Protein AF-A0A928X7J6-F1 (afdb_monomer_lite)

Radius of gyration: 44.31 Å; chains: 1; bounding box: 92×82×138 Å

pLDDT: mean 77.72, std 19.96, range [21.95, 98.69]

Sequence (814 aa):
MRKAMLFIALAMLWMVNPDISYSDTVHDSKTSNIETGQDAYASQQVEIERLRLNSKAPIDIILTGTGAVRYADFRVQSPAEIGDDNLARARWFLNEYRKLLRIENPKDELRFFRRSPDGFNSFFLQFHDDIPVFPSELGVHTDSKYITGLGGNYVPQIKTSSKPAITPQQAAEKALIAGGKGAVQKGEPELWYINRGILGLEDDATYLAWRIEISAPKGSKALYIDAHNGTTVYTENLSPKAFDLMLSNANTTGPCDADSSYWLNENRDILVADENGPNGSSNDEGRRAFHNIQRVYNYWNQELGRDSFDACGRNIEMYINAGNSSLPWFDIPWLNFPWFNAQFNPGCGEIFEFGSGMALLDIIGHEFTHGVINNARENDRGQYKRVLHYELESGALNESYADIFAYFVDNDDWWIGDEYTFTGIGRRSLSDPRLGMQPDHMGNFWRLPVGELPGDDNDHGYVHINSGIHNKAAYLIINGGTHNGLNIIGIGQSKAQRLFYQVLVRGLTLNSQFLDAKLETIRQASILISSPEPMPLSYKCGDTVRTSTIPATDRFTLSDVCNIHKAFASVGIGSEVACVDNDKDGHLDDFDNCPEIPNSDQTDSDNDGFGNACDRCPYIPGNPPEDTDKDGRADSCDNCVDKANPSQEDTDGDRRGNACDNCPTVYNWYNGKGQDDADGDGIGDYCDNCKSVANPDQMDMPDRDGLGNACDTDWDNDGKKNDEDNCPLVANPAQEDTDGDEIGNACDNCPLVPNNDQKDLDCNGIGDACDSFPNPFASCTGRELPAAIDKRPEFLQKIEWPKWIIRLWEKVWR

Structure (mmCIF, N/CA/C/O backbone):
data_AF-A0A928X7J6-F1
#
_entry.id   AF-A0A928X7J6-F1
#
loop_
_atom_site.group_PDB
_atom_site.id
_atom_site.type_symbol
_atom_site.label_atom_id
_atom_site.label_alt_id
_atom_site.label_comp_id
_atom_site.label_asym_id
_atom_site.label_entity_id
_atom_site.label_seq_id
_atom_site.pdbx_PDB_ins_code
_atom_site.Cartn_x
_atom_site.Cartn_y
_atom_site.Cartn_z
_atom_site.occupancy
_atom_site.B_iso_or_equiv
_atom_site.auth_seq_id
_atom_site.auth_comp_id
_atom_site.auth_asym_id
_atom_site.auth_atom_id
_atom_site.pdbx_PDB_model_num
ATOM 1 N N . MET A 1 1 ? 12.899 -41.108 34.817 1.00 33.00 1 MET A N 1
ATOM 2 C CA . MET A 1 1 ? 14.364 -40.990 34.632 1.00 33.00 1 MET A CA 1
ATOM 3 C C . MET A 1 1 ? 14.687 -39.504 34.439 1.00 33.00 1 MET A C 1
ATOM 5 O O . MET A 1 1 ? 14.479 -38.990 33.356 1.00 33.00 1 MET A O 1
ATOM 9 N N . ARG A 1 2 ? 14.845 -38.718 35.519 1.00 29.36 2 ARG A N 1
ATOM 10 C CA . ARG A 1 2 ? 16.164 -38.215 35.990 1.00 29.36 2 ARG A CA 1
ATOM 11 C C . ARG A 1 2 ? 17.008 -37.697 34.808 1.00 29.36 2 ARG A C 1
ATOM 13 O O . ARG A 1 2 ? 17.730 -38.495 34.232 1.00 29.36 2 ARG A O 1
ATOM 20 N N . LYS A 1 3 ? 16.739 -36.511 34.239 1.00 25.86 3 LYS A N 1
ATOM 21 C CA . LYS A 1 3 ? 16.871 -35.114 34.749 1.00 25.86 3 LYS A CA 1
ATOM 22 C C . LYS A 1 3 ? 18.303 -34.695 35.147 1.00 25.86 3 LYS A C 1
ATOM 24 O O . LYS A 1 3 ? 18.769 -35.122 36.195 1.00 25.86 3 LYS A O 1
ATOM 29 N N . ALA A 1 4 ? 18.803 -33.707 34.390 1.00 23.78 4 ALA A N 1
ATOM 30 C CA . ALA A 1 4 ? 19.525 -32.492 34.814 1.00 23.78 4 ALA A CA 1
ATOM 31 C C . ALA A 1 4 ? 21.006 -32.547 35.268 1.00 23.78 4 ALA A C 1
ATOM 33 O O . ALA A 1 4 ? 21.502 -33.575 35.707 1.00 23.78 4 ALA A O 1
ATOM 34 N N . MET A 1 5 ? 21.623 -31.348 35.200 1.00 29.08 5 MET A N 1
ATOM 35 C CA . MET A 1 5 ? 23.028 -30.942 35.439 1.00 29.08 5 MET A CA 1
ATOM 36 C C . MET A 1 5 ? 23.976 -31.225 34.258 1.00 29.08 5 MET A C 1
ATOM 38 O O . MET A 1 5 ? 24.257 -32.378 33.959 1.00 29.08 5 MET A O 1
ATOM 42 N N . LEU A 1 6 ? 24.498 -30.257 33.489 1.00 27.41 6 LEU A N 1
ATOM 43 C CA . LEU A 1 6 ? 24.589 -28.786 33.599 1.00 27.41 6 LEU A CA 1
ATOM 44 C C . LEU A 1 6 ? 25.331 -28.250 34.847 1.00 27.41 6 LEU A C 1
ATOM 46 O O . LEU A 1 6 ? 24.827 -28.363 35.955 1.00 27.41 6 LEU A O 1
ATOM 50 N N . PHE A 1 7 ? 26.487 -27.615 34.605 1.00 25.08 7 PHE A N 1
ATOM 51 C CA . PHE A 1 7 ? 27.346 -26.844 35.526 1.00 25.08 7 PHE A CA 1
ATOM 52 C C . PHE A 1 7 ? 27.764 -27.473 36.870 1.00 25.08 7 PHE A C 1
ATOM 54 O O . PHE A 1 7 ? 26.982 -27.552 37.808 1.00 25.08 7 PHE A O 1
ATOM 61 N N . ILE A 1 8 ? 29.076 -27.697 37.016 1.00 28.73 8 ILE A N 1
ATOM 62 C CA . ILE A 1 8 ? 29.904 -27.077 38.071 1.00 28.73 8 ILE A CA 1
ATOM 63 C C . ILE A 1 8 ? 31.371 -27.035 37.594 1.00 28.73 8 ILE A C 1
ATOM 65 O O . ILE A 1 8 ? 31.838 -27.984 36.975 1.00 28.73 8 ILE A O 1
ATOM 69 N N . ALA A 1 9 ? 32.028 -25.897 37.860 1.00 24.45 9 ALA A N 1
ATOM 70 C CA . ALA A 1 9 ? 33.469 -25.574 37.858 1.00 24.45 9 ALA A CA 1
ATOM 71 C C . ALA A 1 9 ? 34.462 -26.564 37.187 1.00 24.45 9 ALA A C 1
ATOM 73 O O . ALA A 1 9 ? 34.573 -27.715 37.585 1.00 24.45 9 ALA A O 1
ATOM 74 N N . LEU A 1 10 ? 35.320 -26.172 36.236 1.00 27.41 10 LEU A N 1
ATOM 75 C CA . LEU A 1 10 ? 35.992 -24.872 36.052 1.00 27.41 10 LEU A CA 1
ATOM 76 C C . LEU A 1 10 ? 36.786 -24.421 37.296 1.00 27.41 10 LEU A C 1
ATOM 78 O O . LEU A 1 10 ? 36.537 -23.353 37.848 1.00 27.41 10 LEU A O 1
ATOM 82 N N . ALA A 1 11 ? 37.759 -25.232 37.725 1.00 23.00 11 ALA A N 1
ATOM 83 C CA . ALA A 1 11 ? 38.886 -24.770 38.538 1.00 23.00 11 ALA A CA 1
ATOM 84 C C . ALA A 1 11 ? 40.095 -25.724 38.437 1.00 23.00 11 ALA A C 1
ATOM 86 O O . ALA A 1 11 ? 39.941 -26.922 38.640 1.00 23.00 11 ALA A O 1
ATOM 87 N N . MET A 1 12 ? 41.292 -25.143 38.258 1.00 25.38 12 MET A N 1
ATOM 88 C CA . MET A 1 12 ? 42.623 -25.742 38.498 1.00 25.38 12 MET A CA 1
ATOM 89 C C . MET A 1 12 ? 43.106 -26.854 37.534 1.00 25.38 12 MET A C 1
ATOM 91 O O . MET A 1 12 ? 42.375 -27.773 37.203 1.00 25.38 12 MET A O 1
ATOM 95 N N . LEU A 1 13 ? 44.374 -26.889 37.110 1.00 25.16 13 LEU A N 1
ATOM 96 C CA . LEU A 1 13 ? 45.366 -25.817 36.942 1.00 25.16 13 LEU A CA 1
ATOM 97 C C . LEU A 1 13 ? 46.464 -26.325 35.989 1.00 25.16 13 LEU A C 1
ATOM 99 O O . LEU A 1 13 ? 46.809 -27.502 35.977 1.00 25.16 13 LEU A O 1
ATOM 103 N N . TRP A 1 14 ? 47.015 -25.398 35.216 1.00 21.95 14 TRP A N 1
ATOM 104 C CA . TRP A 1 14 ? 48.312 -25.465 34.538 1.00 21.95 14 TRP A CA 1
ATOM 105 C C . TRP A 1 14 ? 49.401 -26.247 35.317 1.00 21.95 14 TRP A C 1
ATOM 107 O O . TRP A 1 14 ? 49.617 -25.947 36.490 1.00 21.95 14 TRP A O 1
ATOM 117 N N . MET A 1 15 ? 50.153 -27.143 34.654 1.00 24.61 15 MET A N 1
ATOM 118 C CA . MET A 1 15 ? 51.614 -27.029 34.402 1.00 24.61 15 MET A CA 1
ATOM 119 C C . MET A 1 15 ? 52.275 -28.356 33.939 1.00 24.61 15 MET A C 1
ATOM 121 O O . MET A 1 15 ? 51.839 -29.445 34.289 1.00 24.61 15 MET A O 1
ATOM 125 N N . VAL A 1 16 ? 53.412 -28.201 33.241 1.00 28.20 16 VAL A N 1
ATOM 126 C CA . VAL A 1 16 ? 54.445 -29.200 32.865 1.00 28.20 16 VAL A CA 1
ATOM 127 C C . VAL A 1 16 ? 54.150 -30.133 31.675 1.00 28.20 16 VAL A C 1
ATOM 129 O O . VAL A 1 16 ? 53.631 -31.234 31.812 1.00 28.20 16 VAL A O 1
ATOM 132 N N . ASN A 1 17 ? 54.646 -29.708 30.509 1.00 26.70 17 ASN A N 1
ATOM 133 C CA . ASN A 1 17 ? 55.122 -30.581 29.425 1.00 26.70 17 ASN A CA 1
ATOM 134 C C . ASN A 1 17 ? 56.598 -30.960 29.722 1.00 26.70 17 ASN A C 1
ATOM 136 O O . ASN A 1 17 ? 57.269 -30.172 30.402 1.00 26.70 17 ASN A O 1
ATOM 140 N N . PRO A 1 18 ? 57.131 -32.104 29.245 1.00 31.38 18 PRO A N 1
ATOM 141 C CA . PRO A 1 18 ? 58.046 -31.981 28.099 1.00 31.38 18 PRO A CA 1
ATOM 142 C C . PRO A 1 18 ? 58.076 -33.158 27.090 1.00 31.38 18 PRO A C 1
ATOM 144 O O . PRO A 1 18 ? 58.185 -34.326 27.448 1.00 31.38 18 PRO A O 1
ATOM 147 N N . ASP A 1 19 ? 58.117 -32.759 25.818 1.00 28.16 19 ASP A N 1
ATOM 148 C CA . ASP A 1 19 ? 58.973 -33.228 24.715 1.00 28.16 19 ASP A CA 1
ATOM 149 C C . ASP A 1 19 ? 58.954 -34.660 24.111 1.00 28.16 19 ASP A C 1
ATOM 151 O O . ASP A 1 19 ? 59.569 -35.605 24.595 1.00 28.16 19 ASP A O 1
ATOM 155 N N . ILE A 1 20 ? 58.450 -34.672 22.860 1.00 27.06 20 ILE A N 1
ATOM 156 C CA . ILE A 1 20 ? 59.088 -35.181 21.618 1.00 27.06 20 ILE A CA 1
ATOM 157 C C . ILE A 1 20 ? 59.185 -36.711 21.398 1.00 27.06 20 ILE A C 1
ATOM 159 O O . ILE A 1 20 ? 60.095 -37.385 21.873 1.00 27.06 20 ILE A O 1
ATOM 163 N N . SER A 1 21 ? 58.401 -37.227 20.435 1.00 24.53 21 SER A N 1
ATOM 164 C CA . SER A 1 21 ? 58.954 -37.586 19.102 1.00 24.53 21 SER A CA 1
ATOM 165 C C . SER A 1 21 ? 57.908 -37.987 18.038 1.00 24.53 21 SER A C 1
ATOM 167 O O . SER A 1 21 ? 57.076 -38.855 18.256 1.00 24.53 21 SER A O 1
ATOM 169 N N . TYR A 1 22 ? 58.038 -37.340 16.871 1.00 24.28 22 TYR A N 1
ATOM 170 C CA . TYR A 1 22 ? 57.749 -37.779 15.491 1.00 24.28 22 TYR A CA 1
ATOM 171 C C . TYR A 1 22 ? 56.452 -38.548 15.129 1.00 24.28 22 TYR A C 1
ATOM 173 O O . TYR A 1 22 ? 56.294 -39.739 15.394 1.00 24.28 22 TYR A O 1
ATOM 181 N N . SER A 1 23 ? 55.606 -37.865 14.350 1.00 27.28 23 SER A N 1
ATOM 182 C CA . SER A 1 23 ? 54.669 -38.417 13.358 1.00 27.28 23 SER A CA 1
ATOM 183 C C . SER A 1 23 ? 55.438 -38.759 12.044 1.00 27.28 23 SER A C 1
ATOM 185 O O . SER A 1 23 ? 56.658 -38.636 12.017 1.00 27.28 23 SER A O 1
ATOM 187 N N . ASP A 1 24 ? 54.900 -39.286 10.936 1.00 28.88 24 ASP A N 1
ATOM 188 C CA . ASP A 1 24 ? 53.542 -39.273 10.379 1.00 28.88 24 ASP A CA 1
ATOM 189 C C . ASP A 1 24 ? 53.088 -40.641 9.843 1.00 28.88 24 ASP A C 1
ATOM 191 O O . ASP A 1 24 ? 53.887 -41.508 9.485 1.00 28.88 24 ASP A O 1
ATOM 195 N N . THR A 1 25 ? 51.767 -40.797 9.723 1.00 29.19 25 THR A N 1
ATOM 196 C CA . THR A 1 25 ? 51.124 -41.854 8.926 1.00 29.19 25 THR A CA 1
ATOM 197 C C . THR A 1 25 ? 50.339 -41.243 7.771 1.00 29.19 25 THR A C 1
ATOM 199 O O . THR A 1 25 ? 49.821 -40.133 7.862 1.00 29.19 25 THR A O 1
ATOM 202 N N . VAL A 1 26 ? 50.273 -41.983 6.665 1.00 32.22 26 VAL A N 1
ATOM 203 C CA . VAL A 1 26 ? 49.612 -41.568 5.425 1.00 32.22 26 VAL A CA 1
ATOM 204 C C . VAL A 1 26 ? 48.097 -41.500 5.612 1.00 32.22 26 VAL A C 1
ATOM 206 O O . VAL A 1 26 ? 47.478 -42.499 5.974 1.00 32.22 26 VAL A O 1
ATOM 209 N N . HIS A 1 27 ? 47.495 -40.374 5.229 1.00 29.86 27 HIS A N 1
ATOM 210 C CA . HIS A 1 27 ? 46.125 -40.358 4.727 1.00 29.86 27 HIS A CA 1
ATOM 211 C C . HIS A 1 27 ? 46.052 -39.584 3.411 1.00 29.86 27 HIS A C 1
ATOM 213 O O . HIS A 1 27 ? 46.675 -38.536 3.248 1.00 29.86 27 HIS A O 1
ATOM 219 N N . ASP A 1 28 ? 45.318 -40.164 2.465 1.00 30.08 28 ASP A N 1
ATOM 220 C CA . ASP A 1 28 ? 45.185 -39.683 1.095 1.00 30.08 28 ASP A CA 1
ATOM 221 C C . ASP A 1 28 ? 44.535 -38.292 1.056 1.00 30.08 28 ASP A C 1
ATOM 223 O O . ASP A 1 28 ? 43.510 -38.047 1.699 1.00 30.08 28 ASP A O 1
ATOM 227 N N . SER A 1 29 ? 45.159 -37.367 0.332 1.00 28.03 29 SER A N 1
ATOM 228 C CA . SER A 1 29 ? 44.812 -35.948 0.368 1.00 28.03 29 SER A CA 1
ATOM 229 C C . SER A 1 29 ? 44.141 -35.526 -0.932 1.00 28.03 29 SER A C 1
ATOM 231 O O . SER A 1 29 ? 44.707 -35.659 -2.018 1.00 28.03 29 SER A O 1
ATOM 233 N N . LYS A 1 30 ? 42.961 -34.901 -0.821 1.00 33.88 30 LYS A N 1
ATOM 234 C CA . LYS A 1 30 ? 42.505 -33.959 -1.851 1.00 33.88 30 LYS A CA 1
ATOM 235 C C . LYS A 1 30 ? 43.467 -32.776 -1.836 1.00 33.88 30 LYS A C 1
ATOM 237 O O . LYS A 1 30 ? 43.270 -31.810 -1.104 1.00 33.88 30 LYS A O 1
ATOM 242 N N . THR A 1 31 ? 44.532 -32.890 -2.615 1.00 30.09 31 THR A N 1
ATOM 243 C CA . THR A 1 31 ? 45.529 -31.844 -2.806 1.00 30.09 31 THR A CA 1
ATOM 244 C C . THR A 1 31 ? 44.910 -30.712 -3.615 1.00 30.09 31 THR A C 1
ATOM 246 O O . THR A 1 31 ? 44.978 -30.673 -4.842 1.00 30.09 31 THR A O 1
ATOM 249 N N . SER A 1 32 ? 44.355 -29.729 -2.905 1.00 37.25 32 SER A N 1
ATOM 250 C CA . SER A 1 32 ? 44.547 -28.344 -3.317 1.00 37.25 32 SER A CA 1
ATOM 251 C C . SER A 1 32 ? 46.056 -28.093 -3.300 1.00 37.25 32 SER A C 1
ATOM 253 O O . SER A 1 32 ? 46.631 -27.761 -2.260 1.00 37.25 32 SER A O 1
ATOM 255 N N . ASN A 1 33 ? 46.717 -28.317 -4.436 1.00 33.00 33 ASN A N 1
ATOM 256 C CA . ASN A 1 33 ? 48.062 -27.804 -4.636 1.00 33.00 33 ASN A CA 1
ATOM 257 C C . ASN A 1 33 ? 47.937 -26.284 -4.694 1.00 33.00 33 ASN A C 1
ATOM 259 O O . ASN A 1 33 ? 47.718 -25.719 -5.763 1.00 33.00 33 ASN A O 1
ATOM 263 N N . ILE A 1 34 ? 48.054 -25.646 -3.528 1.00 46.81 34 ILE A N 1
ATOM 264 C CA . ILE A 1 34 ? 48.349 -24.223 -3.425 1.00 46.81 34 ILE A CA 1
ATOM 265 C C . ILE A 1 34 ? 49.719 -24.069 -4.084 1.00 46.81 34 ILE A C 1
ATOM 267 O O . ILE A 1 34 ? 50.748 -24.331 -3.458 1.00 46.81 34 ILE A O 1
ATOM 271 N N . GLU A 1 35 ? 49.717 -23.734 -5.376 1.00 47.16 35 GLU A N 1
ATOM 272 C CA . GLU A 1 35 ? 50.925 -23.385 -6.116 1.00 47.16 35 GLU A CA 1
ATOM 273 C C . GLU A 1 35 ? 51.647 -22.309 -5.297 1.00 47.16 35 GLU A C 1
ATOM 275 O O . GLU A 1 35 ? 51.062 -21.273 -4.955 1.00 47.16 35 GLU A O 1
ATOM 280 N N . THR A 1 36 ? 52.910 -22.549 -4.928 1.00 55.09 36 THR A N 1
ATOM 281 C CA . THR A 1 36 ? 53.675 -21.522 -4.216 1.00 55.09 36 THR A CA 1
ATOM 282 C C . THR A 1 36 ? 53.779 -20.277 -5.100 1.00 55.09 36 THR A C 1
ATOM 284 O O . THR A 1 36 ? 53.590 -20.345 -6.315 1.00 55.09 36 THR A O 1
ATOM 287 N N . GLY A 1 37 ? 54.144 -19.119 -4.540 1.00 56.50 37 GLY A N 1
ATOM 288 C CA . GLY A 1 37 ? 54.339 -17.909 -5.358 1.00 56.50 37 GLY A CA 1
ATOM 289 C C . GLY A 1 37 ? 55.340 -18.099 -6.514 1.00 56.50 37 GLY A C 1
ATOM 290 O O . GLY A 1 37 ? 55.293 -17.363 -7.495 1.00 56.50 37 GLY A O 1
ATOM 291 N N . GLN A 1 38 ? 56.208 -19.110 -6.413 1.00 58.88 38 GLN A N 1
ATOM 292 C CA . GLN A 1 38 ? 57.177 -19.499 -7.429 1.00 58.88 38 GLN A CA 1
ATOM 293 C C . GLN A 1 38 ? 56.583 -20.472 -8.469 1.00 58.88 38 GLN A C 1
ATOM 295 O O . GLN A 1 38 ? 56.860 -20.320 -9.659 1.00 58.88 38 GLN A O 1
ATOM 300 N N . ASP A 1 39 ? 55.707 -21.395 -8.056 1.00 67.19 39 ASP A N 1
ATOM 301 C CA . ASP A 1 39 ? 54.982 -22.300 -8.963 1.00 67.19 39 ASP A CA 1
ATOM 302 C C . ASP A 1 39 ? 53.904 -21.558 -9.764 1.00 67.19 39 ASP A C 1
ATOM 304 O O . ASP A 1 39 ? 53.796 -21.759 -10.969 1.00 67.19 39 ASP A O 1
ATOM 308 N N . ALA A 1 40 ? 53.167 -20.637 -9.135 1.00 67.38 40 ALA A N 1
ATOM 309 C CA . ALA A 1 40 ? 52.150 -19.819 -9.799 1.00 67.38 40 ALA A CA 1
ATOM 310 C C . ALA A 1 40 ? 52.768 -18.881 -10.847 1.00 67.38 40 ALA A C 1
ATOM 312 O O . ALA A 1 40 ? 52.205 -18.679 -11.924 1.00 67.38 40 ALA A O 1
ATOM 313 N N . TYR A 1 41 ? 53.964 -18.349 -10.569 1.00 76.38 41 TYR A N 1
ATOM 314 C CA . TYR A 1 41 ? 54.751 -17.613 -11.556 1.00 76.38 41 TYR A CA 1
ATOM 315 C C . TYR A 1 41 ? 55.202 -18.524 -12.708 1.00 76.38 41 TYR A C 1
ATOM 317 O O . TYR A 1 41 ? 55.053 -18.149 -13.869 1.00 76.38 41 TYR A O 1
ATOM 325 N N . ALA A 1 42 ? 55.698 -19.733 -12.421 1.00 80.38 42 ALA A N 1
ATOM 326 C CA . ALA A 1 42 ? 56.095 -20.689 -13.457 1.00 80.38 42 ALA A CA 1
ATOM 327 C C . ALA A 1 42 ? 54.906 -21.117 -14.343 1.00 80.38 42 ALA A C 1
ATOM 329 O O . ALA A 1 42 ? 55.014 -21.071 -15.569 1.00 80.38 42 ALA A O 1
ATOM 330 N N . SER A 1 43 ? 53.757 -21.442 -13.742 1.00 84.44 43 SER A N 1
ATOM 331 C CA . SER A 1 43 ? 52.485 -21.716 -14.427 1.00 84.44 43 SER A CA 1
ATOM 332 C C . SER A 1 43 ? 52.044 -20.540 -15.306 1.00 84.44 43 SER A C 1
ATOM 334 O O . SER A 1 43 ? 51.679 -20.746 -16.464 1.00 84.44 43 SER A O 1
ATOM 336 N N . GLN A 1 44 ? 52.144 -19.301 -14.813 1.00 91.62 44 GLN A N 1
ATOM 337 C CA . GLN A 1 44 ? 51.839 -18.108 -15.606 1.00 91.62 44 GLN A CA 1
ATOM 338 C C . GLN A 1 44 ? 52.802 -17.932 -16.792 1.00 91.62 44 GLN A C 1
ATOM 340 O O . GLN A 1 44 ? 52.349 -17.631 -17.894 1.00 91.62 44 GLN A O 1
ATOM 345 N N . GLN A 1 45 ? 54.112 -18.152 -16.617 1.00 90.12 45 GLN A N 1
ATOM 346 C CA . GLN A 1 45 ? 55.075 -18.081 -17.728 1.00 90.12 45 GLN A CA 1
ATOM 347 C C . GLN A 1 45 ? 54.816 -19.159 -18.795 1.00 90.12 45 GLN A C 1
ATOM 349 O O . GLN A 1 45 ? 54.964 -18.883 -19.987 1.00 90.12 45 GLN A O 1
ATOM 354 N N . VAL A 1 46 ? 54.378 -20.359 -18.395 1.00 91.56 46 VAL A N 1
ATOM 355 C CA . VAL A 1 46 ? 53.959 -21.416 -19.331 1.00 91.56 46 VAL A CA 1
ATOM 356 C C . VAL A 1 46 ? 52.722 -20.992 -20.129 1.00 91.56 46 VAL A C 1
ATOM 358 O O . VAL A 1 46 ? 52.721 -21.152 -21.349 1.00 91.56 46 VAL A O 1
ATOM 361 N N . GLU A 1 47 ? 51.706 -20.391 -19.500 1.00 92.94 47 GLU A N 1
ATOM 362 C CA . GLU A 1 47 ? 50.546 -19.868 -20.241 1.00 92.94 47 GLU A CA 1
ATOM 363 C C . GLU A 1 47 ? 50.888 -18.662 -21.126 1.00 92.94 47 GLU A C 1
ATOM 365 O O . GLU A 1 47 ? 50.323 -18.538 -22.210 1.00 92.94 47 GLU A O 1
ATOM 370 N N . ILE A 1 48 ? 51.831 -17.798 -20.731 1.00 92.75 48 ILE A N 1
ATOM 371 C CA . ILE A 1 48 ? 52.335 -16.714 -21.593 1.00 92.75 48 ILE A CA 1
ATOM 372 C C . ILE A 1 48 ? 52.971 -17.299 -22.861 1.00 92.75 48 ILE A C 1
ATOM 374 O O . ILE A 1 48 ? 52.693 -16.828 -23.963 1.00 92.75 48 ILE A O 1
ATOM 378 N N . GLU A 1 49 ? 53.791 -18.346 -22.743 1.00 92.62 49 GLU A N 1
ATOM 379 C CA . GLU A 1 49 ? 54.395 -18.996 -23.912 1.00 92.62 49 GLU A CA 1
ATOM 380 C C . GLU A 1 49 ? 53.353 -19.751 -24.753 1.00 92.62 49 GLU A C 1
ATOM 382 O O . GLU A 1 49 ? 53.359 -19.679 -25.981 1.00 92.62 49 GLU A O 1
ATOM 387 N N . ARG A 1 50 ? 52.375 -20.397 -24.112 1.00 93.56 50 ARG A N 1
ATOM 388 C CA . ARG A 1 50 ? 51.219 -20.994 -24.794 1.00 93.56 50 ARG A CA 1
ATOM 389 C C . ARG A 1 50 ? 50.396 -19.943 -25.551 1.00 93.56 50 ARG A C 1
ATOM 391 O O . ARG A 1 50 ? 49.933 -20.212 -26.660 1.00 93.56 50 ARG A O 1
ATOM 398 N N . LEU A 1 51 ? 50.238 -18.741 -24.994 1.00 93.62 51 LEU A N 1
ATOM 399 C CA . LEU A 1 51 ? 49.603 -17.605 -25.661 1.00 93.62 51 LEU A CA 1
ATOM 400 C C . LEU A 1 51 ? 50.433 -17.144 -26.868 1.00 93.62 51 LEU A C 1
ATOM 402 O O . LEU A 1 51 ? 49.857 -16.955 -27.938 1.00 93.62 51 LEU A O 1
ATOM 406 N N . ARG A 1 52 ? 51.771 -17.054 -26.752 1.00 91.81 52 ARG A N 1
ATOM 407 C CA . ARG A 1 52 ? 52.669 -16.767 -27.895 1.00 91.81 52 ARG A CA 1
ATOM 408 C C . ARG A 1 52 ? 52.478 -17.759 -29.036 1.00 91.81 52 ARG A C 1
ATOM 410 O O . ARG A 1 52 ? 52.336 -17.341 -30.179 1.00 91.81 52 ARG A O 1
ATOM 417 N N . LEU A 1 53 ? 52.459 -19.054 -28.725 1.00 92.81 53 LEU A N 1
ATOM 418 C CA . LEU A 1 53 ? 52.341 -20.127 -29.717 1.00 92.81 53 LEU A CA 1
ATOM 419 C C . LEU A 1 53 ? 50.961 -20.167 -30.397 1.00 92.81 53 LEU A C 1
ATOM 421 O O . LEU A 1 53 ? 50.870 -20.489 -31.583 1.00 92.81 53 LEU A O 1
ATOM 425 N N . ASN A 1 54 ? 49.896 -19.826 -29.666 1.00 92.56 54 ASN A N 1
ATOM 426 C CA . ASN A 1 54 ? 48.524 -19.834 -30.184 1.00 92.56 54 ASN A CA 1
ATOM 427 C C . ASN A 1 54 ? 48.118 -18.516 -30.871 1.00 92.56 54 ASN A C 1
ATOM 429 O O . ASN A 1 54 ? 47.177 -18.508 -31.672 1.00 92.56 54 ASN A O 1
ATOM 433 N N . SER A 1 55 ? 48.809 -17.410 -30.586 1.00 93.31 55 SER A N 1
ATOM 434 C CA . SER A 1 55 ? 48.540 -16.102 -31.184 1.00 93.31 55 SER A CA 1
ATOM 435 C C . SER A 1 55 ? 48.946 -16.041 -32.663 1.00 93.31 55 SER A C 1
ATOM 437 O O . SER A 1 55 ? 49.994 -16.533 -33.079 1.00 93.31 55 SER A O 1
ATOM 439 N N . LYS A 1 56 ? 48.111 -15.394 -33.482 1.00 91.88 56 LYS A N 1
ATOM 440 C CA . LYS A 1 56 ? 48.389 -15.066 -34.892 1.00 91.88 56 LYS A CA 1
ATOM 441 C C . LYS A 1 56 ? 49.048 -13.698 -35.083 1.00 91.88 56 LYS A C 1
ATOM 443 O O . LYS A 1 56 ? 49.496 -13.405 -36.188 1.00 91.88 56 LYS A O 1
ATOM 448 N N . ALA A 1 57 ? 49.109 -12.887 -34.031 1.00 85.75 57 ALA A N 1
ATOM 449 C CA . ALA A 1 57 ? 49.820 -11.614 -33.983 1.00 85.75 57 ALA A CA 1
ATOM 450 C C . ALA A 1 57 ? 51.010 -11.708 -33.005 1.00 85.75 57 ALA A C 1
ATOM 452 O O . ALA A 1 57 ? 50.973 -12.547 -32.096 1.00 85.75 57 ALA A O 1
ATOM 453 N N . PRO A 1 58 ? 52.054 -10.869 -33.149 1.00 86.00 58 PRO A N 1
ATOM 454 C CA . PRO A 1 58 ? 53.022 -10.657 -32.075 1.00 86.00 58 PRO A CA 1
ATOM 455 C C . PRO A 1 58 ? 52.275 -10.298 -30.790 1.00 86.00 58 PRO A C 1
ATOM 457 O O . PRO A 1 58 ? 51.314 -9.537 -30.860 1.00 86.00 58 PRO A O 1
ATOM 460 N N . ILE A 1 59 ? 52.693 -10.848 -29.650 1.00 88.44 59 ILE A N 1
ATOM 461 C CA . ILE A 1 59 ? 52.080 -10.480 -28.373 1.00 88.44 59 ILE A CA 1
ATOM 462 C C . ILE A 1 59 ? 52.859 -9.347 -27.713 1.00 88.44 59 ILE A C 1
ATOM 464 O O . ILE A 1 59 ? 54.094 -9.356 -27.736 1.00 88.44 59 ILE A O 1
ATOM 468 N N . ASP A 1 60 ? 52.139 -8.448 -27.058 1.00 86.06 60 ASP A N 1
ATOM 469 C CA . ASP A 1 60 ? 52.678 -7.556 -26.033 1.00 86.06 60 ASP A CA 1
ATOM 470 C C . ASP A 1 60 ? 51.926 -7.825 -24.725 1.00 86.06 60 ASP A C 1
ATOM 472 O O . ASP A 1 60 ? 50.718 -8.046 -24.749 1.00 86.06 60 ASP A O 1
ATOM 476 N N . ILE A 1 61 ? 52.627 -7.875 -23.591 1.00 89.94 61 ILE A N 1
ATOM 477 C CA . ILE A 1 61 ? 52.030 -8.137 -22.272 1.00 89.94 61 ILE A CA 1
ATOM 478 C C . ILE A 1 61 ? 52.692 -7.243 -21.229 1.00 89.94 61 ILE A C 1
ATOM 480 O O . ILE A 1 61 ? 53.888 -7.361 -20.954 1.00 89.94 61 ILE A O 1
ATOM 484 N N . ILE A 1 62 ? 51.872 -6.439 -20.559 1.00 85.56 62 ILE A N 1
ATOM 485 C CA . ILE A 1 62 ? 52.251 -5.629 -19.407 1.00 85.56 62 ILE A CA 1
ATOM 486 C C . ILE A 1 62 ? 51.676 -6.283 -18.149 1.00 85.56 62 ILE A C 1
ATOM 488 O O . ILE A 1 62 ? 50.466 -6.266 -17.907 1.00 85.56 62 ILE A O 1
ATOM 492 N N . LEU A 1 63 ? 52.564 -6.842 -17.328 1.00 87.19 63 LEU A N 1
ATOM 493 C CA . LEU A 1 63 ? 52.232 -7.347 -15.997 1.00 87.19 63 LEU A CA 1
ATOM 494 C C . LEU A 1 63 ? 52.420 -6.250 -14.939 1.00 87.19 63 LEU A C 1
ATOM 496 O O . LEU A 1 63 ? 53.342 -5.438 -15.027 1.00 87.19 63 LEU A O 1
ATOM 500 N N . THR A 1 64 ? 51.577 -6.247 -13.908 1.00 81.75 64 THR A N 1
ATOM 501 C CA . THR A 1 64 ? 51.816 -5.486 -12.671 1.00 81.75 64 THR A CA 1
ATOM 502 C C . THR A 1 64 ? 52.929 -6.133 -11.835 1.00 81.75 64 THR A C 1
ATOM 504 O O . THR A 1 64 ? 53.312 -7.281 -12.066 1.00 81.75 64 THR A O 1
ATOM 507 N N . GLY A 1 65 ? 53.398 -5.445 -10.785 1.00 76.88 65 GLY A N 1
ATOM 508 C CA . GLY A 1 65 ? 54.313 -6.036 -9.795 1.00 76.88 65 GLY A CA 1
ATOM 509 C C . GLY A 1 65 ? 53.738 -7.261 -9.064 1.00 76.88 65 GLY A C 1
ATOM 510 O O . GLY A 1 65 ? 54.488 -8.154 -8.680 1.00 76.88 65 GLY A O 1
ATOM 511 N N . THR A 1 66 ? 52.408 -7.358 -8.946 1.00 77.12 66 THR A N 1
ATOM 512 C CA . THR A 1 66 ? 51.705 -8.537 -8.407 1.00 77.12 66 THR A CA 1
ATOM 513 C C . THR A 1 66 ? 51.576 -9.680 -9.422 1.00 77.12 66 THR A C 1
ATOM 515 O O . THR A 1 66 ? 51.196 -10.794 -9.055 1.00 77.12 66 THR A O 1
ATOM 518 N N . GLY A 1 67 ? 51.925 -9.441 -10.691 1.00 83.06 67 GLY A N 1
ATOM 519 C CA . GLY A 1 67 ? 51.751 -10.370 -11.805 1.00 83.06 67 GLY A CA 1
ATOM 520 C C . GLY A 1 67 ? 50.316 -10.445 -12.330 1.00 83.06 67 GLY A C 1
ATOM 521 O O . GLY A 1 67 ? 49.973 -11.429 -12.974 1.00 83.06 67 GLY A O 1
ATOM 522 N N . ALA A 1 68 ? 49.476 -9.443 -12.063 1.00 87.88 68 ALA A N 1
ATOM 523 C CA . ALA A 1 68 ? 48.205 -9.273 -12.765 1.00 87.88 68 ALA A CA 1
ATOM 524 C C . ALA A 1 68 ? 48.484 -8.821 -14.203 1.00 87.88 68 ALA A C 1
ATOM 526 O O . ALA A 1 68 ? 49.399 -8.023 -14.428 1.00 87.88 68 ALA A O 1
ATOM 527 N N . VAL A 1 69 ? 47.706 -9.284 -15.178 1.00 90.69 69 VAL A N 1
ATOM 528 C CA . VAL A 1 69 ? 47.839 -8.795 -16.554 1.00 90.69 69 VAL A CA 1
ATOM 529 C C . VAL A 1 69 ? 47.081 -7.474 -16.681 1.00 90.69 69 VAL A C 1
ATOM 531 O O . VAL A 1 69 ? 45.857 -7.459 -16.741 1.00 90.69 69 VAL A O 1
ATOM 534 N N . ARG A 1 70 ? 47.810 -6.353 -16.703 1.00 79.81 70 ARG A N 1
ATOM 535 C CA . ARG A 1 70 ? 47.225 -5.004 -16.818 1.00 79.81 70 ARG A CA 1
ATOM 536 C C . ARG A 1 70 ? 46.800 -4.686 -18.251 1.00 79.81 70 ARG A C 1
ATOM 538 O O . ARG A 1 70 ? 45.829 -3.968 -18.475 1.00 79.81 70 ARG A O 1
ATOM 545 N N . TYR A 1 71 ? 47.563 -5.202 -19.206 1.00 86.94 71 TYR A N 1
ATOM 546 C CA . TYR A 1 71 ? 47.311 -5.104 -20.637 1.00 86.94 71 TYR A CA 1
ATOM 547 C C . TYR A 1 71 ? 47.963 -6.294 -21.337 1.00 86.94 71 TYR A C 1
ATOM 549 O O . TYR A 1 71 ? 49.096 -6.653 -21.007 1.00 86.94 71 TYR A O 1
ATOM 557 N N . ALA A 1 72 ? 47.282 -6.879 -22.314 1.00 87.81 72 ALA A N 1
ATOM 558 C CA . ALA A 1 72 ? 47.891 -7.759 -23.293 1.00 87.81 72 ALA A CA 1
ATOM 559 C C . ALA A 1 72 ? 47.229 -7.582 -24.663 1.00 87.81 72 ALA A C 1
ATOM 561 O O . ALA A 1 72 ? 46.004 -7.597 -24.764 1.00 87.81 72 ALA A O 1
ATOM 562 N N . ASP A 1 73 ? 48.054 -7.474 -25.699 1.00 87.62 73 ASP A N 1
ATOM 563 C CA . ASP A 1 73 ? 47.672 -7.474 -27.114 1.00 87.62 73 ASP A CA 1
ATOM 564 C C . ASP A 1 73 ? 48.134 -8.798 -27.731 1.00 87.62 73 ASP A C 1
ATOM 566 O O . ASP A 1 73 ? 49.246 -9.263 -27.456 1.00 87.62 73 ASP A O 1
ATOM 570 N N . PHE A 1 74 ? 47.263 -9.458 -28.489 1.00 93.56 74 PHE A N 1
ATOM 571 C CA . PHE A 1 74 ? 47.512 -10.755 -29.119 1.00 93.56 74 PHE A CA 1
ATOM 572 C C . PHE A 1 74 ? 46.441 -11.035 -30.183 1.00 93.56 74 PHE A C 1
ATOM 574 O O . PHE A 1 74 ? 45.599 -10.203 -30.496 1.00 93.56 74 PHE A O 1
ATOM 581 N N . ARG A 1 75 ? 46.436 -12.225 -30.794 1.00 94.25 75 ARG A N 1
ATOM 582 C CA . ARG A 1 75 ? 45.320 -12.637 -31.659 1.00 94.25 75 ARG A CA 1
ATOM 583 C C . ARG A 1 75 ? 45.081 -14.138 -31.615 1.00 94.25 75 ARG A C 1
ATOM 585 O O . ARG A 1 75 ? 45.530 -14.872 -32.497 1.00 94.25 75 ARG A O 1
ATOM 592 N N . VAL A 1 76 ? 44.382 -14.602 -30.585 1.00 94.81 76 VAL A N 1
ATOM 593 C CA . VAL A 1 76 ? 44.045 -16.021 -30.391 1.00 94.81 76 VAL A CA 1
ATOM 594 C C . VAL A 1 76 ? 42.693 -16.313 -31.028 1.00 94.81 76 VAL A C 1
ATOM 596 O O . VAL A 1 76 ? 41.736 -15.573 -30.828 1.00 94.81 76 VAL A O 1
ATOM 599 N N . GLN A 1 77 ? 42.605 -17.384 -31.816 1.00 93.12 77 GLN A N 1
ATOM 600 C CA . GLN A 1 77 ? 41.332 -17.841 -32.374 1.00 93.12 77 GLN A CA 1
ATOM 601 C C . GLN A 1 77 ? 40.625 -18.741 -31.355 1.00 93.12 77 GLN A C 1
ATOM 603 O O . GLN A 1 77 ? 41.263 -19.647 -30.816 1.00 93.12 77 GLN A O 1
ATOM 608 N N . SER A 1 78 ? 39.330 -18.533 -31.123 1.00 87.56 78 SER A N 1
ATOM 609 C CA . SER A 1 78 ? 38.535 -19.471 -30.325 1.00 87.56 78 SER A CA 1
ATOM 610 C C . SER A 1 78 ? 38.267 -20.781 -31.087 1.00 87.56 78 SER A C 1
ATOM 612 O O . SER A 1 78 ? 38.344 -20.805 -32.326 1.00 87.56 78 SER A O 1
ATOM 614 N N . PRO A 1 79 ? 37.909 -21.870 -30.381 1.00 90.06 79 PRO A N 1
ATOM 615 C CA . PRO A 1 79 ? 37.302 -23.049 -30.990 1.00 90.06 79 PRO A CA 1
ATOM 616 C C . PRO A 1 79 ? 36.030 -22.671 -31.764 1.00 90.06 79 PRO A C 1
ATOM 618 O O . PRO A 1 79 ? 35.374 -21.674 -31.447 1.00 90.06 79 PRO A O 1
ATOM 621 N N . ALA A 1 80 ? 35.689 -23.450 -32.791 1.00 83.12 80 ALA A N 1
ATOM 622 C CA . ALA A 1 80 ? 34.524 -23.177 -33.640 1.00 83.12 80 ALA A CA 1
ATOM 623 C C . ALA A 1 80 ? 33.200 -23.429 -32.896 1.00 83.12 80 ALA A C 1
ATOM 625 O O . ALA A 1 80 ? 32.182 -22.810 -33.188 1.00 83.12 80 ALA A O 1
ATOM 626 N N . GLU A 1 81 ? 33.248 -24.305 -31.898 1.00 84.94 81 GLU A N 1
ATOM 627 C CA . GLU A 1 81 ? 32.152 -24.730 -31.033 1.00 84.94 81 GLU A CA 1
ATOM 628 C C . GLU A 1 81 ? 31.685 -23.618 -30.076 1.00 84.94 81 GLU A C 1
ATOM 630 O O . GLU A 1 81 ? 30.583 -23.698 -29.545 1.00 84.94 81 GLU A O 1
ATOM 635 N N . ILE A 1 82 ? 32.501 -22.573 -29.875 1.00 77.56 82 ILE A N 1
ATOM 636 C CA . ILE A 1 82 ? 32.154 -21.375 -29.087 1.00 77.56 82 ILE A CA 1
ATOM 637 C C . ILE A 1 82 ? 31.249 -20.410 -29.881 1.00 77.56 82 ILE A C 1
ATOM 639 O O . ILE A 1 82 ? 30.638 -19.517 -29.301 1.00 77.56 82 ILE A O 1
ATOM 643 N N . GLY A 1 83 ? 31.123 -20.594 -31.200 1.00 72.19 83 GLY A N 1
ATOM 644 C CA . GLY A 1 83 ? 30.244 -19.786 -32.044 1.00 72.19 83 GLY A CA 1
ATOM 645 C C . GLY A 1 83 ? 30.724 -18.348 -32.270 1.00 72.19 83 GLY A C 1
ATOM 646 O O . GLY A 1 83 ? 31.895 -18.009 -32.064 1.00 72.19 83 GLY A O 1
ATOM 647 N N . ASP A 1 84 ? 29.798 -17.507 -32.745 1.00 70.19 84 ASP A N 1
ATOM 648 C CA . ASP A 1 84 ? 30.088 -16.158 -33.244 1.00 70.19 84 ASP A CA 1
ATOM 649 C C . ASP A 1 84 ? 29.928 -15.013 -32.222 1.00 70.19 84 ASP A C 1
ATOM 651 O O . ASP A 1 84 ? 30.088 -13.848 -32.587 1.00 70.19 84 ASP A O 1
ATOM 655 N N . ASP A 1 85 ? 29.719 -15.311 -30.937 1.00 73.81 85 ASP A N 1
ATOM 656 C CA . ASP A 1 85 ? 29.557 -14.299 -29.882 1.00 73.81 85 ASP A CA 1
ATOM 657 C C . ASP A 1 85 ? 30.874 -13.929 -29.167 1.00 73.81 85 ASP A C 1
ATOM 659 O O . ASP A 1 85 ? 31.781 -14.743 -28.977 1.00 73.81 85 ASP A O 1
ATOM 663 N N . ASN A 1 86 ? 30.998 -12.662 -28.776 1.00 74.25 86 ASN A N 1
ATOM 664 C CA . ASN A 1 86 ? 32.221 -12.071 -28.241 1.00 74.25 86 ASN A CA 1
ATOM 665 C C . ASN A 1 86 ? 32.442 -12.344 -26.741 1.00 74.25 86 ASN A C 1
ATOM 667 O O . ASN A 1 86 ? 33.596 -12.511 -26.344 1.00 74.25 86 ASN A O 1
ATOM 671 N N . LEU A 1 87 ? 31.398 -12.454 -25.903 1.00 71.56 87 LEU A N 1
ATOM 672 C CA . LEU A 1 87 ? 31.580 -12.794 -24.474 1.00 71.56 87 LEU A CA 1
ATOM 673 C C . LEU A 1 87 ? 31.676 -14.312 -24.288 1.00 71.56 87 LEU A C 1
ATOM 675 O O . LEU A 1 87 ? 32.402 -14.740 -23.401 1.00 71.56 87 LEU A O 1
ATOM 679 N N . ALA A 1 88 ? 31.144 -15.120 -25.205 1.00 74.25 88 ALA A N 1
ATOM 680 C CA . ALA A 1 88 ? 31.439 -16.541 -25.339 1.00 74.25 88 ALA A CA 1
ATOM 681 C C . ALA A 1 88 ? 32.944 -16.761 -25.473 1.00 74.25 88 ALA A C 1
ATOM 683 O O . ALA A 1 88 ? 33.566 -17.494 -24.701 1.00 74.25 88 ALA A O 1
ATOM 684 N N . ARG A 1 89 ? 33.539 -16.046 -26.435 1.00 83.94 89 ARG A N 1
ATOM 685 C CA . ARG A 1 89 ? 34.979 -16.023 -26.683 1.00 83.94 89 ARG A CA 1
ATOM 686 C C . ARG A 1 89 ? 35.750 -15.454 -25.499 1.00 83.94 89 ARG A C 1
ATOM 688 O O . ARG A 1 89 ? 36.774 -16.033 -25.143 1.00 83.94 89 ARG A O 1
ATOM 695 N N . ALA A 1 90 ? 35.257 -14.396 -24.857 1.00 83.56 90 ALA A N 1
ATOM 696 C CA . ALA A 1 90 ? 35.891 -13.841 -23.665 1.00 83.56 90 ALA A CA 1
ATOM 697 C C . ALA A 1 90 ? 35.860 -14.815 -22.475 1.00 83.56 90 ALA A C 1
ATOM 699 O O . ALA A 1 90 ? 36.912 -15.119 -21.931 1.00 83.56 90 ALA A O 1
ATOM 700 N N . ARG A 1 91 ? 34.702 -15.369 -22.099 1.00 84.00 91 ARG A N 1
ATOM 701 C CA . ARG A 1 91 ? 34.534 -16.360 -21.018 1.00 84.00 91 ARG A CA 1
ATOM 702 C C . ARG A 1 91 ? 35.339 -17.626 -21.285 1.00 84.00 91 ARG A C 1
ATOM 704 O O . ARG A 1 91 ? 36.013 -18.111 -20.378 1.00 84.00 91 ARG A O 1
ATOM 711 N N . TRP A 1 92 ? 35.310 -18.134 -22.521 1.00 91.31 92 TRP A N 1
ATOM 712 C CA . TRP A 1 92 ? 36.171 -19.241 -22.937 1.00 91.31 92 TRP A CA 1
ATOM 713 C C . TRP A 1 92 ? 37.641 -18.887 -22.708 1.00 91.31 92 TRP A C 1
ATOM 715 O O . TRP A 1 92 ? 38.342 -19.646 -22.047 1.00 91.31 92 TRP A O 1
ATOM 725 N N . PHE A 1 93 ? 38.094 -17.722 -23.176 1.00 93.69 93 PHE A N 1
ATOM 726 C CA . PHE A 1 93 ? 39.478 -17.283 -23.020 1.00 93.69 93 PHE A CA 1
ATOM 727 C C . PHE A 1 93 ? 39.876 -17.106 -21.548 1.00 93.69 93 PHE A C 1
ATOM 729 O O . PHE A 1 93 ? 40.908 -17.636 -21.142 1.00 93.69 93 PHE A O 1
ATOM 736 N N . LEU A 1 94 ? 39.053 -16.432 -20.736 1.00 93.25 94 LEU A N 1
ATOM 737 C CA . LEU A 1 94 ? 39.279 -16.252 -19.298 1.00 93.25 94 LEU A CA 1
ATOM 738 C C . LEU A 1 94 ? 39.432 -17.604 -18.588 1.00 93.25 94 LEU A C 1
ATOM 740 O O . LEU A 1 94 ? 40.333 -17.762 -17.771 1.00 93.25 94 LEU A O 1
ATOM 744 N N . ASN A 1 95 ? 38.590 -18.590 -18.916 1.00 91.31 95 ASN A N 1
ATOM 745 C CA . ASN A 1 95 ? 38.654 -19.931 -18.335 1.00 91.31 95 ASN A CA 1
ATOM 746 C C . ASN A 1 95 ? 39.844 -20.761 -18.857 1.00 91.31 95 ASN A C 1
ATOM 748 O O . ASN A 1 95 ? 40.520 -21.435 -18.076 1.00 91.31 95 ASN A O 1
ATOM 752 N N . GLU A 1 96 ? 40.115 -20.720 -20.161 1.00 92.50 96 GLU A N 1
ATOM 753 C CA . GLU A 1 96 ? 41.178 -21.484 -20.826 1.00 92.50 96 GLU A CA 1
ATOM 754 C C . GLU A 1 96 ? 42.575 -20.989 -20.428 1.00 92.50 96 GLU A C 1
ATOM 756 O O . GLU A 1 96 ? 43.475 -21.788 -20.165 1.00 92.50 96 GLU A O 1
ATOM 761 N N . TYR A 1 97 ? 42.726 -19.669 -20.318 1.00 93.25 97 TYR A N 1
ATOM 762 C CA . TYR A 1 97 ? 43.943 -18.976 -19.904 1.00 93.25 97 TYR A CA 1
ATOM 763 C C . TYR A 1 97 ? 43.865 -18.503 -18.440 1.00 93.25 97 TYR A C 1
ATOM 765 O O . TYR A 1 97 ? 44.561 -17.576 -18.041 1.00 93.25 97 TYR A O 1
ATOM 773 N N . ARG A 1 98 ? 43.074 -19.153 -17.576 1.00 92.56 98 ARG A N 1
ATOM 774 C CA . ARG A 1 98 ? 42.917 -18.735 -16.164 1.00 92.56 98 ARG A CA 1
ATOM 775 C C . ARG A 1 98 ? 44.230 -18.633 -15.379 1.00 92.56 98 ARG A C 1
ATOM 777 O O . ARG A 1 98 ? 44.419 -17.722 -14.575 1.00 92.56 98 ARG A O 1
ATOM 784 N N . LYS A 1 99 ? 45.196 -19.501 -15.700 1.00 92.81 99 LYS A N 1
ATOM 785 C CA . LYS A 1 99 ? 46.568 -19.474 -15.161 1.00 92.81 99 LYS A CA 1
ATOM 786 C C . LYS A 1 99 ? 47.416 -18.295 -15.675 1.00 92.81 99 LYS A C 1
ATOM 788 O O . LYS A 1 99 ? 48.297 -17.849 -14.947 1.00 92.81 99 LYS A O 1
ATOM 793 N N . LEU A 1 100 ? 47.131 -17.739 -16.861 1.00 93.12 100 LEU A N 1
ATOM 794 C CA . LEU A 1 100 ? 47.704 -16.460 -17.317 1.00 93.12 100 LEU A CA 1
ATOM 795 C C . LEU A 1 100 ? 47.234 -15.319 -16.410 1.00 93.12 100 LEU A C 1
ATOM 797 O O . LEU A 1 100 ? 48.026 -14.450 -16.058 1.00 93.12 100 LEU A O 1
ATOM 801 N N . LEU A 1 101 ? 45.961 -15.342 -16.013 1.00 92.12 101 LEU A N 1
ATOM 802 C CA . LEU A 1 101 ? 45.369 -14.328 -15.140 1.00 92.12 101 LEU A CA 1
ATOM 803 C C . LEU A 1 101 ? 45.710 -14.538 -13.659 1.00 92.12 101 LEU A C 1
ATOM 805 O O . LEU A 1 101 ? 45.637 -13.581 -12.893 1.00 92.12 101 LEU A O 1
ATOM 809 N N . ARG A 1 102 ? 46.106 -15.758 -13.266 1.00 91.75 102 ARG A N 1
ATOM 810 C CA . ARG A 1 102 ? 46.300 -16.197 -11.868 1.00 91.75 102 ARG A CA 1
ATOM 811 C C . ARG A 1 102 ? 45.023 -16.042 -11.028 1.00 91.75 102 ARG A C 1
ATOM 813 O O . ARG A 1 102 ? 45.057 -15.579 -9.889 1.00 91.75 102 ARG A O 1
ATOM 820 N N . ILE A 1 103 ? 43.915 -16.464 -11.633 1.00 89.81 103 ILE A N 1
ATOM 821 C CA . ILE A 1 103 ? 42.583 -16.617 -11.038 1.00 89.81 103 ILE A CA 1
ATOM 822 C C . ILE A 1 103 ? 42.261 -18.116 -11.065 1.00 89.81 103 ILE A C 1
ATOM 824 O O . ILE A 1 103 ? 42.537 -18.784 -12.068 1.00 89.81 103 ILE A O 1
ATOM 828 N N . GLU A 1 104 ? 41.744 -18.669 -9.969 1.00 86.06 104 GLU A N 1
ATOM 829 C CA . GLU A 1 104 ? 41.553 -20.120 -9.844 1.00 86.06 104 GLU A CA 1
ATOM 830 C C . GLU A 1 104 ? 40.265 -20.568 -10.535 1.00 86.06 104 GLU A C 1
ATOM 832 O O . GLU A 1 104 ? 40.265 -21.563 -11.271 1.00 86.06 104 GLU A O 1
ATOM 837 N N . ASN A 1 105 ? 39.194 -19.790 -10.369 1.00 85.38 105 ASN A N 1
ATOM 838 C CA . ASN A 1 105 ? 37.879 -20.057 -10.928 1.00 85.38 105 ASN A CA 1
ATOM 839 C C . ASN A 1 105 ? 37.250 -18.791 -11.548 1.00 85.38 105 ASN A C 1
ATOM 841 O O . ASN A 1 105 ? 36.352 -18.184 -10.963 1.00 85.38 105 ASN A O 1
ATOM 845 N N . PRO A 1 106 ? 37.651 -18.404 -12.777 1.00 88.81 106 PRO A N 1
ATOM 846 C CA . PRO A 1 106 ? 37.129 -17.208 -13.443 1.00 88.81 106 PRO A CA 1
ATOM 847 C C . PRO A 1 106 ? 35.619 -17.197 -13.679 1.00 88.81 106 PRO A C 1
ATOM 849 O O . PRO A 1 106 ? 35.074 -16.134 -13.938 1.00 88.81 106 PRO A O 1
ATOM 852 N N . LYS A 1 107 ? 34.933 -18.346 -13.627 1.00 81.00 107 LYS A N 1
ATOM 853 C CA . LYS A 1 107 ? 33.473 -18.377 -13.774 1.00 81.00 107 LYS A CA 1
ATOM 854 C C . LYS A 1 107 ? 32.786 -17.678 -12.598 1.00 81.00 107 LYS A C 1
ATOM 856 O O . LYS A 1 107 ? 31.823 -16.944 -12.806 1.00 81.00 107 LYS A O 1
ATOM 861 N N . ASP A 1 108 ? 33.306 -17.904 -11.396 1.00 75.62 108 ASP A N 1
ATOM 862 C CA . ASP A 1 108 ? 32.699 -17.437 -10.152 1.00 75.62 108 ASP A CA 1
ATOM 863 C C . ASP A 1 108 ? 33.393 -16.149 -9.658 1.00 75.62 108 ASP A C 1
ATOM 865 O O . ASP A 1 108 ? 32.729 -15.267 -9.103 1.00 75.62 108 ASP A O 1
ATOM 869 N N . GLU A 1 109 ? 34.701 -16.015 -9.942 1.00 83.88 109 GLU A N 1
ATOM 870 C CA . GLU A 1 109 ? 35.557 -14.865 -9.607 1.00 83.88 109 GLU A CA 1
ATOM 871 C C . GLU A 1 109 ? 35.536 -13.718 -10.639 1.00 83.88 109 GLU A C 1
ATOM 873 O O . GLU A 1 109 ? 35.956 -12.622 -10.287 1.00 83.88 109 GLU A O 1
ATOM 878 N N . LEU A 1 110 ? 35.087 -13.905 -11.890 1.00 82.12 110 LEU A N 1
ATOM 879 C CA . LEU A 1 110 ? 34.944 -12.821 -12.885 1.00 82.12 110 LEU A CA 1
ATOM 880 C C . LEU A 1 110 ? 33.530 -12.808 -13.476 1.00 82.12 110 LEU A C 1
ATOM 882 O O . LEU A 1 110 ? 33.206 -13.532 -14.423 1.00 82.12 110 LEU A O 1
ATOM 886 N N . ARG A 1 111 ? 32.675 -11.944 -12.928 1.00 79.00 111 ARG A N 1
ATOM 887 C CA . ARG A 1 111 ? 31.269 -11.818 -13.332 1.00 79.00 111 ARG A CA 1
ATOM 888 C C . ARG A 1 111 ? 31.151 -10.758 -14.416 1.00 79.00 111 ARG A C 1
ATOM 890 O O . ARG A 1 111 ? 31.787 -9.713 -14.339 1.00 79.00 111 ARG A O 1
ATOM 897 N N . PHE A 1 112 ? 30.376 -11.050 -15.459 1.00 63.53 112 PHE A N 1
ATOM 898 C CA . PHE A 1 112 ? 30.155 -10.092 -16.543 1.00 63.53 112 PHE A CA 1
ATOM 899 C C . PHE A 1 112 ? 29.438 -8.854 -16.008 1.00 63.53 112 PHE A C 1
ATOM 901 O O . PHE A 1 112 ? 28.574 -8.975 -15.145 1.00 63.53 112 PHE A O 1
ATOM 908 N N . PHE A 1 113 ? 29.822 -7.694 -16.529 1.00 55.16 113 PHE A N 1
ATOM 909 C CA . PHE A 1 113 ? 29.334 -6.399 -16.078 1.00 55.16 113 PHE A CA 1
ATOM 910 C C . PHE A 1 113 ? 28.724 -5.592 -17.219 1.00 55.16 113 PHE A C 1
ATOM 912 O O . PHE A 1 113 ? 27.582 -5.164 -17.127 1.00 55.16 113 PHE A O 1
ATOM 919 N N . ARG A 1 114 ? 29.475 -5.387 -18.307 1.00 52.81 114 ARG A N 1
ATOM 920 C CA . ARG A 1 114 ? 29.037 -4.552 -19.436 1.00 52.81 114 ARG A CA 1
ATOM 921 C C . ARG A 1 114 ? 29.793 -4.874 -20.719 1.00 52.81 114 ARG A C 1
ATOM 923 O O . ARG A 1 114 ? 30.842 -5.521 -20.701 1.00 52.81 114 ARG A O 1
ATOM 930 N N . ARG A 1 115 ? 29.295 -4.367 -21.844 1.00 59.91 115 ARG A N 1
ATOM 931 C CA . ARG A 1 115 ? 29.917 -4.452 -23.174 1.00 59.91 115 ARG A CA 1
ATOM 932 C C . ARG A 1 115 ? 30.239 -3.055 -23.710 1.00 59.91 115 ARG A C 1
ATOM 934 O O . ARG A 1 115 ? 29.611 -2.075 -23.318 1.00 59.91 115 ARG A O 1
ATOM 941 N N . SER A 1 116 ? 31.240 -2.939 -24.580 1.00 43.53 116 SER A N 1
ATOM 942 C CA . SER A 1 116 ? 31.461 -1.710 -25.349 1.00 43.53 116 SER A CA 1
ATOM 943 C C . SER A 1 116 ? 30.371 -1.532 -26.413 1.00 43.53 116 SER A C 1
ATOM 945 O O . SER A 1 116 ? 29.922 -2.526 -26.980 1.00 43.53 116 SER A O 1
ATOM 947 N N . PRO A 1 117 ? 29.979 -0.296 -26.766 1.00 42.69 117 PRO A N 1
ATOM 948 C CA . PRO A 1 117 ? 28.875 -0.068 -27.704 1.00 42.69 117 PRO A CA 1
ATOM 949 C C . PRO A 1 117 ? 29.030 -0.640 -29.120 1.00 42.69 117 PRO A C 1
ATOM 951 O O . PRO A 1 117 ? 28.054 -0.759 -29.848 1.00 42.69 117 PRO A O 1
ATOM 954 N N . ASP A 1 118 ? 30.252 -0.972 -29.528 1.00 50.53 118 ASP A N 1
ATOM 955 C CA . ASP A 1 118 ? 30.576 -1.616 -30.805 1.00 50.53 118 ASP A CA 1
ATOM 956 C C . ASP A 1 118 ? 30.469 -3.155 -30.760 1.00 50.53 118 ASP A C 1
ATOM 958 O O . ASP A 1 118 ? 30.722 -3.829 -31.756 1.00 50.53 118 ASP A O 1
ATOM 962 N N . GLY A 1 119 ? 30.127 -3.718 -29.602 1.00 52.19 119 GLY A N 1
ATOM 963 C CA . GLY A 1 119 ? 29.976 -5.148 -29.369 1.00 52.19 119 GLY A CA 1
ATOM 964 C C . GLY A 1 119 ? 31.284 -5.907 -29.088 1.00 52.19 119 GLY A C 1
ATOM 965 O O . GLY A 1 119 ? 31.267 -7.038 -28.594 1.00 52.19 119 GLY A O 1
ATOM 966 N N . PHE A 1 120 ? 32.439 -5.312 -29.393 1.00 63.03 120 PHE A N 1
ATOM 967 C CA . PHE A 1 120 ? 33.716 -6.028 -29.496 1.00 63.03 120 PHE A CA 1
ATOM 968 C C . PHE A 1 120 ? 34.420 -6.301 -28.165 1.00 63.03 120 PHE A C 1
ATOM 970 O O . PHE A 1 120 ? 35.279 -7.182 -28.102 1.00 63.03 120 PHE A O 1
ATOM 977 N N . ASN A 1 121 ? 34.078 -5.586 -27.095 1.00 70.25 121 ASN A N 1
ATOM 978 C CA . ASN A 1 121 ? 34.804 -5.650 -25.830 1.00 70.25 121 ASN A CA 1
ATOM 979 C C . ASN A 1 121 ? 33.845 -5.969 -24.682 1.00 70.25 121 ASN A C 1
ATOM 981 O O . ASN A 1 121 ? 32.793 -5.346 -24.555 1.00 70.25 121 ASN A O 1
ATOM 985 N N . SER A 1 122 ? 34.199 -6.942 -23.846 1.00 74.81 122 SER A N 1
ATOM 986 C CA . SER A 1 122 ? 33.382 -7.377 -22.707 1.00 74.81 122 SER A CA 1
ATOM 987 C C . SER A 1 122 ? 34.127 -7.150 -21.402 1.00 74.81 122 SER A C 1
ATOM 989 O O . SER A 1 122 ? 35.285 -7.540 -21.284 1.00 74.81 122 SER A O 1
ATOM 991 N N . PHE A 1 123 ? 33.462 -6.524 -20.437 1.00 66.62 123 PHE A N 1
ATOM 992 C CA . PHE A 1 123 ? 34.030 -6.090 -19.167 1.00 66.62 123 PHE A CA 1
ATOM 993 C C . PHE A 1 123 ? 33.434 -6.902 -18.015 1.00 66.62 123 PHE A C 1
ATOM 995 O O . PHE A 1 123 ? 32.249 -7.247 -18.032 1.00 66.62 123 PHE A O 1
ATOM 1002 N N . PHE A 1 124 ? 34.267 -7.212 -17.025 1.00 79.69 124 PHE A N 1
ATOM 1003 C CA . PHE A 1 124 ? 33.940 -8.087 -15.903 1.00 79.69 124 PHE A CA 1
ATOM 1004 C C . PHE A 1 124 ? 34.365 -7.454 -14.575 1.00 79.69 124 PHE A C 1
ATOM 1006 O O . PHE A 1 124 ? 35.483 -6.944 -14.479 1.00 79.69 124 PHE A O 1
ATOM 1013 N N . LEU A 1 125 ? 33.519 -7.555 -13.548 1.00 70.00 125 LEU A N 1
ATOM 1014 C CA . LEU A 1 12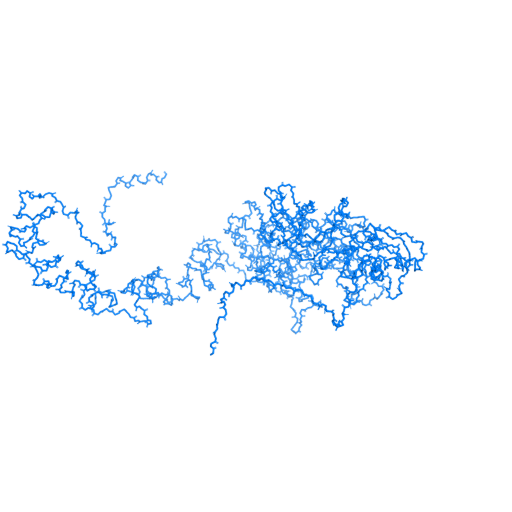5 ? 33.875 -7.255 -12.157 1.00 70.00 125 LEU A CA 1
ATOM 1015 C C . LEU A 1 125 ? 34.435 -8.515 -11.485 1.00 70.00 125 LEU A C 1
ATOM 1017 O O . LEU A 1 125 ? 33.953 -9.627 -11.732 1.00 70.00 125 LEU A O 1
ATOM 1021 N N . GLN A 1 126 ? 35.433 -8.351 -10.618 1.00 87.12 126 GLN A N 1
ATOM 1022 C CA . GLN A 1 126 ? 36.009 -9.454 -9.854 1.00 87.12 126 GLN A CA 1
ATOM 1023 C C . GLN A 1 126 ? 35.278 -9.674 -8.521 1.00 87.12 126 GLN A C 1
ATOM 1025 O O . GLN A 1 126 ? 34.907 -8.726 -7.830 1.00 87.12 126 GLN A O 1
ATOM 1030 N N . PHE A 1 127 ? 35.134 -10.943 -8.147 1.00 84.56 127 PHE A N 1
ATOM 1031 C CA . PHE A 1 127 ? 34.635 -11.426 -6.861 1.00 84.56 127 PHE A CA 1
ATOM 1032 C C . PHE A 1 127 ? 35.638 -12.417 -6.252 1.00 84.56 127 PHE A C 1
ATOM 1034 O O . PHE A 1 127 ? 36.404 -13.054 -6.974 1.00 84.56 127 PHE A O 1
ATOM 1041 N N . HIS A 1 128 ? 35.628 -12.569 -4.930 1.00 83.81 128 HIS A N 1
ATOM 1042 C CA . HIS A 1 128 ? 36.404 -13.576 -4.199 1.00 83.81 128 HIS A CA 1
ATOM 1043 C C . HIS A 1 128 ? 35.628 -13.984 -2.942 1.00 83.81 128 HIS A C 1
ATOM 1045 O O . HIS A 1 128 ? 35.164 -13.110 -2.220 1.00 83.81 128 HIS A O 1
ATOM 1051 N N . ASP A 1 129 ? 35.434 -15.285 -2.700 1.00 84.12 129 ASP A N 1
ATOM 1052 C CA . ASP A 1 129 ? 34.513 -15.802 -1.666 1.00 84.12 129 ASP A CA 1
ATOM 1053 C C . ASP A 1 129 ? 33.116 -15.128 -1.703 1.00 84.12 129 ASP A C 1
ATOM 1055 O O . ASP A 1 129 ? 32.576 -14.725 -0.676 1.00 84.12 129 ASP A O 1
ATOM 1059 N N . ASP A 1 130 ? 32.557 -14.949 -2.910 1.00 78.38 130 ASP A N 1
ATOM 1060 C CA . ASP A 1 130 ? 31.311 -14.208 -3.206 1.00 78.38 130 ASP A CA 1
ATOM 1061 C C . ASP A 1 130 ? 31.300 -12.706 -2.840 1.00 78.38 130 ASP A C 1
ATOM 1063 O O . ASP A 1 130 ? 30.311 -12.017 -3.094 1.00 78.38 130 ASP A O 1
ATOM 1067 N N . ILE A 1 131 ? 32.413 -12.159 -2.346 1.00 72.94 131 ILE A N 1
ATOM 1068 C CA . ILE A 1 131 ? 32.575 -10.747 -1.978 1.00 72.94 131 ILE A CA 1
ATOM 1069 C C . ILE A 1 131 ? 33.152 -9.957 -3.173 1.00 72.94 131 ILE A C 1
ATOM 1071 O O . ILE A 1 131 ? 34.163 -10.380 -3.747 1.00 72.94 131 ILE A O 1
ATOM 1075 N N . PRO A 1 132 ? 32.560 -8.814 -3.571 1.00 67.50 132 PRO A N 1
ATOM 1076 C CA . PRO A 1 132 ? 33.035 -8.011 -4.701 1.00 67.50 132 PRO A CA 1
ATOM 1077 C C . PRO A 1 132 ? 34.392 -7.342 -4.427 1.00 67.50 132 PRO A C 1
ATOM 1079 O O . PRO A 1 132 ? 34.700 -6.953 -3.299 1.00 67.50 132 PRO A O 1
ATOM 1082 N N . VAL A 1 133 ? 35.201 -7.168 -5.477 1.00 81.88 133 VAL A N 1
ATOM 1083 C CA . VAL A 1 133 ? 36.528 -6.533 -5.424 1.00 81.88 133 VAL A CA 1
ATOM 1084 C C . VAL A 1 133 ? 36.491 -5.159 -6.101 1.00 81.88 133 VAL A C 1
ATOM 1086 O O . VAL A 1 133 ? 36.258 -5.039 -7.302 1.00 81.88 133 VAL A O 1
ATOM 1089 N N . PHE A 1 134 ? 36.791 -4.101 -5.355 1.00 79.69 134 PHE A N 1
ATOM 1090 C CA . PHE A 1 134 ? 36.789 -2.715 -5.814 1.00 79.69 134 PHE A CA 1
ATOM 1091 C C . PHE A 1 134 ? 38.214 -2.135 -5.962 1.00 79.69 134 PHE A C 1
ATOM 1093 O O . PHE A 1 134 ? 39.087 -2.408 -5.128 1.00 79.69 134 PHE A O 1
ATOM 1100 N N . PRO A 1 135 ? 38.473 -1.283 -6.974 1.00 70.50 135 PRO A N 1
ATOM 1101 C CA . PRO A 1 135 ? 37.658 -0.999 -8.158 1.00 70.50 135 PRO A CA 1
ATOM 1102 C C . PRO A 1 135 ? 38.093 -1.923 -9.310 1.00 70.50 135 PRO A C 1
ATOM 1104 O O . PRO A 1 135 ? 38.793 -1.497 -10.231 1.00 70.50 135 PRO A O 1
ATOM 1107 N N . SER A 1 136 ? 37.779 -3.220 -9.224 1.00 80.81 136 SER A N 1
ATOM 1108 C CA . SER A 1 136 ? 38.176 -4.147 -10.286 1.00 80.81 136 SER A CA 1
ATOM 1109 C C . SER A 1 136 ? 37.290 -3.980 -11.520 1.00 80.81 136 SER A C 1
ATOM 1111 O O . SER A 1 136 ? 36.071 -3.930 -11.416 1.00 80.81 136 SER A O 1
ATOM 1113 N N . GLU A 1 137 ? 37.906 -3.923 -12.695 1.00 79.94 137 GLU A N 1
ATOM 1114 C CA . GLU A 1 137 ? 37.234 -4.121 -13.977 1.00 79.94 137 GLU A CA 1
ATOM 1115 C C . GLU A 1 137 ? 38.261 -4.721 -14.940 1.00 79.94 137 GLU A C 1
ATOM 1117 O O . GLU A 1 137 ? 39.330 -4.140 -15.157 1.00 79.94 137 GLU A O 1
ATOM 1122 N N . LEU A 1 138 ? 37.957 -5.885 -15.513 1.00 85.81 138 LEU A N 1
ATOM 1123 C CA . LEU A 1 138 ? 38.779 -6.527 -16.535 1.00 85.81 138 LEU A CA 1
ATOM 1124 C C . LEU A 1 138 ? 38.030 -6.548 -17.867 1.00 85.81 138 LEU A C 1
ATOM 1126 O O . LEU A 1 138 ? 36.998 -7.201 -17.986 1.00 85.81 138 LEU A O 1
ATOM 1130 N N . GLY A 1 139 ? 38.561 -5.857 -18.871 1.00 81.06 139 GLY A N 1
ATOM 1131 C CA . GLY A 1 139 ? 38.106 -5.920 -20.255 1.00 81.06 139 GLY A CA 1
ATOM 1132 C C . GLY A 1 139 ? 38.780 -7.050 -21.034 1.00 81.06 139 GLY A C 1
ATOM 1133 O O . GLY A 1 139 ? 39.980 -7.294 -20.893 1.00 81.06 139 GLY A O 1
ATOM 1134 N N . VAL A 1 140 ? 38.016 -7.710 -21.899 1.00 89.75 140 VAL A N 1
ATOM 1135 C CA . VAL A 1 140 ? 38.497 -8.650 -22.918 1.00 89.75 140 VAL A CA 1
ATOM 1136 C C . VAL A 1 140 ? 38.042 -8.157 -24.286 1.00 89.75 140 VAL A C 1
ATOM 1138 O O . VAL A 1 140 ? 36.854 -7.914 -24.501 1.00 89.75 140 VAL A O 1
ATOM 1141 N N . HIS A 1 141 ? 38.996 -8.009 -25.199 1.00 87.00 141 HIS A N 1
ATOM 1142 C CA . HIS A 1 141 ? 38.821 -7.427 -26.527 1.00 87.00 141 HIS A CA 1
ATOM 1143 C C . HIS A 1 141 ? 38.737 -8.534 -27.583 1.00 87.00 141 HIS A C 1
ATOM 1145 O O . HIS A 1 141 ? 39.487 -9.514 -27.529 1.00 87.00 141 HIS A O 1
ATOM 1151 N N . THR A 1 142 ? 37.829 -8.397 -28.548 1.00 83.81 142 THR A N 1
ATOM 1152 C CA . THR A 1 142 ? 37.589 -9.397 -29.599 1.00 83.81 142 THR A CA 1
ATOM 1153 C C . THR A 1 142 ? 37.389 -8.752 -30.972 1.00 83.81 142 THR A C 1
ATOM 1155 O O . THR A 1 142 ? 37.052 -7.579 -31.079 1.00 83.81 142 THR A O 1
ATOM 1158 N N . ASP A 1 143 ? 37.614 -9.516 -32.039 1.00 78.81 143 ASP A N 1
ATOM 1159 C CA . ASP A 1 143 ? 37.379 -9.115 -33.431 1.00 78.81 143 ASP A CA 1
ATOM 1160 C C . ASP A 1 143 ? 37.065 -10.364 -34.257 1.00 78.81 143 ASP A C 1
ATOM 1162 O O . ASP A 1 143 ? 37.921 -11.244 -34.433 1.00 78.81 143 ASP A O 1
ATOM 1166 N N . SER A 1 144 ? 35.834 -10.447 -34.774 1.00 77.81 144 SER A N 1
ATOM 1167 C CA . SER A 1 144 ? 35.322 -11.652 -35.430 1.00 77.81 144 SER A CA 1
ATOM 1168 C C . SER A 1 144 ? 35.600 -12.874 -34.528 1.00 77.81 144 SER A C 1
ATOM 1170 O O . SER A 1 144 ? 35.472 -12.798 -33.311 1.00 77.81 144 SER A O 1
ATOM 1172 N N . LYS A 1 145 ? 36.055 -13.994 -35.087 1.00 82.56 145 LYS A N 1
ATOM 1173 C CA . LYS A 1 145 ? 36.417 -15.232 -34.371 1.00 82.56 145 LYS A CA 1
ATOM 1174 C C . LYS A 1 145 ? 37.693 -15.172 -33.500 1.00 82.56 145 LYS A C 1
ATOM 1176 O O . LYS A 1 145 ? 38.252 -16.224 -33.174 1.00 82.56 145 LYS A O 1
ATOM 1181 N N . TYR A 1 146 ? 38.217 -13.986 -33.191 1.00 90.06 146 TYR A N 1
ATOM 1182 C CA . TYR A 1 146 ? 39.463 -13.812 -32.439 1.00 90.06 146 TYR A CA 1
ATOM 1183 C C . TYR A 1 146 ? 39.252 -13.047 -31.136 1.00 90.06 146 TYR A C 1
ATOM 1185 O O . TYR A 1 146 ? 38.493 -12.086 -31.085 1.00 90.06 146 TYR A O 1
ATOM 1193 N N . ILE A 1 147 ? 40.008 -13.432 -30.112 1.00 93.56 147 ILE A N 1
ATOM 1194 C CA . ILE A 1 147 ? 40.296 -12.599 -28.950 1.00 93.56 147 ILE A CA 1
ATOM 1195 C C . ILE A 1 147 ? 41.576 -11.831 -29.289 1.00 93.56 147 ILE A C 1
ATOM 1197 O O . ILE A 1 147 ? 42.598 -12.442 -29.623 1.00 93.56 147 ILE A O 1
ATOM 1201 N N . THR A 1 148 ? 41.485 -10.505 -29.279 1.00 91.75 148 THR A N 1
ATOM 1202 C CA . THR A 1 148 ? 42.538 -9.569 -29.702 1.00 91.75 148 THR A CA 1
ATOM 1203 C C . THR A 1 148 ? 43.293 -8.941 -28.540 1.00 91.75 148 THR A C 1
ATOM 1205 O O . THR A 1 148 ? 44.352 -8.359 -28.735 1.00 91.75 148 THR A O 1
ATOM 1208 N N . GLY A 1 149 ? 42.787 -9.063 -27.318 1.00 89.19 149 GLY A N 1
ATOM 1209 C CA . GLY A 1 149 ? 43.501 -8.551 -26.163 1.00 89.19 149 GLY A CA 1
ATOM 1210 C C . GLY A 1 149 ? 42.724 -8.677 -24.869 1.00 89.19 149 GLY A C 1
ATOM 1211 O O . GLY A 1 149 ? 41.586 -9.148 -24.836 1.00 89.19 149 GLY A O 1
ATOM 1212 N N . LEU A 1 150 ? 43.341 -8.204 -23.797 1.00 90.50 150 LEU A N 1
ATOM 1213 C CA . LEU A 1 150 ? 42.692 -7.967 -22.514 1.00 90.50 150 LEU A CA 1
ATOM 1214 C C . LEU A 1 150 ? 43.338 -6.754 -21.831 1.00 90.50 150 LEU A C 1
ATOM 1216 O O . LEU A 1 150 ? 44.520 -6.476 -22.037 1.00 90.50 150 LEU A O 1
ATOM 1220 N N . GLY A 1 151 ? 42.587 -6.032 -21.012 1.00 76.31 151 GLY A N 1
ATOM 1221 C CA . GLY A 1 151 ? 43.089 -4.839 -20.340 1.00 76.31 151 GLY A CA 1
ATOM 1222 C C . GLY A 1 151 ? 42.164 -4.379 -19.228 1.00 76.31 151 GLY A C 1
ATOM 1223 O O . GLY A 1 151 ? 40.947 -4.478 -19.344 1.00 76.31 151 GLY A O 1
ATOM 1224 N N . GLY A 1 152 ? 42.737 -3.897 -18.131 1.00 83.44 152 GLY A N 1
ATOM 1225 C CA . GLY A 1 152 ? 41.974 -3.520 -16.945 1.00 83.44 152 GLY A CA 1
ATOM 1226 C C . GLY A 1 152 ? 42.776 -3.706 -15.665 1.00 83.44 152 GLY A C 1
ATOM 1227 O O . GLY A 1 152 ? 44.005 -3.809 -15.695 1.00 83.44 152 GLY A O 1
ATOM 1228 N N . ASN A 1 153 ? 42.081 -3.746 -14.531 1.00 83.12 153 ASN A N 1
ATOM 1229 C CA . ASN A 1 153 ? 42.692 -3.952 -13.225 1.00 83.12 153 ASN A CA 1
ATOM 1230 C C . ASN A 1 153 ? 41.879 -4.954 -12.403 1.00 83.12 153 ASN A C 1
ATOM 1232 O O . ASN A 1 153 ? 40.662 -4.848 -12.296 1.00 83.12 153 ASN A O 1
ATOM 1236 N N . TYR A 1 154 ? 42.576 -5.905 -11.794 1.00 91.50 154 TYR A N 1
ATOM 1237 C CA . TYR A 1 154 ? 42.026 -6.935 -10.919 1.00 91.50 154 TYR A CA 1
ATOM 1238 C C . TYR A 1 154 ? 43.147 -7.432 -9.985 1.00 91.50 154 TYR A C 1
ATOM 1240 O O . TYR A 1 154 ? 44.323 -7.110 -10.191 1.00 91.50 154 TYR A O 1
ATOM 1248 N N . VAL A 1 155 ? 42.803 -8.209 -8.959 1.00 90.62 155 VAL A N 1
ATOM 1249 C CA . VAL A 1 155 ? 43.737 -8.700 -7.937 1.00 90.62 155 VAL A CA 1
ATOM 1250 C C . VAL A 1 155 ? 43.901 -10.224 -8.048 1.00 90.62 155 VAL A C 1
ATOM 1252 O O . VAL A 1 155 ? 43.025 -10.963 -7.602 1.00 90.62 155 VAL A O 1
ATOM 1255 N N . PRO A 1 156 ? 45.002 -10.745 -8.617 1.00 89.44 156 PRO A N 1
ATOM 1256 C CA . PRO A 1 156 ? 45.254 -12.183 -8.648 1.00 89.44 156 PRO A CA 1
ATOM 1257 C C . PRO A 1 156 ? 45.574 -12.717 -7.248 1.00 89.44 156 PRO A C 1
ATOM 1259 O O . PRO A 1 156 ? 46.325 -12.087 -6.501 1.00 89.44 156 PRO A O 1
ATOM 1262 N N . GLN A 1 157 ? 45.083 -13.920 -6.937 1.00 85.75 157 GLN A N 1
ATOM 1263 C CA . GLN A 1 157 ? 45.395 -14.661 -5.705 1.00 85.75 157 GLN A CA 1
ATOM 1264 C C . GLN A 1 157 ? 45.235 -13.817 -4.425 1.00 85.75 157 GLN A C 1
ATOM 1266 O O . GLN A 1 157 ? 46.199 -13.621 -3.676 1.00 85.75 157 GLN A O 1
ATOM 1271 N N . ILE A 1 158 ? 44.022 -13.309 -4.175 1.00 89.56 158 ILE A N 1
ATOM 1272 C CA . ILE A 1 158 ? 43.689 -12.610 -2.927 1.00 89.56 158 ILE A CA 1
ATOM 1273 C C . ILE A 1 158 ? 43.990 -13.542 -1.741 1.00 89.56 158 ILE A C 1
ATOM 1275 O O . ILE A 1 158 ? 43.519 -14.671 -1.676 1.00 89.56 158 ILE A O 1
ATOM 1279 N N . LYS A 1 159 ? 44.834 -13.072 -0.814 1.00 88.00 159 LYS A N 1
ATOM 1280 C CA . LYS A 1 159 ? 45.228 -13.806 0.410 1.00 88.00 159 LYS A CA 1
ATOM 1281 C C . LYS A 1 159 ? 44.528 -13.293 1.664 1.00 88.00 159 LYS A C 1
ATOM 1283 O O . LYS A 1 159 ? 44.713 -13.839 2.750 1.00 88.00 159 LYS A O 1
ATOM 1288 N N . THR A 1 160 ? 43.804 -12.190 1.532 1.00 91.88 160 THR A N 1
ATOM 1289 C CA . THR A 1 160 ? 43.154 -11.512 2.645 1.00 91.88 160 THR A CA 1
ATOM 1290 C C . THR A 1 160 ? 41.899 -12.284 3.014 1.00 91.88 160 THR A C 1
ATOM 1292 O O . THR A 1 160 ? 41.006 -12.433 2.188 1.00 91.88 160 THR A O 1
ATOM 1295 N N . SER A 1 161 ? 41.848 -12.774 4.255 1.00 92.25 161 SER A N 1
ATOM 1296 C CA . SER A 1 161 ? 40.709 -13.513 4.811 1.00 92.25 161 SER A CA 1
ATOM 1297 C C . SER A 1 161 ? 39.377 -12.829 4.490 1.00 92.25 161 SER A C 1
ATOM 1299 O O . SER A 1 161 ? 39.238 -11.630 4.717 1.00 92.25 161 SER A O 1
ATOM 1301 N N . SER A 1 162 ? 38.408 -13.613 4.017 1.00 90.81 162 SER A N 1
ATOM 1302 C CA . SER A 1 162 ? 37.000 -13.235 3.814 1.00 90.81 162 SER A CA 1
ATOM 1303 C C . SER A 1 162 ? 36.205 -13.152 5.119 1.00 90.81 162 SER A C 1
ATOM 1305 O O . SER A 1 162 ? 35.075 -12.669 5.143 1.00 90.81 162 SER A O 1
ATOM 1307 N N . LYS A 1 163 ? 36.792 -13.602 6.236 1.00 93.00 163 LYS A N 1
ATOM 1308 C CA . LYS A 1 163 ? 36.160 -13.592 7.558 1.00 93.00 163 LYS A CA 1
ATOM 1309 C C . LYS A 1 163 ? 36.485 -12.294 8.303 1.00 93.00 163 LYS A C 1
ATOM 1311 O O . LYS A 1 163 ? 37.639 -12.136 8.708 1.00 93.00 163 LYS A O 1
ATOM 1316 N N . PRO A 1 164 ? 35.503 -11.407 8.540 1.00 93.50 164 PRO A N 1
ATOM 1317 C CA . PRO A 1 164 ? 35.713 -10.183 9.305 1.00 93.50 164 PRO A CA 1
ATOM 1318 C C . PRO A 1 164 ? 36.024 -10.503 10.778 1.00 93.50 164 PRO A C 1
ATOM 1320 O O . PRO A 1 164 ? 35.435 -11.413 11.364 1.00 93.50 164 PRO A O 1
ATOM 1323 N N . ALA A 1 165 ? 36.933 -9.741 11.390 1.00 95.25 165 ALA A N 1
ATOM 1324 C CA . ALA A 1 165 ? 37.233 -9.810 12.826 1.00 95.25 165 ALA A CA 1
ATOM 1325 C C . ALA A 1 165 ? 36.560 -8.690 13.642 1.00 95.25 165 ALA A C 1
ATOM 1327 O O . ALA A 1 165 ? 36.469 -8.807 14.864 1.00 95.25 165 ALA A O 1
ATOM 1328 N N . ILE A 1 166 ? 36.066 -7.632 12.986 1.00 92.06 166 ILE A N 1
ATOM 1329 C CA . ILE A 1 166 ? 35.141 -6.657 13.579 1.00 92.06 166 ILE A CA 1
ATOM 1330 C C . ILE A 1 166 ? 33.744 -6.794 12.971 1.00 92.06 166 ILE A C 1
ATOM 1332 O O . ILE A 1 166 ? 33.588 -7.109 11.791 1.00 92.06 166 ILE A O 1
ATOM 1336 N N . THR A 1 167 ? 32.725 -6.549 13.786 1.00 90.38 167 THR A N 1
ATOM 1337 C CA . THR A 1 167 ? 31.315 -6.625 13.370 1.00 90.38 167 THR A CA 1
ATOM 1338 C C . THR A 1 167 ? 30.912 -5.456 12.453 1.00 90.38 167 THR A C 1
ATOM 1340 O O . THR A 1 167 ? 31.538 -4.391 12.530 1.00 90.38 167 THR A O 1
ATOM 1343 N N . PRO A 1 168 ? 29.836 -5.608 11.651 1.00 76.62 168 PRO A N 1
ATOM 1344 C CA . PRO A 1 168 ? 29.187 -4.510 10.926 1.00 76.62 168 PRO A CA 1
ATOM 1345 C C . PRO A 1 168 ? 29.005 -3.246 11.780 1.00 76.62 168 PRO A C 1
ATOM 1347 O O . PRO A 1 168 ? 29.353 -2.144 11.365 1.00 76.62 168 PRO A O 1
ATOM 1350 N N . GLN A 1 169 ? 28.532 -3.417 13.017 1.00 83.81 169 GLN A N 1
ATOM 1351 C CA . GLN A 1 169 ? 28.218 -2.331 13.947 1.00 83.81 169 GLN A CA 1
ATOM 1352 C C . GLN A 1 169 ? 29.487 -1.618 14.439 1.00 83.81 169 GLN A C 1
ATOM 1354 O O . GLN A 1 169 ? 29.547 -0.392 14.459 1.00 83.81 169 GLN A O 1
ATOM 1359 N N . GLN A 1 170 ? 30.547 -2.369 14.753 1.00 90.12 170 GLN A N 1
ATOM 1360 C CA . GLN A 1 170 ? 31.848 -1.791 15.117 1.00 90.12 170 GLN A CA 1
ATOM 1361 C C . GLN A 1 170 ? 32.505 -1.039 13.952 1.00 90.12 170 GLN A C 1
ATOM 1363 O O . GLN A 1 170 ? 33.264 -0.096 14.180 1.00 90.12 170 GLN A O 1
ATOM 1368 N N . ALA A 1 171 ? 32.252 -1.447 12.707 1.00 89.19 171 ALA A N 1
ATOM 1369 C CA . ALA A 1 171 ? 32.700 -0.704 11.536 1.00 89.19 171 ALA A CA 1
ATOM 1370 C C . ALA A 1 171 ? 31.873 0.574 11.328 1.00 89.19 171 ALA A C 1
ATOM 1372 O O . ALA A 1 171 ? 32.447 1.645 11.116 1.00 89.19 171 ALA A O 1
ATOM 1373 N N . ALA A 1 172 ? 30.551 0.480 11.478 1.00 79.19 172 ALA A N 1
ATOM 1374 C CA . ALA A 1 172 ? 29.628 1.605 11.410 1.00 79.19 172 ALA A CA 1
ATOM 1375 C C . ALA A 1 172 ? 29.961 2.712 12.420 1.00 79.19 172 ALA A C 1
ATOM 1377 O O . ALA A 1 172 ? 30.125 3.866 12.025 1.00 79.19 172 ALA A O 1
ATOM 1378 N N . GLU A 1 173 ? 30.160 2.377 13.699 1.00 89.38 173 GLU A N 1
ATOM 1379 C CA . GLU A 1 173 ? 30.578 3.335 14.736 1.00 89.38 173 GLU A CA 1
ATOM 1380 C C . GLU A 1 173 ? 31.824 4.128 14.311 1.00 89.38 173 GLU A C 1
ATOM 1382 O O . GLU A 1 173 ? 31.872 5.357 14.427 1.00 89.38 173 GLU A O 1
ATOM 1387 N N . LYS A 1 174 ? 32.827 3.439 13.753 1.00 90.31 174 LYS A N 1
ATOM 1388 C CA . LYS A 1 174 ? 34.067 4.066 13.278 1.00 90.31 174 LYS A CA 1
ATOM 1389 C C . LYS A 1 174 ? 33.846 4.940 12.042 1.00 90.31 174 LYS A C 1
ATOM 1391 O O . LYS A 1 174 ? 34.432 6.021 11.964 1.00 90.31 174 LYS A O 1
ATOM 1396 N N . ALA A 1 175 ? 32.984 4.528 11.112 1.00 85.94 175 ALA A N 1
ATOM 1397 C CA . ALA A 1 175 ? 32.617 5.337 9.952 1.00 85.94 175 ALA A CA 1
ATOM 1398 C C . ALA A 1 175 ? 31.855 6.613 10.347 1.00 85.94 175 ALA A C 1
ATOM 1400 O O . ALA A 1 175 ? 32.150 7.686 9.824 1.00 85.94 175 ALA A O 1
ATOM 1401 N N . LEU A 1 176 ? 30.938 6.534 11.315 1.00 85.62 176 LEU A N 1
ATOM 1402 C CA . LEU A 1 176 ? 30.203 7.688 11.845 1.00 85.62 176 LEU A CA 1
ATOM 1403 C C . LEU A 1 176 ? 31.140 8.691 12.530 1.00 85.62 176 LEU A C 1
ATOM 1405 O O . LEU A 1 176 ? 31.063 9.893 12.268 1.00 85.62 176 LEU A O 1
ATOM 1409 N N . ILE A 1 177 ? 32.086 8.205 13.341 1.00 86.44 177 ILE A N 1
ATOM 1410 C CA . ILE A 1 177 ? 33.129 9.042 13.956 1.00 86.44 177 ILE A CA 1
ATOM 1411 C C . ILE A 1 177 ? 33.970 9.746 12.877 1.00 86.44 177 ILE A C 1
ATOM 1413 O O . ILE A 1 177 ? 34.200 10.954 12.970 1.00 86.44 177 ILE A O 1
ATOM 1417 N N . ALA A 1 178 ? 34.388 9.025 11.832 1.00 83.50 178 ALA A N 1
ATOM 1418 C CA . ALA A 1 178 ? 35.150 9.583 10.712 1.00 83.50 178 ALA A CA 1
ATOM 1419 C C . ALA A 1 178 ? 34.323 10.534 9.815 1.00 83.50 178 ALA A C 1
ATOM 1421 O O . ALA A 1 178 ? 34.877 11.461 9.218 1.00 83.50 178 ALA A O 1
ATOM 1422 N N . GLY A 1 179 ? 33.001 10.358 9.760 1.00 74.94 179 GLY A N 1
ATOM 1423 C CA . GLY A 1 179 ? 32.048 11.272 9.125 1.00 74.94 179 GLY A CA 1
ATOM 1424 C C . GLY A 1 179 ? 31.878 12.612 9.846 1.00 74.94 179 GLY A C 1
ATOM 1425 O O . GLY A 1 179 ? 31.551 13.623 9.218 1.00 74.94 179 GLY A O 1
ATOM 1426 N N . GLY A 1 180 ? 32.154 12.638 11.150 1.00 79.75 180 GLY A N 1
ATOM 1427 C CA . GLY A 1 180 ? 32.066 13.822 11.998 1.00 79.75 180 GLY A CA 1
ATOM 1428 C C . GLY A 1 180 ? 30.657 14.102 12.533 1.00 79.75 180 GLY A C 1
ATOM 1429 O O . GLY A 1 180 ? 29.714 13.333 12.360 1.00 79.75 180 GLY A O 1
ATOM 1430 N N . LYS A 1 181 ? 30.507 15.229 13.239 1.00 79.00 181 LYS A N 1
ATOM 1431 C CA . LYS A 1 181 ? 29.259 15.571 13.940 1.00 79.00 181 LYS A CA 1
ATOM 1432 C C . LYS A 1 181 ? 28.083 15.689 12.959 1.00 79.00 181 LYS A C 1
ATOM 1434 O O . LYS A 1 181 ? 28.094 16.562 12.094 1.00 79.00 181 LYS A O 1
ATOM 1439 N N . GLY A 1 182 ? 27.058 14.861 13.161 1.00 73.00 182 GLY A N 1
ATOM 1440 C CA . GLY A 1 182 ? 25.870 14.795 12.304 1.00 73.00 182 GLY A CA 1
ATOM 1441 C C . GLY A 1 182 ? 25.956 13.768 11.170 1.00 73.00 182 GLY A C 1
ATOM 1442 O O . GLY A 1 182 ? 25.082 13.774 10.312 1.00 73.00 182 GLY A O 1
ATOM 1443 N N . ALA A 1 183 ? 26.984 12.912 11.144 1.00 73.38 183 ALA A N 1
ATOM 1444 C CA . ALA A 1 183 ? 26.982 11.719 10.306 1.00 73.38 183 ALA A CA 1
ATOM 1445 C C . ALA A 1 183 ? 25.920 10.710 10.782 1.00 73.38 183 ALA A C 1
ATOM 1447 O O . ALA A 1 183 ? 25.777 10.483 11.984 1.00 73.38 183 ALA A O 1
ATOM 1448 N N . VAL A 1 184 ? 25.204 10.102 9.836 1.00 72.38 184 VAL A N 1
ATOM 1449 C CA . VAL A 1 184 ? 24.201 9.044 10.049 1.00 72.38 184 VAL A CA 1
ATOM 1450 C C . VAL A 1 184 ? 24.418 7.963 8.994 1.00 72.38 184 VAL A C 1
ATOM 1452 O O . VAL A 1 184 ? 24.643 8.302 7.834 1.00 72.38 184 VAL A O 1
ATOM 1455 N N . GLN A 1 185 ? 24.355 6.687 9.372 1.00 71.88 185 GLN A N 1
ATOM 1456 C CA . GLN A 1 185 ? 24.564 5.568 8.451 1.00 71.88 185 GLN A CA 1
ATOM 1457 C C . GLN A 1 185 ? 23.423 5.490 7.427 1.00 71.88 185 GLN A C 1
ATOM 1459 O O . GLN A 1 185 ? 22.282 5.862 7.719 1.00 71.88 185 GLN A O 1
ATOM 1464 N N . LYS A 1 186 ? 23.744 5.021 6.223 1.00 61.22 186 LYS A N 1
ATOM 1465 C CA . LYS A 1 186 ? 22.801 4.661 5.165 1.00 61.22 186 LYS A CA 1
ATOM 1466 C C . LYS A 1 186 ? 23.100 3.234 4.702 1.00 61.22 186 LYS A C 1
ATOM 1468 O O . LYS A 1 186 ? 24.260 2.837 4.673 1.00 61.22 186 LYS A O 1
ATOM 1473 N N . GLY A 1 187 ? 22.044 2.473 4.413 1.00 52.44 187 GLY A N 1
ATOM 1474 C CA . GLY A 1 187 ? 22.139 1.044 4.112 1.00 52.44 187 GLY A CA 1
ATOM 1475 C C . GLY A 1 187 ? 22.693 0.190 5.261 1.00 52.44 187 GLY A C 1
ATOM 1476 O O . GLY A 1 187 ? 23.053 0.689 6.332 1.00 52.44 187 GLY A O 1
ATOM 1477 N N . GLU A 1 188 ? 22.764 -1.115 5.018 1.00 57.62 188 GLU A N 1
ATOM 1478 C CA . GLU A 1 188 ? 23.498 -2.050 5.872 1.00 57.62 188 GLU A CA 1
ATOM 1479 C C . GLU A 1 188 ? 24.990 -2.085 5.491 1.00 57.62 188 GLU A C 1
ATOM 1481 O O . GLU A 1 188 ? 25.334 -1.809 4.341 1.00 57.62 188 GLU A O 1
ATOM 1486 N N . PRO A 1 189 ? 25.901 -2.432 6.418 1.00 72.00 189 PRO A N 1
ATOM 1487 C CA . PRO A 1 189 ? 27.314 -2.610 6.102 1.00 72.00 189 PRO A CA 1
ATOM 1488 C C . PRO A 1 189 ? 27.542 -3.790 5.154 1.00 72.00 189 PRO A C 1
ATOM 1490 O O . PRO A 1 189 ? 27.246 -4.937 5.491 1.00 72.00 189 PRO A O 1
ATOM 1493 N N . GLU A 1 190 ? 28.159 -3.532 4.008 1.00 68.75 190 GLU A N 1
ATOM 1494 C CA . GLU A 1 190 ? 28.503 -4.569 3.030 1.00 68.75 190 GLU A CA 1
ATOM 1495 C C . GLU A 1 190 ? 29.975 -4.965 3.152 1.00 68.75 190 GLU A C 1
ATOM 1497 O O . GLU A 1 190 ? 30.831 -4.108 3.380 1.00 68.75 190 GLU A O 1
ATOM 1502 N N . LEU A 1 191 ? 30.313 -6.240 2.944 1.00 82.81 191 LEU A N 1
ATOM 1503 C CA . LEU A 1 191 ? 31.711 -6.631 2.758 1.00 82.81 191 LEU A CA 1
ATOM 1504 C C . LEU A 1 191 ? 32.151 -6.354 1.324 1.00 82.81 191 LEU A C 1
ATOM 1506 O O . LEU A 1 191 ? 31.476 -6.736 0.374 1.00 82.81 191 LEU A O 1
ATOM 1510 N N . TRP A 1 192 ? 33.323 -5.740 1.196 1.00 86.19 192 TRP A N 1
ATOM 1511 C CA . TRP A 1 192 ? 34.006 -5.473 -0.062 1.00 86.19 192 TRP A CA 1
ATOM 1512 C C . TRP A 1 192 ? 35.499 -5.763 0.096 1.00 86.19 192 TRP A C 1
ATOM 1514 O O . TRP A 1 192 ? 36.112 -5.424 1.112 1.00 86.19 192 TRP A O 1
ATOM 1524 N N . TYR A 1 193 ? 36.113 -6.347 -0.926 1.00 90.25 193 TYR A N 1
ATOM 1525 C CA . TYR A 1 193 ? 37.563 -6.336 -1.077 1.00 90.25 193 TYR A CA 1
ATOM 1526 C C . TYR A 1 193 ? 37.999 -5.043 -1.757 1.00 90.25 193 TYR A C 1
ATOM 1528 O O . TYR A 1 193 ? 37.376 -4.610 -2.717 1.00 90.25 193 TYR A O 1
ATOM 1536 N N . ILE A 1 194 ? 39.086 -4.427 -1.298 1.00 85.06 194 ILE A N 1
ATOM 1537 C CA . ILE A 1 194 ? 39.592 -3.167 -1.856 1.00 85.06 194 ILE A CA 1
ATOM 1538 C C . ILE A 1 194 ? 41.082 -3.267 -2.066 1.00 85.06 194 ILE A C 1
ATOM 1540 O O . ILE A 1 194 ? 41.818 -3.519 -1.111 1.00 85.06 194 ILE A O 1
ATOM 1544 N N . ASN A 1 195 ? 41.536 -2.985 -3.283 1.00 87.81 195 ASN A N 1
ATOM 1545 C CA . ASN A 1 195 ? 42.954 -2.798 -3.551 1.00 87.81 195 ASN A CA 1
ATOM 1546 C C . ASN A 1 195 ? 43.284 -1.313 -3.738 1.00 87.81 195 ASN A C 1
ATOM 1548 O O . ASN A 1 195 ? 42.826 -0.661 -4.679 1.00 87.81 195 ASN A O 1
ATOM 1552 N N . ARG A 1 196 ? 44.116 -0.784 -2.839 1.00 82.81 196 ARG A N 1
ATOM 1553 C CA . ARG A 1 196 ? 44.507 0.634 -2.830 1.00 82.81 196 ARG A CA 1
ATOM 1554 C C . ARG A 1 196 ? 45.472 0.984 -3.974 1.00 82.81 196 ARG A C 1
ATOM 1556 O O . ARG A 1 196 ? 45.421 2.102 -4.486 1.00 82.81 196 ARG A O 1
ATOM 1563 N N . GLY A 1 197 ? 46.253 0.020 -4.457 1.00 79.44 197 GLY A N 1
ATOM 1564 C CA . GLY A 1 197 ? 47.198 0.203 -5.561 1.00 79.44 197 GLY A CA 1
ATOM 1565 C C . GLY A 1 197 ? 46.501 0.359 -6.911 1.00 79.44 197 GLY A C 1
ATOM 1566 O O . GLY A 1 197 ? 46.942 1.145 -7.751 1.00 79.44 197 GLY A O 1
ATOM 1567 N N . ILE A 1 198 ? 45.363 -0.318 -7.109 1.00 80.44 198 ILE A N 1
ATOM 1568 C CA . ILE A 1 198 ? 44.515 -0.123 -8.297 1.00 80.44 198 ILE A CA 1
ATOM 1569 C C . ILE A 1 198 ? 43.946 1.308 -8.333 1.00 80.44 198 ILE A C 1
ATOM 1571 O O . ILE A 1 198 ? 43.917 1.923 -9.398 1.00 80.44 198 ILE A O 1
ATOM 1575 N N . LEU A 1 199 ? 43.591 1.878 -7.174 1.00 71.19 199 LEU A N 1
ATOM 1576 C CA . LEU A 1 199 ? 43.165 3.281 -7.027 1.00 71.19 199 LEU A CA 1
ATOM 1577 C C . LEU A 1 199 ? 44.298 4.306 -7.264 1.00 71.19 199 LEU A C 1
ATOM 1579 O O . LEU A 1 199 ? 44.070 5.509 -7.149 1.00 71.19 199 LEU A O 1
ATOM 1583 N N . GLY A 1 200 ? 45.517 3.858 -7.588 1.00 72.38 200 GLY A N 1
ATOM 1584 C CA . GLY A 1 200 ? 46.676 4.721 -7.825 1.00 72.38 200 GLY A CA 1
ATOM 1585 C C . GLY A 1 200 ? 47.366 5.218 -6.551 1.00 72.38 200 GLY A C 1
ATOM 1586 O O . GLY A 1 200 ? 48.137 6.175 -6.618 1.00 72.38 200 GLY A O 1
ATOM 1587 N N . LEU A 1 201 ? 47.096 4.599 -5.397 1.00 74.81 201 LEU A N 1
ATOM 1588 C CA . LEU A 1 201 ? 47.803 4.876 -4.145 1.00 74.81 201 LEU A CA 1
ATOM 1589 C C . LEU A 1 201 ? 49.127 4.088 -4.093 1.00 74.81 201 LEU A C 1
ATOM 1591 O O . LEU A 1 201 ? 49.274 3.061 -4.748 1.00 74.81 201 LEU A O 1
ATOM 1595 N N . GLU A 1 202 ? 50.094 4.557 -3.298 1.00 75.06 202 GLU A N 1
ATOM 1596 C CA . GLU A 1 202 ? 51.413 3.902 -3.148 1.00 75.06 202 GLU A CA 1
ATOM 1597 C C . GLU A 1 202 ? 51.354 2.528 -2.453 1.00 75.06 202 GLU A C 1
ATOM 1599 O O . GLU A 1 202 ? 52.306 1.756 -2.519 1.00 75.06 202 GLU A O 1
ATOM 1604 N N . ASP A 1 203 ? 50.246 2.240 -1.771 1.00 80.00 203 ASP A N 1
ATOM 1605 C CA . ASP A 1 203 ? 49.981 0.996 -1.056 1.00 80.00 203 ASP A CA 1
ATOM 1606 C C . ASP A 1 203 ? 49.183 0.035 -1.945 1.00 80.00 203 ASP A C 1
ATOM 1608 O O . ASP A 1 203 ? 48.044 0.336 -2.295 1.00 80.00 203 ASP A O 1
ATOM 1612 N N . ASP A 1 204 ? 49.762 -1.116 -2.295 1.00 78.00 204 ASP A N 1
ATOM 1613 C CA . ASP A 1 204 ? 49.151 -2.147 -3.141 1.00 78.00 204 ASP A CA 1
ATOM 1614 C C . ASP A 1 204 ? 48.420 -3.251 -2.355 1.00 78.00 204 ASP A C 1
ATOM 1616 O O . ASP A 1 204 ? 47.950 -4.232 -2.947 1.00 78.00 204 ASP A O 1
ATOM 1620 N N . ALA A 1 205 ? 48.270 -3.093 -1.035 1.00 86.31 205 ALA A N 1
ATOM 1621 C CA . ALA A 1 205 ? 47.573 -4.055 -0.197 1.00 86.31 205 ALA A CA 1
ATOM 1622 C C . ALA A 1 205 ? 46.083 -4.196 -0.559 1.00 86.31 205 ALA A C 1
ATOM 1624 O O . ALA A 1 205 ? 45.406 -3.264 -1.011 1.00 86.31 205 ALA A O 1
ATOM 1625 N N . THR A 1 206 ? 45.573 -5.411 -0.332 1.00 91.88 206 THR A N 1
ATOM 1626 C CA . THR A 1 206 ? 44.160 -5.761 -0.514 1.00 91.88 206 THR A CA 1
ATOM 1627 C C . THR A 1 206 ? 43.505 -5.947 0.842 1.00 91.88 206 THR A C 1
ATOM 1629 O O . THR A 1 206 ? 43.912 -6.811 1.620 1.00 91.88 206 THR A O 1
ATOM 1632 N N . TYR A 1 207 ? 42.479 -5.159 1.116 1.00 94.00 207 TYR A N 1
ATOM 1633 C CA . TYR A 1 207 ? 41.761 -5.137 2.381 1.00 94.00 207 TYR A CA 1
ATOM 1634 C C . TYR A 1 207 ? 40.395 -5.780 2.201 1.00 94.00 207 TYR A C 1
ATOM 1636 O O . TYR A 1 207 ? 39.686 -5.415 1.272 1.00 94.00 207 TYR A O 1
ATOM 1644 N N . LEU A 1 208 ? 40.002 -6.685 3.098 1.00 96.44 208 LEU A N 1
ATOM 1645 C CA . LEU A 1 208 ? 38.580 -6.895 3.349 1.00 96.44 208 LEU A CA 1
ATOM 1646 C C . LEU A 1 208 ? 38.116 -5.693 4.171 1.00 96.44 208 LEU A C 1
ATOM 1648 O O . LEU A 1 208 ? 38.739 -5.379 5.189 1.00 96.44 208 LEU A O 1
ATOM 1652 N N . ALA A 1 209 ? 37.059 -5.022 3.743 1.00 92.44 209 ALA A N 1
ATOM 1653 C CA . ALA A 1 209 ? 36.524 -3.844 4.399 1.00 92.44 209 ALA A CA 1
ATOM 1654 C C . ALA A 1 209 ? 34.996 -3.879 4.423 1.00 92.44 209 ALA A C 1
ATOM 1656 O O . ALA A 1 209 ? 34.353 -4.310 3.471 1.00 92.44 209 ALA A O 1
ATOM 1657 N N . TRP A 1 210 ? 34.427 -3.371 5.508 1.00 88.00 210 TRP A N 1
ATOM 1658 C CA . TRP A 1 210 ? 33.031 -2.981 5.559 1.00 88.00 210 TRP A CA 1
ATOM 1659 C C . TRP A 1 210 ? 32.866 -1.653 4.819 1.00 88.00 210 TRP A C 1
ATOM 1661 O O . TRP A 1 210 ? 33.417 -0.634 5.244 1.00 88.00 210 TRP A O 1
ATOM 1671 N N . ARG A 1 211 ? 32.120 -1.661 3.717 1.00 84.75 211 ARG A N 1
ATOM 1672 C CA . ARG A 1 211 ? 31.614 -0.462 3.052 1.00 84.75 211 ARG A CA 1
ATOM 1673 C C . ARG A 1 211 ? 30.454 0.069 3.891 1.00 84.75 211 ARG A C 1
ATOM 1675 O O . ARG A 1 211 ? 29.407 -0.563 3.974 1.00 84.75 211 ARG A O 1
ATOM 1682 N N . ILE A 1 212 ? 30.671 1.204 4.551 1.00 78.00 212 ILE A N 1
ATOM 1683 C CA . ILE A 1 212 ? 29.651 1.913 5.325 1.00 78.00 212 ILE A CA 1
ATOM 1684 C C . ILE A 1 212 ? 29.281 3.181 4.570 1.00 78.00 212 ILE A C 1
ATOM 1686 O O . ILE A 1 212 ? 30.095 4.107 4.490 1.00 78.00 212 ILE A O 1
ATOM 1690 N N . GLU A 1 213 ? 28.058 3.269 4.060 1.00 72.69 213 GLU A N 1
ATOM 1691 C CA . GLU A 1 213 ? 27.559 4.560 3.606 1.00 72.69 213 GLU A CA 1
ATOM 1692 C C . GLU A 1 213 ? 27.140 5.424 4.795 1.00 72.69 213 GLU A C 1
ATOM 1694 O O . GLU A 1 213 ? 26.543 4.962 5.769 1.00 72.69 213 GLU A O 1
ATOM 1699 N N . ILE A 1 214 ? 27.446 6.714 4.716 1.00 72.69 214 ILE A N 1
ATOM 1700 C CA . ILE A 1 214 ? 26.978 7.722 5.657 1.00 72.69 214 ILE A CA 1
ATOM 1701 C C . ILE A 1 214 ? 26.449 8.938 4.902 1.00 72.69 214 ILE A C 1
ATOM 1703 O O . ILE A 1 214 ? 27.003 9.365 3.890 1.00 72.69 214 ILE A O 1
ATOM 1707 N N . SER A 1 215 ? 25.420 9.560 5.460 1.00 65.31 215 SER A N 1
ATOM 1708 C CA . SER A 1 215 ? 25.011 10.928 5.161 1.00 65.31 215 SER A CA 1
ATOM 1709 C C . SER A 1 215 ? 25.620 11.849 6.214 1.00 65.31 215 SER A C 1
ATOM 1711 O O . SER A 1 215 ? 25.361 11.666 7.402 1.00 65.31 215 SER A O 1
ATOM 1713 N N . ALA A 1 216 ? 26.405 12.847 5.806 1.00 65.00 216 ALA A N 1
ATOM 1714 C CA . ALA A 1 216 ? 26.996 13.842 6.703 1.00 65.00 216 ALA A CA 1
ATOM 1715 C C . ALA A 1 216 ? 26.713 15.277 6.207 1.00 65.00 216 ALA A C 1
ATOM 1717 O O . ALA A 1 216 ? 26.466 15.473 5.015 1.00 65.00 216 ALA A O 1
ATOM 1718 N N . PRO A 1 217 ? 26.835 16.325 7.052 1.00 59.41 217 PRO A N 1
ATOM 1719 C CA . PRO A 1 217 ? 26.545 17.717 6.664 1.00 59.41 217 PRO A CA 1
ATOM 1720 C C . PRO A 1 217 ? 27.417 18.304 5.535 1.00 59.41 217 PRO A C 1
ATOM 1722 O O . PRO A 1 217 ? 27.246 19.463 5.166 1.00 59.41 217 PRO A O 1
ATOM 1725 N N . LYS A 1 218 ? 28.388 17.541 5.018 1.00 55.00 218 LYS A N 1
ATOM 1726 C CA . LYS A 1 218 ? 29.272 17.901 3.897 1.00 55.00 218 LYS A CA 1
ATOM 1727 C C . LYS A 1 218 ? 29.095 16.976 2.678 1.00 55.00 218 LYS A C 1
ATOM 1729 O O . LYS A 1 218 ? 30.002 16.903 1.853 1.00 55.00 218 LYS A O 1
ATOM 1734 N N . GLY A 1 219 ? 27.961 16.280 2.584 1.00 55.62 219 GLY A N 1
ATOM 1735 C CA . GLY A 1 219 ? 27.651 15.300 1.539 1.00 55.62 219 GLY A CA 1
ATOM 1736 C C . GLY A 1 219 ? 27.761 13.852 2.024 1.00 55.62 219 GLY A C 1
ATOM 1737 O O . GLY A 1 219 ? 28.372 13.576 3.062 1.00 55.62 219 GLY A O 1
ATOM 1738 N N . SER A 1 220 ? 27.151 12.941 1.264 1.00 66.19 220 SER A N 1
ATOM 1739 C CA . SER A 1 220 ? 27.194 11.500 1.519 1.00 66.19 220 SER A CA 1
ATOM 1740 C C . SER A 1 220 ? 28.548 10.894 1.143 1.00 66.19 220 SER A C 1
ATOM 1742 O O . SER A 1 220 ? 29.291 11.439 0.322 1.00 66.19 220 SER A O 1
ATOM 1744 N N . LYS A 1 221 ? 28.909 9.775 1.776 1.00 75.06 221 LYS A N 1
ATOM 1745 C CA . LYS A 1 221 ? 30.195 9.088 1.583 1.00 75.06 221 LYS A CA 1
ATOM 1746 C C . LYS A 1 221 ? 30.070 7.594 1.821 1.00 75.06 221 LYS A C 1
ATOM 1748 O O . LYS A 1 221 ? 29.391 7.213 2.765 1.00 75.06 221 LYS A O 1
ATOM 1753 N N . ALA A 1 222 ? 30.810 6.788 1.068 1.00 71.25 222 ALA A N 1
ATOM 1754 C CA . ALA A 1 222 ? 31.106 5.411 1.438 1.00 71.25 222 ALA A CA 1
ATOM 1755 C C . ALA A 1 222 ? 32.484 5.404 2.107 1.00 71.25 222 ALA A C 1
ATOM 1757 O O . ALA A 1 222 ? 33.501 5.741 1.493 1.00 71.25 222 ALA A O 1
ATOM 1758 N N . LEU A 1 223 ? 32.513 5.089 3.399 1.00 87.12 223 LEU A N 1
ATOM 1759 C CA . LEU A 1 223 ? 33.745 4.853 4.135 1.00 87.12 223 LEU A CA 1
ATOM 1760 C C . LEU A 1 223 ? 33.983 3.361 4.172 1.00 87.12 223 LEU A C 1
ATOM 1762 O O . LEU A 1 223 ? 33.161 2.598 4.671 1.00 87.12 223 LEU A O 1
ATOM 1766 N N . TYR A 1 224 ? 35.146 2.964 3.693 1.00 88.19 224 TYR A N 1
ATOM 1767 C CA . TYR A 1 224 ? 35.548 1.581 3.702 1.00 88.19 224 TYR A CA 1
ATOM 1768 C C . TYR A 1 224 ? 36.445 1.343 4.914 1.00 88.19 224 TYR A C 1
ATOM 1770 O O . TYR A 1 224 ? 37.545 1.898 5.026 1.00 88.19 224 TYR A O 1
ATOM 1778 N N . ILE A 1 225 ? 35.932 0.559 5.854 1.00 94.94 225 ILE A N 1
ATOM 1779 C CA . ILE A 1 225 ? 36.508 0.309 7.171 1.00 94.94 225 ILE A CA 1
ATOM 1780 C C . ILE A 1 225 ? 37.070 -1.112 7.192 1.00 94.94 225 ILE A C 1
ATOM 1782 O O . ILE A 1 225 ? 36.307 -2.067 7.092 1.00 94.94 225 ILE A O 1
ATOM 1786 N N . ASP A 1 226 ? 38.388 -1.263 7.331 1.00 95.81 226 ASP A N 1
ATOM 1787 C CA . ASP A 1 226 ? 39.088 -2.553 7.386 1.00 95.81 226 ASP A CA 1
ATOM 1788 C C . ASP A 1 226 ? 38.364 -3.536 8.320 1.00 95.81 226 ASP A C 1
ATOM 1790 O O . ASP A 1 226 ? 38.200 -3.289 9.515 1.00 95.81 226 ASP A O 1
ATOM 1794 N N . ALA A 1 227 ? 37.923 -4.667 7.782 1.00 95.00 227 ALA A N 1
ATOM 1795 C CA . ALA A 1 227 ? 37.067 -5.606 8.488 1.00 95.00 227 ALA A CA 1
ATOM 1796 C C . ALA A 1 227 ? 37.814 -6.443 9.545 1.00 95.00 227 ALA A C 1
ATOM 1798 O O . ALA A 1 227 ? 37.184 -7.207 10.276 1.00 95.00 227 ALA A O 1
ATOM 1799 N N . HIS A 1 228 ? 39.138 -6.296 9.667 1.00 95.94 228 HIS A N 1
ATOM 1800 C CA . HIS A 1 228 ? 39.975 -6.970 10.660 1.00 95.94 228 HIS A CA 1
ATOM 1801 C C . HIS A 1 228 ? 40.442 -6.045 11.797 1.00 95.94 228 HIS A C 1
ATOM 1803 O O . HIS A 1 228 ? 40.524 -6.486 12.941 1.00 95.94 228 HIS A O 1
ATOM 1809 N N . ASN A 1 229 ? 40.754 -4.774 11.514 1.00 93.19 229 ASN A N 1
ATOM 1810 C CA . ASN A 1 229 ? 41.258 -3.806 12.509 1.00 93.19 229 ASN A CA 1
ATOM 1811 C C . ASN A 1 229 ? 40.403 -2.524 12.641 1.00 93.19 229 ASN A C 1
ATOM 1813 O O . ASN A 1 229 ? 40.480 -1.802 13.644 1.00 93.19 229 ASN A O 1
ATOM 1817 N N . GLY A 1 230 ? 39.533 -2.252 11.675 1.00 89.75 230 GLY A N 1
ATOM 1818 C CA . GLY A 1 230 ? 38.636 -1.103 11.638 1.00 89.75 230 GLY A CA 1
ATOM 1819 C C . GLY A 1 230 ? 39.306 0.241 11.378 1.00 89.75 230 GLY A C 1
ATOM 1820 O O . GLY A 1 230 ? 38.812 1.254 11.862 1.00 89.75 230 GLY A O 1
ATOM 1821 N N . THR A 1 231 ? 40.435 0.281 10.679 1.00 92.56 231 THR A N 1
ATOM 1822 C CA . THR A 1 231 ? 40.967 1.537 10.133 1.00 92.56 231 THR A CA 1
ATOM 1823 C C . THR A 1 231 ? 40.231 1.909 8.844 1.00 92.56 231 THR A C 1
ATOM 1825 O O . THR A 1 231 ? 39.816 1.038 8.086 1.00 92.56 231 THR A O 1
ATOM 1828 N N . THR A 1 232 ? 40.031 3.202 8.575 1.00 91.38 232 THR A N 1
ATOM 1829 C CA . THR A 1 232 ? 39.470 3.644 7.288 1.00 91.38 232 THR A CA 1
ATOM 1830 C C . THR A 1 232 ? 40.535 3.504 6.202 1.00 91.38 232 THR A C 1
ATOM 1832 O O . THR A 1 232 ? 41.535 4.222 6.226 1.00 91.38 232 THR A O 1
ATOM 1835 N N . VAL A 1 233 ? 40.331 2.584 5.260 1.00 89.75 233 VAL A N 1
ATOM 1836 C CA . VAL A 1 233 ? 41.296 2.263 4.190 1.00 89.75 233 VAL A CA 1
ATOM 1837 C C . VAL A 1 233 ? 41.043 3.063 2.914 1.00 89.75 233 VAL A C 1
ATOM 1839 O O . VAL A 1 233 ? 41.983 3.409 2.193 1.00 89.75 233 VAL A O 1
ATOM 1842 N N . TYR A 1 234 ? 39.783 3.419 2.662 1.00 84.81 234 TYR A N 1
ATOM 1843 C CA . TYR A 1 234 ? 39.375 4.282 1.560 1.00 84.81 234 TYR A CA 1
ATOM 1844 C C . TYR A 1 234 ? 38.114 5.070 1.933 1.00 84.81 234 TYR A C 1
ATOM 1846 O O . TYR A 1 234 ? 37.330 4.641 2.781 1.00 84.81 234 TYR A O 1
ATOM 1854 N N . THR A 1 235 ? 37.925 6.221 1.292 1.00 82.06 235 THR A N 1
ATOM 1855 C CA . THR A 1 235 ? 36.715 7.035 1.425 1.00 82.06 235 THR A CA 1
ATOM 1856 C C . THR A 1 235 ? 36.334 7.571 0.060 1.00 82.06 235 THR A C 1
ATOM 1858 O O . THR A 1 235 ? 37.069 8.353 -0.542 1.00 82.06 235 THR A O 1
ATOM 1861 N N . GLU A 1 236 ? 35.152 7.186 -0.379 1.00 69.31 236 GLU A N 1
ATOM 1862 C CA . GLU A 1 236 ? 34.506 7.638 -1.597 1.00 69.31 236 GLU A CA 1
ATOM 1863 C C . GLU A 1 236 ? 33.481 8.717 -1.237 1.00 69.31 236 GLU A C 1
ATOM 1865 O O . GLU A 1 236 ? 32.746 8.587 -0.255 1.00 69.31 236 GLU A O 1
ATOM 1870 N N . ASN A 1 237 ? 33.442 9.815 -1.994 1.00 68.69 237 ASN A N 1
ATOM 1871 C CA . ASN A 1 237 ? 32.370 10.796 -1.837 1.00 68.69 237 ASN A CA 1
ATOM 1872 C C . ASN A 1 237 ? 31.201 10.332 -2.705 1.00 68.69 237 ASN A C 1
ATOM 1874 O O . ASN A 1 237 ? 31.298 10.392 -3.929 1.00 68.69 237 ASN A O 1
ATOM 1878 N N . LEU A 1 238 ? 30.113 9.896 -2.075 1.00 54.25 238 LEU A N 1
ATOM 1879 C CA . LEU A 1 238 ? 28.896 9.544 -2.791 1.00 54.25 238 LEU A CA 1
ATOM 1880 C C . LEU A 1 238 ? 28.223 10.849 -3.196 1.00 54.25 238 LEU A C 1
ATOM 1882 O O . LEU A 1 238 ? 27.784 11.628 -2.344 1.00 54.25 238 LEU A O 1
ATOM 1886 N N . SER A 1 239 ? 28.145 11.099 -4.499 1.00 44.16 239 SER A N 1
ATOM 1887 C CA . SER A 1 239 ? 27.192 12.083 -4.992 1.00 44.16 239 SER A CA 1
ATOM 1888 C C . SER A 1 239 ? 25.796 11.510 -4.733 1.00 44.16 239 SER A C 1
ATOM 1890 O O . SER A 1 239 ? 25.534 10.406 -5.206 1.00 44.16 239 SER A O 1
ATOM 1892 N N . PRO A 1 240 ? 24.913 12.181 -3.971 1.00 45.88 240 PRO A N 1
ATOM 1893 C CA . PRO A 1 240 ? 23.548 11.713 -3.787 1.00 45.88 240 PRO A CA 1
ATOM 1894 C C . PRO A 1 240 ? 22.786 11.925 -5.095 1.00 45.88 240 PRO A C 1
ATOM 1896 O O . PRO A 1 240 ? 22.137 12.953 -5.300 1.00 45.88 240 PRO A O 1
ATOM 1899 N N . LYS A 1 241 ? 22.897 10.957 -5.999 1.00 47.53 241 LYS A N 1
ATOM 1900 C CA . LYS A 1 241 ? 22.037 10.867 -7.164 1.00 47.53 241 LYS A CA 1
ATOM 1901 C C . LYS A 1 241 ? 20.792 10.107 -6.751 1.00 47.53 241 LYS A C 1
ATOM 1903 O O . LYS A 1 241 ? 20.815 8.903 -6.570 1.00 47.53 241 LYS A O 1
ATOM 1908 N N . ALA A 1 242 ? 19.724 10.868 -6.555 1.00 55.28 242 ALA A N 1
ATOM 1909 C CA . ALA A 1 242 ? 18.385 10.339 -6.338 1.00 55.28 242 ALA A CA 1
ATOM 1910 C C . ALA A 1 242 ? 17.918 9.492 -7.548 1.00 55.28 242 ALA A C 1
ATOM 1912 O O . ALA A 1 242 ? 17.201 8.517 -7.402 1.00 55.28 242 ALA A O 1
ATOM 1913 N N . PHE A 1 243 ? 18.391 9.840 -8.746 1.00 69.31 243 PHE A N 1
ATOM 1914 C CA . PHE A 1 243 ? 18.160 9.107 -9.984 1.00 69.31 243 PHE A CA 1
ATOM 1915 C C . PHE A 1 243 ? 19.352 8.187 -10.277 1.00 69.31 243 PHE A C 1
ATOM 1917 O O . PHE A 1 243 ? 20.453 8.696 -10.493 1.00 69.31 243 PHE A O 1
ATOM 1924 N N . ASP A 1 244 ? 19.116 6.876 -10.299 1.00 75.69 244 ASP A N 1
ATOM 1925 C CA . ASP A 1 244 ? 20.051 5.840 -10.754 1.00 75.69 244 ASP A CA 1
ATOM 1926 C C . ASP A 1 244 ? 19.413 5.090 -11.936 1.00 75.69 244 ASP A C 1
ATOM 1928 O O . ASP A 1 244 ? 18.225 4.751 -11.890 1.00 75.69 244 ASP A O 1
ATOM 1932 N N . LEU A 1 245 ? 20.158 4.932 -13.031 1.00 81.31 245 LEU A N 1
ATOM 1933 C CA . LEU A 1 245 ? 19.629 4.528 -14.336 1.00 81.31 245 LEU A CA 1
ATOM 1934 C C . LEU A 1 245 ? 20.659 3.717 -15.122 1.00 81.31 245 LEU A C 1
ATOM 1936 O O . LEU A 1 245 ? 21.737 4.217 -15.445 1.00 81.31 245 LEU A O 1
ATOM 1940 N N . MET A 1 246 ? 20.234 2.554 -15.608 1.00 81.38 246 MET A N 1
ATOM 1941 C CA . MET A 1 246 ? 20.875 1.846 -16.709 1.00 81.38 246 MET A CA 1
ATOM 1942 C C . MET A 1 246 ? 19.921 1.785 -17.906 1.00 81.38 246 MET A C 1
ATOM 1944 O O . MET A 1 246 ? 18.977 1.000 -17.909 1.00 81.38 246 MET A O 1
ATOM 1948 N N . LEU A 1 247 ? 20.170 2.599 -18.940 1.00 79.75 247 LEU A N 1
ATOM 1949 C CA . LEU A 1 247 ? 19.382 2.594 -20.176 1.00 79.75 247 LEU A CA 1
ATOM 1950 C C . LEU A 1 247 ? 20.170 1.950 -21.320 1.00 79.75 247 LEU A C 1
ATOM 1952 O O . LEU A 1 247 ? 21.118 2.536 -21.853 1.00 79.75 247 LEU A O 1
ATOM 1956 N N . SER A 1 248 ? 19.718 0.779 -21.750 1.00 82.25 248 SER A N 1
ATOM 1957 C CA . SER A 1 248 ? 20.304 -0.020 -22.825 1.00 82.25 248 SER A CA 1
ATOM 1958 C C . SER A 1 248 ? 19.410 -0.065 -24.067 1.00 82.25 248 SER A C 1
ATOM 1960 O O . SER A 1 248 ? 18.197 0.099 -24.006 1.00 82.25 248 SER A O 1
ATOM 1962 N N . ASN A 1 249 ? 20.012 -0.294 -25.230 1.00 76.12 249 ASN A N 1
ATOM 1963 C CA . ASN A 1 249 ? 19.332 -0.644 -26.470 1.00 76.12 249 ASN A CA 1
ATOM 1964 C C . ASN A 1 249 ? 19.527 -2.142 -26.715 1.00 76.12 249 ASN A C 1
ATOM 1966 O O . ASN A 1 249 ? 20.666 -2.565 -26.905 1.00 76.12 249 ASN A O 1
ATOM 1970 N N . ALA A 1 250 ? 18.429 -2.899 -26.723 1.00 71.62 250 ALA A N 1
ATOM 1971 C CA . ALA A 1 250 ? 18.391 -4.358 -26.835 1.00 71.62 250 ALA A CA 1
ATOM 1972 C C . ALA A 1 250 ? 18.531 -4.891 -28.276 1.00 71.62 250 ALA A C 1
ATOM 1974 O O . ALA A 1 250 ? 18.467 -6.101 -28.498 1.00 71.62 250 ALA A O 1
ATOM 1975 N N . ASN A 1 251 ? 18.661 -4.005 -29.274 1.00 70.50 251 ASN A N 1
ATOM 1976 C CA . ASN A 1 251 ? 18.839 -4.314 -30.699 1.00 70.50 251 ASN A CA 1
ATOM 1977 C C . ASN A 1 251 ? 17.892 -5.407 -31.247 1.00 70.50 251 ASN A C 1
ATOM 1979 O O . ASN A 1 251 ? 18.322 -6.333 -31.940 1.00 70.50 251 ASN A O 1
ATOM 1983 N N . THR A 1 252 ? 16.587 -5.271 -30.991 1.00 66.88 252 THR A N 1
ATOM 1984 C CA . THR A 1 252 ? 15.495 -6.183 -31.399 1.00 66.88 252 THR A CA 1
ATOM 1985 C C . THR A 1 252 ? 15.558 -7.564 -30.749 1.00 66.88 252 THR A C 1
ATOM 1987 O O . THR A 1 252 ? 15.457 -8.601 -31.406 1.00 66.88 252 THR A O 1
ATOM 1990 N N . THR A 1 253 ? 15.774 -7.596 -29.435 1.00 62.81 253 THR A N 1
ATOM 1991 C CA . THR A 1 253 ? 15.894 -8.841 -28.667 1.00 62.81 253 THR A CA 1
ATOM 1992 C C . THR A 1 253 ? 15.149 -8.726 -27.349 1.00 62.81 253 THR A C 1
ATOM 1994 O O . THR A 1 253 ? 15.033 -7.629 -26.812 1.00 62.81 253 THR A O 1
ATOM 1997 N N . GLY A 1 254 ? 14.580 -9.828 -26.862 1.00 58.03 254 GLY A N 1
ATOM 1998 C CA . GLY A 1 254 ? 14.038 -9.875 -25.508 1.00 58.03 254 GLY A CA 1
ATOM 1999 C C . GLY A 1 254 ? 15.188 -10.132 -24.533 1.00 58.03 254 GLY A C 1
ATOM 2000 O O . GLY A 1 254 ? 15.696 -11.258 -24.554 1.00 58.03 254 GLY A O 1
ATOM 2001 N N . PRO A 1 255 ? 15.617 -9.163 -23.699 1.00 55.16 255 PRO A N 1
ATOM 2002 C CA . PRO A 1 255 ? 16.546 -9.434 -22.599 1.00 55.16 255 PRO A CA 1
ATOM 2003 C C . PRO A 1 255 ? 16.018 -10.531 -21.654 1.00 55.16 255 PRO A C 1
ATOM 2005 O O . PRO A 1 255 ? 16.815 -11.255 -21.060 1.00 55.16 255 PRO A O 1
ATOM 2008 N N . CYS A 1 256 ? 14.696 -10.733 -21.600 1.00 55.41 256 CYS A N 1
ATOM 2009 C CA . CYS A 1 256 ? 14.044 -11.781 -20.806 1.00 55.41 256 CYS A CA 1
ATOM 2010 C C . CYS A 1 256 ? 13.758 -13.102 -21.541 1.00 55.41 256 CYS A C 1
ATOM 2012 O O . CYS A 1 256 ? 13.583 -14.127 -20.887 1.00 55.41 256 CYS A O 1
ATOM 2014 N N . ASP A 1 257 ? 13.774 -13.114 -22.879 1.00 49.22 257 ASP A N 1
ATOM 2015 C CA . ASP A 1 257 ? 13.554 -14.320 -23.705 1.00 49.22 257 ASP A CA 1
ATOM 2016 C C . ASP A 1 257 ? 14.848 -15.111 -23.975 1.00 49.22 257 ASP A C 1
ATOM 2018 O O . ASP A 1 257 ? 14.892 -16.029 -24.804 1.00 49.22 257 ASP A O 1
ATOM 2022 N N . ALA A 1 258 ? 15.936 -14.777 -23.277 1.00 44.56 258 ALA A N 1
ATOM 2023 C CA . ALA A 1 258 ? 17.135 -15.598 -23.233 1.00 44.56 258 ALA A CA 1
ATOM 2024 C C . ALA A 1 258 ? 16.865 -16.867 -22.404 1.00 44.56 258 ALA A C 1
ATOM 2026 O O . ALA A 1 258 ? 17.226 -16.956 -21.230 1.00 44.56 258 ALA A O 1
ATOM 2027 N N . ASP A 1 259 ? 16.223 -17.852 -23.044 1.00 40.38 259 ASP A N 1
ATOM 2028 C CA . ASP A 1 259 ? 16.044 -19.219 -22.545 1.00 40.38 259 ASP A CA 1
ATOM 2029 C C . ASP A 1 259 ? 17.310 -19.693 -21.814 1.00 40.38 259 ASP A C 1
ATOM 2031 O O . ASP A 1 259 ? 18.431 -19.471 -22.276 1.00 40.38 259 ASP A O 1
ATOM 2035 N N . SER A 1 260 ? 17.151 -20.424 -20.714 1.00 38.88 260 SER A N 1
ATOM 2036 C CA . SER A 1 260 ? 18.276 -20.902 -19.890 1.00 38.88 260 SER A CA 1
ATOM 2037 C C . SER A 1 260 ? 19.247 -21.861 -20.621 1.00 38.88 260 SER A C 1
ATOM 2039 O O . SER A 1 260 ? 20.299 -22.226 -20.081 1.00 38.88 260 SER A O 1
ATOM 2041 N N . SER A 1 261 ? 18.920 -22.231 -21.868 1.00 34.00 261 SER A N 1
ATOM 2042 C CA . SER A 1 261 ? 19.764 -22.931 -22.847 1.00 34.00 261 SER A CA 1
ATOM 2043 C C . SER A 1 261 ? 20.529 -22.022 -23.830 1.00 34.00 261 SER A C 1
ATOM 2045 O O . SER A 1 261 ? 21.539 -22.471 -24.376 1.00 34.00 261 SER A O 1
ATOM 2047 N N . TYR A 1 262 ? 20.112 -20.769 -24.048 1.00 32.16 262 TYR A N 1
ATOM 2048 C CA . TYR A 1 262 ? 20.809 -19.763 -24.865 1.00 32.16 262 TYR A CA 1
ATOM 2049 C C . TYR A 1 262 ? 21.725 -18.886 -24.005 1.00 32.16 262 TYR A C 1
ATOM 2051 O O . TYR A 1 262 ? 21.642 -17.658 -23.982 1.00 32.16 262 TYR A O 1
ATOM 2059 N N . TRP A 1 263 ? 22.719 -19.530 -23.391 1.00 34.50 263 TRP A N 1
ATOM 2060 C CA . TRP A 1 263 ? 24.001 -18.846 -23.247 1.00 34.50 263 TRP A CA 1
ATOM 2061 C C . TRP A 1 263 ? 24.426 -18.366 -24.645 1.00 34.50 263 TRP A C 1
ATOM 2063 O O . TRP A 1 263 ? 24.264 -19.108 -25.616 1.00 34.50 263 TRP A O 1
ATOM 2073 N N . LEU A 1 264 ? 25.027 -17.175 -24.722 1.00 34.34 264 LEU A N 1
ATOM 2074 C CA . LEU A 1 264 ? 25.578 -16.557 -25.938 1.00 34.34 264 LEU A CA 1
ATOM 2075 C C . LEU A 1 264 ? 24.562 -15.850 -26.864 1.00 34.34 264 LEU A C 1
ATOM 2077 O O . LEU A 1 264 ? 24.244 -16.330 -27.955 1.00 34.34 264 LEU A O 1
ATOM 2081 N N . ASN A 1 265 ? 24.134 -14.640 -26.491 1.00 37.66 265 ASN A N 1
ATOM 2082 C CA . ASN A 1 265 ? 23.952 -13.593 -27.506 1.00 37.66 265 ASN A CA 1
ATOM 2083 C C . ASN A 1 265 ? 24.202 -12.189 -26.944 1.00 37.66 265 ASN A C 1
ATOM 2085 O O . ASN A 1 265 ? 23.391 -11.267 -27.003 1.00 37.66 265 ASN A O 1
ATOM 2089 N N . GLU A 1 266 ? 25.380 -12.069 -26.366 1.00 39.97 266 GLU A N 1
ATOM 2090 C CA . GLU A 1 266 ? 25.857 -11.025 -25.481 1.00 39.97 266 GLU A CA 1
ATOM 2091 C C . GLU A 1 266 ? 26.210 -9.744 -26.273 1.00 39.97 266 GLU A C 1
ATOM 2093 O O . GLU A 1 266 ? 26.613 -8.743 -25.695 1.00 39.97 266 GLU A O 1
ATOM 2098 N N . ASN A 1 267 ? 26.071 -9.776 -27.608 1.00 44.06 267 ASN A N 1
ATOM 2099 C CA . ASN A 1 267 ? 26.424 -8.741 -28.595 1.00 44.06 267 ASN A CA 1
ATOM 2100 C C . ASN A 1 267 ? 25.319 -7.720 -28.884 1.00 44.06 267 ASN A C 1
ATOM 2102 O O . ASN A 1 267 ? 25.421 -6.981 -29.863 1.00 44.06 267 ASN A O 1
ATOM 2106 N N . ARG A 1 268 ? 24.243 -7.736 -28.095 1.00 50.53 268 ARG A N 1
ATOM 2107 C CA . ARG A 1 268 ? 22.968 -7.127 -28.488 1.00 50.53 268 ARG A CA 1
ATOM 2108 C C . ARG A 1 268 ? 22.495 -6.008 -27.569 1.00 50.53 268 ARG A C 1
ATOM 2110 O O . ARG A 1 268 ? 21.726 -5.181 -28.037 1.00 50.53 268 ARG A O 1
ATOM 2117 N N . ASP A 1 269 ? 23.066 -5.874 -26.374 1.00 54.66 269 ASP A N 1
ATOM 2118 C CA . ASP A 1 269 ? 22.705 -4.798 -25.450 1.00 54.66 269 ASP A CA 1
ATOM 2119 C C . ASP A 1 269 ? 23.786 -3.714 -25.431 1.00 54.66 269 ASP A C 1
ATOM 2121 O O . ASP A 1 269 ? 24.929 -3.935 -25.022 1.00 54.66 269 ASP A O 1
ATOM 2125 N N . ILE A 1 270 ? 23.425 -2.526 -25.915 1.00 60.78 270 ILE A N 1
ATOM 2126 C CA . ILE A 1 270 ? 24.297 -1.350 -25.957 1.00 60.78 270 ILE A CA 1
ATOM 2127 C C . ILE A 1 270 ? 23.800 -0.356 -24.915 1.00 60.78 270 ILE A C 1
ATOM 2129 O O . ILE A 1 270 ? 22.719 0.196 -25.089 1.00 60.78 270 ILE A O 1
ATOM 2133 N N . LEU A 1 271 ? 24.594 -0.051 -23.886 1.00 66.69 271 LEU A N 1
ATOM 2134 C CA . LEU A 1 271 ? 24.302 1.082 -23.003 1.00 66.69 271 LEU A CA 1
ATOM 2135 C C . LEU A 1 271 ? 24.196 2.361 -23.855 1.00 66.69 271 LEU A C 1
ATOM 2137 O O . LEU A 1 271 ? 25.143 2.707 -24.572 1.00 66.69 271 LEU A O 1
ATOM 2141 N N . VAL A 1 272 ? 23.070 3.070 -23.786 1.00 68.94 272 VAL A N 1
ATOM 2142 C CA . VAL A 1 272 ? 22.804 4.319 -24.530 1.00 68.94 272 VAL A CA 1
ATOM 2143 C C . VAL A 1 272 ? 22.585 5.533 -23.625 1.00 68.94 272 VAL A C 1
ATOM 2145 O O . VAL A 1 272 ? 22.745 6.664 -24.092 1.00 68.94 272 VAL A O 1
ATOM 2148 N N . ALA A 1 273 ? 22.271 5.336 -22.346 1.00 66.62 273 ALA A N 1
ATOM 2149 C CA . ALA A 1 273 ? 22.390 6.364 -21.316 1.00 66.62 273 ALA A CA 1
ATOM 2150 C C . ALA A 1 273 ? 22.636 5.733 -19.943 1.00 66.62 273 ALA A C 1
ATOM 2152 O O . ALA A 1 273 ? 22.277 4.582 -19.702 1.00 66.62 273 ALA A O 1
ATOM 2153 N N . ASP A 1 274 ? 23.212 6.525 -19.054 1.00 71.56 274 ASP A N 1
ATOM 2154 C CA . ASP A 1 274 ? 23.261 6.257 -17.622 1.00 71.56 274 ASP A CA 1
ATOM 2155 C C . ASP A 1 274 ? 22.761 7.500 -16.867 1.00 71.56 274 ASP A C 1
ATOM 2157 O O . ASP A 1 274 ? 22.276 8.467 -17.467 1.00 71.56 274 ASP A O 1
ATOM 2161 N N . GLU A 1 275 ? 22.870 7.508 -15.548 1.00 70.69 275 GLU A N 1
ATOM 2162 C CA . GLU A 1 275 ? 22.398 8.578 -14.676 1.00 70.69 275 GLU A CA 1
ATOM 2163 C C . GLU A 1 275 ? 23.236 9.881 -14.758 1.00 70.69 275 GLU A C 1
ATOM 2165 O O . GLU A 1 275 ? 22.954 10.875 -14.080 1.00 70.69 275 GLU A O 1
ATOM 2170 N N . ASN A 1 276 ? 24.279 9.914 -15.597 1.00 62.19 276 ASN A N 1
ATOM 2171 C CA . ASN A 1 276 ? 25.014 11.116 -16.019 1.00 62.19 276 ASN A CA 1
ATOM 2172 C C . ASN A 1 276 ? 24.474 11.706 -17.332 1.00 62.19 276 ASN A C 1
ATOM 2174 O O . ASN A 1 276 ? 24.752 12.873 -17.627 1.00 62.19 276 ASN A O 1
ATOM 2178 N N . GLY A 1 277 ? 23.719 10.932 -18.115 1.00 52.16 277 GLY A N 1
ATOM 2179 C CA . GLY A 1 277 ? 23.121 11.361 -19.375 1.00 52.16 277 GLY A CA 1
ATOM 2180 C C . GLY A 1 277 ? 23.252 10.356 -20.524 1.00 52.16 277 GLY A C 1
ATOM 2181 O O . GLY A 1 277 ? 23.841 9.283 -20.382 1.00 52.16 277 GLY A O 1
ATOM 2182 N N . PRO A 1 278 ? 22.736 10.717 -21.713 1.00 62.38 278 PRO A N 1
ATOM 2183 C CA . PRO A 1 278 ? 22.930 9.943 -22.931 1.00 62.38 278 PRO A CA 1
ATOM 2184 C C . PRO A 1 278 ? 24.406 9.878 -23.320 1.00 62.38 278 PRO A C 1
ATOM 2186 O O . PRO A 1 278 ? 25.092 10.902 -23.380 1.00 62.38 278 PRO A O 1
ATOM 2189 N N . ASN A 1 279 ? 24.889 8.680 -23.635 1.00 59.88 279 ASN A N 1
ATOM 2190 C CA . ASN A 1 279 ? 26.286 8.460 -23.993 1.00 59.88 279 ASN A CA 1
ATOM 2191 C C . ASN A 1 279 ? 26.518 8.532 -25.520 1.00 59.88 279 ASN A C 1
ATOM 2193 O O . ASN A 1 279 ? 25.613 8.823 -26.307 1.00 59.88 279 ASN A O 1
ATOM 2197 N N . GLY A 1 280 ? 27.754 8.270 -25.960 1.00 50.41 280 GLY A N 1
ATOM 2198 C CA . GLY A 1 280 ? 28.151 8.376 -27.372 1.00 50.41 280 GLY A CA 1
ATOM 2199 C C . GLY A 1 280 ? 27.431 7.426 -28.343 1.00 50.41 280 GLY A C 1
ATOM 2200 O O . GLY A 1 280 ? 27.437 7.692 -29.543 1.00 50.41 280 GLY A O 1
ATOM 2201 N N . SER A 1 281 ? 26.804 6.355 -27.849 1.00 57.78 281 SER A N 1
ATOM 2202 C CA . SER A 1 281 ? 26.008 5.402 -28.639 1.00 57.78 281 SER A CA 1
ATOM 2203 C C . SER A 1 281 ? 24.514 5.724 -28.680 1.00 57.78 281 SER A C 1
ATOM 2205 O O . SER A 1 281 ? 23.764 5.048 -29.382 1.00 57.78 281 SER A O 1
ATOM 2207 N N . SER A 1 282 ? 24.066 6.757 -27.965 1.00 63.56 282 SER A N 1
ATOM 2208 C CA . SER A 1 282 ? 22.655 7.131 -27.920 1.00 63.56 282 SER A CA 1
ATOM 2209 C C . SER A 1 282 ? 22.152 7.644 -29.270 1.00 63.56 282 SER A C 1
ATOM 2211 O O . SER A 1 282 ? 22.633 8.664 -29.778 1.00 63.56 282 SER A O 1
ATOM 2213 N N . ASN A 1 283 ? 21.160 6.957 -29.841 1.00 71.62 283 ASN A N 1
ATOM 2214 C CA . ASN A 1 283 ? 20.354 7.442 -30.963 1.00 71.62 283 ASN A CA 1
ATOM 2215 C C . ASN A 1 283 ? 19.259 8.411 -30.458 1.00 71.62 283 ASN A C 1
ATOM 2217 O O . ASN A 1 283 ? 19.162 8.697 -29.265 1.00 71.62 283 ASN A O 1
ATOM 2221 N N . ASP A 1 284 ? 18.434 8.952 -31.357 1.00 76.88 284 ASP A N 1
ATOM 2222 C CA . ASP A 1 284 ? 17.407 9.938 -30.976 1.00 76.88 284 ASP A CA 1
ATOM 2223 C C . ASP A 1 284 ? 16.348 9.353 -30.020 1.00 76.88 284 ASP A C 1
ATOM 2225 O O . ASP A 1 284 ? 15.816 10.062 -29.167 1.00 76.88 284 ASP A O 1
ATOM 2229 N N . GLU A 1 285 ? 16.093 8.047 -30.115 1.00 81.06 285 GLU A N 1
ATOM 2230 C CA . GLU A 1 285 ? 15.236 7.310 -29.190 1.00 81.06 285 GLU A CA 1
ATOM 2231 C C . GLU A 1 285 ? 15.873 7.152 -27.806 1.00 81.06 285 GLU A C 1
ATOM 2233 O O . GLU A 1 285 ? 15.214 7.462 -26.826 1.00 81.06 285 GLU A O 1
ATOM 2238 N N . GLY A 1 286 ? 17.151 6.771 -27.706 1.00 79.25 286 GLY A N 1
ATOM 2239 C CA . GLY A 1 286 ? 17.877 6.682 -26.433 1.00 79.25 286 GLY A CA 1
ATOM 2240 C C . GLY A 1 286 ? 17.939 8.018 -25.691 1.00 79.25 286 GLY A C 1
ATOM 2241 O O . GLY A 1 286 ? 17.775 8.060 -24.473 1.00 79.25 286 GLY A O 1
ATOM 2242 N N . ARG A 1 287 ? 18.079 9.134 -26.419 1.00 76.56 287 ARG A N 1
ATOM 2243 C CA . ARG A 1 287 ? 18.012 10.483 -25.828 1.00 76.56 287 ARG A CA 1
ATOM 2244 C C . ARG A 1 287 ? 16.602 10.839 -25.358 1.00 76.56 287 ARG A C 1
ATOM 2246 O O . ARG A 1 287 ? 16.458 11.387 -24.269 1.00 76.56 287 ARG A O 1
ATOM 2253 N N . ARG A 1 288 ? 15.565 10.524 -26.147 1.00 82.94 288 ARG A N 1
ATOM 2254 C CA . ARG A 1 288 ? 14.160 10.731 -25.751 1.00 82.94 288 ARG A CA 1
ATOM 2255 C C . ARG A 1 288 ? 13.806 9.894 -24.521 1.00 82.94 288 ARG A C 1
ATOM 2257 O O . ARG A 1 288 ? 13.310 10.445 -23.547 1.00 82.94 288 ARG A O 1
ATOM 2264 N N . ALA A 1 289 ? 14.127 8.605 -24.552 1.00 86.69 289 ALA A N 1
ATOM 2265 C CA . ALA A 1 289 ? 13.934 7.656 -23.466 1.00 86.69 289 ALA A CA 1
ATOM 2266 C C . ALA A 1 289 ? 14.581 8.154 -22.169 1.00 86.69 289 ALA A C 1
ATOM 2268 O O . ALA A 1 289 ? 13.881 8.268 -21.169 1.00 86.69 289 ALA A O 1
ATOM 2269 N N . PHE A 1 290 ? 15.858 8.563 -22.209 1.00 81.31 290 PHE A N 1
ATOM 2270 C CA . PHE A 1 290 ? 16.558 9.163 -21.066 1.00 81.31 290 PHE A CA 1
ATOM 2271 C C . PHE A 1 290 ? 15.812 10.374 -20.475 1.00 81.31 290 PHE A C 1
ATOM 2273 O O . PHE A 1 290 ? 15.603 10.448 -19.265 1.00 81.31 290 PHE A O 1
ATOM 2280 N N . HIS A 1 291 ? 15.386 11.326 -21.310 1.00 77.38 291 HIS A N 1
ATOM 2281 C CA . HIS A 1 291 ? 14.673 12.510 -20.822 1.00 77.38 291 HIS A CA 1
ATOM 2282 C C . HIS A 1 291 ? 13.274 12.180 -20.281 1.00 77.38 291 HIS A C 1
ATOM 2284 O O . HIS A 1 291 ? 12.836 12.796 -19.308 1.00 77.38 291 HIS A O 1
ATOM 2290 N N . ASN A 1 292 ? 12.594 11.194 -20.867 1.00 89.56 292 ASN A N 1
ATOM 2291 C CA . ASN A 1 292 ? 11.277 10.759 -20.423 1.00 89.56 292 ASN A CA 1
ATOM 2292 C C . ASN A 1 292 ? 11.345 10.014 -19.081 1.00 89.56 292 ASN A C 1
ATOM 2294 O O . ASN A 1 292 ? 10.638 10.396 -18.151 1.00 89.56 292 ASN A O 1
ATOM 2298 N N . ILE A 1 293 ? 12.250 9.041 -18.915 1.00 93.75 293 ILE A N 1
ATOM 2299 C CA . ILE A 1 293 ? 12.419 8.352 -17.625 1.00 93.75 293 ILE A CA 1
ATOM 2300 C C . ILE A 1 293 ? 12.908 9.309 -16.525 1.00 93.75 293 ILE A C 1
ATOM 2302 O O . ILE A 1 293 ? 12.496 9.190 -15.373 1.00 93.75 293 ILE A O 1
ATOM 2306 N N . GLN A 1 294 ? 13.683 10.344 -16.876 1.00 78.88 294 GLN A N 1
ATOM 2307 C CA . GLN A 1 294 ? 14.024 11.422 -15.944 1.00 78.88 294 GLN A CA 1
ATOM 2308 C C . GLN A 1 294 ? 12.793 12.260 -15.528 1.00 78.88 294 GLN A C 1
ATOM 2310 O O . GLN A 1 294 ? 12.699 12.652 -14.363 1.00 78.88 294 GLN A O 1
ATOM 2315 N N . ARG A 1 295 ? 11.834 12.539 -16.432 1.00 83.06 295 ARG A N 1
ATOM 2316 C CA . ARG A 1 295 ? 10.545 13.185 -16.082 1.00 83.06 295 ARG A CA 1
ATOM 2317 C C . ARG A 1 295 ? 9.719 12.293 -15.149 1.00 83.06 295 ARG A C 1
ATOM 2319 O O . ARG A 1 295 ? 9.277 12.780 -14.112 1.00 83.06 295 ARG A O 1
ATOM 2326 N N . VAL A 1 296 ? 9.586 11.004 -15.472 1.00 94.81 296 VAL A N 1
ATOM 2327 C CA . VAL A 1 296 ? 8.870 9.999 -14.661 1.00 94.81 296 VAL A CA 1
ATOM 2328 C C . VAL A 1 296 ? 9.456 9.918 -13.253 1.00 94.81 296 VAL A C 1
ATOM 2330 O O . VAL A 1 296 ? 8.739 10.138 -12.280 1.00 94.81 296 VAL A O 1
ATOM 2333 N N . TYR A 1 297 ? 10.768 9.697 -13.125 1.00 87.50 297 TYR A N 1
ATOM 2334 C CA . TYR A 1 297 ? 11.437 9.658 -11.823 1.00 87.50 297 TYR A CA 1
ATOM 2335 C C . TYR A 1 297 ? 11.203 10.948 -11.018 1.00 87.50 297 TYR A C 1
ATOM 2337 O O . TYR A 1 297 ? 10.894 10.899 -9.826 1.00 87.50 297 TYR A O 1
ATOM 2345 N N . ASN A 1 298 ? 11.321 12.115 -11.664 1.00 76.75 298 ASN A N 1
ATOM 2346 C CA . ASN A 1 298 ? 11.106 13.395 -10.995 1.00 76.75 298 ASN A CA 1
ATOM 2347 C C . ASN A 1 298 ? 9.667 13.565 -10.499 1.00 76.75 298 ASN A C 1
ATOM 2349 O O . ASN A 1 298 ? 9.500 14.063 -9.392 1.00 76.75 298 ASN A O 1
ATOM 2353 N N . TYR A 1 299 ? 8.654 13.126 -11.250 1.00 83.62 299 TYR A N 1
ATOM 2354 C CA . TYR A 1 299 ? 7.268 13.110 -10.774 1.00 83.62 299 TYR A CA 1
ATOM 2355 C C . TYR A 1 299 ? 7.140 12.274 -9.489 1.00 83.62 299 TYR A C 1
ATOM 2357 O O . TYR A 1 299 ? 6.744 12.796 -8.445 1.00 83.62 299 TYR A O 1
ATOM 2365 N N . TRP A 1 300 ? 7.568 11.008 -9.517 1.00 85.81 300 TRP A N 1
ATOM 2366 C CA . TRP A 1 300 ? 7.453 10.112 -8.361 1.00 85.81 300 TRP A CA 1
ATOM 2367 C C . TRP A 1 300 ? 8.205 10.634 -7.127 1.00 85.81 300 TRP A C 1
ATOM 2369 O O . TRP A 1 300 ? 7.650 10.639 -6.026 1.00 85.81 300 TRP A O 1
ATOM 2379 N N . ASN A 1 301 ? 9.424 11.151 -7.295 1.00 77.56 301 ASN A N 1
ATOM 2380 C CA . ASN A 1 301 ? 10.240 11.636 -6.181 1.00 77.56 301 ASN A CA 1
ATOM 2381 C C . ASN A 1 301 ? 9.833 13.033 -5.673 1.00 77.56 301 ASN A C 1
ATOM 2383 O O . ASN A 1 301 ? 9.865 13.266 -4.465 1.00 77.56 301 ASN A O 1
ATOM 2387 N N . GLN A 1 302 ? 9.450 13.966 -6.550 1.00 70.81 302 GLN A N 1
ATOM 2388 C CA . GLN A 1 302 ? 9.172 15.359 -6.164 1.00 70.81 302 GLN A CA 1
ATOM 2389 C C . GLN A 1 302 ? 7.696 15.587 -5.799 1.00 70.81 302 GLN A C 1
ATOM 2391 O O . GLN A 1 302 ? 7.425 16.242 -4.793 1.00 70.81 302 GLN A O 1
ATOM 2396 N N . GLU A 1 303 ? 6.750 15.005 -6.543 1.00 74.56 303 GLU A N 1
ATOM 2397 C CA . GLU A 1 303 ? 5.306 15.164 -6.291 1.00 74.56 303 GLU A CA 1
ATOM 2398 C C . GLU A 1 303 ? 4.785 14.161 -5.248 1.00 74.56 303 GLU A C 1
ATOM 2400 O O . GLU A 1 303 ? 3.969 14.512 -4.391 1.00 74.56 303 GLU A O 1
ATOM 2405 N N . LEU A 1 304 ? 5.275 12.914 -5.292 1.00 76.19 304 LEU A N 1
ATOM 2406 C CA . LEU A 1 304 ? 4.814 11.810 -4.433 1.00 76.19 304 LEU A CA 1
ATOM 2407 C C . LEU A 1 304 ? 5.843 11.364 -3.375 1.00 76.19 304 LEU A C 1
ATOM 2409 O O . LEU A 1 304 ? 5.568 10.450 -2.596 1.00 76.19 304 LEU A O 1
ATOM 2413 N N . GLY A 1 305 ? 7.016 12.004 -3.301 1.00 70.25 305 GLY A N 1
ATOM 2414 C CA . GLY A 1 305 ? 8.047 11.705 -2.295 1.00 70.25 305 GLY A CA 1
ATOM 2415 C C . GLY A 1 305 ? 8.674 10.304 -2.395 1.00 70.25 305 GLY A C 1
ATOM 2416 O O . GLY A 1 305 ? 9.349 9.880 -1.452 1.00 70.25 305 GLY A O 1
ATOM 2417 N N . ARG A 1 306 ? 8.430 9.578 -3.495 1.00 78.44 306 ARG A N 1
ATOM 2418 C CA . ARG A 1 306 ? 8.794 8.172 -3.714 1.00 78.44 306 ARG A CA 1
ATOM 2419 C C . ARG A 1 306 ? 10.133 8.065 -4.450 1.00 78.44 306 ARG A C 1
ATOM 2421 O O . ARG A 1 306 ? 10.250 8.511 -5.586 1.00 78.44 306 ARG A O 1
ATOM 2428 N N . ASP A 1 307 ? 11.140 7.468 -3.814 1.00 76.50 307 ASP A N 1
ATOM 2429 C CA . ASP A 1 307 ? 12.476 7.349 -4.410 1.00 76.50 307 ASP A CA 1
ATOM 2430 C C . ASP A 1 307 ? 12.588 6.120 -5.327 1.00 76.50 307 ASP A C 1
ATOM 2432 O O . ASP A 1 307 ? 12.806 5.007 -4.859 1.00 76.50 307 ASP A O 1
ATOM 2436 N N . SER A 1 308 ? 12.423 6.305 -6.636 1.00 85.38 308 SER A N 1
ATOM 2437 C CA . SER A 1 308 ? 12.329 5.213 -7.621 1.00 85.38 308 SER A CA 1
ATOM 2438 C C . SER A 1 308 ? 11.083 4.320 -7.441 1.00 85.38 308 SER A C 1
ATOM 2440 O O . SER A 1 308 ? 10.218 4.565 -6.592 1.00 85.38 308 SER A O 1
ATOM 2442 N N . PHE A 1 309 ? 10.941 3.296 -8.286 1.00 86.94 309 PHE A N 1
ATOM 2443 C CA . PHE A 1 309 ? 9.744 2.452 -8.342 1.00 86.94 309 PHE A CA 1
ATOM 2444 C C . PHE A 1 309 ? 9.567 1.606 -7.078 1.00 86.94 309 PHE A C 1
ATOM 2446 O O . PHE A 1 309 ? 8.437 1.411 -6.632 1.00 86.94 309 PHE A O 1
ATOM 2453 N N . ASP A 1 310 ? 10.656 1.188 -6.429 1.00 77.50 310 ASP A N 1
ATOM 2454 C CA . ASP A 1 310 ? 10.613 0.493 -5.140 1.00 77.50 310 ASP A CA 1
ATOM 2455 C C . ASP A 1 310 ? 10.529 1.434 -3.926 1.00 77.50 310 ASP A C 1
ATOM 2457 O O . ASP A 1 310 ? 10.301 0.956 -2.825 1.00 77.50 310 ASP A O 1
ATOM 2461 N N . ALA A 1 311 ? 10.657 2.752 -4.128 1.00 74.75 311 ALA A N 1
ATOM 2462 C CA . ALA A 1 311 ? 10.770 3.806 -3.110 1.00 74.75 311 ALA A CA 1
ATOM 2463 C C . ALA A 1 311 ? 12.061 3.812 -2.256 1.00 74.75 311 ALA A C 1
ATOM 2465 O O . ALA A 1 311 ? 12.229 4.700 -1.411 1.00 74.75 311 ALA A O 1
ATOM 2466 N N . CYS A 1 312 ? 12.985 2.875 -2.486 1.00 72.75 312 CYS A N 1
ATOM 2467 C CA . CYS A 1 312 ? 14.288 2.759 -1.823 1.00 72.75 312 CYS A CA 1
ATOM 2468 C C . CYS A 1 312 ? 15.457 3.289 -2.681 1.00 72.75 312 CYS A C 1
ATOM 2470 O O . CYS A 1 312 ? 16.608 3.178 -2.261 1.00 72.75 312 CYS A O 1
ATOM 2472 N N . GLY A 1 313 ? 15.186 3.879 -3.849 1.00 72.75 313 GLY A N 1
ATOM 2473 C CA . GLY A 1 313 ? 16.203 4.372 -4.781 1.00 72.75 313 GLY A CA 1
ATOM 2474 C C . GLY A 1 313 ? 16.807 3.279 -5.668 1.00 72.75 313 GLY A C 1
ATOM 2475 O O . GLY A 1 313 ? 17.947 3.421 -6.099 1.00 72.75 313 GLY A O 1
ATOM 2476 N N . ARG A 1 314 ? 16.085 2.176 -5.925 1.00 75.06 314 ARG A N 1
ATOM 2477 C CA . ARG A 1 314 ? 16.558 1.095 -6.811 1.00 75.06 314 ARG A CA 1
ATOM 2478 C C . ARG A 1 314 ? 16.862 1.612 -8.216 1.00 75.06 314 ARG A C 1
ATOM 2480 O O . ARG A 1 314 ? 16.065 2.366 -8.782 1.00 75.06 314 ARG A O 1
ATOM 2487 N N . ASN A 1 315 ? 17.990 1.152 -8.763 1.00 76.81 315 ASN A N 1
ATOM 2488 C CA . ASN A 1 315 ? 18.408 1.391 -10.141 1.00 76.81 315 ASN A CA 1
ATOM 2489 C C . ASN A 1 315 ? 17.268 1.097 -11.122 1.00 76.81 315 ASN A C 1
ATOM 2491 O O . ASN A 1 315 ? 16.629 0.045 -11.050 1.00 76.81 315 ASN A O 1
ATOM 2495 N N . ILE A 1 316 ? 17.039 2.019 -12.050 1.00 86.44 316 ILE A N 1
ATOM 2496 C CA . ILE A 1 316 ? 16.061 1.861 -13.119 1.00 86.44 316 ILE A CA 1
ATOM 2497 C C . ILE A 1 316 ? 16.758 1.176 -14.295 1.00 86.44 316 ILE A C 1
ATOM 2499 O O . ILE A 1 316 ? 17.505 1.806 -15.043 1.00 86.44 316 ILE A O 1
ATOM 2503 N N . GLU A 1 317 ? 16.511 -0.119 -14.467 1.00 85.19 317 GLU A N 1
ATOM 2504 C CA . GLU A 1 317 ? 17.066 -0.905 -15.567 1.00 85.19 317 GLU A CA 1
ATOM 2505 C C . GLU A 1 317 ? 16.079 -0.964 -16.740 1.00 85.19 317 GLU A C 1
ATOM 2507 O O . GLU A 1 317 ? 14.997 -1.542 -16.642 1.00 85.19 317 GLU A O 1
ATOM 2512 N N . MET A 1 318 ? 16.432 -0.309 -17.848 1.00 88.06 318 MET A N 1
ATOM 2513 C CA . MET A 1 318 ? 15.528 -0.021 -18.960 1.00 88.06 318 MET A CA 1
ATOM 2514 C C . MET A 1 318 ? 16.146 -0.401 -20.310 1.00 88.06 318 MET A C 1
ATOM 2516 O O . MET A 1 318 ? 17.285 -0.048 -20.614 1.00 88.06 318 MET A O 1
ATOM 2520 N N . TYR A 1 319 ? 15.357 -1.049 -21.163 1.00 85.44 319 TYR A N 1
ATOM 2521 C CA . TYR A 1 319 ? 15.755 -1.548 -22.475 1.00 85.44 319 TYR A CA 1
ATOM 2522 C C . TYR A 1 319 ? 14.853 -0.991 -23.581 1.00 85.44 319 TYR A C 1
ATOM 2524 O O . TYR A 1 319 ? 13.652 -1.233 -23.585 1.00 85.44 319 TYR A O 1
ATOM 2532 N N . ILE A 1 320 ? 15.425 -0.275 -24.552 1.00 84.75 320 ILE A N 1
ATOM 2533 C CA . ILE A 1 320 ? 14.722 0.198 -25.760 1.00 84.75 320 ILE A CA 1
ATOM 2534 C C . ILE A 1 320 ? 15.032 -0.674 -26.977 1.00 84.75 320 ILE A C 1
ATOM 2536 O O . ILE A 1 320 ? 16.088 -1.301 -27.044 1.00 84.75 320 ILE A O 1
ATOM 2540 N N . ASN A 1 321 ? 14.146 -0.670 -27.977 1.00 79.12 321 ASN A N 1
ATOM 2541 C CA . ASN A 1 321 ? 14.180 -1.612 -29.105 1.00 79.12 321 ASN A CA 1
ATOM 2542 C C . ASN A 1 321 ? 14.230 -3.079 -28.640 1.00 79.12 321 ASN A C 1
ATOM 2544 O O . ASN A 1 321 ? 14.948 -3.892 -29.225 1.00 79.12 321 ASN A O 1
ATOM 2548 N N . ALA A 1 322 ? 13.491 -3.412 -27.583 1.00 77.00 322 ALA A N 1
ATOM 2549 C CA . ALA A 1 322 ? 13.303 -4.785 -27.136 1.00 77.00 322 ALA A CA 1
ATOM 2550 C C . ALA A 1 322 ? 12.462 -5.600 -28.138 1.00 77.00 322 ALA A C 1
ATOM 2552 O O . ALA A 1 322 ? 11.727 -5.044 -28.959 1.00 77.00 322 ALA A O 1
ATOM 2553 N N . GLY A 1 323 ? 12.596 -6.924 -28.057 1.00 66.12 323 GLY A N 1
ATOM 2554 C CA . GLY A 1 323 ? 11.815 -7.929 -28.779 1.00 66.12 323 GLY A CA 1
ATOM 2555 C C . GLY A 1 323 ? 12.120 -8.097 -30.278 1.00 66.12 323 GLY A C 1
ATOM 2556 O O . GLY A 1 323 ? 12.452 -7.158 -31.002 1.00 66.12 323 GLY A O 1
ATOM 2557 N N . ASN A 1 324 ? 11.933 -9.325 -30.769 1.00 56.56 324 ASN A N 1
ATOM 2558 C CA . ASN A 1 324 ? 11.753 -9.629 -32.192 1.00 56.56 324 ASN A CA 1
ATOM 2559 C C . ASN A 1 324 ? 10.373 -10.272 -32.350 1.00 56.56 324 ASN A C 1
ATOM 2561 O O . ASN A 1 324 ? 10.110 -11.294 -31.714 1.00 56.56 324 ASN A O 1
ATOM 2565 N N . SER A 1 325 ? 9.481 -9.698 -33.162 1.00 47.47 325 SER A N 1
ATOM 2566 C CA . SER A 1 325 ? 8.107 -10.200 -33.216 1.00 47.47 325 SER A CA 1
ATOM 2567 C C . SER A 1 325 ? 8.019 -11.528 -33.979 1.00 47.47 325 SER A C 1
ATOM 2569 O O . SER A 1 325 ? 8.016 -11.589 -35.207 1.00 47.47 325 SER A O 1
ATOM 2571 N N . SER A 1 326 ? 7.888 -12.623 -33.233 1.00 41.62 326 SER A N 1
ATOM 2572 C CA . SER A 1 326 ? 7.276 -13.851 -33.743 1.00 41.62 326 SER A CA 1
ATOM 2573 C C . SER A 1 326 ? 5.788 -13.805 -33.404 1.00 41.62 326 SER A C 1
ATOM 2575 O O . SER A 1 326 ? 5.334 -14.408 -32.441 1.00 41.62 326 SER A O 1
ATOM 2577 N N . LEU A 1 327 ? 5.028 -13.018 -34.177 1.00 40.47 327 LEU A N 1
ATOM 2578 C CA . LEU A 1 327 ? 3.569 -12.932 -34.051 1.00 40.47 327 LEU A CA 1
ATOM 2579 C C . LEU A 1 327 ? 2.951 -14.325 -34.295 1.00 40.47 327 LEU A C 1
ATOM 2581 O O . LEU A 1 327 ? 2.962 -14.768 -35.448 1.00 40.47 327 LEU A O 1
ATOM 2585 N N . PRO A 1 328 ? 2.343 -14.997 -33.293 1.00 39.41 328 PRO A N 1
ATOM 2586 C CA . PRO A 1 328 ? 1.851 -16.375 -33.459 1.00 39.41 328 PRO A CA 1
ATOM 2587 C C . PRO A 1 328 ? 0.730 -16.510 -34.502 1.00 39.41 328 PRO A C 1
ATOM 2589 O O . PRO A 1 328 ? 0.451 -17.593 -35.007 1.00 39.41 328 PRO A O 1
ATOM 2592 N N . TRP A 1 329 ? 0.087 -15.388 -34.836 1.00 39.84 329 TRP A N 1
ATOM 2593 C CA . TRP A 1 329 ? -1.066 -15.302 -35.730 1.00 39.84 329 TRP A CA 1
ATOM 2594 C C . TRP A 1 329 ? -0.713 -14.953 -37.185 1.00 39.84 329 TRP A C 1
ATOM 2596 O O . TRP A 1 329 ? -1.595 -14.963 -38.045 1.00 39.84 329 TRP A O 1
ATOM 2606 N N . PHE A 1 330 ? 0.558 -14.659 -37.484 1.00 36.81 330 PHE A N 1
ATOM 2607 C CA . PHE A 1 330 ? 1.035 -14.388 -38.843 1.00 36.81 330 PHE A CA 1
ATOM 2608 C C . PHE A 1 330 ? 2.411 -15.031 -39.079 1.00 36.81 330 PHE A C 1
ATOM 2610 O O . PHE A 1 330 ? 3.443 -14.363 -39.094 1.00 36.81 330 PHE A O 1
ATOM 2617 N N . ASP A 1 331 ? 2.400 -16.338 -39.353 1.00 34.06 331 ASP A N 1
ATOM 2618 C CA . ASP A 1 331 ? 3.549 -17.099 -39.864 1.00 34.06 331 ASP A CA 1
ATOM 2619 C C . ASP A 1 331 ? 3.968 -16.595 -41.267 1.00 34.06 331 ASP A C 1
ATOM 2621 O O . ASP A 1 331 ? 3.654 -17.181 -42.308 1.00 34.06 331 ASP A O 1
ATOM 2625 N N . ILE A 1 332 ? 4.689 -15.469 -41.319 1.00 42.00 332 ILE A N 1
ATOM 2626 C CA . ILE A 1 332 ? 5.359 -14.957 -42.524 1.00 42.00 332 ILE A CA 1
ATOM 2627 C C . ILE A 1 332 ? 6.857 -14.788 -42.221 1.00 42.00 332 ILE A C 1
ATOM 2629 O O . ILE A 1 332 ? 7.290 -13.684 -41.886 1.00 42.00 332 ILE A O 1
ATOM 2633 N N . PRO A 1 333 ? 7.689 -15.834 -42.420 1.00 38.19 333 PRO A N 1
ATOM 2634 C CA . PRO A 1 333 ? 9.116 -15.847 -42.048 1.00 38.19 333 PRO A CA 1
ATOM 2635 C C . PRO A 1 333 ? 10.042 -14.853 -42.782 1.00 38.19 333 PRO A C 1
ATOM 2637 O O . PRO A 1 333 ? 11.261 -14.987 -42.716 1.00 38.19 333 PRO A O 1
ATOM 2640 N N . TRP A 1 334 ? 9.488 -13.895 -43.530 1.00 44.91 334 TRP A N 1
ATOM 2641 C CA . TRP A 1 334 ? 10.219 -12.935 -44.363 1.00 44.91 334 TRP A CA 1
ATOM 2642 C C . TRP A 1 334 ? 9.893 -11.464 -44.057 1.00 44.91 334 TRP A C 1
ATOM 2644 O O . TRP A 1 334 ? 10.498 -10.587 -44.674 1.00 44.91 334 TRP A O 1
ATOM 2654 N N . LEU A 1 335 ? 8.971 -11.167 -43.128 1.00 43.25 335 LEU A N 1
ATOM 2655 C CA . LEU A 1 335 ? 8.799 -9.812 -42.594 1.00 43.25 335 LEU A CA 1
ATOM 2656 C C . LEU A 1 335 ? 9.335 -9.739 -41.165 1.00 43.25 335 LEU A C 1
ATOM 2658 O O . LEU A 1 335 ? 8.718 -10.225 -40.226 1.00 43.25 335 LEU A O 1
ATOM 2662 N N . ASN A 1 336 ? 10.482 -9.079 -41.026 1.00 48.44 336 ASN A N 1
ATOM 2663 C CA . ASN A 1 336 ? 11.105 -8.758 -39.748 1.00 48.44 336 ASN A CA 1
ATOM 2664 C C . ASN A 1 336 ? 10.351 -7.573 -39.110 1.00 48.44 336 ASN A C 1
ATOM 2666 O O . ASN A 1 336 ? 10.783 -6.424 -39.226 1.00 48.44 336 ASN A O 1
ATOM 2670 N N . PHE A 1 337 ? 9.170 -7.833 -38.542 1.00 51.47 337 PHE A N 1
ATOM 2671 C CA . PHE A 1 337 ? 8.360 -6.806 -37.886 1.00 51.47 337 PHE A CA 1
ATOM 2672 C C . PHE A 1 337 ? 8.944 -6.444 -36.506 1.00 51.47 337 PHE A C 1
ATOM 2674 O O . PHE A 1 337 ? 9.334 -7.347 -35.757 1.00 51.47 337 PHE A O 1
ATOM 2681 N N . PRO A 1 338 ? 8.981 -5.150 -36.132 1.00 61.09 338 PRO A N 1
ATOM 2682 C CA . PRO A 1 338 ? 9.309 -4.739 -34.770 1.00 61.09 338 PRO A CA 1
ATOM 2683 C C . PRO A 1 338 ? 8.346 -5.353 -33.749 1.00 61.09 338 PRO A C 1
ATOM 2685 O O . PRO A 1 338 ? 7.167 -5.555 -34.040 1.00 61.09 338 PRO A O 1
ATOM 2688 N N . TRP A 1 339 ? 8.832 -5.605 -32.536 1.00 68.81 339 TRP A N 1
ATOM 2689 C CA . TRP A 1 339 ? 7.952 -5.808 -31.389 1.00 68.81 339 TRP A CA 1
ATOM 2690 C C . TRP A 1 339 ? 7.333 -4.453 -31.014 1.00 68.81 339 TRP A C 1
ATOM 2692 O O . TRP A 1 339 ? 8.049 -3.473 -30.806 1.00 68.81 339 TRP A O 1
ATOM 2702 N N . PHE A 1 340 ? 6.001 -4.391 -31.012 1.00 74.81 340 PHE A N 1
ATOM 2703 C CA . PHE A 1 340 ? 5.206 -3.179 -30.777 1.00 74.81 340 PHE A CA 1
ATOM 2704 C C . PHE A 1 340 ? 4.515 -3.252 -29.413 1.00 74.81 340 PHE A C 1
ATOM 2706 O O . PHE A 1 340 ? 3.291 -3.191 -29.332 1.00 74.81 340 PHE A O 1
ATOM 2713 N N . ASN A 1 341 ? 5.298 -3.452 -28.356 1.00 78.38 341 ASN A N 1
ATOM 2714 C CA . ASN A 1 341 ? 4.792 -3.491 -26.990 1.00 78.38 341 ASN A CA 1
ATOM 2715 C C . ASN A 1 341 ? 5.755 -2.777 -26.034 1.00 78.38 341 ASN A C 1
ATOM 2717 O O . ASN A 1 341 ? 6.880 -2.437 -26.418 1.00 78.38 341 ASN A O 1
ATOM 2721 N N . ALA A 1 342 ? 5.314 -2.566 -24.804 1.00 87.81 342 ALA A N 1
ATOM 2722 C CA . ALA A 1 342 ? 6.168 -2.285 -23.660 1.00 87.81 342 ALA A CA 1
ATOM 2723 C C . ALA A 1 342 ? 5.752 -3.218 -22.506 1.00 87.81 342 ALA A C 1
ATOM 2725 O O . ALA A 1 342 ? 4.669 -3.801 -22.565 1.00 87.81 342 ALA A O 1
ATOM 2726 N N . GLN A 1 343 ? 6.647 -3.462 -21.547 1.00 87.38 343 GLN A N 1
ATOM 2727 C CA . GLN A 1 343 ? 6.325 -4.201 -20.320 1.00 87.38 343 GLN A CA 1
ATOM 2728 C C . GLN A 1 343 ? 7.331 -3.922 -19.194 1.00 87.38 343 GLN A C 1
ATOM 2730 O O . GLN A 1 343 ? 8.540 -3.827 -19.421 1.00 87.38 343 GLN A O 1
ATOM 2735 N N . PHE A 1 344 ? 6.853 -3.912 -17.955 1.00 89.56 344 PHE A N 1
ATOM 2736 C CA . PHE A 1 344 ? 7.655 -4.168 -16.760 1.00 89.56 344 PHE A CA 1
ATOM 2737 C C . PHE A 1 344 ? 7.717 -5.674 -16.466 1.00 89.56 344 PHE A C 1
ATOM 2739 O O . PHE A 1 344 ? 6.681 -6.326 -16.312 1.00 89.56 344 PHE A O 1
ATOM 2746 N N . ASN A 1 345 ? 8.922 -6.234 -16.326 1.00 79.12 345 ASN A N 1
ATOM 2747 C CA . ASN A 1 345 ? 9.123 -7.677 -16.199 1.00 79.12 345 ASN A CA 1
ATOM 2748 C C . ASN A 1 345 ? 9.668 -8.107 -14.817 1.00 79.12 345 ASN A C 1
ATOM 2750 O O . ASN A 1 345 ? 10.881 -8.256 -14.624 1.00 79.12 345 ASN A O 1
ATOM 2754 N N . PRO A 1 346 ? 8.793 -8.396 -13.831 1.00 69.44 346 PRO A N 1
ATOM 2755 C CA . PRO A 1 346 ? 9.219 -8.823 -12.499 1.00 69.44 346 PRO A CA 1
ATOM 2756 C C . PRO A 1 346 ? 9.778 -10.252 -12.452 1.00 69.44 346 PRO A C 1
ATOM 2758 O O . PRO A 1 346 ? 10.422 -10.619 -11.472 1.00 69.44 346 PRO A O 1
ATOM 2761 N N . GLY A 1 347 ? 9.552 -11.072 -13.486 1.00 62.56 347 GLY A N 1
ATOM 2762 C CA . GLY A 1 347 ? 10.155 -12.407 -13.598 1.00 62.56 347 GLY A CA 1
ATOM 2763 C C . GLY A 1 347 ? 11.635 -12.376 -13.998 1.00 62.56 347 GLY A C 1
ATOM 2764 O O . GLY A 1 347 ? 12.313 -13.398 -13.926 1.00 62.56 347 GLY A O 1
ATOM 2765 N N . CYS A 1 348 ? 12.125 -11.203 -14.396 1.00 62.81 348 CYS A N 1
ATOM 2766 C CA . CYS A 1 348 ? 13.377 -10.993 -15.109 1.00 62.81 348 CYS A CA 1
ATOM 2767 C C . CYS A 1 348 ? 14.221 -9.885 -14.450 1.00 62.81 348 CYS A C 1
ATOM 2769 O O . CYS A 1 348 ? 14.785 -9.027 -15.113 1.00 62.81 348 CYS A O 1
ATOM 2771 N N . GLY A 1 349 ? 14.269 -9.858 -13.115 1.00 61.78 349 GLY A N 1
ATOM 2772 C CA . GLY A 1 349 ? 15.044 -8.848 -12.383 1.00 61.78 349 GLY A CA 1
ATOM 2773 C C . GLY A 1 349 ? 14.390 -7.465 -12.290 1.00 61.78 349 GLY A C 1
ATOM 2774 O O . GLY A 1 349 ? 15.069 -6.528 -11.893 1.00 61.78 349 GLY A O 1
ATOM 2775 N N . GLU A 1 350 ? 13.089 -7.347 -12.591 1.00 77.12 350 GLU A N 1
ATOM 2776 C CA . GLU A 1 350 ? 12.320 -6.091 -12.506 1.00 77.12 350 GLU A CA 1
ATOM 2777 C C . GLU A 1 350 ? 12.788 -5.002 -13.483 1.00 77.12 350 GLU A C 1
ATOM 2779 O O . GLU A 1 350 ? 12.844 -3.819 -13.148 1.00 77.12 350 GLU A O 1
ATOM 2784 N N . ILE A 1 351 ? 13.096 -5.414 -14.713 1.00 82.12 351 ILE A N 1
ATOM 2785 C CA . ILE A 1 351 ? 13.495 -4.512 -15.796 1.00 82.12 351 ILE A CA 1
ATOM 2786 C C . ILE A 1 351 ? 12.287 -3.947 -16.559 1.00 82.12 351 ILE A C 1
ATOM 2788 O O . ILE A 1 351 ? 11.201 -4.533 -16.558 1.00 82.12 351 ILE A O 1
ATOM 2792 N N . PHE A 1 352 ? 12.494 -2.830 -17.256 1.00 89.94 352 PHE A N 1
ATOM 2793 C CA . PHE A 1 352 ? 11.507 -2.201 -18.138 1.00 89.94 352 PHE A CA 1
ATOM 2794 C C . PHE A 1 352 ? 11.908 -2.389 -19.609 1.00 89.94 352 PHE A C 1
ATOM 2796 O O . PHE A 1 352 ? 12.987 -1.960 -20.018 1.00 89.94 352 PHE A O 1
ATOM 2803 N N . GLU A 1 353 ? 11.053 -3.000 -20.424 1.00 86.69 353 GLU A N 1
ATOM 2804 C CA . GLU A 1 353 ? 11.315 -3.321 -21.832 1.00 86.69 353 GLU A CA 1
ATOM 2805 C C . GLU A 1 353 ? 10.389 -2.513 -22.753 1.00 86.69 353 GLU A C 1
ATOM 2807 O O . GLU A 1 353 ? 9.175 -2.514 -22.582 1.00 86.69 353 GLU A O 1
ATOM 2812 N N . PHE A 1 354 ? 10.946 -1.851 -23.770 1.00 87.56 354 PHE A N 1
ATOM 2813 C CA . PHE A 1 354 ? 10.210 -1.020 -24.726 1.00 87.56 354 PHE A CA 1
ATOM 2814 C C . PHE A 1 354 ? 10.561 -1.405 -26.163 1.00 87.56 354 PHE A C 1
ATOM 2816 O O . PHE A 1 354 ? 11.723 -1.350 -26.580 1.00 87.56 354 PHE A O 1
ATOM 2823 N N . GLY A 1 355 ? 9.545 -1.746 -26.952 1.00 82.69 355 GLY A N 1
ATOM 2824 C CA . GLY A 1 355 ? 9.646 -1.941 -28.394 1.00 82.69 355 GLY A CA 1
ATOM 2825 C C . GLY A 1 355 ? 10.061 -0.676 -29.148 1.00 82.69 355 GLY A C 1
ATOM 2826 O O . GLY A 1 355 ? 10.119 0.424 -28.595 1.00 82.69 355 GLY A O 1
ATOM 2827 N N . SER A 1 356 ? 10.366 -0.818 -30.439 1.00 82.31 356 SER A N 1
ATOM 2828 C CA . SER A 1 356 ? 10.937 0.284 -31.228 1.00 82.31 356 SER A CA 1
ATOM 2829 C C . SER A 1 356 ? 9.974 1.474 -31.347 1.00 82.31 356 SER A C 1
ATOM 2831 O O . SER A 1 356 ? 8.885 1.385 -31.925 1.00 82.31 356 SER A O 1
ATOM 2833 N N . GLY A 1 357 ? 10.392 2.607 -30.787 1.00 81.44 357 GLY A N 1
ATOM 2834 C CA . GLY A 1 357 ? 9.625 3.842 -30.690 1.00 81.44 357 GLY A CA 1
ATOM 2835 C C . GLY A 1 357 ? 8.641 3.912 -29.517 1.00 81.44 357 GLY A C 1
ATOM 2836 O O . GLY A 1 357 ? 8.091 4.990 -29.311 1.00 81.44 357 GLY A O 1
ATOM 2837 N N . MET A 1 358 ? 8.455 2.836 -28.740 1.00 85.19 358 MET A N 1
ATOM 2838 C CA . MET A 1 358 ? 7.482 2.751 -27.632 1.00 85.19 358 MET A CA 1
ATOM 2839 C C . MET A 1 358 ? 7.942 3.474 -26.356 1.00 85.19 358 MET A C 1
ATOM 2841 O O . MET A 1 358 ? 7.161 3.648 -25.431 1.00 85.19 358 MET A O 1
ATOM 2845 N N . ALA A 1 359 ? 9.195 3.937 -26.301 1.00 89.00 359 ALA A N 1
ATOM 2846 C CA . ALA A 1 359 ? 9.732 4.770 -25.222 1.00 89.00 359 ALA A CA 1
ATOM 2847 C C . ALA A 1 359 ? 9.189 6.223 -25.282 1.00 89.00 359 ALA A C 1
ATOM 2849 O O . ALA A 1 359 ? 9.938 7.190 -25.488 1.00 89.00 359 ALA A O 1
ATOM 2850 N N . LEU A 1 360 ? 7.864 6.356 -25.182 1.00 89.50 360 LEU A N 1
ATOM 2851 C CA . LEU A 1 360 ? 7.098 7.598 -25.028 1.00 89.50 360 LEU A CA 1
ATOM 2852 C C . LEU A 1 360 ? 6.889 7.896 -23.539 1.00 89.50 360 LEU A C 1
ATOM 2854 O O . LEU A 1 360 ? 7.252 7.079 -22.696 1.00 89.50 360 LEU A O 1
ATOM 2858 N N . LEU A 1 361 ? 6.459 9.105 -23.184 1.00 91.06 361 LEU A N 1
ATOM 2859 C CA . LEU A 1 361 ? 6.535 9.530 -21.785 1.00 91.06 361 LEU A CA 1
ATOM 2860 C C . LEU A 1 361 ? 5.462 8.870 -20.920 1.00 91.06 361 LEU A C 1
ATOM 2862 O O . LEU A 1 361 ? 5.778 8.312 -19.871 1.00 91.06 361 LEU A O 1
ATOM 2866 N N . ASP A 1 362 ? 4.229 8.939 -21.384 1.00 90.75 362 ASP A N 1
ATOM 2867 C CA . ASP A 1 362 ? 3.064 8.252 -20.857 1.00 90.75 362 ASP A CA 1
ATOM 2868 C C . ASP A 1 362 ? 3.286 6.728 -20.777 1.00 90.75 362 ASP A C 1
ATOM 2870 O O . ASP A 1 362 ? 3.082 6.148 -19.714 1.00 90.75 362 ASP A O 1
ATOM 2874 N N . ILE A 1 363 ? 3.823 6.089 -21.826 1.00 93.38 363 ILE A N 1
ATOM 2875 C CA . ILE A 1 363 ? 4.128 4.648 -21.843 1.00 93.38 363 ILE A CA 1
ATOM 2876 C C . ILE A 1 363 ? 5.226 4.322 -20.819 1.00 93.38 363 ILE A C 1
ATOM 2878 O O . ILE A 1 363 ? 5.082 3.377 -20.049 1.00 93.38 363 ILE A O 1
ATOM 2882 N N . ILE A 1 364 ? 6.300 5.117 -20.718 1.00 95.81 364 ILE A N 1
ATOM 2883 C CA . ILE A 1 364 ? 7.309 4.912 -19.659 1.00 95.81 364 ILE A CA 1
ATOM 2884 C C . ILE A 1 364 ? 6.691 5.144 -18.268 1.00 95.81 364 ILE A C 1
ATOM 2886 O O . ILE A 1 364 ? 7.022 4.419 -17.332 1.00 95.81 364 ILE A O 1
ATOM 2890 N N . GLY A 1 365 ? 5.780 6.109 -18.114 1.00 96.31 365 GLY A N 1
ATOM 2891 C CA . GLY A 1 365 ? 5.033 6.339 -16.875 1.00 96.31 365 GLY A CA 1
ATOM 2892 C C . GLY A 1 365 ? 4.138 5.158 -16.488 1.00 96.31 365 GLY A C 1
ATOM 2893 O O . GLY A 1 365 ? 4.112 4.774 -15.317 1.00 96.31 365 GLY A O 1
ATOM 2894 N N . HIS A 1 366 ? 3.471 4.549 -17.468 1.00 96.38 366 HIS A N 1
ATOM 2895 C CA . HIS A 1 366 ? 2.646 3.351 -17.331 1.00 96.38 366 HIS A CA 1
ATOM 2896 C C . HIS A 1 366 ? 3.499 2.164 -16.853 1.00 96.38 366 HIS A C 1
ATOM 2898 O O . HIS A 1 366 ? 3.284 1.665 -15.746 1.00 96.38 366 HIS A O 1
ATOM 2904 N N . GLU A 1 367 ? 4.566 1.810 -17.582 1.00 96.06 367 GLU A N 1
ATOM 2905 C CA . GLU A 1 367 ? 5.449 0.696 -17.198 1.00 96.06 367 GLU A CA 1
ATOM 2906 C C . GLU A 1 367 ? 6.111 0.901 -15.831 1.00 96.06 367 GLU A C 1
ATOM 2908 O O . GLU A 1 367 ? 6.144 -0.005 -14.993 1.00 96.06 367 GLU A O 1
ATOM 2913 N N . PHE A 1 368 ? 6.593 2.115 -15.551 1.00 97.06 368 PHE A N 1
ATOM 2914 C CA . PHE A 1 368 ? 7.170 2.448 -14.249 1.00 97.06 368 PHE A CA 1
ATOM 2915 C C . PHE A 1 368 ? 6.166 2.244 -13.107 1.00 97.06 368 PHE A C 1
ATOM 2917 O O . PHE A 1 368 ? 6.535 1.818 -12.007 1.00 97.06 368 PHE A O 1
ATOM 2924 N N . THR A 1 369 ? 4.882 2.491 -13.369 1.00 97.00 369 THR A N 1
ATOM 2925 C CA . THR A 1 369 ? 3.814 2.278 -12.392 1.00 97.00 369 THR A CA 1
ATOM 2926 C C . THR A 1 369 ? 3.568 0.795 -12.120 1.00 97.00 369 THR A C 1
ATOM 2928 O O . THR A 1 369 ? 3.340 0.447 -10.963 1.00 97.00 369 THR A O 1
ATOM 2931 N N . HIS A 1 370 ? 3.708 -0.111 -13.093 1.00 95.75 370 HIS A N 1
ATOM 2932 C CA . HIS A 1 370 ? 3.705 -1.553 -12.798 1.00 95.75 370 HIS A CA 1
ATOM 2933 C C . HIS A 1 370 ? 4.852 -1.946 -11.850 1.00 95.75 370 HIS A C 1
ATOM 2935 O O . HIS A 1 370 ? 4.639 -2.732 -10.920 1.00 95.75 370 HIS A O 1
ATOM 2941 N N . GLY A 1 371 ? 6.029 -1.326 -11.997 1.00 91.75 371 GLY A N 1
ATOM 2942 C CA . GLY A 1 371 ? 7.137 -1.448 -11.042 1.00 91.75 371 GLY A CA 1
ATOM 2943 C C . GLY A 1 371 ? 6.761 -1.000 -9.624 1.00 91.75 371 GLY A C 1
ATOM 2944 O O . GLY A 1 371 ? 7.064 -1.696 -8.646 1.00 91.75 371 GLY A O 1
ATOM 2945 N N . VAL A 1 372 ? 6.024 0.112 -9.506 1.00 91.31 372 VAL A N 1
ATOM 2946 C CA . VAL A 1 372 ? 5.447 0.593 -8.236 1.00 91.31 372 VAL A CA 1
ATOM 2947 C C . VAL A 1 372 ? 4.420 -0.397 -7.682 1.00 91.31 372 VAL A C 1
ATOM 2949 O O . VAL A 1 372 ? 4.511 -0.757 -6.511 1.00 91.31 372 VAL A O 1
ATOM 2952 N N . ILE A 1 373 ? 3.487 -0.895 -8.497 1.00 91.38 373 ILE A N 1
ATOM 2953 C CA . ILE A 1 373 ? 2.454 -1.866 -8.093 1.00 91.38 373 ILE A CA 1
ATOM 2954 C C . ILE A 1 373 ? 3.089 -3.184 -7.609 1.00 91.38 373 ILE A C 1
ATOM 2956 O O . ILE A 1 373 ? 2.575 -3.815 -6.679 1.00 91.38 373 ILE A O 1
ATOM 2960 N N . ASN A 1 374 ? 4.231 -3.589 -8.177 1.00 86.69 374 ASN A N 1
ATOM 2961 C CA . ASN A 1 374 ? 4.989 -4.760 -7.727 1.00 86.69 374 ASN A CA 1
ATOM 2962 C C . ASN A 1 374 ? 5.700 -4.540 -6.372 1.00 86.69 374 ASN A C 1
ATOM 2964 O O . ASN A 1 374 ? 5.852 -5.494 -5.609 1.00 86.69 374 ASN A O 1
ATOM 2968 N N . ASN A 1 375 ? 6.059 -3.293 -6.037 1.00 79.50 375 ASN A N 1
ATOM 2969 C CA . ASN A 1 375 ? 6.847 -2.910 -4.853 1.00 79.50 375 ASN A CA 1
ATOM 2970 C C . ASN A 1 375 ? 6.106 -1.938 -3.897 1.00 79.50 375 ASN A C 1
ATOM 2972 O O . ASN A 1 375 ? 6.725 -1.125 -3.207 1.00 79.50 375 ASN A O 1
ATOM 2976 N N . ALA A 1 376 ? 4.769 -1.968 -3.854 1.00 68.94 376 ALA A N 1
ATOM 2977 C CA . ALA A 1 376 ? 3.983 -0.958 -3.131 1.00 68.94 376 ALA A CA 1
ATOM 2978 C C . ALA A 1 376 ? 3.745 -1.248 -1.631 1.00 68.94 376 ALA A C 1
ATOM 2980 O O . ALA A 1 376 ? 3.484 -0.301 -0.891 1.00 68.94 376 ALA A O 1
ATOM 2981 N N . ARG A 1 377 ? 3.866 -2.500 -1.156 1.00 61.72 377 ARG A N 1
ATOM 2982 C CA . ARG A 1 377 ? 3.690 -2.868 0.268 1.00 61.72 377 ARG A CA 1
ATOM 2983 C C . ARG A 1 377 ? 4.915 -3.579 0.853 1.00 61.72 377 ARG A C 1
ATOM 2985 O O . ARG A 1 377 ? 5.337 -4.607 0.327 1.00 61.72 377 ARG A O 1
ATOM 2992 N N . GLU A 1 378 ? 5.414 -3.061 1.975 1.00 52.19 378 GLU A N 1
ATOM 2993 C CA . GLU A 1 378 ? 6.345 -3.726 2.904 1.00 52.19 378 GLU A CA 1
ATOM 2994 C C . GLU A 1 378 ? 5.566 -4.701 3.817 1.00 52.19 378 GLU A C 1
ATOM 2996 O O . GLU A 1 378 ? 4.378 -4.500 4.077 1.00 52.19 378 GLU A O 1
ATOM 3001 N N . ASN A 1 379 ? 6.219 -5.752 4.322 1.00 44.56 379 ASN A N 1
ATOM 3002 C CA . ASN A 1 379 ? 5.698 -6.590 5.409 1.00 44.56 379 ASN A CA 1
ATOM 3003 C C . ASN A 1 379 ? 6.639 -6.556 6.626 1.00 44.56 379 ASN A C 1
ATOM 3005 O O . ASN A 1 379 ? 7.777 -6.110 6.507 1.00 44.56 379 ASN A O 1
ATOM 3009 N N . ASP A 1 380 ? 6.219 -7.111 7.768 1.00 38.75 380 ASP A N 1
ATOM 3010 C CA . ASP A 1 380 ? 6.982 -7.120 9.038 1.00 38.75 380 ASP A CA 1
ATOM 3011 C C . ASP A 1 380 ? 8.362 -7.823 8.982 1.00 38.75 380 ASP A C 1
ATOM 3013 O O . ASP A 1 380 ? 9.037 -7.985 10.001 1.00 38.75 380 ASP A O 1
ATOM 3017 N N . ARG A 1 381 ? 8.776 -8.307 7.805 1.00 37.16 381 ARG A N 1
ATOM 3018 C CA . ARG A 1 381 ? 10.060 -8.963 7.524 1.00 37.16 381 ARG A CA 1
ATOM 3019 C C . ARG A 1 381 ? 10.858 -8.266 6.412 1.00 37.16 381 ARG A C 1
ATOM 3021 O O . ARG A 1 381 ? 11.835 -8.843 5.941 1.00 37.16 381 ARG A O 1
ATOM 3028 N N . GLY A 1 382 ? 10.444 -7.075 5.971 1.00 42.12 382 GLY A N 1
ATOM 3029 C CA . GLY A 1 382 ? 11.117 -6.302 4.921 1.00 42.12 382 GLY A CA 1
ATOM 3030 C C . GLY A 1 382 ? 11.027 -6.919 3.519 1.00 42.12 382 GLY A C 1
ATOM 3031 O O . GLY A 1 382 ? 11.878 -6.646 2.677 1.00 42.12 382 GLY A O 1
ATOM 3032 N N . GLN A 1 383 ? 10.039 -7.785 3.258 1.00 40.88 383 GLN A N 1
ATOM 3033 C CA . GLN A 1 383 ? 9.827 -8.383 1.935 1.00 40.88 383 GLN A CA 1
ATOM 3034 C C . GLN A 1 383 ? 8.677 -7.674 1.216 1.00 40.88 383 GLN A C 1
ATOM 3036 O O . GLN A 1 383 ? 7.522 -7.771 1.638 1.00 40.88 383 GLN A O 1
ATOM 3041 N N . TYR A 1 384 ? 8.993 -6.987 0.119 1.00 55.88 384 TYR A N 1
ATOM 3042 C CA . TYR A 1 384 ? 8.006 -6.279 -0.694 1.00 55.88 384 TYR A CA 1
ATOM 3043 C C . TYR A 1 384 ? 7.157 -7.251 -1.517 1.00 55.88 384 TYR A C 1
ATOM 3045 O O . TYR A 1 384 ? 7.654 -8.274 -1.997 1.00 55.88 384 TYR A O 1
ATOM 3053 N N . LYS A 1 385 ? 5.862 -6.953 -1.666 1.00 62.41 385 LYS A N 1
ATOM 3054 C CA . LYS A 1 385 ? 4.935 -7.802 -2.425 1.00 62.41 385 LYS A CA 1
ATOM 3055 C C . LYS A 1 385 ? 4.022 -6.987 -3.338 1.00 62.41 385 LYS A C 1
ATOM 3057 O O . LYS A 1 385 ? 3.459 -5.974 -2.924 1.00 62.41 385 LYS A O 1
ATOM 3062 N N . ARG A 1 386 ? 3.810 -7.534 -4.540 1.00 73.12 386 ARG A N 1
ATOM 3063 C CA . ARG A 1 386 ? 2.817 -7.107 -5.531 1.00 73.12 386 ARG A CA 1
ATOM 3064 C C . ARG A 1 386 ? 1.460 -6.820 -4.889 1.00 73.12 386 ARG A C 1
ATOM 3066 O O . ARG A 1 386 ? 0.919 -7.668 -4.176 1.00 73.12 386 ARG A O 1
ATOM 3073 N N . VAL A 1 387 ? 0.911 -5.647 -5.194 1.00 77.81 387 VAL A N 1
ATOM 3074 C CA . VAL A 1 387 ? -0.359 -5.168 -4.637 1.00 77.81 387 VAL A CA 1
ATOM 3075 C C . VAL A 1 387 ? -1.568 -5.519 -5.500 1.00 77.81 387 VAL A C 1
ATOM 3077 O O . VAL A 1 387 ? -2.641 -5.687 -4.942 1.00 77.81 387 VAL A O 1
ATOM 3080 N N . LEU A 1 388 ? -1.415 -5.710 -6.812 1.00 84.12 388 LEU A N 1
ATOM 3081 C CA . LEU A 1 388 ? -2.497 -6.152 -7.702 1.00 84.12 388 LEU A CA 1
ATOM 3082 C C . LEU A 1 388 ? -2.017 -7.297 -8.598 1.00 84.12 388 LEU A C 1
ATOM 3084 O O . LEU A 1 388 ? -1.013 -7.168 -9.299 1.00 84.12 388 LEU A O 1
ATOM 3088 N N . HIS A 1 389 ? -2.710 -8.432 -8.567 1.00 85.75 389 HIS A N 1
ATOM 3089 C CA . HIS A 1 389 ? -2.442 -9.584 -9.426 1.00 85.75 389 HIS A CA 1
ATOM 3090 C C . HIS A 1 389 ? -2.910 -9.313 -10.854 1.00 85.75 389 HIS A C 1
ATOM 3092 O O . HIS A 1 389 ? -3.965 -8.719 -11.052 1.00 85.75 389 HIS A O 1
ATOM 3098 N N . TYR A 1 390 ? -2.129 -9.746 -11.842 1.00 90.69 390 TYR A N 1
ATOM 3099 C CA . TYR A 1 390 ? -2.251 -9.317 -13.239 1.00 90.69 390 TYR A CA 1
ATOM 3100 C C . TYR A 1 390 ? -3.231 -10.192 -14.043 1.00 90.69 390 TYR A C 1
ATOM 3102 O O . TYR A 1 390 ? -2.920 -10.667 -15.125 1.00 90.69 390 TYR A O 1
ATOM 3110 N N . GLU A 1 391 ? -4.407 -10.462 -13.475 1.00 90.44 391 GLU A N 1
ATOM 3111 C CA . GLU A 1 391 ? -5.468 -11.259 -14.101 1.00 90.44 391 GLU A CA 1
ATOM 3112 C C . GLU A 1 391 ? -6.848 -10.692 -13.726 1.00 90.44 391 GLU A C 1
ATOM 3114 O O . GLU A 1 391 ? -7.034 -10.187 -12.615 1.00 90.44 391 GLU A O 1
ATOM 3119 N N . LEU A 1 392 ? -7.838 -10.824 -14.615 1.00 92.75 392 LEU A N 1
ATOM 3120 C CA . LEU A 1 392 ? -9.250 -10.481 -14.363 1.00 92.75 392 LEU A CA 1
ATOM 3121 C C . LEU A 1 392 ? -9.436 -9.031 -13.846 1.00 92.75 392 LEU A C 1
ATOM 3123 O O . LEU A 1 392 ? -8.772 -8.111 -14.318 1.00 92.75 392 LEU A O 1
ATOM 3127 N N . GLU A 1 393 ? -10.352 -8.792 -12.895 1.00 93.00 393 GLU A N 1
ATOM 3128 C CA . GLU A 1 393 ? -10.604 -7.447 -12.342 1.00 93.00 393 GLU A CA 1
ATOM 3129 C C . GLU A 1 393 ? -9.388 -6.852 -11.613 1.00 93.00 393 GLU A C 1
ATOM 3131 O O . GLU A 1 393 ? -9.162 -5.649 -11.730 1.00 93.00 393 GLU A O 1
ATOM 3136 N N . SER A 1 394 ? -8.567 -7.654 -10.921 1.00 92.38 394 SER A N 1
ATOM 3137 C CA . SER A 1 394 ? -7.363 -7.120 -10.265 1.00 92.38 394 SER A CA 1
ATOM 3138 C C . SER A 1 394 ? -6.291 -6.721 -11.281 1.00 92.38 394 SER A C 1
ATOM 3140 O O . SER A 1 394 ? -5.587 -5.735 -11.067 1.00 92.38 394 SER A O 1
ATOM 3142 N N . GLY A 1 395 ? -6.206 -7.425 -12.414 1.00 93.38 395 GLY A N 1
ATOM 3143 C CA . GLY A 1 395 ? -5.341 -7.048 -13.530 1.00 93.38 395 GLY A CA 1
ATOM 3144 C C . GLY A 1 395 ? -5.854 -5.802 -14.242 1.00 93.38 395 GLY A C 1
ATOM 3145 O O . GLY A 1 395 ? -5.081 -4.891 -14.508 1.00 93.38 395 GLY A O 1
ATOM 3146 N N . ALA A 1 396 ? -7.168 -5.691 -14.445 1.00 97.50 396 ALA A N 1
ATOM 3147 C CA . ALA A 1 396 ? -7.786 -4.486 -14.993 1.00 97.50 396 ALA A CA 1
ATOM 3148 C C . ALA A 1 396 ? -7.605 -3.250 -14.087 1.00 97.50 396 ALA A C 1
ATOM 3150 O O . ALA A 1 396 ? -7.497 -2.130 -14.588 1.00 97.50 396 ALA A O 1
ATOM 3151 N N . LEU A 1 397 ? -7.524 -3.429 -12.761 1.00 97.50 397 LEU A N 1
ATOM 3152 C CA . LEU A 1 397 ? -7.060 -2.373 -11.855 1.00 97.50 397 LEU A CA 1
ATOM 3153 C C . LEU A 1 397 ? -5.565 -2.094 -12.014 1.00 97.50 397 LEU A C 1
ATOM 3155 O O . LEU A 1 397 ? -5.188 -0.930 -11.991 1.00 97.50 397 LEU A O 1
ATOM 3159 N N . ASN A 1 398 ? -4.720 -3.116 -12.164 1.00 96.50 398 ASN A N 1
ATOM 3160 C CA . ASN A 1 398 ? -3.273 -2.944 -12.336 1.00 96.50 398 ASN A CA 1
ATOM 3161 C C . ASN A 1 398 ? -2.982 -2.048 -13.557 1.00 96.50 398 ASN A C 1
ATOM 3163 O O . ASN A 1 398 ? -2.355 -0.998 -13.417 1.00 96.50 398 ASN A O 1
ATOM 3167 N N . GLU A 1 399 ? -3.595 -2.386 -14.693 1.00 97.38 399 GLU A N 1
ATOM 3168 C CA . GLU A 1 399 ? -3.649 -1.575 -15.914 1.00 97.38 399 GLU A CA 1
ATOM 3169 C C . GLU A 1 399 ? -4.181 -0.160 -15.682 1.00 97.38 399 GLU A C 1
ATOM 3171 O O . GLU A 1 399 ? -3.561 0.828 -16.075 1.00 97.38 399 GLU A O 1
ATOM 3176 N N . SER A 1 400 ? -5.331 -0.037 -15.014 1.00 98.19 400 SER A N 1
ATOM 3177 C CA . SER A 1 400 ? -5.951 1.271 -14.810 1.00 98.19 400 SER A CA 1
ATOM 3178 C C . SER A 1 400 ? -5.116 2.185 -13.910 1.00 98.19 400 SER A C 1
ATOM 3180 O O . SER A 1 400 ? -5.021 3.379 -14.175 1.00 98.19 400 SER A O 1
ATOM 3182 N N . TYR A 1 401 ? -4.470 1.660 -12.867 1.00 98.12 401 TYR A N 1
ATOM 3183 C CA . TYR A 1 401 ? -3.568 2.460 -12.038 1.00 98.12 401 TYR A CA 1
ATOM 3184 C C . TYR A 1 401 ? -2.318 2.890 -12.809 1.00 98.12 401 TYR A C 1
ATOM 3186 O O . TYR A 1 401 ? -1.878 4.026 -12.631 1.00 98.12 401 TYR A O 1
ATOM 3194 N N . ALA A 1 402 ? -1.794 2.041 -13.695 1.00 97.69 402 ALA A N 1
ATOM 3195 C CA . ALA A 1 402 ? -0.702 2.410 -14.585 1.00 97.69 402 ALA A CA 1
ATOM 3196 C C . ALA A 1 402 ? -1.102 3.531 -15.566 1.00 97.69 402 ALA A C 1
ATOM 3198 O O . ALA A 1 402 ? -0.386 4.526 -15.670 1.00 97.69 402 ALA A O 1
ATOM 3199 N N . ASP A 1 403 ? -2.288 3.457 -16.178 1.00 98.00 403 ASP A N 1
ATOM 3200 C CA . ASP A 1 403 ? -2.865 4.538 -16.999 1.00 98.00 403 ASP A CA 1
ATOM 3201 C C . ASP A 1 403 ? -3.098 5.846 -16.210 1.00 98.00 403 ASP A C 1
ATOM 3203 O O . ASP A 1 403 ? -2.814 6.940 -16.699 1.00 98.00 403 ASP A O 1
ATOM 3207 N N . ILE A 1 404 ? -3.597 5.760 -14.971 1.00 98.19 404 ILE A N 1
ATOM 3208 C CA . ILE A 1 404 ? -3.865 6.927 -14.111 1.00 98.19 404 ILE A CA 1
ATOM 3209 C C . ILE A 1 404 ? -2.572 7.674 -13.759 1.00 98.19 404 ILE A C 1
ATOM 3211 O O . ILE A 1 404 ? -2.550 8.906 -13.780 1.00 98.19 404 ILE A O 1
ATOM 3215 N N . PHE A 1 405 ? -1.493 6.957 -13.436 1.00 97.44 405 PHE A N 1
ATOM 3216 C CA . PHE A 1 405 ? -0.209 7.589 -13.121 1.00 97.44 405 PHE A CA 1
ATOM 3217 C C . PHE A 1 405 ? 0.568 8.028 -14.361 1.00 97.44 405 PHE A C 1
ATOM 3219 O O . PHE A 1 405 ? 1.224 9.067 -14.298 1.00 97.44 405 PHE A O 1
ATOM 3226 N N . ALA A 1 406 ? 0.430 7.334 -15.494 1.00 96.38 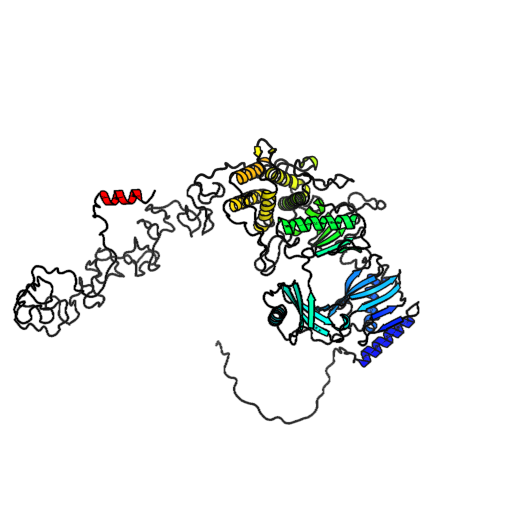406 ALA A N 1
ATOM 3227 C CA . ALA A 1 406 ? 0.896 7.825 -16.788 1.00 96.38 406 ALA A CA 1
ATOM 3228 C C . ALA A 1 406 ? 0.293 9.203 -17.113 1.00 96.38 406 ALA A C 1
ATOM 3230 O O . ALA A 1 406 ? 1.044 10.143 -17.362 1.00 96.38 406 ALA A O 1
ATOM 3231 N N . TYR A 1 407 ? -1.028 9.369 -16.962 1.00 96.00 407 TYR A N 1
ATOM 3232 C CA . TYR A 1 407 ? -1.700 10.669 -17.099 1.00 96.00 407 TYR A CA 1
ATOM 3233 C C . TYR A 1 407 ? -1.172 11.743 -16.126 1.00 96.00 407 TYR A C 1
ATOM 3235 O O . TYR A 1 407 ? -1.104 12.921 -16.467 1.00 96.00 407 TYR A O 1
ATOM 3243 N N . PHE A 1 408 ? -0.791 11.391 -14.894 1.00 94.38 408 PHE A N 1
ATOM 3244 C CA . PHE A 1 408 ? -0.220 12.388 -13.979 1.00 94.38 408 PHE A CA 1
ATOM 3245 C C . PHE A 1 408 ? 1.226 12.784 -14.325 1.00 94.38 408 PHE A C 1
ATOM 3247 O O . PHE A 1 408 ? 1.639 13.889 -13.966 1.00 94.38 408 PHE A O 1
ATOM 3254 N N . VAL A 1 409 ? 1.976 11.921 -15.019 1.00 92.31 409 VAL A N 1
ATOM 3255 C CA . VAL A 1 409 ? 3.307 12.225 -15.574 1.00 92.31 409 VAL A CA 1
ATOM 3256 C C . VAL A 1 409 ? 3.199 13.059 -16.858 1.00 92.31 409 VAL A C 1
ATOM 3258 O O . VAL A 1 409 ? 4.000 13.984 -17.051 1.00 92.31 409 VAL A O 1
ATOM 3261 N N . ASP A 1 410 ? 2.234 12.732 -17.720 1.00 91.31 410 ASP A N 1
ATOM 3262 C CA . ASP A 1 410 ? 1.944 13.443 -18.964 1.00 91.31 410 ASP A CA 1
ATOM 3263 C C . ASP A 1 410 ? 0.464 13.838 -19.031 1.00 91.31 410 ASP A C 1
ATOM 3265 O O . ASP A 1 410 ? -0.404 13.081 -19.459 1.00 91.31 410 ASP A O 1
ATOM 3269 N N . ASN A 1 411 ? 0.172 15.044 -18.541 1.00 87.69 411 ASN A N 1
ATOM 3270 C CA . ASN A 1 411 ? -1.188 15.559 -18.383 1.00 87.69 411 ASN A CA 1
ATOM 3271 C C . ASN A 1 411 ? -1.625 16.485 -19.532 1.00 87.69 411 ASN A C 1
ATOM 3273 O O . ASN A 1 411 ? -2.566 17.268 -19.356 1.00 87.69 411 ASN A O 1
ATOM 3277 N N . ASP A 1 412 ? -0.937 16.419 -20.678 1.00 86.31 412 ASP A N 1
ATOM 3278 C CA . ASP A 1 412 ? -1.233 17.231 -21.863 1.00 86.31 412 ASP A CA 1
ATOM 3279 C C . ASP A 1 412 ? -2.607 16.865 -22.470 1.00 86.31 412 ASP A C 1
ATOM 3281 O O . ASP A 1 412 ? -3.341 17.767 -22.893 1.00 86.31 412 ASP A O 1
ATOM 3285 N N . ASP A 1 413 ? -3.020 15.587 -22.424 1.00 88.88 413 ASP A N 1
ATOM 3286 C CA . ASP A 1 413 ? -4.419 15.185 -22.636 1.00 88.88 413 ASP A CA 1
ATOM 3287 C C . ASP A 1 413 ? -4.886 13.964 -21.794 1.00 88.88 413 ASP A C 1
ATOM 3289 O O . ASP A 1 413 ? -4.570 13.879 -20.614 1.00 88.88 413 ASP A O 1
ATOM 3293 N N . TRP A 1 414 ? -5.761 13.103 -22.326 1.00 93.69 414 TRP A N 1
ATOM 3294 C CA . TRP A 1 414 ? -6.390 11.959 -21.643 1.00 93.69 414 TRP A CA 1
ATOM 3295 C C . TRP A 1 414 ? -6.207 10.636 -22.398 1.00 93.69 414 TRP A C 1
ATOM 3297 O O . TRP A 1 414 ? -7.002 9.703 -22.205 1.00 93.69 414 TRP A O 1
ATOM 3307 N N . TRP A 1 415 ? -5.245 10.576 -23.310 1.00 91.31 415 TRP A N 1
ATOM 3308 C CA . TRP A 1 415 ? -4.849 9.381 -24.034 1.00 91.31 415 TRP A CA 1
ATOM 3309 C C . TRP A 1 415 ? -3.627 8.719 -23.406 1.00 91.31 415 TRP A C 1
ATOM 3311 O O . TRP A 1 415 ? -2.874 9.333 -22.662 1.00 91.31 415 TRP A O 1
ATOM 3321 N N . ILE A 1 416 ? -3.483 7.433 -23.713 1.00 89.62 416 ILE A N 1
ATOM 3322 C CA . ILE A 1 416 ? -2.284 6.636 -23.483 1.00 89.62 416 ILE A CA 1
ATOM 3323 C C . ILE A 1 416 ? -1.903 6.027 -24.840 1.00 89.62 416 ILE A C 1
ATOM 3325 O O . ILE A 1 416 ? -2.726 5.361 -25.484 1.00 89.62 416 ILE A O 1
ATOM 3329 N N . GLY A 1 417 ? -0.676 6.282 -25.280 1.00 82.12 417 GLY A N 1
ATOM 3330 C CA . GLY A 1 417 ? -0.015 5.793 -26.484 1.00 82.12 417 GLY A CA 1
ATOM 3331 C C . GLY A 1 417 ? -0.343 6.551 -27.773 1.00 82.12 417 GLY A C 1
ATOM 3332 O O . GLY A 1 417 ? -0.195 5.973 -28.857 1.00 82.12 417 GLY A O 1
ATOM 3333 N N . ASP A 1 418 ? -0.852 7.786 -27.728 1.00 72.75 418 ASP A N 1
ATOM 3334 C CA . ASP A 1 418 ? -1.337 8.472 -28.933 1.00 72.75 418 ASP A CA 1
ATOM 3335 C C . ASP A 1 418 ? -0.261 9.163 -29.775 1.00 72.75 418 ASP A C 1
ATOM 3337 O O . ASP A 1 418 ? -0.428 9.210 -31.003 1.00 72.75 418 ASP A O 1
ATOM 3341 N N . GLU A 1 419 ? 0.886 9.546 -29.206 1.00 69.31 419 GLU A N 1
ATOM 3342 C CA . GLU A 1 419 ? 2.034 10.011 -29.996 1.00 69.31 419 GLU A CA 1
ATOM 3343 C C . GLU A 1 419 ? 2.716 8.865 -30.760 1.00 69.31 419 GLU A C 1
ATOM 3345 O O . GLU A 1 419 ? 3.566 9.106 -31.630 1.00 69.31 419 GLU A O 1
ATOM 3350 N N . TYR A 1 420 ? 2.313 7.606 -30.526 1.00 64.12 420 TYR A N 1
ATOM 3351 C CA . TYR A 1 420 ? 2.750 6.473 -31.335 1.00 64.12 420 TYR A CA 1
ATOM 3352 C C . TYR A 1 420 ? 2.057 6.448 -32.707 1.00 64.12 420 TYR A C 1
ATOM 3354 O O . TYR A 1 420 ? 1.055 5.774 -32.959 1.00 64.12 420 TYR A O 1
ATOM 3362 N N . THR A 1 421 ? 2.651 7.187 -33.642 1.00 52.69 421 THR A N 1
ATOM 3363 C CA . THR A 1 421 ? 2.089 7.496 -34.971 1.00 52.69 421 THR A CA 1
ATOM 3364 C C . THR A 1 421 ? 1.756 6.314 -35.904 1.00 52.69 421 THR A C 1
ATOM 3366 O O . THR A 1 421 ? 1.164 6.555 -36.958 1.00 52.69 421 THR A O 1
ATOM 3369 N N . PHE A 1 422 ? 2.136 5.063 -35.601 1.00 51.12 422 PHE A N 1
ATOM 3370 C CA . PHE A 1 422 ? 2.192 4.002 -36.624 1.00 51.12 422 PHE A CA 1
ATOM 3371 C C . PHE A 1 422 ? 0.965 3.076 -36.735 1.00 51.12 422 PHE A C 1
ATOM 3373 O O . PHE A 1 422 ? 0.659 2.632 -37.841 1.00 51.12 422 PHE A O 1
ATOM 3380 N N . THR A 1 423 ? 0.260 2.762 -35.642 1.00 52.25 423 THR A N 1
ATOM 3381 C CA . THR A 1 423 ? -0.793 1.713 -35.657 1.00 52.25 423 THR A CA 1
ATOM 3382 C C . THR A 1 423 ? -2.120 2.140 -35.039 1.00 52.25 423 THR A C 1
ATOM 3384 O O . THR A 1 423 ? -3.175 1.730 -35.519 1.00 52.25 423 THR A O 1
ATOM 3387 N N . GLY A 1 424 ? -2.086 2.941 -33.973 1.00 54.22 424 GLY A N 1
ATOM 3388 C CA . GLY A 1 424 ? -3.266 3.302 -33.189 1.00 54.22 424 GLY A CA 1
ATOM 3389 C C . GLY A 1 424 ? -3.950 2.140 -32.454 1.00 54.22 424 GLY A C 1
ATOM 3390 O O . GLY A 1 424 ? -5.043 2.338 -31.925 1.00 54.22 424 GLY A O 1
ATOM 3391 N N . ILE A 1 425 ? -3.315 0.964 -32.434 1.00 55.94 425 ILE A N 1
ATOM 3392 C CA . ILE A 1 425 ? -3.696 -0.236 -31.678 1.00 55.94 425 ILE A CA 1
ATOM 3393 C C . ILE A 1 425 ? -3.151 -0.084 -30.251 1.00 55.94 425 ILE A C 1
ATOM 3395 O O . ILE A 1 425 ? -2.077 0.479 -30.078 1.00 55.94 425 ILE A O 1
ATOM 3399 N N . GLY A 1 426 ? -3.884 -0.560 -29.241 1.00 63.59 426 GLY A N 1
ATOM 3400 C CA . GLY A 1 426 ? -3.465 -0.496 -27.833 1.00 63.59 426 GLY A CA 1
ATOM 3401 C C . GLY A 1 426 ? -3.688 0.857 -27.146 1.00 63.59 426 GLY A C 1
ATOM 3402 O O . GLY A 1 426 ? -3.568 0.933 -25.928 1.00 63.59 426 GLY A O 1
ATOM 3403 N N . ARG A 1 427 ? -4.071 1.903 -27.893 1.00 81.75 427 ARG A N 1
ATOM 3404 C CA . ARG A 1 427 ? -4.365 3.227 -27.330 1.00 81.75 427 ARG A CA 1
ATOM 3405 C C . ARG A 1 427 ? -5.622 3.222 -26.474 1.00 81.75 427 ARG A C 1
ATOM 3407 O O . ARG A 1 427 ? -6.672 2.754 -26.918 1.00 81.75 427 ARG A O 1
ATOM 3414 N N . ARG A 1 428 ? -5.530 3.833 -25.298 1.00 89.94 428 ARG A N 1
ATOM 3415 C CA . ARG A 1 428 ? -6.615 3.935 -24.312 1.00 89.94 428 ARG A CA 1
ATOM 3416 C C . ARG A 1 428 ? -6.947 5.402 -24.073 1.00 89.94 428 ARG A C 1
ATOM 3418 O O . ARG A 1 428 ? -6.071 6.250 -24.193 1.00 89.94 428 ARG A O 1
ATOM 3425 N N . SER A 1 429 ? -8.200 5.714 -23.744 1.00 94.25 429 SER A N 1
ATOM 3426 C CA . SER A 1 429 ? -8.561 7.058 -23.276 1.00 94.25 429 SER A CA 1
ATOM 3427 C C . SER A 1 429 ? -9.310 6.982 -21.961 1.00 94.25 429 SER A C 1
ATOM 3429 O O . SER A 1 429 ? -10.359 6.349 -21.873 1.00 94.25 429 SER A O 1
ATOM 3431 N N . LEU A 1 430 ? -8.816 7.690 -20.949 1.00 97.00 430 LEU A N 1
ATOM 3432 C CA . LEU A 1 430 ? -9.491 7.786 -19.656 1.00 97.00 430 LEU A CA 1
ATOM 3433 C C . LEU A 1 430 ? -10.793 8.599 -19.783 1.00 97.00 430 LEU A C 1
ATOM 3435 O O . LEU A 1 430 ? -11.786 8.330 -19.105 1.00 97.00 430 LEU A O 1
ATOM 3439 N N . SER A 1 431 ? -10.816 9.577 -20.696 1.00 96.81 431 SER A N 1
ATOM 3440 C CA . SER A 1 431 ? -11.969 10.462 -20.898 1.00 96.81 431 SER A CA 1
ATOM 3441 C C . SER A 1 431 ? -13.134 9.801 -21.644 1.00 96.81 431 SER A C 1
ATOM 3443 O O . SER A 1 431 ? -14.293 10.026 -21.280 1.00 96.81 431 SER A O 1
ATOM 3445 N N . ASP A 1 432 ? -12.862 8.955 -22.640 1.00 96.00 432 ASP A N 1
ATOM 3446 C CA . ASP A 1 432 ? -13.863 8.140 -23.338 1.00 96.00 432 ASP A CA 1
ATOM 3447 C C . ASP A 1 432 ? -13.242 6.799 -23.789 1.00 96.00 432 ASP A C 1
ATOM 3449 O O . ASP A 1 432 ? -12.788 6.678 -24.933 1.00 96.00 432 ASP A O 1
ATOM 3453 N N . PRO A 1 433 ? -13.233 5.775 -22.911 1.00 96.62 433 PRO A N 1
ATOM 3454 C CA . PRO A 1 433 ? -12.582 4.485 -23.174 1.00 96.62 433 PRO A CA 1
ATOM 3455 C C . PRO A 1 433 ? -13.075 3.780 -24.441 1.00 96.62 433 PRO A C 1
ATOM 3457 O O . PRO A 1 433 ? -12.340 3.021 -25.073 1.00 96.62 433 PRO A O 1
ATOM 3460 N N . ARG A 1 434 ? -14.299 4.085 -24.885 1.00 93.69 434 ARG A N 1
ATOM 3461 C CA . ARG A 1 434 ? -14.902 3.502 -26.091 1.00 93.69 434 ARG A CA 1
ATOM 3462 C C . ARG A 1 434 ? -14.154 3.904 -27.361 1.00 93.69 434 ARG A C 1
ATOM 3464 O O . ARG A 1 434 ? -14.207 3.169 -28.346 1.00 93.69 434 ARG A O 1
ATOM 3471 N N . LEU A 1 435 ? -13.437 5.032 -27.346 1.00 90.06 435 LEU A N 1
ATOM 3472 C CA . LEU A 1 435 ? -12.554 5.440 -28.444 1.00 90.06 435 LEU A CA 1
ATOM 3473 C C . LEU A 1 435 ? -11.310 4.535 -28.553 1.00 90.06 435 LEU A C 1
ATOM 3475 O O . LEU A 1 435 ? -10.798 4.353 -29.655 1.00 90.06 435 LEU A O 1
ATOM 3479 N N . GLY A 1 436 ? -10.882 3.928 -27.439 1.00 85.19 436 GLY A N 1
ATOM 3480 C CA . GLY A 1 436 ? -9.886 2.849 -27.366 1.00 85.19 436 GLY A CA 1
ATOM 3481 C C . GLY A 1 436 ? -10.490 1.438 -27.429 1.00 85.19 436 GLY A C 1
ATOM 3482 O O . GLY A 1 436 ? -9.817 0.467 -27.106 1.00 85.19 436 GLY A O 1
ATOM 3483 N N . MET A 1 437 ? -11.765 1.305 -27.822 1.00 89.88 437 MET A N 1
ATOM 3484 C CA . MET A 1 437 ? -12.535 0.047 -27.845 1.00 89.88 437 MET A CA 1
ATOM 3485 C C . MET A 1 437 ? -12.765 -0.624 -26.473 1.00 89.88 437 MET A C 1
ATOM 3487 O O . MET A 1 437 ? -13.174 -1.784 -26.417 1.00 89.88 437 MET A O 1
ATOM 3491 N N . GLN A 1 438 ? -12.586 0.107 -25.372 1.00 94.88 438 GLN A N 1
ATOM 3492 C CA . GLN A 1 438 ? -12.816 -0.379 -24.010 1.00 94.88 438 GLN A CA 1
ATOM 3493 C C . GLN A 1 438 ? -14.244 -0.049 -23.513 1.00 94.88 438 GLN A C 1
ATOM 3495 O O . GLN A 1 438 ? -14.818 0.973 -23.909 1.00 94.88 438 GLN A O 1
ATOM 3500 N N . PRO A 1 439 ? -14.843 -0.861 -22.621 1.00 97.38 439 PRO A N 1
ATOM 3501 C CA . PRO A 1 439 ? -16.045 -0.479 -21.882 1.00 97.38 439 PRO A CA 1
ATOM 3502 C C . PRO A 1 439 ? -15.804 0.727 -20.957 1.00 97.38 439 PRO A C 1
ATOM 3504 O O . PRO A 1 439 ? -14.786 0.817 -20.280 1.00 97.38 439 PRO A O 1
ATOM 3507 N N . ASP A 1 440 ? -16.791 1.624 -20.876 1.00 97.69 440 ASP A N 1
ATOM 3508 C CA . ASP A 1 440 ? -16.854 2.757 -19.939 1.00 97.69 440 ASP A CA 1
ATOM 3509 C C . ASP A 1 440 ? -17.798 2.499 -18.744 1.00 97.69 440 ASP A C 1
ATOM 3511 O O . ASP A 1 440 ? -17.972 3.363 -17.890 1.00 97.69 440 ASP A O 1
ATOM 3515 N N . HIS A 1 441 ? -18.428 1.317 -18.679 1.00 97.69 441 HIS A N 1
ATOM 3516 C CA . HIS A 1 441 ? -19.439 0.962 -17.680 1.00 97.69 441 HIS A CA 1
ATOM 3517 C C . HIS A 1 441 ? -19.507 -0.560 -17.430 1.00 97.69 441 HIS A C 1
ATOM 3519 O O . HIS A 1 441 ? -19.472 -1.346 -18.379 1.00 97.69 441 HIS A O 1
ATOM 3525 N N . MET A 1 442 ? -19.719 -0.986 -16.176 1.00 96.69 442 MET A N 1
ATOM 3526 C CA . MET A 1 442 ? -19.793 -2.399 -15.743 1.00 96.69 442 MET A CA 1
ATOM 3527 C C . MET A 1 442 ? -20.842 -3.251 -16.464 1.00 96.69 442 MET A C 1
ATOM 3529 O O . MET A 1 442 ? -20.680 -4.462 -16.602 1.00 96.69 442 MET A O 1
ATOM 3533 N N . GLY A 1 443 ? -21.906 -2.631 -16.977 1.00 94.56 443 GLY A N 1
ATOM 3534 C CA . GLY A 1 443 ? -22.896 -3.307 -17.828 1.00 94.56 443 GLY A CA 1
ATOM 3535 C C . GLY A 1 443 ? -22.323 -3.871 -19.138 1.00 94.56 443 GLY A C 1
ATOM 3536 O O . GLY A 1 443 ? -22.954 -4.734 -19.740 1.00 94.56 443 GLY A O 1
ATOM 3537 N N . ASN A 1 444 ? -21.134 -3.416 -19.548 1.00 95.75 444 ASN A N 1
ATOM 3538 C CA . ASN A 1 444 ? -20.394 -3.874 -20.726 1.00 95.75 444 ASN A CA 1
ATOM 3539 C C . ASN A 1 444 ? -19.090 -4.615 -20.354 1.00 95.75 444 ASN A C 1
ATOM 3541 O O . ASN A 1 444 ? -18.221 -4.768 -21.208 1.00 95.75 444 ASN A O 1
ATOM 3545 N N . PHE A 1 445 ? -18.925 -5.042 -19.095 1.00 95.19 445 PHE A N 1
ATOM 3546 C CA . PHE A 1 445 ? -17.729 -5.746 -18.616 1.00 95.19 445 PHE A CA 1
ATOM 3547 C C . PHE A 1 445 ? -17.503 -7.069 -19.371 1.00 95.19 445 PHE A C 1
ATOM 3549 O O . PHE A 1 445 ? -18.409 -7.905 -19.467 1.00 95.19 445 PHE A O 1
ATOM 3556 N N . TRP A 1 446 ? -16.285 -7.283 -19.872 1.00 93.75 446 TRP A N 1
ATOM 3557 C CA . TRP A 1 446 ? -15.906 -8.480 -20.624 1.00 93.75 446 TRP A CA 1
ATOM 3558 C C . TRP A 1 446 ? -15.588 -9.628 -19.665 1.00 93.75 446 TRP A C 1
ATOM 3560 O O . TRP A 1 446 ? -14.677 -9.532 -18.847 1.00 93.75 446 TRP A O 1
ATOM 3570 N N . ARG A 1 447 ? -16.340 -10.729 -19.764 1.00 92.12 447 ARG A N 1
ATOM 3571 C CA . ARG A 1 447 ? -16.171 -11.929 -18.926 1.00 92.12 447 ARG A CA 1
ATOM 3572 C C . ARG A 1 447 ? -15.646 -13.085 -19.763 1.00 92.12 447 ARG A C 1
ATOM 3574 O O . ARG A 1 447 ? -16.153 -13.311 -20.860 1.00 92.12 447 ARG A O 1
ATOM 3581 N N . LEU A 1 448 ? -14.698 -13.844 -19.213 1.00 85.88 448 LEU A N 1
ATOM 3582 C CA . LEU A 1 448 ? -14.276 -15.111 -19.807 1.00 85.88 448 LEU A CA 1
ATOM 3583 C C . LEU A 1 448 ? -15.473 -16.075 -19.943 1.00 85.88 448 LEU A C 1
ATOM 3585 O O . LEU A 1 448 ? -16.307 -16.152 -19.030 1.00 85.88 448 LEU A O 1
ATOM 3589 N N . PRO A 1 449 ? -15.571 -16.827 -21.053 1.00 88.69 449 PRO A N 1
ATOM 3590 C CA . PRO A 1 449 ? -16.503 -17.937 -21.194 1.00 88.69 449 PRO A CA 1
ATOM 3591 C C . PRO A 1 449 ? -16.357 -18.984 -20.081 1.00 88.69 449 PRO A C 1
ATOM 3593 O O . PRO A 1 449 ? -15.282 -19.209 -19.526 1.00 88.69 449 PRO A O 1
ATOM 3596 N N . VAL A 1 450 ? -17.456 -19.673 -19.761 1.00 85.06 450 VAL A N 1
ATOM 3597 C CA . VAL A 1 450 ? -17.467 -20.709 -18.717 1.00 85.06 450 VAL A CA 1
ATOM 3598 C C . VAL A 1 450 ? -16.528 -21.857 -19.101 1.00 85.06 450 VAL A C 1
ATOM 3600 O O . VAL A 1 450 ? -16.822 -22.617 -20.022 1.00 85.06 450 VAL A O 1
ATOM 3603 N N . GLY A 1 451 ? -15.439 -22.008 -18.345 1.00 80.50 451 GLY A N 1
ATOM 3604 C CA . GLY A 1 451 ? -14.424 -23.046 -18.546 1.00 80.50 451 GLY A CA 1
ATOM 3605 C C . GLY A 1 451 ? -13.112 -22.550 -19.159 1.00 80.50 451 GLY A C 1
ATOM 3606 O O . GLY A 1 451 ? -12.169 -23.335 -19.224 1.00 80.50 451 GLY A O 1
ATOM 3607 N N . GLU A 1 452 ? -13.024 -21.280 -19.561 1.00 87.44 452 GLU A N 1
ATOM 3608 C CA . GLU A 1 452 ? -11.753 -20.641 -19.916 1.00 87.44 452 GLU A CA 1
ATOM 3609 C C . GLU A 1 452 ? -11.035 -20.109 -18.665 1.00 87.44 452 GLU A C 1
ATOM 3611 O O . GLU A 1 452 ? -11.668 -19.751 -17.668 1.00 87.44 452 GLU A O 1
ATOM 3616 N N . LEU A 1 453 ? -9.701 -20.087 -18.713 1.00 88.44 453 LEU A N 1
ATOM 3617 C CA . LEU A 1 453 ? -8.824 -19.572 -17.657 1.00 88.44 453 LEU A CA 1
ATOM 3618 C C . LEU A 1 453 ? -8.058 -18.346 -18.177 1.00 88.44 453 LEU A C 1
ATOM 3620 O O . LEU A 1 453 ? -7.782 -18.305 -19.377 1.00 88.44 453 LEU A O 1
ATOM 3624 N N . PRO A 1 454 ? -7.684 -17.383 -17.314 1.00 86.94 454 PRO A N 1
ATOM 3625 C CA . PRO A 1 454 ? -6.789 -16.286 -17.680 1.00 86.94 454 PRO A CA 1
ATOM 3626 C C . PRO A 1 454 ? -5.484 -16.770 -18.325 1.00 86.94 454 PRO A C 1
ATOM 3628 O O . PRO A 1 454 ? -4.876 -17.733 -17.855 1.00 86.94 454 PRO A O 1
ATOM 3631 N N . GLY A 1 455 ? -5.047 -16.082 -19.376 1.00 81.56 455 GLY A N 1
ATOM 3632 C CA . GLY A 1 455 ? -3.751 -16.279 -20.026 1.00 81.56 455 GLY A CA 1
ATOM 3633 C C . GLY A 1 455 ? -3.566 -15.345 -21.222 1.00 81.56 455 GLY A C 1
ATOM 3634 O O . GLY A 1 455 ? -4.469 -14.583 -21.569 1.00 81.56 455 GLY A O 1
ATOM 3635 N N . ASP A 1 456 ? -2.405 -15.422 -21.862 1.00 80.62 456 ASP A N 1
ATOM 3636 C CA . ASP A 1 456 ? -1.965 -14.512 -22.927 1.00 80.62 456 ASP A CA 1
ATOM 3637 C C . ASP A 1 456 ? -2.991 -14.419 -24.081 1.00 80.62 456 ASP A C 1
ATOM 3639 O O . ASP A 1 456 ? -3.331 -13.330 -24.542 1.00 80.62 456 ASP A O 1
ATOM 3643 N N . ASP A 1 457 ? -3.569 -15.561 -24.484 1.00 84.38 457 ASP A N 1
ATOM 3644 C CA . ASP A 1 457 ? -4.583 -15.678 -25.549 1.00 84.38 457 ASP A CA 1
ATOM 3645 C C . ASP A 1 457 ? -5.885 -14.893 -25.278 1.00 84.38 457 ASP A C 1
ATOM 3647 O O . ASP A 1 457 ? -6.661 -14.636 -26.203 1.00 84.38 457 ASP A O 1
ATOM 3651 N N . ASN A 1 458 ? -6.159 -14.537 -24.019 1.00 84.62 458 ASN A N 1
ATOM 3652 C CA . ASN A 1 458 ? -7.355 -13.800 -23.606 1.00 84.62 458 ASN A CA 1
ATOM 3653 C C . ASN A 1 458 ? -7.041 -12.578 -22.738 1.00 84.62 458 ASN A C 1
ATOM 3655 O O . ASN A 1 458 ? -7.878 -12.173 -21.927 1.00 84.62 458 ASN A O 1
ATOM 3659 N N . ASP A 1 459 ? -5.865 -11.969 -22.937 1.00 88.38 459 ASP A N 1
ATOM 3660 C CA . ASP A 1 459 ? -5.480 -10.729 -22.255 1.00 88.38 459 ASP A CA 1
ATOM 3661 C C . ASP A 1 459 ? -5.545 -10.887 -20.720 1.00 88.38 459 ASP A C 1
ATOM 3663 O O . ASP A 1 459 ? -6.132 -10.076 -20.007 1.00 88.38 459 ASP A O 1
ATOM 3667 N N . HIS A 1 460 ? -5.061 -12.031 -20.218 1.00 88.50 460 HIS A N 1
ATOM 3668 C CA . HIS A 1 460 ? -5.124 -12.440 -18.808 1.00 88.50 460 HIS A CA 1
ATOM 3669 C C . HIS A 1 460 ? -6.526 -12.296 -18.176 1.00 88.50 460 HIS A C 1
ATOM 3671 O O . HIS A 1 460 ? -6.679 -12.002 -16.988 1.00 88.50 460 HIS A O 1
ATOM 3677 N N . GLY A 1 461 ? -7.586 -12.525 -18.956 1.00 90.81 461 GLY A N 1
ATOM 3678 C CA . GLY A 1 461 ? -8.961 -12.246 -18.541 1.00 90.81 461 GLY A CA 1
ATOM 3679 C C . GLY A 1 461 ? -9.423 -10.816 -18.839 1.00 90.81 461 GLY A C 1
ATOM 3680 O O . GLY A 1 461 ? -10.185 -10.248 -18.052 1.00 90.81 461 GLY A O 1
ATOM 3681 N N . TYR A 1 462 ? -9.006 -10.273 -19.984 1.00 94.75 462 TYR A N 1
ATOM 3682 C CA . TYR A 1 462 ? -9.376 -8.958 -20.515 1.00 94.75 462 TYR A CA 1
ATOM 3683 C C . TYR A 1 462 ? -8.939 -7.769 -19.638 1.00 94.75 462 TYR A C 1
ATOM 3685 O O . TYR A 1 462 ? -9.733 -6.851 -19.402 1.00 94.75 462 TYR A O 1
ATOM 3693 N N . VAL A 1 463 ? -7.700 -7.788 -19.132 1.00 95.12 463 VAL A N 1
ATOM 3694 C CA . VAL A 1 463 ? -7.160 -6.754 -18.230 1.00 95.12 463 VAL A CA 1
ATOM 3695 C C . VAL A 1 463 ? -7.060 -5.384 -18.912 1.00 95.12 463 VAL A C 1
ATOM 3697 O O . VAL A 1 463 ? -7.621 -4.412 -18.397 1.00 95.12 463 VAL A O 1
ATOM 3700 N N . HIS A 1 464 ? -6.474 -5.309 -20.111 1.00 92.81 464 HIS A N 1
ATOM 3701 C CA . HIS A 1 464 ? -6.334 -4.063 -20.873 1.00 92.81 464 HIS A CA 1
ATOM 3702 C C . HIS A 1 464 ? -7.678 -3.561 -21.417 1.00 92.81 464 HIS A C 1
ATOM 3704 O O . HIS A 1 464 ? -7.847 -2.367 -21.666 1.00 92.81 464 HIS A O 1
ATOM 3710 N N . ILE A 1 465 ? -8.658 -4.449 -21.612 1.00 94.38 465 ILE A N 1
ATOM 3711 C CA . ILE A 1 465 ? -10.007 -4.054 -22.038 1.00 94.38 465 ILE A CA 1
ATOM 3712 C C . ILE A 1 465 ? -10.800 -3.487 -20.856 1.00 94.38 465 ILE A C 1
ATOM 3714 O O . ILE A 1 465 ? -11.290 -2.360 -20.923 1.00 94.38 465 ILE A O 1
ATOM 3718 N N . ASN A 1 466 ? -10.938 -4.241 -19.764 1.00 97.38 466 ASN A N 1
ATOM 3719 C CA . ASN A 1 466 ? -11.808 -3.862 -18.649 1.00 97.38 466 ASN A CA 1
ATOM 3720 C C . ASN A 1 466 ? -11.282 -2.663 -17.838 1.00 97.38 466 ASN A C 1
ATOM 3722 O O . ASN A 1 466 ? -12.086 -1.999 -17.176 1.00 97.38 466 ASN A O 1
ATOM 3726 N N . SER A 1 467 ? -9.984 -2.336 -17.920 1.00 97.81 467 SER A N 1
ATOM 3727 C CA . SER A 1 467 ? -9.386 -1.161 -17.261 1.00 97.81 467 SER A CA 1
ATOM 3728 C C . SER A 1 467 ? -10.084 0.157 -17.623 1.00 97.81 467 SER A C 1
ATOM 3730 O O . SER A 1 467 ? -10.189 1.047 -16.778 1.00 97.81 467 SER A O 1
ATOM 3732 N N . GLY A 1 468 ? -10.679 0.247 -18.821 1.00 97.81 468 GLY A N 1
ATOM 3733 C CA . GLY A 1 468 ? -11.485 1.384 -19.278 1.00 97.81 468 GLY A CA 1
ATOM 3734 C C . GLY A 1 468 ? -12.582 1.828 -18.299 1.00 97.81 468 GLY A C 1
ATOM 3735 O O . GLY A 1 468 ? -12.834 3.024 -18.151 1.00 97.81 468 GLY A O 1
ATOM 3736 N N . ILE A 1 469 ? -13.192 0.895 -17.562 1.00 98.69 469 ILE A N 1
ATOM 3737 C CA . ILE A 1 469 ? -14.283 1.193 -16.620 1.00 98.69 469 ILE A CA 1
ATOM 3738 C C . ILE A 1 469 ? -13.744 1.978 -15.414 1.00 98.69 469 ILE A C 1
ATOM 3740 O O . ILE A 1 469 ? -14.323 2.993 -15.017 1.00 98.69 469 ILE A O 1
ATOM 3744 N N . HIS A 1 470 ? -12.607 1.549 -14.860 1.00 98.44 470 HIS A N 1
ATOM 3745 C CA . HIS A 1 470 ? -11.952 2.239 -13.748 1.00 98.44 470 HIS A CA 1
ATOM 3746 C C . HIS A 1 470 ? -11.249 3.527 -14.216 1.00 98.44 470 HIS A C 1
ATOM 3748 O O . HIS A 1 470 ? -11.377 4.563 -13.564 1.00 98.44 470 HIS A O 1
ATOM 3754 N N . ASN A 1 471 ? -10.645 3.523 -15.410 1.00 98.50 471 ASN A N 1
ATOM 3755 C CA . ASN A 1 471 ? -10.117 4.720 -16.074 1.00 98.50 471 ASN A CA 1
ATOM 3756 C C . ASN A 1 471 ? -11.185 5.816 -16.215 1.00 98.50 471 ASN A C 1
ATOM 3758 O O . ASN A 1 471 ? -10.923 6.987 -15.924 1.00 98.50 471 ASN A O 1
ATOM 3762 N N . LYS A 1 472 ? -12.418 5.446 -16.593 1.00 98.69 472 LYS A N 1
ATOM 3763 C CA . LYS A 1 472 ? -13.533 6.393 -16.688 1.00 98.69 472 LYS A CA 1
ATOM 3764 C C . LYS A 1 472 ? -13.953 6.945 -15.327 1.00 98.69 472 LYS A C 1
ATOM 3766 O O . LYS A 1 472 ? -14.236 8.142 -15.228 1.00 98.69 472 LYS A O 1
ATOM 3771 N N . ALA A 1 473 ? -13.973 6.112 -14.283 1.00 98.56 473 ALA A N 1
ATOM 3772 C CA . ALA A 1 473 ? -14.206 6.581 -12.917 1.00 98.56 473 ALA A CA 1
ATOM 3773 C C . ALA A 1 473 ? -13.119 7.577 -12.489 1.00 98.56 473 ALA A C 1
ATOM 3775 O O . ALA A 1 473 ? -13.448 8.658 -12.005 1.00 98.56 473 ALA A O 1
ATOM 3776 N N . ALA A 1 474 ? -11.845 7.270 -12.742 1.00 98.50 474 ALA A N 1
ATOM 3777 C CA . ALA A 1 474 ? -10.726 8.142 -12.404 1.00 98.50 474 ALA A CA 1
ATOM 3778 C C . ALA A 1 474 ? -10.778 9.490 -13.140 1.00 98.50 474 ALA A C 1
ATOM 3780 O O . ALA A 1 474 ? -10.660 10.532 -12.496 1.00 98.50 474 ALA A O 1
ATOM 3781 N N . TYR A 1 475 ? -11.070 9.501 -14.445 1.00 98.62 475 TYR A N 1
ATOM 3782 C CA . TYR A 1 475 ? -11.340 10.734 -15.196 1.00 98.62 475 TYR A CA 1
ATOM 3783 C C . TYR A 1 475 ? -12.447 11.577 -14.542 1.00 98.62 475 TYR A C 1
ATOM 3785 O O . TYR A 1 475 ? -12.283 12.782 -14.351 1.00 98.62 475 TYR A O 1
ATOM 3793 N N . LEU A 1 476 ? -13.572 10.959 -14.163 1.00 98.62 476 LEU A N 1
ATOM 3794 C CA . LEU A 1 476 ? -14.685 11.668 -13.524 1.00 98.62 476 LEU A CA 1
ATOM 3795 C C . LEU A 1 476 ? -14.329 12.163 -12.113 1.00 98.62 476 LEU A C 1
ATOM 3797 O O . LEU A 1 476 ? -14.770 13.245 -11.736 1.00 98.62 476 LEU A O 1
ATOM 3801 N N . ILE A 1 477 ? -13.498 11.434 -11.364 1.00 98.25 477 ILE A N 1
ATOM 3802 C CA . ILE A 1 477 ? -12.955 11.876 -10.070 1.00 98.25 477 ILE A CA 1
ATOM 3803 C C . ILE A 1 477 ? -12.051 13.097 -10.262 1.00 98.25 477 ILE A C 1
ATOM 3805 O O . ILE A 1 477 ? -12.221 14.094 -9.564 1.00 98.25 477 ILE A O 1
ATOM 3809 N N . ILE A 1 478 ? -11.114 13.058 -11.212 1.00 97.38 478 ILE A N 1
ATOM 3810 C CA . ILE A 1 478 ? -10.135 14.132 -11.433 1.00 97.38 478 ILE A CA 1
ATOM 3811 C C . ILE A 1 478 ? -10.811 15.382 -12.016 1.00 97.38 478 ILE A C 1
ATOM 3813 O O . ILE A 1 478 ? -10.684 16.474 -11.460 1.00 97.38 478 ILE A O 1
ATOM 3817 N N . ASN A 1 479 ? -11.522 15.227 -13.134 1.00 97.44 479 ASN A N 1
ATOM 3818 C CA . ASN A 1 479 ? -12.013 16.320 -13.979 1.00 97.44 479 ASN A CA 1
ATOM 3819 C C . ASN A 1 479 ? -13.491 16.666 -13.742 1.00 97.44 479 ASN A C 1
ATOM 3821 O O . ASN A 1 479 ? -13.912 17.802 -13.962 1.00 97.44 479 ASN A O 1
ATOM 3825 N N . GLY A 1 480 ? -14.295 15.698 -13.302 1.00 96.81 480 GLY A N 1
ATOM 3826 C CA . GLY A 1 480 ? -15.750 15.819 -13.289 1.00 96.81 480 GLY A CA 1
ATOM 3827 C C . GLY A 1 480 ? -16.374 15.717 -14.681 1.00 96.81 480 GLY A C 1
ATOM 3828 O O . GLY A 1 480 ? -15.703 15.510 -15.697 1.00 96.81 480 GLY A O 1
ATOM 3829 N N . GLY A 1 481 ? -17.696 15.857 -14.719 1.00 97.00 481 GLY A N 1
ATOM 3830 C CA . GLY A 1 481 ? -18.513 15.762 -15.925 1.00 97.00 481 GLY A CA 1
ATOM 3831 C C . GLY A 1 481 ? -19.869 15.115 -15.656 1.00 97.00 481 GLY A C 1
ATOM 3832 O O . GLY A 1 481 ? -20.239 14.846 -14.515 1.00 97.00 481 GLY A O 1
ATOM 3833 N N . THR A 1 482 ? -20.621 14.841 -16.720 1.00 96.75 482 THR A N 1
ATOM 3834 C CA . THR A 1 482 ? -21.883 14.093 -16.640 1.00 96.75 482 THR A CA 1
ATOM 3835 C C . THR A 1 482 ? -21.715 12.727 -17.298 1.00 96.75 482 THR A C 1
ATOM 3837 O O . THR A 1 482 ? -21.312 12.647 -18.459 1.00 96.75 482 THR A O 1
ATOM 3840 N N . HIS A 1 483 ? -22.049 11.653 -16.584 1.00 96.75 483 HIS A N 1
ATOM 3841 C CA . HIS A 1 483 ? -22.008 10.285 -17.104 1.00 96.75 483 HIS A CA 1
ATOM 3842 C C . HIS A 1 483 ? -23.202 9.484 -16.571 1.00 96.75 483 HIS A C 1
ATOM 3844 O O . HIS A 1 483 ? -23.551 9.590 -15.398 1.00 96.75 483 HIS A O 1
ATOM 3850 N N . ASN A 1 484 ? -23.885 8.754 -17.459 1.00 93.94 484 ASN A N 1
ATOM 3851 C CA . ASN A 1 484 ? -25.080 7.944 -17.169 1.00 93.94 484 ASN A CA 1
ATOM 3852 C C . ASN A 1 484 ? -26.154 8.627 -16.289 1.00 93.94 484 ASN A C 1
ATOM 3854 O O . ASN A 1 484 ? -26.840 7.986 -15.501 1.00 93.94 484 ASN A O 1
ATOM 3858 N N . GLY A 1 485 ? -26.327 9.943 -16.459 1.00 90.44 485 GLY A N 1
ATOM 3859 C CA . GLY A 1 485 ? -27.318 10.758 -15.743 1.00 90.44 485 GLY A CA 1
ATOM 3860 C C . GLY A 1 485 ? -26.824 11.384 -14.435 1.00 90.44 485 GLY A C 1
ATOM 3861 O O . GLY A 1 485 ? -27.449 12.330 -13.958 1.00 90.44 485 GLY A O 1
ATOM 3862 N N . LEU A 1 486 ? -25.687 10.937 -13.895 1.00 91.06 486 LEU A N 1
ATOM 3863 C CA . LEU A 1 486 ? -25.054 11.542 -12.724 1.00 91.06 486 LEU A CA 1
ATOM 3864 C C . LEU A 1 486 ? -24.151 12.706 -13.140 1.00 91.06 486 LEU A C 1
ATOM 3866 O O . LEU A 1 486 ? -23.443 12.632 -14.145 1.00 91.06 486 LEU A O 1
ATOM 3870 N N . ASN A 1 487 ? -24.176 13.783 -12.353 1.00 94.44 487 ASN A N 1
ATOM 3871 C CA . ASN A 1 487 ? -23.297 14.938 -12.511 1.00 94.44 487 ASN A CA 1
ATOM 3872 C C . ASN A 1 487 ? -22.251 14.952 -11.390 1.00 94.44 487 ASN A C 1
ATOM 3874 O O . ASN A 1 487 ? -22.614 15.000 -10.211 1.00 94.44 487 ASN A O 1
ATOM 3878 N N . ILE A 1 488 ? -20.979 14.921 -11.779 1.00 95.44 488 ILE A N 1
ATOM 3879 C CA . ILE A 1 488 ? -19.811 14.803 -10.911 1.00 95.44 488 ILE A CA 1
ATOM 3880 C C . ILE A 1 488 ? -18.997 16.096 -10.996 1.00 95.44 488 ILE A C 1
ATOM 3882 O O . ILE A 1 488 ? -18.643 16.550 -12.085 1.00 95.44 488 ILE A O 1
ATOM 3886 N N . ILE A 1 489 ? -18.683 16.681 -9.844 1.00 95.25 489 ILE A N 1
ATOM 3887 C CA . ILE A 1 489 ? -17.712 17.768 -9.699 1.00 95.25 489 ILE A CA 1
ATOM 3888 C C . ILE A 1 489 ? -16.352 17.124 -9.416 1.00 95.25 489 ILE A C 1
ATOM 3890 O O . ILE A 1 489 ? -16.210 16.423 -8.419 1.00 95.25 489 ILE A O 1
ATOM 3894 N N . GLY A 1 490 ? -15.371 17.343 -10.292 1.00 95.88 490 GLY A N 1
ATOM 3895 C CA . GLY A 1 490 ? -14.032 16.781 -10.123 1.00 95.88 490 GLY A CA 1
ATOM 3896 C C . GLY A 1 490 ? -13.292 17.389 -8.933 1.00 95.88 490 GLY A C 1
ATOM 3897 O O . GLY A 1 490 ? -13.415 18.586 -8.664 1.00 95.88 490 GLY A O 1
ATOM 3898 N N . ILE A 1 491 ? -12.495 16.572 -8.246 1.00 93.19 491 ILE A N 1
ATOM 3899 C CA . ILE A 1 491 ? -11.683 16.979 -7.088 1.00 93.19 491 ILE A CA 1
ATOM 3900 C C . ILE A 1 491 ? -10.376 17.680 -7.509 1.00 93.19 491 ILE A C 1
ATOM 3902 O O . ILE A 1 491 ? -9.705 18.299 -6.682 1.00 93.19 491 ILE A O 1
ATOM 3906 N N . GLY A 1 492 ? -10.019 17.608 -8.797 1.00 91.38 492 GLY A N 1
ATOM 3907 C CA . GLY A 1 492 ? -8.817 18.200 -9.382 1.00 91.38 492 GLY A CA 1
ATOM 3908 C C . GLY A 1 492 ? -7.561 17.329 -9.251 1.00 91.38 492 GLY A C 1
ATOM 3909 O O . GLY A 1 492 ? -7.421 16.528 -8.326 1.00 91.38 492 GLY A O 1
ATOM 3910 N N . GLN A 1 493 ? -6.613 17.526 -10.175 1.00 87.25 493 GLN A N 1
ATOM 3911 C CA . GLN A 1 493 ? -5.380 16.732 -10.305 1.00 87.25 493 GLN A CA 1
ATOM 3912 C C . GLN A 1 493 ? -4.581 16.635 -8.991 1.00 87.25 493 GLN A C 1
ATOM 3914 O O . GLN A 1 493 ? -4.236 15.536 -8.567 1.00 87.25 493 GLN A O 1
ATOM 3919 N N . SER A 1 494 ? -4.360 17.762 -8.298 1.00 81.44 494 SER A N 1
ATOM 3920 C CA . SER A 1 494 ? -3.557 17.811 -7.062 1.00 81.44 494 SER A CA 1
ATOM 3921 C C . SER A 1 494 ? -4.129 16.936 -5.934 1.00 81.44 494 SER A C 1
ATOM 3923 O O . SER A 1 494 ? -3.385 16.219 -5.262 1.00 81.44 494 SER A O 1
ATOM 3925 N N . LYS A 1 495 ? -5.458 16.937 -5.740 1.00 86.06 495 LYS A N 1
ATOM 3926 C CA . LYS A 1 495 ? -6.121 16.038 -4.780 1.00 86.06 495 LYS A CA 1
ATOM 3927 C C . LYS A 1 495 ? -6.072 14.589 -5.263 1.00 86.06 495 LYS A C 1
ATOM 3929 O O . LYS A 1 495 ? -5.704 13.702 -4.495 1.00 86.06 495 LYS A O 1
ATOM 3934 N N . ALA A 1 496 ? -6.417 14.357 -6.529 1.00 91.88 496 ALA A N 1
ATOM 3935 C CA . ALA A 1 496 ? -6.552 13.019 -7.089 1.00 91.88 496 ALA A CA 1
ATOM 3936 C C . ALA A 1 496 ? -5.234 12.231 -7.118 1.00 91.88 496 ALA A C 1
ATOM 3938 O O . ALA A 1 496 ? -5.237 11.074 -6.710 1.00 91.88 496 ALA A O 1
ATOM 3939 N N . GLN A 1 497 ? -4.106 12.841 -7.503 1.00 87.62 497 GLN A N 1
ATOM 3940 C CA . GLN A 1 497 ? -2.816 12.137 -7.548 1.00 87.62 497 GLN A CA 1
ATOM 3941 C C . GLN A 1 497 ? -2.387 11.613 -6.171 1.00 87.62 497 GLN A C 1
ATOM 3943 O O . GLN A 1 497 ? -1.902 10.489 -6.044 1.00 87.62 497 GLN A O 1
ATOM 3948 N N . ARG A 1 498 ? -2.651 12.389 -5.109 1.00 80.06 498 ARG A N 1
ATOM 3949 C CA . ARG A 1 498 ? -2.387 11.968 -3.727 1.00 80.06 498 ARG A CA 1
ATOM 3950 C C . ARG A 1 498 ? -3.362 10.887 -3.269 1.00 80.06 498 ARG A C 1
ATOM 3952 O O . ARG A 1 498 ? -2.930 9.936 -2.625 1.00 80.06 498 ARG A O 1
ATOM 3959 N N . LEU A 1 499 ? -4.645 11.005 -3.617 1.00 88.19 499 LEU A N 1
ATOM 3960 C CA . LEU A 1 499 ? -5.658 10.005 -3.281 1.00 88.19 499 LEU A CA 1
ATOM 3961 C C . LEU A 1 499 ? -5.349 8.649 -3.924 1.00 88.19 499 LEU A C 1
ATOM 3963 O O . LEU A 1 499 ? -5.210 7.661 -3.207 1.00 88.19 499 LEU A O 1
ATOM 3967 N N . PHE A 1 500 ? -5.177 8.602 -5.248 1.00 93.31 500 PHE A N 1
ATOM 3968 C CA . PHE A 1 500 ? -4.869 7.360 -5.959 1.00 93.31 500 PHE A CA 1
ATOM 3969 C C . PHE A 1 500 ? -3.558 6.731 -5.473 1.00 93.31 500 PHE A C 1
ATOM 3971 O O . PHE A 1 500 ? -3.487 5.508 -5.366 1.00 93.31 500 PHE A O 1
ATOM 3978 N N . TYR A 1 501 ? -2.561 7.533 -5.079 1.00 86.81 501 TYR A N 1
ATOM 3979 C CA . TYR A 1 501 ? -1.334 7.001 -4.484 1.00 86.81 501 TYR A CA 1
ATOM 3980 C C . TYR A 1 501 ? -1.577 6.345 -3.121 1.00 86.81 501 TYR A C 1
ATOM 3982 O O . TYR A 1 501 ? -1.124 5.223 -2.906 1.00 86.81 501 TYR A O 1
ATOM 3990 N N . GLN A 1 502 ? -2.327 6.990 -2.219 1.00 79.69 502 GLN A N 1
ATOM 3991 C CA . GLN A 1 502 ? -2.662 6.405 -0.913 1.00 79.69 502 GLN A CA 1
ATOM 3992 C C . GLN A 1 502 ? -3.479 5.114 -1.063 1.00 79.69 502 GLN A C 1
ATOM 3994 O O . GLN A 1 502 ? -3.165 4.119 -0.411 1.00 79.69 502 GLN A O 1
ATOM 3999 N N . VAL A 1 503 ? -4.465 5.096 -1.967 1.00 86.06 503 VAL A N 1
ATOM 4000 C CA . VAL A 1 503 ? -5.252 3.893 -2.289 1.00 86.06 503 VAL A CA 1
ATOM 4001 C C . VAL A 1 503 ? -4.343 2.766 -2.773 1.00 86.06 503 VAL A C 1
ATOM 4003 O O . VAL A 1 503 ? -4.423 1.655 -2.251 1.00 86.06 503 VAL A O 1
ATOM 4006 N N . LEU A 1 504 ? -3.431 3.053 -3.706 1.00 85.75 504 LEU A N 1
ATOM 4007 C CA . LEU A 1 504 ? -2.510 2.054 -4.238 1.00 85.75 504 LEU A CA 1
ATOM 4008 C C . LEU A 1 504 ? -1.555 1.499 -3.167 1.00 85.75 504 LEU A C 1
ATOM 4010 O O . LEU A 1 504 ? -1.411 0.285 -3.065 1.00 85.75 504 LEU A O 1
ATOM 4014 N N . VAL A 1 505 ? -0.901 2.344 -2.360 1.00 76.19 505 VAL A N 1
ATOM 4015 C CA . VAL A 1 505 ? 0.165 1.868 -1.449 1.00 76.19 505 VAL A CA 1
ATOM 4016 C C . VAL A 1 505 ? -0.326 1.417 -0.071 1.00 76.19 505 VAL A C 1
ATOM 4018 O O . VAL A 1 505 ? 0.338 0.609 0.577 1.00 76.19 505 VAL A O 1
ATOM 4021 N N . ARG A 1 506 ? -1.484 1.900 0.401 1.00 74.06 506 ARG A N 1
ATOM 4022 C CA . ARG A 1 506 ? -2.041 1.538 1.724 1.00 74.06 506 ARG A CA 1
ATOM 4023 C C . ARG A 1 506 ? -3.272 0.655 1.662 1.00 74.06 506 ARG A C 1
ATOM 4025 O O . ARG A 1 506 ? -3.558 -0.053 2.630 1.00 74.06 506 ARG A O 1
ATOM 4032 N N . GLY A 1 507 ? -3.996 0.717 0.556 1.00 75.06 507 GLY A N 1
ATOM 4033 C CA . GLY A 1 507 ? -5.378 0.289 0.491 1.00 75.06 507 GLY A CA 1
ATOM 4034 C C . GLY A 1 507 ? -5.604 -1.012 -0.256 1.00 75.06 507 GLY A C 1
ATOM 4035 O O . GLY A 1 507 ? -5.998 -2.011 0.341 1.00 75.06 507 GLY A O 1
ATOM 4036 N N . LEU A 1 508 ? -5.272 -1.029 -1.544 1.00 80.75 508 LEU A N 1
ATOM 4037 C CA . LEU A 1 508 ? -5.478 -2.192 -2.404 1.00 80.75 508 LEU A CA 1
ATOM 4038 C C . LEU A 1 508 ? -4.674 -3.411 -1.935 1.00 80.75 508 LEU A C 1
ATOM 4040 O O . LEU A 1 508 ? -3.635 -3.311 -1.275 1.00 80.75 508 LEU A O 1
ATOM 4044 N N . THR A 1 509 ? -5.179 -4.588 -2.269 1.00 79.19 509 THR A N 1
ATOM 4045 C CA . THR A 1 509 ? -4.612 -5.902 -1.941 1.00 79.19 509 THR A CA 1
ATOM 4046 C C . THR A 1 509 ? -4.612 -6.805 -3.172 1.00 79.19 509 THR A C 1
ATOM 4048 O O . THR A 1 509 ? -5.359 -6.554 -4.116 1.00 79.19 509 THR A O 1
ATOM 4051 N N . LEU A 1 510 ? -3.808 -7.877 -3.144 1.00 79.62 510 LEU A N 1
ATOM 4052 C CA . LEU A 1 510 ? -3.439 -8.684 -4.318 1.00 79.62 510 LEU A CA 1
ATOM 4053 C C . LEU A 1 510 ? -4.606 -9.053 -5.254 1.00 79.62 510 LEU A C 1
ATOM 4055 O O . LEU A 1 510 ? -4.418 -9.042 -6.464 1.00 79.62 510 LEU A O 1
ATOM 4059 N N . ASN A 1 511 ? -5.791 -9.344 -4.714 1.00 82.62 511 ASN A N 1
ATOM 4060 C CA . ASN A 1 511 ? -6.963 -9.776 -5.483 1.00 82.62 511 ASN A CA 1
ATOM 4061 C C . ASN A 1 511 ? -8.107 -8.741 -5.476 1.00 82.62 511 ASN A C 1
ATOM 4063 O O . ASN A 1 511 ? -9.263 -9.126 -5.646 1.00 82.62 511 ASN A O 1
ATOM 4067 N N . SER A 1 512 ? -7.807 -7.461 -5.231 1.00 85.25 512 SER A N 1
ATOM 4068 C CA . SER A 1 512 ? -8.824 -6.401 -5.170 1.00 85.25 512 SER A CA 1
ATOM 4069 C C . SER A 1 512 ? -9.588 -6.291 -6.484 1.00 85.25 512 SER A C 1
ATOM 4071 O O . SER A 1 512 ? -8.999 -6.317 -7.563 1.00 85.25 512 SER A O 1
ATOM 4073 N N . GLN A 1 513 ? -10.900 -6.154 -6.370 1.00 90.81 513 GLN A N 1
ATOM 4074 C CA . GLN A 1 513 ? -11.852 -5.985 -7.460 1.00 90.81 513 GLN A CA 1
ATOM 4075 C C . GLN A 1 513 ? -12.276 -4.519 -7.582 1.00 90.81 513 GLN A C 1
ATOM 4077 O O . GLN A 1 513 ? -11.931 -3.677 -6.748 1.00 90.81 513 GLN A O 1
ATOM 4082 N N . PHE A 1 514 ? -13.063 -4.184 -8.606 1.00 93.56 514 PHE A N 1
ATOM 4083 C CA . PHE A 1 514 ? -13.488 -2.795 -8.817 1.00 93.56 514 PHE A CA 1
ATOM 4084 C C . PHE A 1 514 ? -14.295 -2.226 -7.638 1.00 93.56 514 PHE A C 1
ATOM 4086 O O . PHE A 1 514 ? -14.201 -1.033 -7.346 1.00 93.56 514 PHE A O 1
ATOM 4093 N N . LEU A 1 515 ? -15.050 -3.071 -6.926 1.00 87.44 515 LEU A N 1
ATOM 4094 C CA . LEU A 1 515 ? -15.749 -2.664 -5.706 1.00 87.44 515 LEU A CA 1
ATOM 4095 C C . LEU A 1 515 ? -14.775 -2.308 -4.570 1.00 87.44 515 LEU A C 1
ATOM 4097 O O . LEU A 1 515 ? -14.979 -1.292 -3.910 1.00 87.44 515 LEU A O 1
ATOM 4101 N N . ASP A 1 516 ? -13.699 -3.075 -4.389 1.00 86.19 516 ASP A N 1
ATOM 4102 C CA . ASP A 1 516 ? -12.679 -2.795 -3.370 1.00 86.19 516 ASP A CA 1
ATOM 4103 C C . ASP A 1 516 ? -11.962 -1.472 -3.673 1.00 86.19 516 ASP A C 1
ATOM 4105 O O . ASP A 1 516 ? -11.777 -0.645 -2.781 1.00 86.19 516 ASP A O 1
ATOM 4109 N N . ALA A 1 517 ? -11.644 -1.212 -4.948 1.00 88.88 517 ALA A N 1
ATOM 4110 C CA . ALA A 1 517 ? -11.059 0.058 -5.377 1.00 88.88 517 ALA A CA 1
ATOM 4111 C C . ALA A 1 517 ? -11.978 1.257 -5.104 1.00 88.88 517 ALA A C 1
ATOM 4113 O O . ALA A 1 517 ? -11.501 2.296 -4.644 1.00 88.88 517 ALA A O 1
ATOM 4114 N N . LYS A 1 518 ? -13.297 1.113 -5.305 1.00 91.00 518 LYS A N 1
ATOM 4115 C CA . LYS A 1 518 ? -14.279 2.126 -4.890 1.00 91.00 518 LYS A CA 1
ATOM 4116 C C . LYS A 1 518 ? -14.226 2.367 -3.384 1.00 91.00 518 LYS A C 1
ATOM 4118 O O . LYS A 1 518 ? -14.037 3.510 -2.968 1.00 91.00 518 LYS A O 1
ATOM 4123 N N . LEU A 1 519 ? -14.425 1.312 -2.591 1.00 83.50 519 LEU A N 1
ATOM 4124 C CA . LEU A 1 519 ? -14.538 1.400 -1.131 1.00 83.50 519 LEU A CA 1
ATOM 4125 C C . LEU A 1 519 ? -13.275 2.005 -0.517 1.00 83.50 519 LEU A C 1
ATOM 4127 O O . LEU A 1 519 ? -13.355 2.901 0.318 1.00 83.50 519 LEU A O 1
ATOM 4131 N N . GLU A 1 520 ? -12.108 1.596 -1.000 1.00 83.69 520 GLU A N 1
ATOM 4132 C CA . GLU A 1 520 ? -10.832 2.107 -0.521 1.00 83.69 520 GLU A CA 1
ATOM 4133 C C . GLU A 1 520 ? -10.554 3.545 -0.980 1.00 83.69 520 GLU A C 1
ATOM 4135 O O . GLU A 1 520 ? -10.019 4.339 -0.208 1.00 83.69 520 GLU A O 1
ATOM 4140 N N . THR A 1 521 ? -10.960 3.927 -2.196 1.00 89.31 521 THR A N 1
ATOM 4141 C CA . THR A 1 521 ? -10.864 5.326 -2.652 1.00 89.31 521 THR A CA 1
ATOM 4142 C C . THR A 1 521 ? -11.748 6.250 -1.821 1.00 89.31 521 THR A C 1
ATOM 4144 O O . THR A 1 521 ? -11.344 7.371 -1.515 1.00 89.31 521 THR A O 1
ATOM 4147 N N . ILE A 1 522 ? -12.921 5.779 -1.397 1.00 85.00 522 ILE A N 1
ATOM 4148 C CA . ILE A 1 522 ? -13.776 6.505 -0.455 1.00 85.00 522 ILE A CA 1
ATOM 4149 C C . ILE A 1 522 ? -13.104 6.585 0.919 1.00 85.00 522 ILE A C 1
ATOM 4151 O O . ILE A 1 522 ? -12.898 7.687 1.422 1.00 85.00 522 ILE A O 1
ATOM 4155 N N . ARG A 1 523 ? -12.669 5.451 1.481 1.00 78.31 523 ARG A N 1
ATOM 4156 C CA . ARG A 1 523 ? -12.028 5.382 2.803 1.00 78.31 523 ARG A CA 1
ATOM 4157 C C . ARG A 1 523 ? -10.803 6.294 2.908 1.00 78.31 523 ARG A C 1
ATOM 4159 O O . ARG A 1 523 ? -10.685 7.056 3.864 1.00 78.31 523 ARG A O 1
ATOM 4166 N N . GLN A 1 524 ? -9.914 6.279 1.912 1.00 80.31 524 GLN A N 1
ATOM 4167 C CA . GLN A 1 524 ? -8.754 7.178 1.876 1.00 80.31 524 GLN A CA 1
ATOM 4168 C C . GLN A 1 524 ? -9.160 8.649 1.736 1.00 80.31 524 GLN A C 1
ATOM 4170 O O . GLN A 1 524 ? -8.535 9.508 2.358 1.00 80.31 524 GLN A O 1
ATOM 4175 N N . ALA A 1 525 ? -10.207 8.960 0.967 1.00 84.50 525 ALA A N 1
ATOM 4176 C CA . ALA A 1 525 ? -10.710 10.326 0.861 1.00 84.50 525 ALA A CA 1
ATOM 4177 C C . ALA A 1 525 ? -11.305 10.825 2.192 1.00 84.50 525 ALA A C 1
ATOM 4179 O O . ALA A 1 525 ? -11.037 11.969 2.556 1.00 84.50 525 ALA A O 1
ATOM 4180 N N . SER A 1 526 ? -12.012 9.976 2.949 1.00 77.38 526 SER A N 1
ATOM 4181 C CA . SER A 1 526 ? -12.523 10.296 4.293 1.00 77.38 526 SER A CA 1
ATOM 4182 C C . SER A 1 526 ? -11.397 10.519 5.311 1.00 77.38 526 SER A C 1
ATOM 4184 O O . SER A 1 526 ? -11.388 11.538 5.999 1.00 77.38 526 SER A O 1
ATOM 4186 N N . ILE A 1 527 ? -10.367 9.661 5.342 1.00 72.94 527 ILE A N 1
ATOM 4187 C CA . ILE A 1 527 ? -9.183 9.862 6.211 1.00 72.94 527 ILE A CA 1
ATOM 4188 C C . ILE A 1 527 ? -8.464 11.189 5.881 1.00 72.94 527 ILE A C 1
ATOM 4190 O O . ILE A 1 527 ? -7.920 11.862 6.759 1.00 72.94 527 ILE A O 1
ATOM 4194 N N . LEU A 1 528 ? -8.477 11.614 4.614 1.00 75.62 528 LEU A N 1
ATOM 4195 C CA . LEU A 1 528 ? -7.918 12.902 4.187 1.00 75.62 528 LEU A CA 1
ATOM 4196 C C . LEU A 1 528 ? -8.793 14.123 4.552 1.00 75.62 528 LEU A C 1
ATOM 4198 O O . LEU A 1 528 ? -8.309 15.251 4.416 1.00 75.62 528 LEU A O 1
ATOM 4202 N N . ILE A 1 529 ? -10.036 13.936 5.022 1.00 76.25 529 ILE A N 1
ATOM 4203 C CA . ILE A 1 529 ? -10.849 14.994 5.657 1.00 76.25 529 ILE A CA 1
ATOM 4204 C C . ILE A 1 529 ? -10.394 15.194 7.106 1.00 76.25 529 ILE A C 1
ATOM 4206 O O . ILE A 1 529 ? -10.139 16.327 7.521 1.00 76.25 529 ILE A O 1
ATOM 4210 N N . SER A 1 530 ? -10.292 14.101 7.868 1.00 62.34 530 SER A N 1
ATOM 4211 C CA . SER A 1 530 ? -10.043 14.129 9.314 1.00 62.34 530 SER A CA 1
ATOM 4212 C C . SER A 1 530 ? -8.580 14.386 9.695 1.00 62.34 530 SER A C 1
ATOM 4214 O O . SER A 1 530 ? -8.321 14.847 10.805 1.00 62.34 530 SER A O 1
ATOM 4216 N N . SER A 1 531 ? -7.615 14.174 8.792 1.00 56.56 531 SER A N 1
ATOM 4217 C CA . SER A 1 531 ? -6.189 14.439 9.048 1.00 56.56 531 SER A CA 1
ATOM 4218 C C . SER A 1 531 ? -5.822 15.937 8.921 1.00 56.56 531 SER A C 1
ATOM 4220 O O . SER A 1 531 ? -5.769 16.462 7.805 1.00 56.56 531 SER A O 1
ATOM 4222 N N . PRO A 1 532 ? -5.497 16.661 10.019 1.00 44.00 532 PRO A N 1
ATOM 4223 C CA . PRO A 1 532 ? -5.147 18.086 9.957 1.00 44.00 532 PRO A CA 1
ATOM 4224 C C . PRO A 1 532 ? -3.729 18.350 9.421 1.00 44.00 532 PRO A C 1
ATOM 4226 O O . PRO A 1 532 ? -3.453 19.466 8.967 1.00 44.00 532 PRO A O 1
ATOM 4229 N N . GLU A 1 533 ? -2.854 17.342 9.471 1.00 45.66 533 GLU A N 1
ATOM 4230 C CA . GLU A 1 533 ? -1.516 17.335 8.873 1.00 45.66 533 GLU A CA 1
ATOM 4231 C C . GLU A 1 533 ? -1.478 16.457 7.609 1.00 45.66 533 GLU A C 1
ATOM 4233 O O . GLU A 1 533 ? -2.337 15.583 7.440 1.00 45.66 533 GLU A O 1
ATOM 4238 N N . PRO A 1 534 ? -0.491 16.649 6.708 1.00 45.31 534 PRO A N 1
ATOM 4239 C CA . PRO A 1 534 ? -0.255 15.720 5.612 1.00 45.31 534 PRO A CA 1
ATOM 4240 C C . PRO A 1 534 ? -0.041 14.319 6.177 1.00 45.31 534 PRO A C 1
ATOM 4242 O O . PRO A 1 534 ? 0.934 14.099 6.896 1.00 45.31 534 PRO A O 1
ATOM 4245 N N . MET A 1 535 ? -0.910 13.361 5.827 1.00 43.09 535 MET A N 1
ATOM 4246 C CA . MET A 1 535 ? -0.602 11.954 6.073 1.00 43.09 535 MET A CA 1
ATOM 4247 C C . MET A 1 535 ? 0.775 11.685 5.458 1.00 43.09 535 MET A C 1
ATOM 4249 O O . MET A 1 535 ? 0.921 11.857 4.241 1.00 43.09 535 MET A O 1
ATOM 4253 N N . PRO A 1 536 ? 1.791 11.305 6.256 1.00 45.16 536 PRO A N 1
ATOM 4254 C CA . PRO A 1 536 ? 3.131 11.147 5.731 1.00 45.16 536 PRO A CA 1
ATOM 4255 C C . PRO A 1 536 ? 3.078 10.096 4.628 1.00 45.16 536 PRO A C 1
ATOM 4257 O O . PRO A 1 536 ? 2.446 9.050 4.797 1.00 45.16 536 PRO A O 1
ATOM 4260 N N . LEU A 1 537 ? 3.739 10.373 3.504 1.00 49.88 537 LEU A N 1
ATOM 4261 C CA . LEU A 1 537 ? 3.974 9.416 2.419 1.00 49.88 537 LEU A CA 1
ATOM 4262 C C . LEU A 1 537 ? 5.055 8.438 2.902 1.00 49.88 537 LEU A C 1
ATOM 4264 O O . LEU A 1 537 ? 6.176 8.405 2.403 1.00 49.88 537 LEU A O 1
ATOM 4268 N N . SER A 1 538 ? 4.718 7.722 3.978 1.00 43.06 538 SER A N 1
ATOM 4269 C CA . SER A 1 538 ? 5.628 6.988 4.843 1.00 43.06 538 SER A CA 1
ATOM 4270 C C . SER A 1 538 ? 6.040 5.680 4.187 1.00 43.06 538 SER A C 1
ATOM 4272 O O . SER A 1 538 ? 5.606 4.601 4.587 1.00 43.06 538 SER A O 1
ATOM 4274 N N . TYR A 1 539 ? 6.876 5.791 3.166 1.00 45.03 539 TYR A N 1
ATOM 4275 C CA . TYR A 1 539 ? 7.722 4.686 2.777 1.00 45.03 539 TYR A CA 1
ATOM 4276 C C . TYR A 1 539 ? 8.896 4.575 3.750 1.00 45.03 539 TYR A C 1
ATOM 4278 O O . TYR A 1 539 ? 9.440 5.596 4.189 1.00 45.03 539 TYR A O 1
ATOM 4286 N N . LYS A 1 540 ? 9.269 3.339 4.079 1.00 45.72 540 LYS A N 1
ATOM 4287 C CA . LYS A 1 540 ? 10.356 3.011 4.990 1.00 45.72 540 LYS A CA 1
ATOM 4288 C C . LYS A 1 540 ? 11.466 2.305 4.206 1.00 45.72 540 LYS A C 1
ATOM 4290 O O . LYS A 1 540 ? 11.330 1.153 3.821 1.00 45.72 540 LYS A O 1
ATOM 4295 N N . CYS A 1 541 ? 12.578 3.008 3.989 1.00 45.88 541 CYS A N 1
ATOM 4296 C CA . CYS A 1 541 ? 13.825 2.402 3.511 1.00 45.88 541 CYS A CA 1
ATOM 4297 C C . CYS A 1 541 ? 14.818 2.346 4.679 1.00 45.88 541 CYS A C 1
ATOM 4299 O O . CYS A 1 541 ? 15.323 3.393 5.113 1.00 45.88 541 CYS A O 1
ATOM 4301 N N . GLY A 1 542 ? 15.055 1.156 5.243 1.00 47.88 542 GLY A N 1
ATOM 4302 C CA . GLY A 1 542 ? 15.720 1.042 6.548 1.00 47.88 542 GLY A CA 1
ATOM 4303 C C . GLY A 1 542 ? 14.938 1.842 7.594 1.00 47.88 542 GLY A C 1
ATOM 4304 O O . GLY A 1 542 ? 13.734 1.682 7.692 1.00 47.88 542 GLY A O 1
ATOM 4305 N N . ASP A 1 543 ? 15.564 2.774 8.312 1.00 38.62 543 ASP A N 1
ATOM 4306 C CA . ASP A 1 543 ? 14.859 3.649 9.273 1.00 38.62 543 ASP A CA 1
ATOM 4307 C C . ASP A 1 543 ? 14.473 5.039 8.717 1.00 38.62 543 ASP A C 1
ATOM 4309 O O . ASP A 1 543 ? 14.154 5.957 9.475 1.00 38.62 543 ASP A O 1
ATOM 4313 N N . THR A 1 544 ? 14.514 5.249 7.395 1.00 40.16 544 THR A N 1
ATOM 4314 C CA . THR A 1 544 ? 14.197 6.562 6.799 1.00 40.16 544 THR A CA 1
ATOM 4315 C C . THR A 1 544 ? 12.726 6.657 6.392 1.00 40.16 544 THR A C 1
ATOM 4317 O O . THR A 1 544 ? 12.309 5.967 5.468 1.00 40.16 544 THR A O 1
ATOM 4320 N N . VAL A 1 545 ? 11.979 7.578 7.015 1.00 46.44 545 VAL A N 1
ATOM 4321 C CA . VAL A 1 545 ? 10.625 7.998 6.601 1.00 46.44 545 VAL A CA 1
ATOM 4322 C C . VAL A 1 545 ? 10.715 9.307 5.813 1.00 46.44 545 VAL A C 1
ATOM 4324 O O . VAL A 1 545 ? 11.266 10.291 6.314 1.00 46.44 545 VAL A O 1
ATOM 4327 N N . ARG A 1 546 ? 10.163 9.349 4.593 1.00 44.91 546 ARG A N 1
ATOM 4328 C CA . ARG A 1 546 ? 9.996 10.598 3.823 1.00 44.91 546 ARG A CA 1
ATOM 4329 C C . ARG A 1 546 ? 8.628 11.226 4.089 1.00 44.91 546 ARG A C 1
ATOM 4331 O O . ARG A 1 546 ? 7.641 10.533 4.319 1.00 44.91 546 ARG A O 1
ATOM 4338 N N . THR A 1 547 ? 8.573 12.557 4.069 1.00 45.84 547 THR A N 1
ATO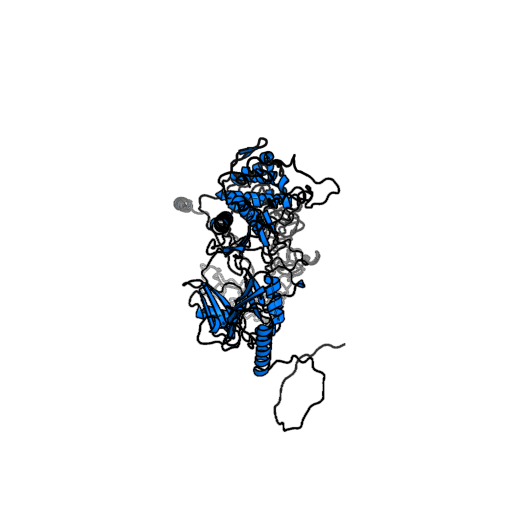M 4339 C CA . THR A 1 547 ? 7.331 13.328 4.220 1.00 45.84 547 THR A CA 1
ATOM 4340 C C . THR A 1 547 ? 7.286 14.440 3.175 1.00 45.84 547 THR A C 1
ATOM 4342 O O . THR A 1 547 ? 8.292 15.101 2.927 1.00 45.84 547 THR A O 1
ATOM 4345 N N . SER A 1 548 ? 6.121 14.629 2.551 1.00 43.66 548 SER A N 1
ATOM 4346 C CA . SER A 1 548 ? 5.828 15.770 1.677 1.00 43.66 548 SER A CA 1
ATOM 4347 C C . SER A 1 548 ? 4.807 16.665 2.374 1.00 43.66 548 SER A C 1
ATOM 4349 O O . SER A 1 548 ? 3.913 16.167 3.062 1.00 43.66 548 SER A O 1
ATOM 4351 N N . THR A 1 549 ? 4.947 17.983 2.233 1.00 45.22 549 THR A N 1
ATOM 4352 C CA . THR A 1 549 ? 4.066 18.961 2.886 1.00 45.22 549 THR A CA 1
ATOM 4353 C C . THR A 1 549 ? 3.024 19.493 1.908 1.00 45.22 549 THR A C 1
ATOM 4355 O O . THR A 1 549 ? 3.351 20.088 0.887 1.00 45.22 549 THR A O 1
ATOM 4358 N N . ILE A 1 550 ? 1.747 19.283 2.235 1.00 46.97 550 ILE A N 1
ATOM 4359 C CA . ILE A 1 550 ? 0.611 19.724 1.418 1.00 46.97 550 ILE A CA 1
ATOM 4360 C C . ILE A 1 550 ? 0.381 21.236 1.615 1.00 46.97 550 ILE A C 1
ATOM 4362 O O . ILE A 1 550 ? 0.288 21.688 2.762 1.00 46.97 550 ILE A O 1
ATOM 4366 N N . PRO A 1 551 ? 0.226 22.034 0.540 1.00 48.97 551 PRO A N 1
ATOM 4367 C CA . PRO A 1 551 ? -0.267 23.405 0.641 1.00 48.97 551 PRO A CA 1
ATOM 4368 C C . PRO A 1 551 ? -1.683 23.438 1.230 1.00 48.97 551 PRO A C 1
ATOM 4370 O O . PRO A 1 551 ? -2.557 22.684 0.811 1.00 48.97 551 PRO A O 1
ATOM 4373 N N . ALA A 1 552 ? -1.947 24.355 2.165 1.00 45.78 552 ALA A N 1
ATOM 4374 C CA . ALA A 1 552 ? -3.202 24.403 2.932 1.00 45.78 552 ALA A CA 1
ATOM 4375 C C . ALA A 1 552 ? -4.501 24.599 2.105 1.00 45.78 552 ALA A C 1
ATOM 4377 O O . ALA A 1 552 ? -5.591 24.590 2.673 1.00 45.78 552 ALA A O 1
ATOM 4378 N N . THR A 1 553 ? -4.399 24.788 0.787 1.00 50.00 553 THR A N 1
ATOM 4379 C CA . THR A 1 553 ? -5.514 24.946 -0.158 1.00 50.00 553 THR A CA 1
ATOM 4380 C C . THR A 1 553 ? -6.198 23.637 -0.556 1.00 50.00 553 THR A C 1
ATOM 4382 O O . THR A 1 553 ? -7.326 23.688 -1.038 1.00 50.00 553 THR A O 1
ATOM 4385 N N . ASP A 1 554 ? -5.568 22.478 -0.336 1.00 63.59 554 ASP A N 1
ATOM 4386 C CA . ASP A 1 554 ? -6.002 21.210 -0.947 1.00 63.59 554 ASP A CA 1
ATOM 4387 C C . ASP A 1 554 ? -6.622 20.208 0.046 1.00 63.59 554 ASP A C 1
ATOM 4389 O O . ASP A 1 554 ? -6.457 18.994 -0.093 1.00 63.59 554 ASP A O 1
ATOM 4393 N N . ARG A 1 555 ? -7.337 20.696 1.066 1.00 74.06 555 ARG A N 1
ATOM 4394 C CA . ARG A 1 555 ? -8.054 19.819 2.009 1.00 74.06 555 ARG A CA 1
ATOM 4395 C C . ARG A 1 555 ? -9.200 19.075 1.320 1.00 74.06 555 ARG A C 1
ATOM 4397 O O . ARG A 1 555 ? -9.915 19.655 0.497 1.00 74.06 555 ARG A O 1
ATOM 4404 N N . PHE A 1 556 ? -9.375 17.803 1.671 1.00 82.38 556 PHE A N 1
ATOM 4405 C CA . PHE A 1 556 ? -10.562 17.044 1.291 1.00 82.38 556 PHE A CA 1
ATOM 4406 C C . PHE A 1 556 ? -11.778 17.517 2.092 1.00 82.38 556 PHE A C 1
ATOM 4408 O O . PHE A 1 556 ? -11.665 18.113 3.163 1.00 82.38 556 PHE A O 1
ATOM 4415 N N . THR A 1 557 ? -12.953 17.284 1.525 1.00 84.69 557 THR A N 1
ATOM 4416 C CA . THR A 1 557 ? -14.261 17.650 2.063 1.00 84.69 557 THR A CA 1
ATOM 4417 C C . THR A 1 557 ? -15.234 16.503 1.820 1.00 84.69 557 THR A C 1
ATOM 4419 O O . THR A 1 557 ? -15.055 15.739 0.869 1.00 84.69 557 THR A O 1
ATOM 4422 N N . LEU A 1 558 ? -16.321 16.430 2.593 1.00 82.06 558 LEU A N 1
ATOM 4423 C CA . LEU A 1 558 ? -17.407 15.472 2.339 1.00 82.06 558 LEU A CA 1
ATOM 4424 C C . LEU A 1 558 ? -17.925 15.579 0.891 1.00 82.06 558 LEU A C 1
ATOM 4426 O O . LEU A 1 558 ? -18.194 14.575 0.241 1.00 82.06 558 LEU A O 1
ATOM 4430 N N . SER A 1 559 ? -17.949 16.790 0.318 1.00 86.00 559 SER A N 1
ATOM 4431 C CA . SER A 1 559 ? -18.303 16.998 -1.092 1.00 86.00 559 SER A CA 1
ATOM 4432 C C . SER A 1 559 ? -17.348 16.300 -2.071 1.00 86.00 559 SER A C 1
ATOM 4434 O O . SER A 1 559 ? -17.803 15.868 -3.129 1.00 86.00 559 SER A O 1
ATOM 4436 N N . ASP A 1 560 ? -16.051 16.180 -1.774 1.00 90.06 560 ASP A N 1
ATOM 4437 C CA . ASP A 1 560 ? -15.115 15.429 -2.624 1.00 90.06 560 ASP A CA 1
ATOM 4438 C C . ASP A 1 560 ? -15.466 13.930 -2.600 1.00 90.06 560 ASP A C 1
ATOM 4440 O O . ASP A 1 560 ? -15.644 13.323 -3.658 1.00 90.06 560 ASP A O 1
ATOM 4444 N N . VAL A 1 561 ? -15.676 13.365 -1.403 1.00 87.62 561 VAL A N 1
ATOM 4445 C CA . VAL A 1 561 ? -16.081 11.959 -1.195 1.00 87.62 561 VAL A CA 1
ATOM 4446 C C . VAL A 1 561 ? -17.383 11.642 -1.940 1.00 87.62 561 VAL A C 1
ATOM 4448 O O . VAL A 1 561 ? -17.473 10.661 -2.677 1.00 87.62 561 VAL A O 1
ATOM 4451 N N . CYS A 1 562 ? -18.370 12.532 -1.868 1.00 87.50 562 CYS A N 1
ATOM 4452 C CA . CYS A 1 562 ? -19.642 12.369 -2.571 1.00 87.50 562 CYS A CA 1
ATOM 4453 C C . CYS A 1 562 ? -19.528 12.363 -4.096 1.00 87.50 562 CYS A C 1
ATOM 4455 O O . CYS A 1 562 ? -20.304 11.689 -4.779 1.00 87.50 562 CYS A O 1
ATOM 4457 N N . ASN A 1 563 ? -18.580 13.112 -4.655 1.00 92.00 563 ASN A N 1
ATOM 4458 C CA . ASN A 1 563 ? -18.340 13.090 -6.094 1.00 92.00 563 ASN A CA 1
ATOM 4459 C C . ASN A 1 563 ? -17.549 11.843 -6.516 1.00 92.00 563 ASN A C 1
ATOM 4461 O O . ASN A 1 563 ? -17.831 11.296 -7.581 1.00 92.00 563 ASN A O 1
ATOM 4465 N N . ILE A 1 564 ? -16.676 11.314 -5.651 1.00 93.38 564 ILE A N 1
ATOM 4466 C CA . ILE A 1 564 ? -16.038 9.999 -5.826 1.00 93.38 564 ILE A CA 1
ATOM 4467 C C . ILE A 1 564 ? -17.093 8.880 -5.870 1.00 93.38 564 ILE A C 1
ATOM 4469 O O . ILE A 1 564 ? -17.108 8.099 -6.825 1.00 93.38 564 ILE A O 1
ATOM 4473 N N . HIS A 1 565 ? -18.042 8.845 -4.924 1.00 90.06 565 HIS A N 1
ATOM 4474 C CA . HIS A 1 565 ? -19.170 7.898 -4.959 1.00 90.06 565 HIS A CA 1
ATOM 4475 C C . HIS A 1 565 ? -19.934 7.949 -6.286 1.00 90.06 565 HIS A C 1
ATOM 4477 O O . HIS A 1 565 ? -20.186 6.907 -6.895 1.00 90.06 565 HIS A O 1
ATOM 4483 N N . LYS A 1 566 ? -20.286 9.156 -6.747 1.00 92.06 566 LYS A N 1
ATOM 4484 C CA . LYS A 1 566 ? -21.018 9.354 -8.007 1.00 92.06 566 LYS A CA 1
ATOM 4485 C C . LYS A 1 566 ? -20.206 8.949 -9.228 1.00 92.06 566 LYS A C 1
ATOM 4487 O O . LYS A 1 566 ? -20.785 8.395 -10.156 1.00 92.06 566 LYS A O 1
ATOM 4492 N N . ALA A 1 567 ? -18.894 9.180 -9.239 1.00 96.44 567 ALA A N 1
ATOM 4493 C CA . ALA A 1 567 ? -18.024 8.748 -10.327 1.00 96.44 567 ALA A CA 1
ATOM 4494 C C . ALA A 1 567 ? -18.051 7.220 -10.476 1.00 96.44 567 ALA A C 1
ATOM 4496 O O . ALA A 1 567 ? -18.402 6.726 -11.550 1.00 96.44 567 ALA A O 1
ATOM 4497 N N . PHE A 1 568 ? -17.806 6.475 -9.392 1.00 96.69 568 PHE A N 1
ATOM 4498 C CA . PHE A 1 568 ? -17.879 5.010 -9.401 1.00 96.69 568 PHE A CA 1
ATOM 4499 C C . PHE A 1 568 ? -19.284 4.481 -9.726 1.00 96.69 568 PHE A C 1
ATOM 4501 O O . PHE A 1 568 ? -19.428 3.608 -10.582 1.00 96.69 568 PHE A O 1
ATOM 4508 N N . ALA A 1 569 ? -20.332 5.041 -9.113 1.00 93.81 569 ALA A N 1
ATOM 4509 C CA . ALA A 1 569 ? -21.712 4.648 -9.402 1.00 93.81 569 ALA A CA 1
ATOM 4510 C C . ALA A 1 569 ? -22.096 4.918 -10.869 1.00 93.81 569 ALA A C 1
ATOM 4512 O O . ALA A 1 569 ? -22.784 4.108 -11.486 1.00 93.81 569 ALA A O 1
ATOM 4513 N N . SER A 1 570 ? -21.603 6.011 -11.468 1.00 95.88 570 SER A N 1
ATOM 4514 C CA . SER A 1 570 ? -21.895 6.355 -12.865 1.00 95.88 570 SER A CA 1
ATOM 4515 C C . SER A 1 570 ? -21.309 5.363 -13.869 1.00 95.88 570 SER A C 1
ATOM 4517 O O . SER A 1 570 ? -21.898 5.190 -14.933 1.00 95.88 570 SER A O 1
ATOM 4519 N N . VAL A 1 571 ? -20.204 4.686 -13.530 1.00 97.62 571 VAL A N 1
ATOM 4520 C CA . VAL A 1 571 ? -19.615 3.590 -14.325 1.00 97.62 571 VAL A CA 1
ATOM 4521 C C . VAL A 1 571 ? -20.117 2.204 -13.879 1.00 97.62 571 VAL A C 1
ATOM 4523 O O . VAL A 1 571 ? -19.639 1.178 -14.359 1.00 97.62 571 VAL A O 1
ATOM 4526 N N . GLY A 1 572 ? -21.105 2.146 -12.979 1.00 95.06 572 GLY A N 1
ATOM 4527 C CA . GLY A 1 572 ? -21.735 0.907 -12.514 1.00 95.06 572 GLY A CA 1
ATOM 4528 C C . GLY A 1 572 ? -20.933 0.124 -11.468 1.00 95.06 572 GLY A C 1
ATOM 4529 O O . GLY A 1 572 ? -21.222 -1.051 -11.241 1.00 95.06 572 GLY A O 1
ATOM 4530 N N . ILE A 1 573 ? -19.934 0.743 -10.830 1.00 93.25 573 ILE A N 1
ATOM 4531 C CA . ILE A 1 573 ? -19.184 0.147 -9.719 1.00 93.25 573 ILE A CA 1
ATOM 4532 C C . ILE A 1 573 ? -19.943 0.439 -8.412 1.00 93.25 573 ILE A C 1
ATOM 4534 O O . ILE A 1 573 ? -19.882 1.531 -7.835 1.00 93.25 573 ILE A O 1
ATOM 4538 N N . GLY A 1 574 ? -20.699 -0.559 -7.948 1.00 83.94 574 GLY A N 1
ATOM 4539 C CA . GLY A 1 574 ? -21.599 -0.462 -6.793 1.00 83.94 574 GLY A CA 1
ATOM 4540 C C . GLY A 1 574 ? -22.755 0.537 -6.981 1.00 83.94 574 GLY A C 1
ATOM 4541 O O . GLY A 1 574 ? -22.896 1.172 -8.022 1.00 83.94 574 GLY A O 1
ATOM 4542 N N . SER A 1 575 ? -23.588 0.695 -5.953 1.00 76.00 575 SER A N 1
ATOM 4543 C CA . SER A 1 575 ? -24.726 1.628 -5.951 1.00 76.00 575 SER A CA 1
ATOM 4544 C C . SER A 1 575 ? -24.312 3.100 -5.803 1.00 76.00 575 SER A C 1
ATOM 4546 O O . SER A 1 575 ? -23.231 3.419 -5.295 1.00 76.00 575 SER A O 1
ATOM 4548 N N . GLU A 1 576 ? -25.201 4.006 -6.224 1.00 66.19 576 GLU A N 1
ATOM 4549 C CA . GLU A 1 576 ? -25.214 5.380 -5.712 1.00 66.19 576 GLU A CA 1
ATOM 4550 C C . GLU A 1 576 ? -25.594 5.336 -4.224 1.00 66.19 576 GLU A C 1
ATOM 4552 O O . GLU A 1 576 ? -26.520 4.623 -3.839 1.00 66.19 576 GLU A O 1
ATOM 4557 N N . VAL A 1 577 ? -24.846 6.070 -3.403 1.00 63.34 577 VAL A N 1
ATOM 4558 C CA . VAL A 1 577 ? -25.023 6.150 -1.949 1.00 63.34 577 VAL A CA 1
ATOM 4559 C C . VAL A 1 577 ? -25.602 7.515 -1.611 1.00 63.34 577 VAL A C 1
ATOM 4561 O O . VAL A 1 577 ? -25.216 8.526 -2.209 1.00 63.34 577 VAL A O 1
ATOM 4564 N N . ALA A 1 578 ? -26.534 7.548 -0.661 1.00 62.88 578 ALA A N 1
ATOM 4565 C CA . ALA A 1 578 ? -27.011 8.799 -0.103 1.00 62.88 578 ALA A CA 1
ATOM 4566 C C . ALA A 1 578 ? -25.876 9.409 0.725 1.00 62.88 578 ALA A C 1
ATOM 4568 O O . ALA A 1 578 ? -25.506 8.883 1.763 1.00 62.88 578 ALA A O 1
ATOM 4569 N N . CYS A 1 579 ? -25.307 10.508 0.238 1.00 72.81 579 CYS A N 1
ATOM 4570 C CA . CYS A 1 579 ? -24.255 11.222 0.946 1.00 72.81 579 CYS A CA 1
ATOM 4571 C C . CYS A 1 579 ? -24.825 11.962 2.157 1.00 72.81 579 CYS A C 1
ATOM 4573 O O . CYS A 1 579 ? -25.217 13.130 2.057 1.00 72.81 579 CYS A O 1
ATOM 4575 N N . VAL A 1 580 ? -24.914 11.237 3.262 1.00 78.19 580 VAL A N 1
ATOM 4576 C CA . VAL A 1 580 ? -25.436 11.684 4.544 1.00 78.19 580 VAL A CA 1
ATOM 4577 C C . VAL A 1 580 ? -24.341 11.492 5.591 1.00 78.19 580 VAL A C 1
ATOM 4579 O O . VAL A 1 580 ? -23.521 10.585 5.484 1.00 78.19 580 VAL A O 1
ATOM 4582 N N . ASP A 1 581 ? -24.313 12.454 6.498 1.00 78.12 581 ASP A N 1
ATOM 4583 C CA . ASP A 1 581 ? -23.521 12.535 7.720 1.00 78.12 581 ASP A CA 1
ATOM 4584 C C . ASP A 1 581 ? -24.552 13.052 8.737 1.00 78.12 581 ASP A C 1
ATOM 4586 O O . ASP A 1 581 ? -24.858 14.259 8.790 1.00 78.12 581 ASP A O 1
ATOM 4590 N N . ASN A 1 582 ? -25.287 12.117 9.344 1.00 87.06 582 ASN A N 1
ATOM 4591 C CA . ASN A 1 582 ? -26.468 12.424 10.157 1.00 87.06 582 ASN A CA 1
ATOM 4592 C C . ASN A 1 582 ? -26.078 13.148 11.452 1.00 87.06 582 ASN A C 1
ATOM 4594 O O . ASN A 1 582 ? -26.725 14.137 11.842 1.00 87.06 582 ASN A O 1
ATOM 4598 N N . ASP A 1 583 ? -25.006 12.686 12.088 1.00 86.56 583 ASP A N 1
ATOM 4599 C CA . ASP A 1 583 ? -24.595 13.098 13.423 1.00 86.56 583 ASP A CA 1
ATOM 4600 C C . ASP A 1 583 ? -23.544 14.234 13.443 1.00 86.56 583 ASP A C 1
ATOM 4602 O O . ASP A 1 583 ? -23.521 15.026 14.397 1.00 86.56 583 ASP A O 1
ATOM 4606 N N . LYS A 1 584 ? -22.831 14.439 12.322 1.00 87.88 584 LYS A N 1
ATOM 4607 C CA . LYS A 1 584 ? -21.849 15.505 12.039 1.00 87.88 584 LYS A CA 1
ATOM 4608 C C . LYS A 1 584 ? -20.512 15.327 12.735 1.00 87.88 584 LYS A C 1
ATOM 4610 O O . LYS A 1 584 ? -19.866 16.328 13.076 1.00 87.88 584 LYS A O 1
ATOM 4615 N N . ASP A 1 585 ? -20.086 14.086 12.923 1.00 81.38 585 ASP A N 1
ATOM 4616 C CA . ASP A 1 585 ? -18.757 13.760 13.432 1.00 81.38 585 ASP A CA 1
ATOM 4617 C C . ASP A 1 585 ? -17.638 13.898 12.371 1.00 81.38 585 ASP A C 1
ATOM 4619 O O . ASP A 1 585 ? -16.477 14.145 12.722 1.00 81.38 585 ASP A O 1
ATOM 4623 N N . GLY A 1 586 ? -18.002 13.863 11.082 1.00 76.38 586 GLY A N 1
ATOM 4624 C CA . GLY A 1 586 ? -17.106 14.003 9.932 1.00 76.38 586 GLY A CA 1
ATOM 4625 C C . GLY A 1 586 ? -16.942 12.750 9.063 1.00 76.38 586 GLY A C 1
ATOM 4626 O O . GLY A 1 586 ? -16.254 12.840 8.036 1.00 76.38 586 GLY A O 1
ATOM 4627 N N . HIS A 1 587 ? -17.562 11.628 9.422 1.00 76.44 587 HIS A N 1
ATOM 4628 C CA . HIS A 1 587 ? -17.709 10.441 8.577 1.00 76.44 587 HIS A CA 1
ATOM 4629 C C . HIS A 1 587 ? -19.048 10.479 7.815 1.00 76.44 587 HIS A C 1
ATOM 4631 O O . HIS A 1 587 ? -19.822 11.424 7.926 1.00 76.44 587 HIS A O 1
ATOM 4637 N N . LEU A 1 588 ? -19.273 9.525 6.909 1.00 77.38 588 LEU A N 1
ATOM 4638 C CA . LEU A 1 588 ? -20.555 9.373 6.202 1.00 77.38 588 LEU A CA 1
ATOM 4639 C C . LEU A 1 588 ? -21.244 8.127 6.751 1.00 77.38 588 LEU A C 1
ATOM 4641 O O . LEU A 1 588 ? -20.543 7.137 6.929 1.00 77.38 588 LEU A O 1
ATOM 4645 N N . ASP A 1 589 ? -22.573 8.123 6.882 1.00 78.69 589 ASP A N 1
ATOM 4646 C CA . ASP A 1 589 ? -23.366 7.035 7.490 1.00 78.69 589 ASP A CA 1
ATOM 4647 C C . ASP A 1 589 ? -22.996 5.607 6.989 1.00 78.69 589 ASP A C 1
ATOM 4649 O O . ASP A 1 589 ? -23.088 4.638 7.732 1.00 78.69 589 ASP A O 1
ATOM 4653 N N . ASP A 1 590 ? -22.565 5.455 5.727 1.00 75.31 590 ASP A N 1
ATOM 4654 C CA . ASP A 1 590 ? -22.148 4.174 5.108 1.00 75.31 590 ASP A CA 1
ATOM 4655 C C . ASP A 1 590 ? -20.740 3.677 5.542 1.00 75.31 590 ASP A C 1
ATOM 4657 O O . ASP A 1 590 ? -20.356 2.548 5.226 1.00 75.31 590 ASP A O 1
ATOM 4661 N N . PHE A 1 591 ? -19.943 4.528 6.194 1.00 76.25 591 PHE A N 1
ATOM 4662 C CA . PHE A 1 591 ? -18.560 4.289 6.655 1.00 76.25 591 PHE A CA 1
ATOM 4663 C C . PHE A 1 591 ? -18.344 4.663 8.121 1.00 76.25 591 PHE A C 1
ATOM 4665 O O . PHE A 1 591 ? -17.228 4.533 8.620 1.00 76.25 591 PHE A O 1
ATOM 4672 N N . ASP A 1 592 ? -19.394 5.155 8.759 1.00 83.06 592 ASP A N 1
ATOM 4673 C CA . ASP A 1 592 ? -19.455 5.471 10.166 1.00 83.06 592 ASP A CA 1
ATOM 4674 C C . ASP A 1 592 ? -19.892 4.208 10.921 1.00 83.06 592 ASP A C 1
ATOM 4676 O O . ASP A 1 592 ? -20.928 3.613 10.612 1.00 83.06 592 ASP A O 1
ATOM 4680 N N . ASN A 1 593 ? -19.092 3.759 11.886 1.00 89.44 593 ASN A N 1
ATOM 4681 C CA . ASN A 1 593 ? -19.450 2.631 12.742 1.00 89.44 593 ASN A CA 1
ATOM 4682 C C . ASN A 1 593 ? -20.438 3.008 13.863 1.00 89.44 593 ASN A C 1
ATOM 4684 O O . ASN A 1 593 ? -20.908 2.110 14.563 1.00 89.44 593 ASN A O 1
ATOM 4688 N N . CYS A 1 594 ? -20.825 4.284 13.987 1.00 92.69 594 CYS A N 1
ATOM 4689 C CA . CYS A 1 594 ? -21.944 4.772 14.795 1.00 92.69 594 CYS A CA 1
ATOM 4690 C C . CYS A 1 594 ? -22.769 5.903 14.118 1.00 92.69 594 CYS A C 1
ATOM 4692 O O . CYS A 1 594 ? -22.888 6.965 14.721 1.00 92.69 594 CYS A O 1
ATOM 4694 N N . PRO A 1 595 ? -23.493 5.662 12.995 1.00 91.50 595 PRO A N 1
ATOM 4695 C CA . PRO A 1 595 ? -24.145 6.681 12.128 1.00 91.50 595 PRO A CA 1
ATOM 4696 C C . PRO A 1 595 ? -25.126 7.702 12.748 1.00 91.50 595 PRO A C 1
ATOM 4698 O O . PRO A 1 595 ? -25.731 8.507 12.040 1.00 91.50 595 PRO A O 1
ATOM 4701 N N . GLU A 1 596 ? -25.389 7.620 14.049 1.00 93.38 596 GLU A N 1
ATOM 4702 C CA . GLU A 1 596 ? -26.324 8.460 14.800 1.00 93.38 596 GLU A CA 1
ATOM 4703 C C . GLU A 1 596 ? -25.715 8.974 16.133 1.00 93.38 596 GLU A C 1
ATOM 4705 O O . GLU A 1 596 ? -26.418 9.637 16.907 1.00 93.38 596 GLU A O 1
ATOM 4710 N N . ILE A 1 597 ? -24.451 8.648 16.457 1.00 93.06 597 ILE A N 1
ATOM 4711 C CA . ILE A 1 597 ? -23.780 8.953 17.737 1.00 93.06 597 ILE A CA 1
ATOM 4712 C C . ILE A 1 597 ? -22.314 9.377 17.490 1.00 93.06 597 ILE A C 1
ATOM 4714 O O . ILE A 1 597 ? -21.458 8.502 17.365 1.00 93.06 597 ILE A O 1
ATOM 4718 N N . PRO A 1 598 ? -21.986 10.687 17.583 1.00 93.75 598 PRO A N 1
ATOM 4719 C CA . PRO A 1 598 ? -20.711 11.207 17.089 1.00 93.75 598 PRO A CA 1
ATOM 4720 C C . PRO A 1 598 ? -19.464 10.579 17.709 1.00 93.75 598 PRO A C 1
ATOM 4722 O O . PRO A 1 598 ? -19.186 10.782 18.899 1.00 93.75 598 PRO A O 1
ATOM 4725 N N . ASN A 1 599 ? -18.658 9.910 16.886 1.00 91.62 599 ASN A N 1
ATOM 4726 C CA . ASN A 1 599 ? -17.442 9.212 17.293 1.00 91.62 599 ASN A CA 1
ATOM 4727 C C . ASN A 1 599 ? -16.326 9.348 16.241 1.00 91.62 599 ASN A C 1
ATOM 4729 O O . ASN A 1 599 ? -15.831 8.379 15.676 1.00 91.62 599 ASN A O 1
ATOM 4733 N N . SER A 1 600 ? -15.861 10.585 16.032 1.00 87.25 600 SER A N 1
ATOM 4734 C CA . SER A 1 600 ? -14.900 10.942 14.967 1.00 87.25 600 SER A CA 1
ATOM 4735 C C . SER A 1 600 ? -13.582 10.140 14.936 1.00 87.25 600 SER A C 1
ATOM 4737 O O . SER A 1 600 ? -12.861 10.186 13.935 1.00 87.25 600 SER A O 1
ATOM 4739 N N . ASP A 1 601 ? -13.243 9.431 16.018 1.00 86.69 601 ASP A N 1
ATOM 4740 C CA . ASP A 1 601 ? -12.095 8.527 16.130 1.00 86.69 601 ASP A CA 1
ATOM 4741 C C . ASP A 1 601 ? -12.364 7.111 15.582 1.00 86.69 601 ASP A C 1
ATOM 4743 O O . ASP A 1 601 ? -11.408 6.396 15.281 1.00 86.69 601 ASP A O 1
ATOM 4747 N N . GLN A 1 602 ? -13.637 6.737 15.417 1.00 88.62 602 GLN A N 1
ATOM 4748 C CA . GLN A 1 602 ? -14.141 5.477 14.858 1.00 88.62 602 GLN A CA 1
ATOM 4749 C C . GLN A 1 602 ? -13.571 4.238 15.562 1.00 88.62 602 GLN A C 1
ATOM 4751 O O . GLN A 1 602 ? -13.401 3.181 14.953 1.00 88.62 602 GLN A O 1
ATOM 4756 N N . THR A 1 603 ? -13.255 4.359 16.857 1.00 93.00 603 THR A N 1
ATOM 4757 C CA . THR A 1 603 ? -12.663 3.261 17.625 1.00 93.00 603 THR A CA 1
ATOM 4758 C C . THR A 1 603 ? -13.663 2.114 17.753 1.00 93.00 603 THR A C 1
ATOM 4760 O O . THR A 1 603 ? -14.672 2.247 18.438 1.00 93.00 603 THR A O 1
ATOM 4763 N N . ASP A 1 604 ? -13.335 0.985 17.134 1.00 90.69 604 ASP A N 1
ATOM 4764 C CA . ASP A 1 604 ? -13.995 -0.316 17.256 1.00 90.69 604 ASP A CA 1
ATOM 4765 C C . ASP A 1 604 ? -12.953 -1.284 17.843 1.00 90.69 604 ASP A C 1
ATOM 4767 O O . ASP A 1 604 ? -11.883 -1.512 17.265 1.00 90.69 604 ASP A O 1
ATOM 4771 N N . SER A 1 605 ? -13.197 -1.742 19.071 1.00 93.19 605 SER A N 1
ATOM 4772 C CA . SER A 1 605 ? -12.224 -2.498 19.867 1.00 93.19 605 SER A CA 1
ATOM 4773 C C . SER A 1 605 ? -12.291 -4.014 19.683 1.00 93.19 605 SER A C 1
ATOM 4775 O O . SER A 1 605 ? -11.319 -4.690 20.036 1.00 93.19 605 SER A O 1
ATOM 4777 N N . ASP A 1 606 ? -13.359 -4.557 19.094 1.00 86.69 606 ASP A N 1
ATOM 4778 C CA . ASP A 1 606 ? -13.514 -6.000 18.868 1.00 86.69 606 ASP A CA 1
ATOM 4779 C C . ASP A 1 606 ? -13.720 -6.406 17.394 1.00 86.69 606 ASP A C 1
ATOM 4781 O O . ASP A 1 606 ? -13.495 -7.569 17.042 1.00 86.69 606 ASP A O 1
ATOM 4785 N N . ASN A 1 607 ? -13.892 -5.415 16.516 1.00 89.12 607 ASN A N 1
ATOM 4786 C CA . ASN A 1 607 ? -13.986 -5.482 15.058 1.00 89.12 607 ASN A CA 1
ATOM 4787 C C . ASN A 1 607 ? -15.286 -6.127 14.549 1.00 89.12 607 ASN A C 1
ATOM 4789 O O . ASN A 1 607 ? -15.267 -6.819 13.522 1.00 89.12 607 ASN A O 1
ATOM 4793 N N . ASP A 1 608 ? -16.407 -5.926 15.249 1.00 86.50 608 ASP A N 1
ATOM 4794 C CA . ASP A 1 608 ? -17.733 -6.361 14.795 1.00 86.50 608 ASP A CA 1
ATOM 4795 C C . ASP A 1 608 ? -18.427 -5.381 13.823 1.00 86.50 608 ASP A C 1
ATOM 4797 O O . ASP A 1 608 ? -19.350 -5.787 13.106 1.00 86.50 608 ASP A O 1
ATOM 4801 N N . GLY A 1 609 ? -17.941 -4.136 13.732 1.00 88.19 609 GLY A N 1
ATOM 4802 C CA . GLY A 1 609 ? -18.484 -3.076 12.883 1.00 88.19 609 GLY A CA 1
ATOM 4803 C C . GLY A 1 609 ? -19.349 -2.032 13.597 1.00 88.19 609 GLY A C 1
ATOM 4804 O O . GLY A 1 609 ? -19.818 -1.114 12.921 1.00 88.19 609 GLY A O 1
ATOM 4805 N N . PHE A 1 610 ? -19.547 -2.125 14.913 1.00 91.25 610 PHE A N 1
ATOM 4806 C CA . PHE A 1 610 ? -20.104 -1.060 15.747 1.00 91.25 610 PHE A CA 1
ATOM 4807 C C . PHE A 1 610 ? -18.977 -0.338 16.498 1.00 91.25 610 PHE A C 1
ATOM 4809 O O . PHE A 1 610 ? -18.103 -0.946 17.107 1.00 91.25 610 PHE A O 1
ATOM 4816 N N . GLY A 1 611 ? -18.979 0.993 16.470 1.00 93.06 611 GLY A N 1
ATOM 4817 C CA . GLY A 1 611 ? -17.998 1.772 17.222 1.00 93.06 611 GLY A CA 1
ATOM 4818 C C . GLY A 1 611 ? -18.268 1.716 18.726 1.00 93.06 611 GLY A C 1
ATOM 4819 O O . GLY A 1 611 ? -19.418 1.714 19.164 1.00 93.06 611 GLY A O 1
ATOM 4820 N N . ASN A 1 612 ? -17.218 1.803 19.544 1.00 91.75 612 ASN A N 1
ATOM 4821 C CA . ASN A 1 612 ? -17.273 1.793 21.014 1.00 91.75 612 ASN A CA 1
ATOM 4822 C C . ASN A 1 612 ? -18.251 2.823 21.638 1.00 91.75 612 ASN A C 1
ATOM 4824 O O . ASN A 1 612 ? -18.539 2.748 22.832 1.00 91.75 612 ASN A O 1
ATOM 4828 N N . ALA A 1 613 ? -18.691 3.830 20.874 1.00 92.75 613 ALA A N 1
ATOM 4829 C CA . ALA A 1 613 ? -19.635 4.865 21.297 1.00 92.75 613 ALA A CA 1
ATOM 4830 C C . ALA A 1 613 ? -21.116 4.446 21.190 1.00 92.75 613 ALA A C 1
ATOM 4832 O O . ALA A 1 613 ? -21.959 5.009 21.891 1.00 92.75 613 ALA A O 1
ATOM 4833 N N . CYS A 1 614 ? -21.434 3.482 20.324 1.00 92.31 614 CYS A N 1
ATOM 4834 C CA . CYS A 1 614 ? -22.783 2.959 20.079 1.00 92.31 614 CYS A CA 1
ATOM 4835 C C . CYS A 1 614 ? -22.889 1.438 20.278 1.00 92.31 614 CYS A C 1
ATOM 4837 O O . CYS A 1 614 ? -24.000 0.894 20.290 1.00 92.31 614 CYS A O 1
ATOM 4839 N N . ASP A 1 615 ? -21.758 0.757 20.449 1.00 93.19 615 ASP A N 1
ATOM 4840 C CA . ASP A 1 615 ? -21.709 -0.615 20.914 1.00 93.19 615 ASP A CA 1
ATOM 4841 C C . ASP A 1 615 ? -21.907 -0.707 22.434 1.00 93.19 615 ASP A C 1
ATOM 4843 O O . ASP A 1 615 ? -21.283 -0.003 23.236 1.00 93.19 615 ASP A O 1
ATOM 4847 N N . ARG A 1 616 ? -22.797 -1.614 22.829 1.00 92.62 616 ARG A N 1
ATOM 4848 C CA . ARG A 1 616 ? -23.110 -1.923 24.223 1.00 92.62 616 ARG A CA 1
ATOM 4849 C C . ARG A 1 616 ? -22.064 -2.840 24.847 1.00 92.62 616 ARG A C 1
ATOM 4851 O O . ARG A 1 616 ? -21.842 -2.742 26.059 1.00 92.62 616 ARG A O 1
ATOM 4858 N N . CYS A 1 617 ? -21.370 -3.649 24.041 1.00 92.31 617 CYS A N 1
ATOM 4859 C CA . CYS A 1 617 ? -20.344 -4.587 24.490 1.00 92.31 617 CYS A CA 1
ATOM 4860 C C . CYS A 1 617 ? -18.963 -4.400 23.816 1.00 92.31 617 CYS A C 1
ATOM 4862 O O . CYS A 1 617 ? -18.480 -5.388 23.273 1.00 92.31 617 CYS A O 1
ATOM 4864 N N . PRO A 1 618 ? -18.250 -3.251 23.979 1.00 91.69 618 PRO A N 1
ATOM 4865 C CA . PRO A 1 618 ? -17.040 -2.858 23.211 1.00 91.69 618 PRO A CA 1
ATOM 4866 C C . PRO A 1 618 ? -15.819 -3.794 23.197 1.00 91.69 618 PRO A C 1
ATOM 4868 O O . PRO A 1 618 ? -14.741 -3.395 22.767 1.00 91.69 618 PRO A O 1
ATOM 4871 N N . TYR A 1 619 ? -15.912 -4.992 23.762 1.00 90.00 619 TYR A N 1
ATOM 4872 C CA . TYR A 1 619 ? -14.847 -5.986 23.834 1.00 90.00 619 TYR A CA 1
ATOM 4873 C C . TYR A 1 619 ? -15.359 -7.420 23.559 1.00 90.00 619 TYR A C 1
ATOM 4875 O O . TYR A 1 619 ? -14.638 -8.383 23.848 1.00 90.00 619 TYR A O 1
ATOM 4883 N N . ILE A 1 620 ? -16.597 -7.594 23.073 1.00 87.50 620 ILE A N 1
ATOM 4884 C CA . ILE A 1 620 ? -17.247 -8.887 22.806 1.00 87.50 620 ILE A CA 1
ATOM 4885 C C . ILE A 1 620 ? -18.057 -8.800 21.495 1.00 87.50 620 ILE A C 1
ATOM 4887 O O . ILE A 1 620 ? -19.190 -8.331 21.540 1.00 87.50 620 ILE A O 1
ATOM 4891 N N . PRO A 1 621 ? -17.560 -9.369 20.374 1.00 90.00 621 PRO A N 1
ATOM 4892 C CA . PRO A 1 621 ? -18.130 -9.129 19.051 1.00 90.00 621 PRO A CA 1
ATOM 4893 C C . PRO A 1 621 ? -19.629 -9.408 18.919 1.00 90.00 621 PRO A C 1
ATOM 4895 O O . PRO A 1 621 ? -20.104 -10.525 19.174 1.00 90.00 621 PRO A O 1
ATOM 4898 N N . GLY A 1 622 ? -20.336 -8.414 18.392 1.00 86.19 622 GLY A N 1
ATOM 4899 C CA . GLY A 1 622 ? -21.782 -8.339 18.266 1.00 86.19 622 GLY A CA 1
ATOM 4900 C C . GLY A 1 622 ? -22.344 -7.280 19.216 1.00 86.19 622 GLY A C 1
ATOM 4901 O O . GLY A 1 622 ? -21.987 -7.259 20.385 1.00 86.19 622 GLY A O 1
ATOM 4902 N N . ASN A 1 623 ? -23.323 -6.501 18.749 1.00 85.75 623 ASN A N 1
ATOM 4903 C CA . ASN A 1 623 ? -24.078 -5.539 19.563 1.00 85.75 623 ASN A CA 1
ATOM 4904 C C . ASN A 1 623 ? -25.456 -6.120 19.990 1.00 85.75 623 ASN A C 1
ATOM 4906 O O . ASN A 1 623 ? -26.466 -5.905 19.302 1.00 85.75 623 ASN A O 1
ATOM 4910 N N . PRO A 1 624 ? -25.536 -6.951 21.055 1.00 88.12 624 PRO A N 1
ATOM 4911 C CA . PRO A 1 624 ? -26.777 -7.586 21.483 1.00 88.12 624 PRO A CA 1
ATOM 4912 C C . PRO A 1 624 ? -27.802 -6.568 22.019 1.00 88.12 624 PRO A C 1
ATOM 4914 O O . PRO A 1 624 ? -27.458 -5.639 22.747 1.00 88.12 624 PRO A O 1
ATOM 4917 N N . PRO A 1 625 ? -29.099 -6.735 21.694 1.00 89.06 625 PRO A N 1
ATOM 4918 C CA . PRO A 1 625 ? -30.123 -5.730 21.985 1.00 89.06 625 PRO A CA 1
ATOM 4919 C C . PRO A 1 625 ? -30.714 -5.820 23.402 1.00 89.06 625 PRO A C 1
ATOM 4921 O O . PRO A 1 625 ? -31.512 -4.955 23.776 1.00 89.06 625 PRO A O 1
ATOM 4924 N N . GLU A 1 626 ? -30.390 -6.883 24.137 1.00 95.00 626 GLU A N 1
ATOM 4925 C CA . GLU A 1 626 ? -30.914 -7.219 25.463 1.00 95.00 626 GLU A CA 1
ATOM 4926 C C . GLU A 1 626 ? -30.147 -6.420 26.520 1.00 95.00 626 GLU A C 1
ATOM 4928 O O . GLU A 1 626 ? -28.943 -6.579 26.650 1.00 95.00 626 GLU A O 1
ATOM 4933 N N . ASP A 1 627 ? -30.853 -5.512 27.188 1.00 93.12 627 ASP A N 1
ATOM 4934 C CA . ASP A 1 627 ? -30.359 -4.555 28.185 1.00 93.12 627 ASP A CA 1
ATOM 4935 C C . ASP A 1 627 ? -31.491 -4.412 29.220 1.00 93.12 627 ASP A C 1
ATOM 4937 O O . ASP A 1 627 ? -32.534 -3.784 28.959 1.00 93.12 627 ASP A O 1
ATOM 4941 N N . THR A 1 628 ? -31.363 -5.158 30.316 1.00 96.44 628 THR A N 1
ATOM 4942 C CA . THR A 1 628 ? -32.430 -5.401 31.293 1.00 96.44 628 THR A CA 1
ATOM 4943 C C . THR A 1 628 ? -32.660 -4.195 32.206 1.00 96.44 628 THR A C 1
ATOM 4945 O O . THR A 1 628 ? -33.822 -3.834 32.454 1.00 96.44 628 THR A O 1
ATOM 4948 N N . ASP A 1 629 ? -31.598 -3.519 32.649 1.00 94.69 629 ASP A N 1
ATOM 4949 C CA . ASP A 1 629 ? -31.671 -2.383 33.576 1.00 94.69 629 ASP A CA 1
ATOM 4950 C C . ASP A 1 629 ? -31.588 -0.989 32.915 1.00 94.69 629 ASP A C 1
ATOM 4952 O O . ASP A 1 629 ? -32.046 -0.006 33.516 1.00 94.69 629 ASP A O 1
ATOM 4956 N N . LYS A 1 630 ? -31.178 -0.923 31.639 1.00 94.88 630 LYS A N 1
ATOM 4957 C CA . LYS A 1 630 ? -31.128 0.264 30.760 1.00 94.88 630 LYS A CA 1
ATOM 4958 C C . LYS A 1 630 ? -30.009 1.237 31.072 1.00 94.88 630 LYS A C 1
ATOM 4960 O O . LYS A 1 630 ? -30.194 2.455 30.946 1.00 94.88 630 LYS A O 1
ATOM 4965 N N . ASP A 1 631 ? -28.857 0.710 31.457 1.00 93.56 631 ASP A N 1
ATOM 4966 C CA . ASP A 1 631 ? -27.642 1.485 31.682 1.00 93.56 631 ASP A CA 1
ATOM 4967 C C . ASP A 1 631 ? -26.824 1.752 30.396 1.00 93.56 631 ASP A C 1
ATOM 4969 O O . ASP A 1 631 ? -26.019 2.689 30.361 1.00 93.56 631 ASP A O 1
ATOM 4973 N N . GLY A 1 632 ? -27.098 1.006 29.316 1.00 91.06 632 GLY A N 1
ATOM 4974 C CA . GLY A 1 632 ? -26.400 1.086 28.028 1.00 91.06 632 GLY A CA 1
ATOM 4975 C C . GLY A 1 632 ? -25.405 -0.051 27.761 1.00 91.06 632 GLY A C 1
ATOM 4976 O O . GLY A 1 632 ? -24.816 -0.092 26.679 1.00 91.06 632 GLY A O 1
ATOM 4977 N N . ARG A 1 633 ? -25.225 -0.978 28.700 1.00 93.31 633 ARG A N 1
ATOM 4978 C CA . ARG A 1 633 ? -24.602 -2.291 28.514 1.00 93.31 633 ARG A CA 1
ATOM 4979 C C . ARG A 1 633 ? -25.663 -3.310 28.143 1.00 93.31 633 ARG A C 1
ATOM 4981 O O . ARG A 1 633 ? -26.851 -3.100 28.342 1.00 93.31 633 ARG A O 1
ATOM 4988 N N . ALA A 1 634 ? -25.233 -4.399 27.524 1.00 94.50 634 ALA A N 1
ATOM 4989 C CA . ALA A 1 634 ? -26.127 -5.503 27.221 1.00 94.50 634 ALA A CA 1
ATOM 4990 C C . ALA A 1 634 ? -25.871 -6.664 28.183 1.00 94.50 634 ALA A C 1
ATOM 4992 O O . ALA A 1 634 ? -24.724 -6.912 28.560 1.00 94.50 634 ALA A O 1
ATOM 4993 N N . ASP A 1 635 ? -26.920 -7.418 28.516 1.00 92.94 635 ASP A N 1
ATOM 4994 C CA . ASP A 1 635 ? -26.946 -8.463 29.554 1.00 92.94 635 ASP A CA 1
ATOM 4995 C C . ASP A 1 635 ? -25.804 -9.499 29.429 1.00 92.94 635 ASP A C 1
ATOM 4997 O O . ASP A 1 635 ? -25.420 -10.154 30.396 1.00 92.94 635 ASP A O 1
ATOM 5001 N N . SER A 1 636 ? -25.249 -9.683 28.225 1.00 91.06 636 SER A N 1
ATOM 5002 C CA . SER A 1 636 ? -24.133 -10.595 27.940 1.00 91.06 636 SER A CA 1
ATOM 5003 C C . SER A 1 636 ? -22.747 -10.090 28.356 1.00 91.06 636 SER A C 1
ATOM 5005 O O . SER A 1 636 ? -21.824 -10.900 28.465 1.00 91.06 636 SER A O 1
ATOM 5007 N N . CYS A 1 637 ? -22.577 -8.778 28.523 1.00 91.81 637 CYS A N 1
ATOM 5008 C CA . CYS A 1 637 ? -21.325 -8.125 28.920 1.00 91.81 637 CYS A CA 1
ATOM 5009 C C . CYS A 1 637 ? -21.461 -7.270 30.188 1.00 91.81 637 CYS A C 1
ATOM 5011 O O . CYS A 1 637 ? -20.463 -6.718 30.646 1.00 91.81 637 CYS A O 1
ATOM 5013 N N . ASP A 1 638 ? -22.667 -7.184 30.744 1.00 94.31 638 ASP A N 1
ATOM 5014 C CA . ASP A 1 638 ? -22.977 -6.458 31.964 1.00 94.31 638 ASP A CA 1
ATOM 5015 C C . ASP A 1 638 ? -22.657 -7.292 33.222 1.00 94.31 638 ASP A C 1
ATOM 5017 O O . ASP A 1 638 ? -23.157 -8.406 33.410 1.00 94.31 638 ASP A O 1
ATOM 5021 N N . ASN A 1 639 ? -21.814 -6.752 34.105 1.00 93.25 639 ASN A N 1
ATOM 5022 C CA . ASN A 1 639 ? -21.469 -7.352 35.391 1.00 93.25 639 ASN A CA 1
ATOM 5023 C C . ASN A 1 639 ? -22.523 -7.125 36.494 1.00 93.25 639 ASN A C 1
ATOM 5025 O O . ASN A 1 639 ? -22.345 -7.652 37.598 1.00 93.25 639 ASN A O 1
ATOM 5029 N N . CYS A 1 640 ? -23.620 -6.414 36.204 1.00 94.62 640 CYS A N 1
ATOM 5030 C CA . CYS A 1 640 ? -24.736 -6.163 37.113 1.00 94.62 640 CYS A CA 1
ATOM 5031 C C . CYS A 1 640 ? -26.158 -6.179 36.513 1.00 94.62 640 CYS A C 1
ATOM 5033 O O . CYS A 1 640 ? -27.025 -5.662 37.200 1.00 94.62 640 CYS A O 1
ATOM 5035 N N . VAL A 1 641 ? -26.424 -6.860 35.386 1.00 94.50 641 VAL A N 1
ATOM 5036 C CA . VAL A 1 641 ? -27.711 -7.140 34.659 1.00 94.50 641 VAL A CA 1
ATOM 5037 C C . VAL A 1 641 ? -29.056 -6.575 35.191 1.00 94.50 641 VAL A C 1
ATOM 5039 O O . VAL A 1 641 ? -29.905 -6.146 34.413 1.00 94.50 641 VAL A O 1
ATOM 5042 N N . ASP A 1 642 ? -29.321 -6.648 36.496 1.00 94.50 642 ASP A N 1
ATOM 5043 C CA . ASP A 1 642 ? -30.528 -6.147 37.166 1.00 94.50 642 ASP A CA 1
ATOM 5044 C C . ASP A 1 642 ? -30.371 -4.737 37.815 1.00 94.50 642 ASP A C 1
ATOM 5046 O O . ASP A 1 642 ? -31.319 -4.254 38.453 1.00 94.50 642 ASP A O 1
ATOM 5050 N N . LYS A 1 643 ? -29.200 -4.078 37.752 1.00 95.50 643 LYS A N 1
ATOM 5051 C CA . LYS A 1 643 ? -28.883 -2.840 38.498 1.00 95.50 643 LYS A CA 1
ATOM 5052 C C . LYS A 1 643 ? -27.828 -1.938 37.822 1.00 95.50 643 LYS A C 1
ATOM 5054 O O . LYS A 1 643 ? -26.633 -2.031 38.107 1.00 95.50 643 LYS A O 1
ATOM 5059 N N . ALA A 1 644 ? -28.353 -0.912 37.152 1.00 96.69 644 ALA A N 1
ATOM 5060 C CA . ALA A 1 644 ? -27.622 -0.005 36.272 1.00 96.69 644 ALA A CA 1
ATOM 5061 C C . ALA A 1 644 ? -26.297 0.551 36.824 1.00 96.69 644 ALA A C 1
ATOM 5063 O O . ALA A 1 644 ? -26.272 1.262 37.841 1.00 96.69 644 ALA A O 1
ATOM 5064 N N . ASN A 1 645 ? -25.209 0.311 36.091 1.00 95.25 645 ASN A N 1
ATOM 5065 C CA . ASN A 1 645 ? -23.843 0.717 36.412 1.00 95.25 645 ASN A CA 1
ATOM 5066 C C . ASN A 1 645 ? -22.977 0.927 35.138 1.00 95.25 645 ASN A C 1
ATOM 5068 O O . ASN A 1 645 ? -22.015 0.190 34.920 1.00 95.25 645 ASN A O 1
ATOM 5072 N N . PRO A 1 646 ? -23.195 1.995 34.334 1.00 93.00 646 PRO A N 1
ATOM 5073 C CA . PRO A 1 646 ? -22.621 2.105 32.976 1.00 93.00 646 PRO A CA 1
ATOM 5074 C C . PRO A 1 646 ? -21.083 2.061 32.894 1.00 93.00 646 PRO A C 1
ATOM 5076 O O . PRO A 1 646 ? -20.499 1.774 31.841 1.00 93.00 646 PRO A O 1
ATOM 5079 N N . SER A 1 647 ? -20.414 2.385 34.009 1.00 92.00 647 SER A N 1
ATOM 5080 C CA . SER A 1 647 ? -18.959 2.331 34.180 1.00 92.00 647 SER A CA 1
ATOM 5081 C C . SER A 1 647 ? -18.401 0.922 34.398 1.00 92.00 647 SER A C 1
ATOM 5083 O O . SER A 1 647 ? -17.195 0.747 34.244 1.00 92.00 647 SER A O 1
ATOM 5085 N N . GLN A 1 648 ? -19.249 -0.056 34.736 1.00 93.69 648 GLN A N 1
ATOM 5086 C CA . GLN A 1 648 ? -18.910 -1.473 34.909 1.00 93.69 648 GLN A CA 1
ATOM 5087 C C . GLN A 1 648 ? -17.757 -1.708 35.902 1.00 93.69 648 GLN A C 1
ATOM 5089 O O . GLN A 1 648 ? -16.950 -2.621 35.742 1.00 93.69 648 GLN A O 1
ATOM 5094 N N . GLU A 1 649 ? -17.665 -0.875 36.946 1.00 96.00 649 GLU A N 1
ATOM 5095 C CA . GLU A 1 649 ? -16.627 -1.001 37.974 1.00 96.00 649 GLU A CA 1
ATOM 5096 C C . GLU A 1 649 ? -16.762 -2.322 38.751 1.00 96.00 649 GLU A C 1
ATOM 5098 O O . GLU A 1 649 ? -17.822 -2.619 39.295 1.00 96.00 649 GLU A O 1
ATOM 5103 N N . ASP A 1 650 ? -15.663 -3.069 38.827 1.00 93.69 650 ASP A N 1
ATOM 5104 C CA . ASP A 1 650 ? -15.470 -4.327 39.557 1.00 93.69 650 ASP A CA 1
ATOM 5105 C C . ASP A 1 650 ? -14.089 -4.203 40.231 1.00 93.69 650 ASP A C 1
ATOM 5107 O O . ASP A 1 650 ? -13.064 -4.101 39.548 1.00 93.69 650 ASP A O 1
ATOM 5111 N N . THR A 1 651 ? -14.064 -4.044 41.559 1.00 96.19 651 THR A N 1
ATOM 5112 C CA . THR A 1 651 ? -12.842 -3.642 42.287 1.00 96.19 651 THR A CA 1
ATOM 5113 C C . THR A 1 651 ? -11.917 -4.817 42.599 1.00 96.19 651 THR A C 1
ATOM 5115 O O . THR A 1 651 ? -10.698 -4.623 42.664 1.00 96.19 651 THR A O 1
ATOM 5118 N N . ASP A 1 652 ? -12.461 -6.016 42.811 1.00 93.19 652 ASP A N 1
ATOM 5119 C CA . ASP A 1 652 ? -11.694 -7.208 43.195 1.00 93.19 652 ASP A CA 1
ATOM 5120 C C . ASP A 1 652 ? -11.550 -8.253 42.072 1.00 93.19 652 ASP A C 1
ATOM 5122 O O . ASP A 1 652 ? -10.681 -9.132 42.156 1.00 93.19 652 ASP A O 1
ATOM 5126 N N . GLY A 1 653 ? -12.290 -8.095 40.973 1.00 92.75 653 GLY A N 1
ATOM 5127 C CA . GLY A 1 653 ? -12.191 -8.896 39.759 1.00 92.75 653 GLY A CA 1
ATOM 5128 C C . GLY A 1 653 ? -13.011 -10.185 39.787 1.00 92.75 653 GLY A C 1
ATOM 5129 O O . GLY A 1 653 ? -12.687 -11.116 39.031 1.00 92.75 653 GLY A O 1
ATOM 5130 N N . ASP A 1 654 ? -14.024 -10.292 40.650 1.00 91.44 654 ASP A N 1
ATOM 5131 C CA . ASP A 1 654 ? -14.883 -11.477 40.752 1.00 91.44 654 ASP A CA 1
ATOM 5132 C C . ASP A 1 654 ? -15.975 -11.584 39.670 1.00 91.44 654 ASP A C 1
ATOM 5134 O O . ASP A 1 654 ? -16.572 -12.653 39.481 1.00 91.44 654 ASP A O 1
ATOM 5138 N N . ARG A 1 655 ? -16.090 -10.549 38.821 1.00 89.69 655 ARG A N 1
ATOM 5139 C CA . ARG A 1 655 ? -17.051 -10.393 37.714 1.00 89.69 655 ARG A CA 1
ATOM 5140 C C . ARG A 1 655 ? -18.467 -10.052 38.155 1.00 89.69 655 ARG A C 1
ATOM 5142 O O . ARG A 1 655 ? -19.393 -10.193 37.350 1.00 89.69 655 ARG A O 1
ATOM 5149 N N . ARG A 1 656 ? -18.651 -9.612 39.392 1.00 92.56 656 ARG A N 1
ATOM 5150 C CA . ARG A 1 656 ? -19.849 -8.914 39.835 1.00 92.56 656 ARG A CA 1
ATOM 5151 C C . ARG A 1 656 ? -19.492 -7.446 40.028 1.00 92.56 656 ARG A C 1
ATOM 5153 O O . ARG A 1 656 ? -18.492 -7.115 40.649 1.00 92.56 656 ARG A O 1
ATOM 5160 N N . GLY A 1 657 ? -20.267 -6.545 39.437 1.00 94.44 657 GLY A N 1
ATOM 5161 C CA . GLY A 1 657 ? -19.957 -5.123 39.552 1.00 94.44 657 GLY A CA 1
ATOM 5162 C C . GLY A 1 657 ? -20.191 -4.604 40.972 1.00 94.44 657 GLY A C 1
ATOM 5163 O O . GLY A 1 657 ? -21.150 -4.998 41.640 1.00 94.44 657 GLY A O 1
ATOM 5164 N N . ASN A 1 658 ? -19.394 -3.613 41.382 1.00 94.81 658 ASN A N 1
ATOM 5165 C CA . ASN A 1 658 ? -19.491 -2.883 42.656 1.00 94.81 658 ASN A CA 1
ATOM 5166 C C . ASN A 1 658 ? -20.925 -2.438 43.010 1.00 94.81 658 ASN A C 1
ATOM 5168 O O . ASN A 1 658 ? -21.244 -2.192 44.169 1.00 94.81 658 ASN A O 1
ATOM 5172 N N . ALA A 1 659 ? -21.781 -2.241 42.001 1.00 95.12 659 ALA A N 1
ATOM 5173 C CA . ALA A 1 659 ? -23.160 -1.825 42.192 1.00 95.12 659 ALA A CA 1
ATOM 5174 C C . ALA A 1 659 ? -24.047 -2.947 42.750 1.00 95.12 659 ALA A C 1
ATOM 5176 O O . ALA A 1 659 ? -24.931 -2.659 43.555 1.00 95.12 659 ALA A O 1
ATOM 5177 N N . CYS A 1 660 ? -23.861 -4.195 42.328 1.00 93.62 660 CYS A N 1
ATOM 5178 C CA . CYS A 1 660 ? -24.716 -5.335 42.670 1.00 93.62 660 CYS A CA 1
ATOM 5179 C C . CYS A 1 660 ? -24.031 -6.363 43.584 1.00 93.62 660 CYS A C 1
ATOM 5181 O O . CYS A 1 660 ? -24.662 -7.358 43.950 1.00 93.62 660 CYS A O 1
ATOM 5183 N N . ASP A 1 661 ? -22.773 -6.122 43.937 1.00 94.56 661 ASP A N 1
ATOM 5184 C CA . ASP A 1 661 ? -21.972 -6.883 44.885 1.00 94.56 661 ASP A CA 1
ATOM 5185 C C . ASP A 1 661 ? -22.193 -6.410 46.341 1.00 94.56 661 ASP A C 1
ATOM 5187 O O . ASP A 1 661 ? -22.145 -5.212 46.626 1.00 94.56 661 ASP A O 1
ATOM 5191 N N . ASN A 1 662 ? -22.449 -7.348 47.261 1.00 93.38 662 ASN A N 1
ATOM 5192 C CA . ASN A 1 662 ? -22.537 -7.111 48.707 1.00 93.38 662 ASN A CA 1
ATOM 5193 C C . ASN A 1 662 ? -21.184 -7.193 49.452 1.00 93.38 662 ASN A C 1
ATOM 5195 O O . ASN A 1 662 ? -21.138 -6.918 50.650 1.00 93.38 662 ASN A O 1
ATOM 5199 N N . CYS A 1 663 ? -20.081 -7.496 48.761 1.00 94.19 663 CYS A N 1
ATOM 5200 C CA . CYS A 1 663 ? -18.710 -7.347 49.251 1.00 94.19 663 CYS A CA 1
ATOM 5201 C C . CYS A 1 663 ? -17.751 -6.687 48.226 1.00 94.19 663 CYS A C 1
ATOM 5203 O O . CYS A 1 663 ? -16.739 -7.311 47.916 1.00 94.19 663 CYS A O 1
ATOM 5205 N N . PRO A 1 664 ? -17.948 -5.410 47.803 1.00 94.25 664 PRO A N 1
ATOM 5206 C CA . PRO A 1 664 ? -17.212 -4.735 46.703 1.00 94.25 664 PRO A CA 1
ATOM 5207 C C . PRO A 1 664 ? -15.679 -4.616 46.784 1.00 94.25 664 PRO A C 1
ATOM 5209 O O . PRO A 1 664 ? -15.086 -3.820 46.056 1.00 94.25 664 PRO A O 1
ATOM 5212 N N . THR A 1 665 ? -15.021 -5.282 47.728 1.00 93.69 665 THR A N 1
ATOM 5213 C CA . THR A 1 665 ? -13.564 -5.319 47.909 1.00 93.69 665 THR A CA 1
ATOM 5214 C C . THR A 1 665 ? -13.042 -6.707 48.313 1.00 93.69 665 THR A C 1
ATOM 5216 O O . THR A 1 665 ? -11.849 -6.841 48.612 1.00 93.69 665 THR A O 1
ATOM 5219 N N . VAL A 1 666 ? -13.903 -7.730 48.361 1.00 92.31 666 VAL A N 1
ATOM 5220 C CA . VAL A 1 666 ? -13.591 -9.087 48.828 1.00 92.31 666 VAL A CA 1
ATOM 5221 C C . VAL A 1 666 ? -14.217 -10.110 47.884 1.00 92.31 666 VAL A C 1
ATOM 5223 O O . VAL A 1 666 ? -15.346 -10.539 48.105 1.00 92.31 666 VAL A O 1
ATOM 5226 N N . TYR A 1 667 ? -13.404 -10.571 46.925 1.00 93.06 667 TYR A N 1
ATOM 5227 C CA . TYR A 1 667 ? -13.735 -11.581 45.913 1.00 93.06 667 TYR A CA 1
ATOM 5228 C C . TYR A 1 667 ? -14.614 -12.697 46.495 1.00 93.06 667 TYR A C 1
ATOM 5230 O O . TYR A 1 667 ? -14.109 -13.585 47.202 1.00 93.06 667 TYR A O 1
ATOM 5238 N N . ASN A 1 668 ? -15.915 -12.667 46.201 1.00 90.50 668 ASN A N 1
ATOM 5239 C CA . ASN A 1 668 ? -16.879 -13.632 46.734 1.00 90.50 668 ASN A CA 1
ATOM 5240 C C . ASN A 1 668 ? -17.606 -14.403 45.620 1.00 90.50 668 ASN A C 1
ATOM 5242 O O . ASN A 1 668 ? -17.985 -15.560 45.828 1.00 90.50 668 ASN A O 1
ATOM 5246 N N . TRP A 1 669 ? -17.721 -13.834 44.418 1.00 83.75 669 TRP A N 1
ATOM 5247 C CA . TRP A 1 669 ? -18.525 -14.358 43.324 1.00 83.75 669 TRP A CA 1
ATOM 5248 C C . TRP A 1 669 ? -17.777 -15.402 42.489 1.00 83.75 669 TRP A C 1
ATOM 5250 O O . TRP A 1 669 ? -16.891 -15.113 41.686 1.00 83.75 669 TRP A O 1
ATOM 5260 N N . TYR A 1 670 ? -18.179 -16.670 42.612 1.00 77.38 670 TYR A N 1
ATOM 5261 C CA . TYR A 1 670 ? -17.672 -17.732 41.737 1.00 77.38 670 TYR A CA 1
ATOM 5262 C C . TYR A 1 670 ? -18.781 -18.663 41.245 1.00 77.38 670 TYR A C 1
ATOM 5264 O O . TYR A 1 670 ? -19.391 -19.409 42.013 1.00 77.38 670 TYR A O 1
ATOM 5272 N N . ASN A 1 671 ? -19.005 -18.669 39.924 1.00 77.62 671 ASN A N 1
ATOM 5273 C CA . ASN A 1 671 ? -20.065 -19.437 39.255 1.00 77.62 671 ASN A CA 1
ATOM 5274 C C . ASN A 1 671 ? -21.470 -19.194 39.853 1.00 77.62 671 ASN A C 1
ATOM 5276 O O . ASN A 1 671 ? -22.236 -20.143 40.041 1.00 77.62 671 ASN A O 1
ATOM 5280 N N . GLY A 1 672 ? -21.809 -17.933 40.146 1.00 74.94 672 GLY A N 1
ATOM 5281 C CA . GLY A 1 672 ? -23.145 -17.549 40.614 1.00 74.94 672 GLY A CA 1
ATOM 5282 C C . GLY A 1 672 ? -23.409 -17.804 42.101 1.00 74.94 672 GLY A C 1
ATOM 5283 O O . GLY A 1 672 ? -24.518 -18.197 42.459 1.00 74.94 672 GLY A O 1
ATOM 5284 N N . LYS A 1 673 ? -22.385 -17.681 42.954 1.00 78.19 673 LYS A N 1
ATOM 5285 C CA . LYS A 1 673 ? -22.429 -17.963 44.401 1.00 78.19 673 LYS A CA 1
ATOM 5286 C C . LYS A 1 673 ? -21.503 -17.022 45.155 1.00 78.19 673 LYS A C 1
ATOM 5288 O O . LYS A 1 673 ? -20.474 -16.687 44.585 1.00 78.19 673 LYS A O 1
ATOM 5293 N N . GLY A 1 674 ? -21.828 -16.709 46.412 1.00 81.12 674 GLY A N 1
ATOM 5294 C CA . GLY A 1 674 ? -20.996 -15.894 47.311 1.00 81.12 674 GLY A CA 1
ATOM 5295 C C . GLY A 1 674 ? -21.695 -14.664 47.889 1.00 81.12 674 GLY A C 1
ATOM 5296 O O . GLY A 1 674 ? -21.258 -14.137 48.900 1.00 81.12 674 GLY A O 1
ATOM 5297 N N . GLN A 1 675 ? -22.823 -14.276 47.293 1.00 90.31 675 GLN A N 1
ATOM 5298 C CA . GLN A 1 675 ? -23.672 -13.148 47.695 1.00 90.31 675 GLN A CA 1
ATOM 5299 C C . GLN A 1 675 ? -24.712 -13.560 48.749 1.00 90.31 675 GLN A C 1
ATOM 5301 O O . GLN A 1 675 ? -25.864 -13.130 48.704 1.00 90.31 675 GLN A O 1
ATOM 5306 N N . ASP A 1 676 ? -24.334 -14.479 49.635 1.00 92.94 676 ASP A N 1
ATOM 5307 C CA . ASP A 1 676 ? -25.155 -14.824 50.789 1.00 92.94 676 ASP A CA 1
ATOM 5308 C C . ASP A 1 676 ? -25.052 -13.664 51.805 1.00 92.94 676 ASP A C 1
ATOM 5310 O O . ASP A 1 676 ? -23.995 -13.048 51.942 1.00 92.94 676 ASP A O 1
ATOM 5314 N N . ASP A 1 677 ? -26.175 -13.325 52.433 1.00 93.50 677 ASP A N 1
ATOM 5315 C CA . ASP A 1 677 ? -26.356 -12.252 53.422 1.00 93.50 677 ASP A CA 1
ATOM 5316 C C . ASP A 1 677 ? -27.361 -12.813 54.441 1.00 93.50 677 ASP A C 1
ATOM 5318 O O . ASP A 1 677 ? -28.562 -12.942 54.160 1.00 93.50 677 ASP A O 1
ATOM 5322 N N . ALA A 1 678 ? -26.838 -13.343 55.548 1.00 95.25 678 ALA A N 1
ATOM 5323 C CA . ALA A 1 678 ? -27.586 -14.209 56.455 1.00 95.25 678 ALA A CA 1
ATOM 5324 C C . ALA A 1 678 ? -28.530 -13.462 57.412 1.00 95.25 678 ALA A C 1
ATOM 5326 O O . ALA A 1 678 ? -29.493 -14.073 57.897 1.00 95.25 678 ALA A O 1
ATOM 5327 N N . ASP A 1 679 ? -28.288 -12.178 57.684 1.00 95.19 679 ASP A N 1
ATOM 5328 C CA . ASP A 1 679 ? -29.126 -11.341 58.554 1.00 95.19 679 ASP A CA 1
ATOM 5329 C C . ASP A 1 679 ? -29.836 -10.176 57.835 1.00 95.19 679 ASP A C 1
ATOM 5331 O O . ASP A 1 679 ? -30.828 -9.657 58.366 1.00 95.19 679 ASP A O 1
ATOM 5335 N N . GLY A 1 680 ? -29.465 -9.881 56.587 1.00 95.19 680 GLY A N 1
ATOM 5336 C CA . GLY A 1 680 ? -30.164 -8.968 55.685 1.00 95.19 680 GLY A CA 1
ATOM 5337 C C . GLY A 1 680 ? -29.746 -7.508 55.831 1.00 95.19 680 GLY A C 1
ATOM 5338 O O . GLY A 1 680 ? -30.590 -6.624 55.625 1.00 95.19 680 GLY A O 1
ATOM 5339 N N . ASP A 1 681 ? -28.505 -7.245 56.238 1.00 95.00 681 ASP A N 1
ATOM 5340 C CA . ASP A 1 681 ? -27.999 -5.899 56.518 1.00 95.00 681 ASP A CA 1
ATOM 5341 C C . ASP A 1 681 ? -27.415 -5.179 55.282 1.00 95.00 681 ASP A C 1
ATOM 5343 O O . ASP A 1 681 ? -27.366 -3.942 55.249 1.00 95.00 681 ASP A O 1
ATOM 5347 N N . GLY A 1 682 ? -27.098 -5.936 54.224 1.00 92.94 682 GLY A N 1
ATOM 5348 C CA . GLY A 1 682 ? -26.532 -5.454 52.962 1.00 92.94 682 GLY A CA 1
ATOM 5349 C C . GLY A 1 682 ? -25.033 -5.718 52.769 1.00 92.94 682 GLY A C 1
ATOM 5350 O O . GLY A 1 682 ? -24.524 -5.423 51.684 1.00 92.94 682 GLY A O 1
ATOM 5351 N N . ILE A 1 683 ? -24.346 -6.275 53.765 1.00 94.62 683 ILE A N 1
ATOM 5352 C CA . ILE A 1 683 ? -22.966 -6.765 53.717 1.00 94.62 683 ILE A CA 1
ATOM 5353 C C . ILE A 1 683 ? -23.000 -8.292 53.550 1.00 94.62 683 ILE A C 1
ATOM 5355 O O . ILE A 1 683 ? -23.803 -8.988 54.161 1.00 94.62 683 ILE A O 1
ATOM 5359 N N . GLY A 1 684 ? -22.164 -8.848 52.673 1.00 94.56 684 GLY A N 1
ATOM 5360 C CA . GLY A 1 684 ? -22.168 -10.294 52.432 1.00 94.56 684 GLY A CA 1
ATOM 5361 C C . GLY A 1 684 ? -21.442 -11.107 53.502 1.00 94.56 684 GLY A C 1
ATOM 5362 O O . GLY A 1 684 ? -20.379 -10.705 53.973 1.00 94.56 684 GLY A O 1
ATOM 5363 N N . ASP A 1 685 ? -21.914 -12.333 53.760 1.00 93.25 685 ASP A N 1
ATOM 5364 C CA . ASP A 1 685 ? -21.356 -13.335 54.692 1.00 93.25 685 ASP A CA 1
ATOM 5365 C C . ASP A 1 685 ? -19.829 -13.549 54.568 1.00 93.25 685 ASP A C 1
ATOM 5367 O O . ASP A 1 685 ? -19.195 -14.115 55.462 1.00 93.25 685 ASP A O 1
ATOM 5371 N N . TYR A 1 686 ? -19.218 -13.161 53.447 1.00 92.94 686 TYR A N 1
ATOM 5372 C CA . TYR A 1 686 ? -17.778 -13.246 53.188 1.00 92.94 686 TYR A CA 1
ATOM 5373 C C . TYR A 1 686 ? -16.965 -12.079 53.760 1.00 92.94 686 TYR A C 1
ATOM 5375 O O . TYR A 1 686 ? -15.837 -12.303 54.204 1.00 92.94 686 TYR A O 1
ATOM 5383 N N . CYS A 1 687 ? -17.519 -10.868 53.752 1.00 93.25 687 CYS A N 1
ATOM 5384 C CA . CYS A 1 687 ? -16.887 -9.643 54.245 1.00 93.25 687 CYS A CA 1
ATOM 5385 C C . CYS A 1 687 ? -17.471 -9.159 55.581 1.00 93.25 687 CYS A C 1
ATOM 5387 O O . CYS A 1 687 ? -16.836 -8.346 56.243 1.00 93.25 687 CYS A O 1
ATOM 5389 N N . ASP A 1 688 ? -18.621 -9.697 55.983 1.00 95.31 688 ASP A N 1
ATOM 5390 C CA . ASP A 1 688 ? -19.312 -9.361 57.219 1.00 95.31 688 ASP A CA 1
ATOM 5391 C C . ASP A 1 688 ? -18.591 -9.907 58.471 1.00 95.31 688 ASP A C 1
ATOM 5393 O O . ASP A 1 688 ? -18.314 -11.116 58.581 1.00 95.31 688 ASP A O 1
ATOM 5397 N N . ASN A 1 689 ? -18.293 -9.009 59.413 1.00 94.94 689 ASN A N 1
ATOM 5398 C CA . ASN A 1 689 ? -17.702 -9.295 60.719 1.00 94.94 689 ASN A CA 1
ATOM 5399 C C . ASN A 1 689 ? -18.716 -9.751 61.790 1.00 94.94 689 ASN A C 1
ATOM 5401 O O . ASN A 1 689 ? -18.281 -10.143 62.875 1.00 94.94 689 ASN A O 1
ATOM 5405 N N . CYS A 1 690 ? -20.023 -9.794 61.490 1.00 96.12 690 CYS A N 1
ATOM 5406 C CA . CYS A 1 690 ? -21.066 -10.258 62.410 1.00 96.12 690 CYS A CA 1
ATOM 5407 C C . CYS A 1 690 ? -22.118 -11.269 61.905 1.00 96.12 690 CYS A C 1
ATOM 5409 O O . CYS A 1 690 ? -22.873 -11.740 62.753 1.00 96.12 690 CYS A O 1
ATOM 5411 N N . LYS A 1 691 ? -22.129 -11.697 60.633 1.00 95.12 691 LYS A N 1
ATOM 5412 C CA . LYS A 1 691 ? -22.766 -12.874 59.942 1.00 95.12 691 LYS A CA 1
ATOM 5413 C C . LYS A 1 691 ? -24.157 -13.383 60.367 1.00 95.12 691 LYS A C 1
ATOM 5415 O O . LYS A 1 691 ? -24.584 -14.459 59.946 1.00 95.12 691 LYS A O 1
ATOM 5420 N N . SER A 1 692 ? -24.810 -12.745 61.318 1.00 95.44 692 SER A N 1
ATOM 5421 C CA . SER A 1 692 ? -26.032 -13.182 62.002 1.00 95.44 692 SER A CA 1
ATOM 5422 C C . SER A 1 692 ? -26.626 -12.097 62.913 1.00 95.44 692 SER A C 1
ATOM 5424 O O 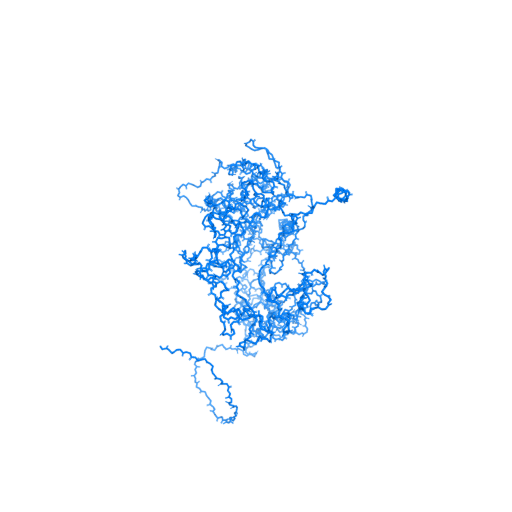. SER A 1 692 ? -27.646 -12.345 63.568 1.00 95.44 692 SER A O 1
ATOM 5426 N N . VAL A 1 693 ? -25.983 -10.927 62.993 1.00 95.69 693 VAL A N 1
ATOM 5427 C CA . VAL A 1 693 ? -26.383 -9.762 63.781 1.00 95.69 693 VAL A CA 1
ATOM 5428 C C . VAL A 1 693 ? -26.100 -8.492 62.972 1.00 95.69 693 VAL A C 1
ATOM 5430 O O . VAL A 1 693 ? -25.050 -7.877 63.127 1.00 95.69 693 VAL A O 1
ATOM 5433 N N . ALA A 1 694 ? -27.090 -8.098 62.170 1.00 96.69 694 ALA A N 1
ATOM 5434 C CA . ALA A 1 694 ? -27.043 -6.973 61.240 1.00 96.69 694 ALA A CA 1
ATOM 5435 C C . ALA A 1 694 ? -26.344 -5.713 61.792 1.00 96.69 694 ALA A C 1
ATOM 5437 O O . ALA A 1 694 ? -26.833 -5.081 62.740 1.00 96.69 694 ALA A O 1
ATOM 5438 N N . ASN A 1 695 ? -25.252 -5.313 61.142 1.00 95.12 695 ASN A N 1
ATOM 5439 C CA . ASN A 1 695 ? -24.421 -4.153 61.452 1.00 95.12 695 ASN A CA 1
ATOM 5440 C C . ASN A 1 695 ? -23.840 -3.513 60.164 1.00 95.12 695 ASN A C 1
ATOM 5442 O O . ASN A 1 695 ? -22.642 -3.622 59.888 1.00 95.12 695 ASN A O 1
ATOM 5446 N N . PRO A 1 696 ? -24.647 -2.745 59.397 1.00 95.12 696 PRO A N 1
ATOM 5447 C CA . PRO A 1 696 ? -24.225 -2.204 58.097 1.00 95.12 696 PRO A CA 1
ATOM 5448 C C . PRO A 1 696 ? -23.051 -1.212 58.144 1.00 95.12 696 PRO A C 1
ATOM 5450 O O . PRO A 1 696 ? -22.556 -0.786 57.101 1.00 95.12 696 PRO A O 1
ATOM 5453 N N . ASP A 1 697 ? -22.651 -0.769 59.339 1.00 94.69 697 ASP A N 1
ATOM 5454 C CA . ASP A 1 697 ? -21.478 0.075 59.571 1.00 94.69 697 ASP A CA 1
ATOM 5455 C C . ASP A 1 697 ? -20.183 -0.725 59.791 1.00 94.69 697 ASP A C 1
ATOM 5457 O O . ASP A 1 697 ? -19.101 -0.138 59.738 1.00 94.69 697 ASP A O 1
ATOM 5461 N N . GLN A 1 698 ? -20.288 -2.045 59.994 1.00 94.75 698 GLN A N 1
ATOM 5462 C CA . GLN A 1 698 ? -19.186 -2.990 60.199 1.00 94.75 698 GLN A CA 1
ATOM 5463 C C . GLN A 1 698 ? -18.204 -2.532 61.290 1.00 94.75 698 GLN A C 1
ATOM 5465 O O . GLN A 1 698 ? -16.998 -2.773 61.209 1.00 94.75 698 GLN A O 1
ATOM 5470 N N . MET A 1 699 ? -18.721 -1.857 62.323 1.00 94.25 699 MET A N 1
ATOM 5471 C CA . MET A 1 699 ? -17.918 -1.326 63.424 1.00 94.25 699 MET A CA 1
ATOM 5472 C C . MET A 1 699 ? -17.215 -2.465 64.184 1.00 94.25 699 MET A C 1
ATOM 5474 O O . MET A 1 699 ? -17.863 -3.407 64.631 1.00 94.25 699 MET A O 1
ATOM 5478 N N . ASP A 1 700 ? -15.891 -2.357 64.294 1.00 91.44 700 ASP A N 1
ATOM 5479 C CA . ASP A 1 700 ? -14.959 -3.307 64.923 1.00 91.44 700 ASP A CA 1
ATOM 5480 C C . ASP A 1 700 ? -13.854 -2.477 65.601 1.00 91.44 700 ASP A C 1
ATOM 5482 O O . ASP A 1 700 ? -12.775 -2.237 65.048 1.00 91.44 700 ASP A O 1
ATOM 5486 N N . MET A 1 701 ? -14.214 -1.841 66.720 1.00 90.25 701 MET A N 1
ATOM 5487 C CA . MET A 1 701 ? -13.351 -0.939 67.488 1.00 90.25 701 MET A CA 1
ATOM 5488 C C . MET A 1 701 ? -13.769 -0.874 68.966 1.00 90.25 701 MET A C 1
ATOM 5490 O O . MET A 1 701 ? -14.965 -0.859 69.252 1.00 90.25 701 MET A O 1
ATOM 5494 N N . PRO A 1 702 ? -12.825 -0.663 69.904 1.00 89.69 702 PRO A N 1
ATOM 5495 C CA . PRO A 1 702 ? -11.432 -0.236 69.688 1.00 89.69 702 PRO A CA 1
ATOM 5496 C C . PRO A 1 702 ? -10.407 -1.300 69.257 1.00 89.69 702 PRO A C 1
ATOM 5498 O O . PRO A 1 702 ? -9.353 -0.906 68.744 1.00 89.69 702 PRO A O 1
ATOM 5501 N N . ASP A 1 703 ? -10.658 -2.588 69.468 1.00 88.69 703 ASP A N 1
ATOM 5502 C CA . ASP A 1 703 ? -9.636 -3.648 69.456 1.00 88.69 703 ASP A CA 1
ATOM 5503 C C . ASP A 1 703 ? -9.257 -4.191 68.060 1.00 88.69 703 ASP A C 1
ATOM 5505 O O . ASP A 1 703 ? -8.065 -4.416 67.808 1.00 88.69 703 ASP A O 1
ATOM 5509 N N . ARG A 1 704 ? -10.223 -4.285 67.134 1.00 90.81 704 ARG A N 1
ATOM 5510 C CA . ARG A 1 704 ? -10.064 -4.721 65.730 1.00 90.81 704 ARG A CA 1
ATOM 5511 C C . ARG A 1 704 ? -9.690 -6.196 65.576 1.00 90.81 704 ARG A C 1
ATOM 5513 O O . ARG A 1 704 ? -8.766 -6.517 64.812 1.00 90.81 704 ARG A O 1
ATOM 5520 N N . ASP A 1 705 ? -10.336 -7.090 66.322 1.00 90.94 705 ASP A N 1
ATOM 5521 C CA . ASP A 1 705 ? -10.044 -8.529 66.248 1.00 90.94 705 ASP A CA 1
ATOM 5522 C C . ASP A 1 705 ? -10.708 -9.242 65.049 1.00 90.94 705 ASP A C 1
ATOM 5524 O O . ASP A 1 705 ? -10.291 -10.348 64.673 1.00 90.94 705 ASP A O 1
ATOM 5528 N N . GLY A 1 706 ? -11.649 -8.565 64.378 1.00 90.94 706 GLY A N 1
ATOM 5529 C CA . GLY A 1 706 ? -12.416 -9.073 63.242 1.00 90.94 706 GLY A CA 1
ATOM 5530 C C . GLY A 1 706 ? -13.812 -9.590 63.599 1.00 90.94 706 GLY A C 1
ATOM 5531 O O . GLY A 1 706 ? -14.477 -10.141 62.714 1.00 90.94 706 GLY A O 1
ATOM 5532 N N . LEU A 1 707 ? -14.255 -9.431 64.848 1.00 94.12 707 LEU A N 1
ATOM 5533 C CA . LEU A 1 707 ? -15.626 -9.634 65.309 1.00 94.12 707 LEU A CA 1
ATOM 5534 C C . LEU A 1 707 ? -16.271 -8.265 65.577 1.00 94.12 707 LEU A C 1
ATOM 5536 O O . LEU A 1 707 ? -15.821 -7.510 66.429 1.00 94.12 707 LEU A O 1
ATOM 5540 N N . GLY A 1 708 ? -17.330 -7.918 64.845 1.00 94.50 708 GLY A N 1
ATOM 5541 C CA . GLY A 1 708 ? -17.922 -6.584 64.975 1.00 94.50 708 GLY A CA 1
ATOM 5542 C C . GLY A 1 708 ? -18.567 -6.336 66.345 1.00 94.50 708 GLY A C 1
ATOM 5543 O O . GLY A 1 708 ? -19.130 -7.241 66.967 1.00 94.50 708 GLY A O 1
ATOM 5544 N N . ASN A 1 709 ? -18.598 -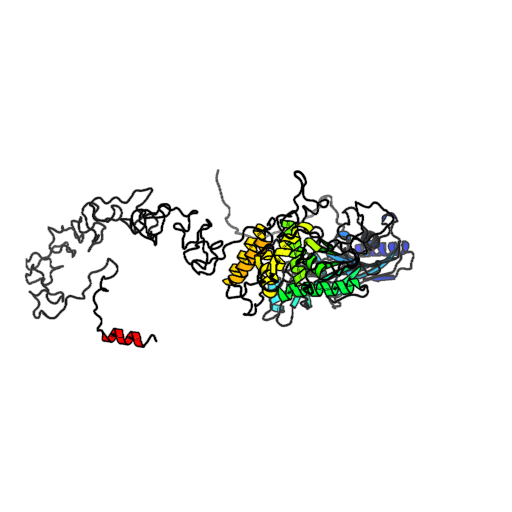5.076 66.789 1.00 92.69 709 ASN A N 1
ATOM 5545 C CA . ASN A 1 709 ? -19.179 -4.668 68.076 1.00 92.69 709 ASN A CA 1
ATOM 5546 C C . ASN A 1 709 ? -20.639 -5.132 68.275 1.00 92.69 709 ASN A C 1
ATOM 5548 O O . ASN A 1 709 ? -21.110 -5.243 69.405 1.00 92.69 709 ASN A O 1
ATOM 5552 N N . ALA A 1 710 ? -21.387 -5.391 67.201 1.00 94.19 710 ALA A N 1
ATOM 5553 C CA . ALA A 1 710 ? -22.768 -5.864 67.293 1.00 94.19 710 ALA A CA 1
ATOM 5554 C C . ALA A 1 710 ? -22.896 -7.316 67.797 1.00 94.19 710 ALA A C 1
ATOM 5556 O O . ALA A 1 710 ? -23.921 -7.671 68.385 1.00 94.19 710 ALA A O 1
ATOM 5557 N N . CYS A 1 711 ? -21.877 -8.149 67.573 1.00 94.19 711 CYS A N 1
ATOM 5558 C CA . CYS A 1 711 ? -21.857 -9.573 67.909 1.00 94.19 711 CYS A CA 1
ATOM 5559 C C . CYS A 1 711 ? -20.729 -9.964 68.878 1.00 94.19 711 CYS A C 1
ATOM 5561 O O . CYS A 1 711 ? -20.750 -11.078 69.411 1.00 94.19 711 CYS A O 1
ATOM 5563 N N . ASP A 1 712 ? -19.784 -9.061 69.131 1.00 94.19 712 ASP A N 1
ATOM 5564 C CA . ASP A 1 712 ? -18.773 -9.199 70.166 1.00 94.19 712 ASP A CA 1
ATOM 5565 C C . ASP A 1 712 ? -19.317 -8.912 71.588 1.00 94.19 712 ASP A C 1
ATOM 5567 O O . ASP A 1 712 ? -20.302 -8.195 71.796 1.00 94.19 712 ASP A O 1
ATOM 5571 N N . THR A 1 713 ? -18.684 -9.536 72.584 1.00 94.62 713 THR A N 1
ATOM 5572 C CA . THR A 1 713 ? -19.047 -9.488 74.004 1.00 94.62 713 THR A CA 1
ATOM 5573 C C . THR A 1 713 ? -18.016 -8.800 74.906 1.00 94.62 713 THR A C 1
ATOM 5575 O O . THR A 1 713 ? -18.315 -8.674 76.094 1.00 94.62 713 THR A O 1
ATOM 5578 N N . ASP A 1 714 ? -16.852 -8.395 74.387 1.00 93.62 714 ASP A N 1
ATOM 5579 C CA . ASP A 1 714 ? -15.688 -7.845 75.117 1.00 93.62 714 ASP A CA 1
ATOM 5580 C C . ASP A 1 714 ? -14.967 -6.840 74.185 1.00 93.62 714 ASP A C 1
ATOM 5582 O O . ASP A 1 714 ? -13.933 -7.149 73.596 1.00 93.62 714 ASP A O 1
ATOM 5586 N N . TRP A 1 715 ? -15.571 -5.655 73.994 1.00 94.19 715 TRP A N 1
ATOM 5587 C CA . TRP A 1 715 ? -15.284 -4.721 72.883 1.00 94.19 715 TRP A CA 1
ATOM 5588 C C . TRP A 1 715 ? -13.855 -4.167 72.848 1.00 94.19 715 TRP A C 1
ATOM 5590 O O . TRP A 1 715 ? -13.427 -3.629 71.825 1.00 94.19 715 TRP A O 1
ATOM 5600 N N . ASP A 1 716 ? -13.123 -4.228 73.956 1.00 92.56 716 ASP A N 1
ATOM 5601 C CA . ASP A 1 716 ? -11.719 -3.824 74.025 1.00 92.56 716 ASP A CA 1
ATOM 5602 C C . ASP A 1 716 ? -10.752 -4.978 74.350 1.00 92.56 716 ASP A C 1
ATOM 5604 O O . ASP A 1 716 ? -9.534 -4.765 74.434 1.00 92.56 716 ASP A O 1
ATOM 5608 N N . ASN A 1 717 ? -11.287 -6.204 74.406 1.00 93.56 717 ASN A N 1
ATOM 5609 C CA . ASN A 1 717 ? -10.586 -7.477 74.551 1.00 93.56 717 ASN A CA 1
ATOM 5610 C C . ASN A 1 717 ? -9.687 -7.538 75.810 1.00 93.56 717 ASN A C 1
ATOM 5612 O O . ASN A 1 717 ? -8.605 -8.149 75.815 1.00 93.56 717 ASN A O 1
ATOM 5616 N N . ASP A 1 718 ? -10.113 -6.890 76.899 1.00 93.81 718 ASP A N 1
ATOM 5617 C CA . ASP A 1 718 ? -9.381 -6.834 78.171 1.00 93.81 718 ASP A CA 1
ATOM 5618 C C . ASP A 1 718 ? -9.592 -8.088 79.052 1.00 93.81 718 ASP A C 1
ATOM 5620 O O . ASP A 1 718 ? -8.788 -8.376 79.959 1.00 93.81 718 ASP A O 1
ATOM 5624 N N . GLY A 1 719 ? -10.626 -8.879 78.741 1.00 93.19 719 GLY A N 1
ATOM 5625 C CA . GLY A 1 719 ? -11.072 -10.041 79.506 1.00 93.19 719 GLY A CA 1
ATOM 5626 C C . GLY A 1 719 ? -12.293 -9.782 80.398 1.00 93.19 719 GLY A C 1
ATOM 5627 O O . GLY A 1 719 ? -12.554 -10.587 81.312 1.00 93.19 719 GLY A O 1
ATOM 5628 N N . LYS A 1 720 ? -13.022 -8.686 80.173 1.00 93.88 720 LYS A N 1
ATOM 5629 C CA . LYS A 1 720 ? -14.277 -8.310 80.828 1.00 93.88 720 LYS A CA 1
ATOM 5630 C C . LYS A 1 720 ? -15.371 -8.195 79.785 1.00 93.88 720 LYS A C 1
ATOM 5632 O O . LYS A 1 720 ? -15.183 -7.704 78.689 1.00 93.88 720 LYS A O 1
ATOM 5637 N N . LYS A 1 721 ? -16.560 -8.675 80.135 1.00 94.50 721 LYS A N 1
ATOM 5638 C CA . LYS A 1 721 ? -17.689 -8.537 79.223 1.00 94.50 721 LYS A CA 1
ATOM 5639 C C . LYS A 1 721 ? -18.259 -7.139 79.302 1.00 94.50 721 LYS A C 1
ATOM 5641 O O . LYS A 1 721 ? -18.389 -6.623 80.405 1.00 94.50 721 LYS A O 1
ATOM 5646 N N . ASN A 1 722 ? -18.781 -6.646 78.188 1.00 91.44 722 ASN A N 1
ATOM 5647 C CA . ASN A 1 722 ? -19.440 -5.341 78.074 1.00 91.44 722 ASN A CA 1
ATOM 5648 C C . ASN A 1 722 ? -20.551 -5.080 79.124 1.00 91.44 722 ASN A C 1
ATOM 5650 O O . ASN A 1 722 ? -20.882 -3.928 79.387 1.00 91.44 722 ASN A O 1
ATOM 5654 N N . ASP A 1 723 ? -21.163 -6.125 79.707 1.00 92.81 723 ASP A N 1
ATOM 5655 C CA . ASP A 1 723 ? -22.186 -6.036 80.766 1.00 92.81 723 ASP A CA 1
ATOM 5656 C C . ASP A 1 723 ? -21.653 -6.207 82.207 1.00 92.81 723 ASP A C 1
ATOM 5658 O O . ASP A 1 723 ? -22.397 -6.005 83.170 1.00 92.81 723 ASP A O 1
ATOM 5662 N N . GLU A 1 724 ? -20.377 -6.565 82.360 1.00 94.06 724 GLU A N 1
ATOM 5663 C CA . GLU A 1 724 ? -19.636 -6.727 83.622 1.00 94.06 724 GLU A CA 1
ATOM 5664 C C . GLU A 1 724 ? -18.437 -5.751 83.737 1.00 94.06 724 GLU A C 1
ATOM 5666 O O . GLU A 1 724 ? -17.653 -5.864 84.683 1.00 94.06 724 GLU A O 1
ATOM 5671 N N . ASP A 1 725 ? -18.294 -4.826 82.784 1.00 94.19 725 ASP A N 1
ATOM 5672 C CA . ASP A 1 725 ? -17.154 -3.925 82.598 1.00 94.19 725 ASP A CA 1
ATOM 5673 C C . ASP A 1 725 ? -17.512 -2.459 82.922 1.00 94.19 725 ASP A C 1
ATOM 5675 O O . ASP A 1 725 ? -18.521 -1.931 82.449 1.00 94.19 725 ASP A O 1
ATOM 5679 N N . ASN A 1 726 ? -16.682 -1.796 83.734 1.00 94.19 726 ASN A N 1
ATOM 5680 C CA . ASN A 1 726 ? -16.813 -0.376 84.068 1.00 94.19 726 ASN A CA 1
ATOM 5681 C C . ASN A 1 726 ? -16.147 0.592 83.067 1.00 94.19 726 ASN A C 1
ATOM 5683 O O . ASN A 1 726 ? -16.340 1.802 83.192 1.00 94.19 726 ASN A O 1
ATOM 5687 N N . CYS A 1 727 ? -15.421 0.095 82.062 1.00 94.44 727 CYS A N 1
ATOM 5688 C CA . CYS A 1 727 ? -14.953 0.845 80.895 1.00 94.44 727 CYS A CA 1
ATOM 5689 C C . CYS A 1 727 ? -15.060 0.053 79.569 1.00 94.44 727 CYS A C 1
ATOM 5691 O O . CYS A 1 727 ? -14.027 -0.123 78.933 1.00 94.44 727 CYS A O 1
ATOM 5693 N N . PRO A 1 728 ? -16.271 -0.274 79.054 1.00 92.94 728 PRO A N 1
ATOM 5694 C CA . PRO A 1 728 ? -16.488 -1.148 77.877 1.00 92.94 728 PRO A CA 1
ATOM 5695 C C . PRO A 1 728 ? -15.871 -0.741 76.523 1.00 92.94 728 PRO A C 1
ATOM 5697 O O . PRO A 1 728 ? -16.272 -1.263 75.491 1.00 92.94 728 PRO A O 1
ATOM 5700 N N . LEU A 1 729 ? -15.010 0.275 76.467 1.00 91.38 729 LEU A N 1
ATOM 5701 C CA . LEU A 1 729 ? -14.342 0.784 75.264 1.00 91.38 729 LEU A CA 1
ATOM 5702 C C . LEU A 1 729 ? -12.886 1.220 75.558 1.00 91.38 729 LEU A C 1
ATOM 5704 O O . LEU A 1 729 ? -12.269 1.891 74.722 1.00 91.38 729 LEU A O 1
ATOM 5708 N N . VAL A 1 730 ? -12.352 0.951 76.757 1.00 92.56 730 VAL A N 1
ATOM 5709 C CA . VAL A 1 730 ? -11.018 1.375 77.215 1.00 92.56 730 VAL A CA 1
ATOM 5710 C C . VAL A 1 730 ? -10.402 0.329 78.158 1.00 92.56 730 VAL A C 1
ATOM 5712 O O . VAL A 1 730 ? -10.427 0.492 79.380 1.00 92.56 730 VAL A O 1
ATOM 5715 N N . ALA A 1 731 ? -9.736 -0.661 77.557 1.00 93.38 731 ALA A N 1
ATOM 5716 C CA . ALA A 1 731 ? -9.194 -1.846 78.221 1.00 93.38 731 ALA A CA 1
ATOM 5717 C C . ALA A 1 731 ? -8.521 -1.561 79.576 1.00 93.38 731 ALA A C 1
ATOM 5719 O O . ALA A 1 731 ? -7.438 -0.957 79.660 1.00 93.38 731 ALA A O 1
ATOM 5720 N N . ASN A 1 732 ? -9.133 -2.055 80.649 1.00 94.12 732 ASN A N 1
ATOM 5721 C CA . ASN A 1 732 ? -8.725 -1.850 82.031 1.00 94.12 732 ASN A CA 1
ATOM 5722 C C . ASN A 1 732 ? -8.906 -3.130 82.892 1.00 94.12 732 ASN A C 1
ATOM 5724 O O . ASN A 1 732 ? -9.619 -3.084 83.897 1.00 94.12 732 ASN A O 1
ATOM 5728 N N . PRO A 1 733 ? -8.155 -4.238 82.662 1.00 94.88 733 PRO A N 1
ATOM 5729 C CA . PRO A 1 733 ? -8.485 -5.573 83.212 1.00 94.88 733 PRO A CA 1
ATOM 5730 C C . PRO A 1 733 ? -8.565 -5.678 84.746 1.00 94.88 733 PRO A C 1
ATOM 5732 O O . PRO A 1 733 ? -9.038 -6.670 85.313 1.00 94.88 733 PRO A O 1
ATOM 5735 N N . ALA A 1 734 ? -8.023 -4.671 85.437 1.00 94.94 734 ALA A N 1
ATOM 5736 C CA . ALA A 1 734 ? -8.050 -4.510 86.884 1.00 94.94 734 ALA A CA 1
ATOM 5737 C C . ALA A 1 734 ? -9.377 -3.946 87.433 1.00 94.94 734 ALA A C 1
ATOM 5739 O O . ALA A 1 734 ? -9.622 -4.122 88.627 1.00 94.94 734 ALA A O 1
ATOM 5740 N N . GLN A 1 735 ? -10.213 -3.318 86.594 1.00 94.88 735 GLN A N 1
ATOM 5741 C CA . GLN A 1 735 ? -11.525 -2.748 86.931 1.00 94.88 735 GLN A CA 1
ATOM 5742 C C . GLN A 1 735 ? -11.459 -1.806 88.146 1.00 94.88 735 GLN A C 1
ATOM 5744 O O . GLN A 1 735 ? -12.245 -1.900 89.088 1.00 94.88 735 GLN A O 1
ATOM 5749 N N . GLU A 1 736 ? -10.452 -0.927 88.167 1.00 96.38 736 GLU A N 1
ATOM 5750 C CA . GLU A 1 736 ? -10.293 0.051 89.244 1.00 96.38 736 GLU A CA 1
ATOM 5751 C C . GLU A 1 736 ? -11.330 1.173 89.094 1.00 96.38 736 GLU A C 1
ATOM 5753 O O . GLU A 1 736 ? -11.338 1.874 88.088 1.00 96.38 736 GLU A O 1
ATOM 5758 N N . ASP A 1 737 ? -12.164 1.349 90.115 1.00 94.56 737 ASP A N 1
ATOM 5759 C CA . ASP A 1 737 ? -13.101 2.460 90.324 1.00 94.56 737 ASP A CA 1
ATOM 5760 C C . ASP A 1 737 ? -12.773 3.023 91.721 1.00 94.56 737 ASP A C 1
ATOM 5762 O O . ASP A 1 737 ? -12.777 2.286 92.719 1.00 94.56 737 ASP A O 1
ATOM 5766 N N . THR A 1 738 ? -12.346 4.288 91.788 1.00 95.88 738 THR A N 1
ATOM 5767 C CA . THR A 1 738 ? -11.798 4.879 93.024 1.00 95.88 738 THR A CA 1
ATOM 5768 C C . THR A 1 738 ? -12.861 5.523 93.907 1.00 95.88 738 THR A C 1
ATOM 5770 O O . THR A 1 738 ? -12.666 5.596 95.128 1.00 95.88 738 THR A O 1
ATOM 5773 N N . ASP A 1 739 ? -13.954 6.012 93.328 1.00 93.38 739 ASP A N 1
ATOM 5774 C CA . ASP A 1 739 ? -14.957 6.810 94.036 1.00 93.38 739 ASP A CA 1
ATOM 5775 C C . ASP A 1 739 ? -16.341 6.142 94.146 1.00 93.38 739 ASP A C 1
ATOM 5777 O O . ASP A 1 739 ? -17.130 6.524 95.022 1.00 93.38 739 ASP A O 1
ATOM 5781 N N . GLY A 1 740 ? -16.552 5.050 93.410 1.00 93.50 740 GLY A N 1
ATOM 5782 C CA . GLY A 1 740 ? -17.676 4.130 93.516 1.00 93.50 740 GLY A CA 1
ATOM 5783 C C . GLY A 1 740 ? -18.866 4.503 92.640 1.00 93.50 740 GLY A C 1
ATOM 5784 O O . GLY A 1 740 ? -20.001 4.282 93.077 1.00 93.50 740 GLY A O 1
ATOM 5785 N N . ASP A 1 741 ? -18.630 5.111 91.477 1.00 93.69 741 ASP A N 1
ATOM 5786 C CA . ASP A 1 741 ? -19.671 5.586 90.561 1.00 93.69 741 ASP A CA 1
ATOM 5787 C C . ASP A 1 741 ? -20.019 4.615 89.414 1.00 93.69 741 ASP A C 1
ATOM 5789 O O . ASP A 1 741 ? -20.893 4.922 88.609 1.00 93.69 741 ASP A O 1
ATOM 5793 N N . GLU A 1 742 ? -19.437 3.414 89.389 1.00 93.25 742 GLU A N 1
ATOM 5794 C CA . GLU A 1 742 ? -19.628 2.397 88.338 1.00 93.25 742 GLU A CA 1
ATOM 5795 C C . GLU A 1 742 ? -18.947 2.721 86.986 1.00 93.25 742 GLU A C 1
ATOM 5797 O O . GLU A 1 742 ? -19.036 1.898 86.074 1.00 93.25 742 GLU A O 1
ATOM 5802 N N . ILE A 1 743 ? -18.206 3.831 86.859 1.00 94.69 743 ILE A N 1
ATOM 5803 C CA . ILE A 1 743 ? -17.286 4.119 85.746 1.00 94.69 743 ILE A CA 1
ATOM 5804 C C . ILE A 1 743 ? -15.842 3.844 86.200 1.00 94.69 743 ILE A C 1
ATOM 5806 O O . ILE A 1 743 ? -15.427 4.162 87.313 1.00 94.69 743 ILE A O 1
ATOM 5810 N N . GLY A 1 744 ? -15.042 3.191 85.358 1.00 95.25 744 GLY A N 1
ATOM 5811 C CA . GLY A 1 744 ? -13.661 2.860 85.706 1.00 95.25 744 GLY A CA 1
ATOM 5812 C C . GLY A 1 744 ? -12.699 4.040 85.552 1.00 95.25 744 GLY A C 1
ATOM 5813 O O . GLY A 1 744 ? -12.781 4.817 84.602 1.00 95.25 744 GLY A O 1
ATOM 5814 N N . ASN A 1 745 ? -11.668 4.086 86.401 1.00 94.06 745 ASN A N 1
ATOM 5815 C CA . ASN A 1 745 ? -10.569 5.068 86.396 1.00 94.06 745 ASN A CA 1
ATOM 5816 C C . ASN A 1 745 ? -9.912 5.314 85.014 1.00 94.06 745 ASN A C 1
ATOM 5818 O O . ASN A 1 745 ? -9.184 6.293 84.848 1.00 94.06 745 ASN A O 1
ATOM 5822 N N . ALA A 1 746 ? -10.054 4.379 84.068 1.00 93.38 746 ALA A N 1
ATOM 5823 C CA . ALA A 1 746 ? -9.457 4.437 82.733 1.00 93.38 746 ALA A CA 1
ATOM 5824 C C . ALA A 1 746 ? -10.285 5.250 81.721 1.00 93.38 746 ALA A C 1
ATOM 5826 O O . ALA A 1 746 ? -9.711 5.805 80.782 1.00 93.38 746 ALA A O 1
ATOM 5827 N N . CYS A 1 747 ? -11.602 5.328 81.917 1.00 93.94 747 CYS A N 1
ATOM 5828 C CA . CYS A 1 747 ? -12.556 6.016 81.047 1.00 93.94 747 CYS A CA 1
ATOM 5829 C C . CYS A 1 747 ? -13.307 7.156 81.756 1.00 93.94 747 CYS A C 1
ATOM 5831 O O . CYS A 1 747 ? -13.931 7.974 81.081 1.00 93.94 747 CYS A O 1
ATOM 5833 N N . ASP A 1 748 ? -13.213 7.236 83.084 1.00 94.00 748 ASP A N 1
ATOM 5834 C CA . ASP A 1 748 ? -13.803 8.291 83.897 1.00 94.00 748 ASP A CA 1
ATOM 5835 C C . ASP A 1 748 ? -13.096 9.651 83.701 1.00 94.00 748 ASP A C 1
ATOM 5837 O O . ASP A 1 748 ? -11.875 9.784 83.848 1.00 94.00 748 ASP A O 1
ATOM 5841 N N . ASN A 1 749 ? -13.876 10.688 83.389 1.00 92.31 749 ASN A N 1
ATOM 5842 C CA . ASN A 1 749 ? -13.415 12.071 83.287 1.00 92.31 749 ASN A CA 1
ATOM 5843 C C . ASN A 1 749 ? -13.368 12.826 84.633 1.00 92.31 749 ASN A C 1
ATOM 5845 O O . ASN A 1 749 ? -12.868 13.956 84.667 1.00 92.31 749 ASN A O 1
ATOM 5849 N N . CYS A 1 750 ? -13.792 12.207 85.739 1.00 94.19 750 CYS A N 1
ATOM 5850 C CA . CYS A 1 750 ? -13.591 12.663 87.114 1.00 94.19 750 CYS A CA 1
ATOM 5851 C C . CYS A 1 750 ? -13.210 11.542 88.126 1.00 94.19 750 CYS A C 1
ATOM 5853 O O . CYS A 1 750 ? -13.893 11.458 89.142 1.00 94.19 750 CYS A O 1
ATOM 5855 N N . PRO A 1 751 ? -12.042 10.849 88.005 1.00 93.94 751 PRO A N 1
ATOM 5856 C CA . PRO A 1 751 ? -11.616 9.653 88.795 1.00 93.94 751 PRO A CA 1
ATOM 5857 C C . PRO A 1 751 ? -11.567 9.706 90.338 1.00 93.94 751 PRO A C 1
ATOM 5859 O O . PRO A 1 751 ? -10.910 8.872 90.965 1.00 93.94 751 PRO A O 1
ATOM 5862 N N . LEU A 1 752 ? -12.110 10.745 90.970 1.00 94.00 752 LEU A N 1
ATOM 5863 C CA . LEU A 1 752 ? -12.138 11.012 92.409 1.00 94.00 752 LEU A CA 1
ATOM 5864 C C . LEU A 1 752 ? -13.440 11.728 92.857 1.00 94.00 752 LEU A C 1
ATOM 5866 O O . LEU A 1 752 ? -13.519 12.143 94.023 1.00 94.00 752 LEU A O 1
ATOM 5870 N N . VAL A 1 753 ? -14.399 11.982 91.957 1.00 93.31 753 VAL A N 1
ATOM 5871 C CA . VAL A 1 753 ? -15.661 12.701 92.201 1.00 93.31 753 VAL A CA 1
ATOM 5872 C C . VAL A 1 753 ? -16.817 12.064 91.391 1.00 93.31 753 VAL A C 1
ATOM 5874 O O . VAL A 1 753 ? -16.981 12.434 90.230 1.00 93.31 753 VAL A O 1
ATOM 5877 N N . PRO A 1 754 ? -17.706 11.263 92.023 1.00 95.00 754 PRO A N 1
ATOM 5878 C CA . PRO A 1 754 ? -18.701 10.443 91.325 1.00 95.00 754 PRO A CA 1
ATOM 5879 C C . PRO A 1 754 ? -19.597 11.208 90.345 1.00 95.00 754 PRO A C 1
ATOM 5881 O O . PRO A 1 754 ? -20.293 12.158 90.744 1.00 95.00 754 PRO A O 1
ATOM 5884 N N . ASN A 1 755 ? -19.635 10.765 89.088 1.00 93.38 755 ASN A N 1
ATOM 5885 C CA . ASN A 1 755 ? -20.388 11.376 87.996 1.00 93.38 755 ASN A CA 1
ATOM 5886 C C . ASN A 1 755 ? -20.761 10.376 86.879 1.00 93.38 755 ASN A C 1
ATOM 5888 O O . ASN A 1 755 ? -20.407 10.576 85.719 1.00 93.38 755 ASN A O 1
ATOM 5892 N N . ASN A 1 756 ? -21.617 9.389 87.180 1.00 92.25 756 ASN A N 1
ATOM 5893 C CA . ASN A 1 756 ? -22.022 8.314 86.252 1.00 92.25 756 ASN A CA 1
ATOM 5894 C C . ASN A 1 756 ? -22.546 8.787 84.873 1.00 92.25 756 ASN A C 1
ATOM 5896 O O . ASN A 1 756 ? -22.697 7.989 83.952 1.00 92.25 756 ASN A O 1
ATOM 5900 N N . ASP A 1 757 ? -22.940 10.060 84.738 1.00 91.12 757 ASP A N 1
ATOM 5901 C CA . ASP A 1 757 ? -23.407 10.643 83.477 1.00 91.12 757 ASP A CA 1
ATOM 5902 C C . ASP A 1 757 ? -22.290 11.211 82.584 1.00 91.12 757 ASP A C 1
ATOM 5904 O O . ASP A 1 757 ? -22.589 11.652 81.470 1.00 91.12 757 ASP A O 1
ATOM 5908 N N . GLN A 1 758 ? -21.041 11.191 83.068 1.00 92.56 758 GLN A N 1
ATOM 5909 C CA . GLN A 1 758 ? -19.792 11.526 82.376 1.00 92.56 758 GLN A CA 1
ATOM 5910 C C . GLN A 1 758 ? -19.853 12.836 81.576 1.00 92.56 758 GLN A C 1
ATOM 5912 O O . GLN A 1 758 ? -19.172 13.009 80.562 1.00 92.56 758 GLN A O 1
ATOM 5917 N N . LYS A 1 759 ? -20.668 13.798 82.027 1.00 91.44 759 LYS A N 1
ATOM 5918 C CA . LYS A 1 759 ? -20.838 15.075 81.330 1.00 91.44 759 LYS A CA 1
ATOM 5919 C C . LYS A 1 759 ? -19.559 15.893 81.355 1.00 91.44 759 LYS A C 1
ATOM 5921 O O . LYS A 1 759 ? -19.075 16.248 82.420 1.00 91.44 759 LYS A O 1
ATOM 5926 N N . ASP A 1 760 ? -19.106 16.270 80.171 1.00 87.31 760 ASP A N 1
ATOM 5927 C CA . ASP A 1 760 ? -18.081 17.278 79.927 1.00 87.31 760 ASP A CA 1
ATOM 5928 C C . ASP A 1 760 ? -18.677 18.261 78.907 1.00 87.31 760 ASP A C 1
ATOM 5930 O O . ASP A 1 760 ? -18.810 17.946 77.720 1.00 87.31 760 ASP A O 1
ATOM 5934 N N . LEU A 1 761 ? -19.150 19.420 79.381 1.00 87.44 761 LEU A N 1
ATOM 5935 C CA . LEU A 1 761 ? -19.858 20.390 78.538 1.00 87.44 761 LEU A CA 1
ATOM 5936 C C . LEU A 1 761 ? -18.938 21.067 77.512 1.00 87.44 761 LEU A C 1
ATOM 5938 O O . LEU A 1 761 ? -19.423 21.564 76.491 1.00 87.44 761 LEU A O 1
ATOM 5942 N N . ASP A 1 762 ? -17.636 21.134 77.796 1.00 84.75 762 ASP A N 1
ATOM 5943 C CA . ASP A 1 762 ? -16.667 21.892 77.004 1.00 84.75 762 ASP A CA 1
ATOM 5944 C C . ASP A 1 762 ? -15.652 21.008 76.243 1.00 84.75 762 ASP A C 1
ATOM 5946 O O . ASP A 1 762 ? -14.892 21.502 75.398 1.00 84.75 762 ASP A O 1
ATOM 5950 N N . CYS A 1 763 ? -15.754 19.692 76.445 1.00 85.38 763 CYS A N 1
ATOM 5951 C CA . CYS A 1 763 ? -14.970 18.615 75.851 1.00 85.38 763 CYS A CA 1
ATOM 5952 C C . CYS A 1 763 ? -13.458 18.735 76.109 1.00 85.38 763 CYS A C 1
ATOM 5954 O O . CYS A 1 763 ? -12.630 18.386 75.249 1.00 85.38 763 CYS A O 1
ATOM 5956 N N . ASN A 1 764 ? -13.067 19.248 77.283 1.00 85.06 764 ASN A N 1
ATOM 5957 C CA . ASN A 1 764 ? -11.661 19.363 77.667 1.00 85.06 764 ASN A CA 1
ATOM 5958 C C . ASN A 1 764 ? -11.039 18.056 78.206 1.00 85.06 764 ASN A C 1
ATOM 5960 O O . ASN A 1 764 ? -9.803 17.958 78.237 1.00 85.06 764 ASN A O 1
ATOM 5964 N N . GLY A 1 765 ? -11.846 17.032 78.492 1.00 86.75 765 GLY A N 1
ATOM 5965 C CA . GLY A 1 765 ? -11.445 15.745 79.067 1.00 86.75 765 GLY A CA 1
ATOM 5966 C C . GLY A 1 765 ? -11.502 15.700 80.598 1.00 86.75 765 GLY A C 1
ATOM 5967 O O . GLY A 1 765 ? -10.871 14.828 81.188 1.00 86.75 765 GLY A O 1
ATOM 5968 N N . ILE A 1 766 ? -12.199 16.649 81.224 1.00 90.00 766 ILE A N 1
ATOM 5969 C CA . ILE A 1 766 ? -12.461 16.732 82.665 1.00 90.00 766 ILE A CA 1
ATOM 5970 C C . ILE A 1 766 ? -13.968 16.944 82.812 1.00 90.00 766 ILE A C 1
ATOM 5972 O O . ILE A 1 766 ? -14.517 17.856 82.197 1.00 90.00 766 ILE A O 1
ATOM 5976 N N . GLY A 1 767 ? -14.645 16.113 83.599 1.00 91.00 767 GLY A N 1
ATOM 5977 C CA . GLY A 1 767 ? -16.097 16.203 83.741 1.00 91.00 767 GLY A CA 1
ATOM 5978 C C . GLY A 1 767 ? -16.564 17.445 84.507 1.00 91.00 767 GLY A C 1
ATOM 5979 O O . GLY A 1 767 ? -15.899 17.929 85.425 1.00 91.00 767 GLY A O 1
ATOM 5980 N N . ASP A 1 768 ? -17.779 17.908 84.206 1.00 89.75 768 ASP A N 1
ATOM 5981 C CA . ASP A 1 768 ? -18.473 19.037 84.848 1.00 89.75 768 ASP A CA 1
ATOM 5982 C C . ASP A 1 768 ? -18.542 18.908 86.390 1.00 89.75 768 ASP A C 1
ATOM 5984 O O . ASP A 1 768 ? -18.727 19.902 87.096 1.00 89.75 768 ASP A O 1
ATOM 5988 N N . ALA A 1 769 ? -18.432 17.684 86.924 1.00 89.88 769 ALA A N 1
ATOM 5989 C CA . ALA A 1 769 ? -18.466 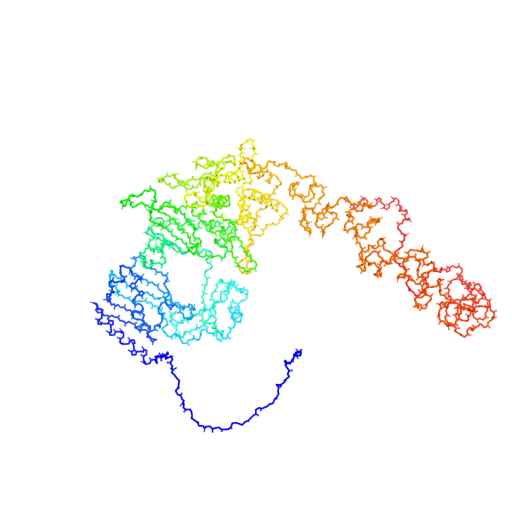17.389 88.357 1.00 89.88 769 ALA A CA 1
ATOM 5990 C C . ALA A 1 769 ? -17.160 17.743 89.095 1.00 89.88 769 ALA A C 1
ATOM 5992 O O . ALA A 1 769 ? -17.200 18.076 90.285 1.00 89.88 769 ALA A O 1
ATOM 5993 N N . CYS A 1 770 ? -16.018 17.696 88.404 1.00 91.69 770 CYS A N 1
ATOM 5994 C CA . CYS A 1 770 ? -14.693 17.979 88.955 1.00 91.69 770 CYS A CA 1
ATOM 5995 C C . CYS A 1 770 ? -13.988 19.176 88.288 1.00 91.69 770 CYS A C 1
ATOM 5997 O O . CYS A 1 770 ? -13.020 19.697 88.857 1.00 91.69 770 CYS A O 1
ATOM 5999 N N . ASP A 1 771 ? -14.485 19.679 87.154 1.00 89.75 771 ASP A N 1
ATOM 6000 C CA . ASP A 1 771 ? -14.026 20.945 86.591 1.00 89.75 771 ASP A CA 1
ATOM 6001 C C . ASP A 1 771 ? -14.472 22.128 87.472 1.00 89.75 771 ASP A C 1
ATOM 6003 O O . ASP A 1 771 ? -15.641 22.333 87.802 1.00 89.75 771 ASP A O 1
ATOM 6007 N N . SER A 1 772 ? -13.502 22.949 87.869 1.00 84.00 772 SER A N 1
ATOM 6008 C CA . SER A 1 772 ? -13.742 24.165 88.648 1.00 84.00 772 SER A CA 1
ATOM 6009 C C . SER A 1 772 ? -14.169 25.365 87.790 1.00 84.00 772 SER A C 1
ATOM 6011 O O . SER A 1 772 ? -14.582 26.386 88.349 1.00 84.00 772 SER A O 1
ATOM 6013 N N . PHE A 1 773 ? -14.039 25.281 86.461 1.00 80.94 773 PHE A N 1
ATOM 6014 C CA . PHE A 1 773 ? -14.305 26.352 85.497 1.00 80.94 773 PHE A CA 1
ATOM 6015 C C . PHE A 1 773 ? -14.862 25.849 84.139 1.00 80.94 773 PHE A C 1
ATOM 6017 O O . PHE A 1 773 ? -14.362 26.306 83.106 1.00 80.94 773 PHE A O 1
ATOM 6024 N N . PRO A 1 774 ? -15.915 25.002 84.103 1.00 74.31 774 PRO A N 1
ATOM 6025 C CA . PRO A 1 774 ? -16.471 24.493 82.847 1.00 74.31 774 PRO A CA 1
ATOM 6026 C C . PRO A 1 774 ? -16.886 25.647 81.923 1.00 74.31 774 PRO A C 1
ATOM 6028 O O . PRO A 1 774 ? -17.547 26.602 82.357 1.00 74.31 774 PRO A O 1
ATOM 6031 N N . ASN A 1 775 ? -16.486 25.592 80.652 1.00 72.69 775 ASN A N 1
ATOM 6032 C CA . ASN A 1 775 ? -16.683 26.668 79.682 1.00 72.69 775 ASN A CA 1
ATOM 6033 C C . ASN A 1 775 ? -17.928 26.436 78.795 1.00 72.69 775 ASN A C 1
ATOM 6035 O O . ASN A 1 775 ? -17.817 25.822 77.733 1.00 72.69 775 ASN A O 1
ATOM 6039 N N . PRO A 1 776 ? -19.098 27.036 79.104 1.00 66.38 776 PRO A N 1
ATOM 6040 C CA . PRO A 1 776 ? -20.348 26.807 78.365 1.00 66.38 776 PRO A CA 1
ATOM 6041 C C . PRO A 1 776 ? -20.372 27.411 76.945 1.00 66.38 776 PRO A C 1
ATOM 6043 O O . PRO A 1 776 ? -21.431 27.477 76.320 1.00 66.38 776 PRO A O 1
ATOM 6046 N N . PHE A 1 777 ? -19.237 27.914 76.451 1.00 66.38 777 PHE A N 1
ATOM 6047 C CA . PHE A 1 777 ? -19.067 28.463 75.105 1.00 66.38 777 PHE A CA 1
ATOM 6048 C C . PHE A 1 777 ? -18.028 27.710 74.261 1.00 66.38 777 PHE A C 1
ATOM 6050 O O . PHE A 1 777 ? -17.775 28.127 73.126 1.00 66.38 777 PHE A O 1
ATOM 6057 N N . ALA A 1 778 ? -17.408 26.641 74.772 1.00 65.69 778 ALA A N 1
ATOM 6058 C CA . ALA A 1 778 ? -16.636 25.753 73.909 1.00 65.69 778 ALA A CA 1
ATOM 6059 C C . ALA A 1 778 ? -17.576 24.929 73.014 1.00 65.69 778 ALA A C 1
ATOM 6061 O O . ALA A 1 778 ? -18.750 24.731 73.317 1.00 65.69 778 ALA A O 1
ATOM 6062 N N . SER A 1 779 ? -17.048 24.469 71.884 1.00 56.50 779 SER A N 1
ATOM 6063 C CA . SER A 1 779 ? -17.753 23.592 70.954 1.00 56.50 779 SER A CA 1
ATOM 6064 C C . SER A 1 779 ? -16.992 22.280 70.883 1.00 56.50 779 SER A C 1
ATOM 6066 O O . SER A 1 779 ? -15.803 22.295 70.563 1.00 56.50 779 SER A O 1
ATOM 6068 N N . CYS A 1 780 ? -17.683 21.165 71.122 1.00 63.09 780 CYS A N 1
ATOM 6069 C CA . CYS A 1 780 ? -17.171 19.794 71.029 1.00 63.09 780 CYS A CA 1
ATOM 6070 C C . CYS A 1 780 ? -16.897 19.355 69.575 1.00 63.09 780 CYS A C 1
ATOM 6072 O O . CYS A 1 780 ? -17.366 18.326 69.100 1.00 63.09 780 CYS A O 1
ATOM 6074 N N . THR A 1 781 ? -16.144 20.166 68.835 1.00 55.50 781 THR A N 1
ATOM 6075 C CA . THR A 1 781 ? -15.728 19.923 67.454 1.00 55.50 781 THR A CA 1
ATOM 6076 C C . THR A 1 781 ? -14.204 19.964 67.388 1.00 55.50 781 THR A C 1
ATOM 6078 O O . THR A 1 781 ? -13.636 21.011 67.072 1.00 55.50 781 THR A O 1
ATOM 6081 N N . GLY A 1 782 ? -13.542 18.839 67.695 1.00 49.78 782 GLY A N 1
ATOM 6082 C CA . GLY A 1 782 ? -12.103 18.683 67.436 1.00 49.78 782 GLY A CA 1
ATOM 6083 C C . GLY A 1 782 ? -11.245 17.999 68.508 1.00 49.78 782 GLY A C 1
ATOM 6084 O O . GLY A 1 782 ? -10.177 18.521 68.825 1.00 49.78 782 GLY A O 1
ATOM 6085 N N . ARG A 1 783 ? -11.641 16.825 69.015 1.00 40.38 783 ARG A N 1
ATOM 6086 C CA . ARG A 1 783 ? -10.674 15.816 69.491 1.00 40.38 783 ARG A CA 1
ATOM 6087 C C . ARG A 1 783 ? -10.948 14.491 68.787 1.00 40.38 783 ARG A C 1
ATOM 6089 O O . ARG A 1 783 ? -12.100 14.125 68.588 1.00 40.38 783 ARG A O 1
ATOM 6096 N N . GLU A 1 784 ? -9.878 13.852 68.335 1.00 34.56 784 GLU A N 1
ATOM 6097 C CA . GLU A 1 784 ? -9.905 12.688 67.449 1.00 34.56 784 GLU A CA 1
ATOM 6098 C C . GLU A 1 784 ? -9.940 11.383 68.261 1.00 34.56 784 GLU A C 1
ATOM 6100 O O . GLU A 1 784 ? -9.182 11.237 69.219 1.00 34.56 784 GLU A O 1
ATOM 6105 N N . LEU A 1 785 ? -10.757 10.419 67.825 1.00 29.41 785 LEU A N 1
ATOM 6106 C CA . LEU A 1 785 ? -10.569 8.989 68.101 1.00 29.41 785 LEU A CA 1
ATOM 6107 C C . LEU A 1 785 ? -10.091 8.297 66.805 1.00 29.41 785 LEU A C 1
ATOM 6109 O O . LEU A 1 785 ? -10.432 8.758 65.709 1.00 29.41 785 LEU A O 1
ATOM 6113 N N . PRO A 1 786 ? -9.256 7.245 66.883 1.00 34.59 786 PRO A N 1
ATOM 6114 C CA . PRO A 1 786 ? -8.509 6.773 65.721 1.00 34.59 786 PRO A CA 1
ATOM 6115 C C . PRO A 1 786 ? -9.274 5.802 64.799 1.00 34.59 786 PRO A C 1
ATOM 6117 O O . PRO A 1 786 ? -9.429 4.631 65.112 1.00 34.59 786 PRO A O 1
ATOM 6120 N N . ALA A 1 787 ? -9.523 6.288 63.577 1.00 30.86 787 ALA A N 1
ATOM 6121 C CA . ALA A 1 787 ? -9.442 5.593 62.277 1.00 30.86 787 ALA A CA 1
ATOM 6122 C C . ALA A 1 787 ? -10.545 4.613 61.790 1.00 30.86 787 ALA A C 1
ATOM 6124 O O . ALA A 1 787 ? -10.725 3.537 62.348 1.00 30.86 787 ALA A O 1
ATOM 6125 N N . ALA A 1 788 ? -11.019 4.908 60.562 1.00 29.94 788 ALA A N 1
ATOM 6126 C CA . ALA A 1 788 ? -11.893 4.138 59.648 1.00 29.94 788 ALA A CA 1
ATOM 6127 C C . ALA A 1 788 ? -13.405 4.204 59.968 1.00 29.94 788 ALA A C 1
ATOM 6129 O O . ALA A 1 788 ? -13.765 4.126 61.130 1.00 29.94 788 ALA A O 1
ATOM 6130 N N . ILE A 1 789 ? -14.345 4.374 59.022 1.00 33.88 789 ILE A N 1
ATOM 6131 C CA . ILE A 1 789 ? -14.339 4.650 57.556 1.00 33.88 789 ILE A CA 1
ATOM 6132 C C . ILE A 1 789 ? -15.701 5.376 57.245 1.00 33.88 789 ILE A C 1
ATOM 6134 O O . ILE A 1 789 ? -16.558 5.404 58.118 1.00 33.88 789 ILE A O 1
ATOM 6138 N N . ASP A 1 790 ? -16.024 6.091 56.154 1.00 29.84 790 ASP A N 1
ATOM 6139 C CA . ASP A 1 790 ? -15.484 6.223 54.791 1.00 29.84 790 ASP A CA 1
ATOM 6140 C C . ASP A 1 790 ? -15.606 7.676 54.198 1.00 29.84 790 ASP A C 1
ATOM 6142 O O . ASP A 1 790 ? -15.729 8.688 54.887 1.00 29.84 790 ASP A O 1
ATOM 6146 N N . LYS A 1 791 ? -15.555 7.758 52.863 1.00 32.03 791 LYS A N 1
ATOM 6147 C CA . LYS A 1 791 ? -15.738 8.845 51.883 1.00 32.03 791 LYS A CA 1
ATOM 6148 C C . LYS A 1 791 ? -16.956 9.795 52.023 1.00 32.03 791 LYS A C 1
ATOM 6150 O O . LYS A 1 791 ? -18.101 9.400 51.868 1.00 32.03 791 LYS A O 1
ATOM 6155 N N . ARG A 1 792 ? -16.613 11.094 51.937 1.00 31.11 792 ARG A N 1
ATOM 6156 C CA . ARG A 1 792 ? -17.326 12.240 51.299 1.00 31.11 792 ARG A CA 1
ATOM 6157 C C . ARG A 1 792 ? -18.660 12.733 51.924 1.00 31.11 792 ARG A C 1
ATOM 6159 O O . ARG A 1 792 ? -19.634 11.998 51.969 1.00 31.11 792 ARG A O 1
ATOM 6166 N N . PRO A 1 793 ? -18.770 14.034 52.279 1.00 30.98 793 PRO A N 1
ATOM 6167 C CA . PRO A 1 793 ? -19.985 14.589 52.880 1.00 30.98 793 PRO A CA 1
ATOM 6168 C C . PRO A 1 793 ? -21.053 15.022 51.859 1.00 30.98 793 PRO A C 1
ATOM 6170 O O . PRO A 1 793 ? -20.765 15.763 50.915 1.00 30.98 793 PRO A O 1
ATOM 6173 N N . GLU A 1 794 ? -22.323 14.718 52.149 1.00 38.09 794 GLU A N 1
ATOM 6174 C CA . GLU A 1 794 ? -23.501 15.347 51.527 1.00 38.09 794 GLU A CA 1
ATOM 6175 C C . GLU A 1 794 ? -23.704 16.810 51.991 1.00 38.09 794 GLU A C 1
ATOM 6177 O O . GLU A 1 794 ? -24.747 17.192 52.522 1.00 38.09 794 GLU A O 1
ATOM 6182 N N . PHE A 1 795 ? -22.711 17.681 51.781 1.00 33.69 795 PHE A N 1
ATOM 6183 C CA . PHE A 1 795 ? -22.848 19.119 52.060 1.00 33.69 795 PHE A CA 1
ATOM 6184 C C . PHE A 1 795 ? -22.530 20.010 50.852 1.00 33.69 795 PHE A C 1
ATOM 6186 O O . PHE A 1 795 ? -21.784 20.984 50.932 1.00 33.69 795 PHE A O 1
ATOM 6193 N N . LEU A 1 796 ? -23.164 19.699 49.716 1.00 31.27 796 LEU A N 1
ATOM 6194 C CA . LEU A 1 796 ? -23.260 20.599 48.556 1.00 31.27 796 LEU A CA 1
ATOM 6195 C C . LEU A 1 796 ? -24.706 20.877 48.095 1.00 31.27 796 LEU A C 1
ATOM 6197 O O . LEU A 1 796 ? -24.926 21.353 46.984 1.00 31.27 796 LEU A O 1
ATOM 6201 N N . GLN A 1 797 ? -25.699 20.694 48.975 1.00 38.50 797 GLN A N 1
ATOM 6202 C CA . GLN A 1 797 ? -27.067 21.190 48.762 1.00 38.50 797 GLN A CA 1
ATOM 6203 C C . GLN A 1 797 ? -27.628 21.953 49.974 1.00 38.50 797 GLN A C 1
ATOM 6205 O O . GLN A 1 797 ? -28.538 21.471 50.644 1.00 38.50 797 GLN A O 1
ATOM 6210 N N . LYS A 1 798 ? -27.105 23.168 50.223 1.00 39.66 798 LYS A N 1
ATOM 6211 C CA . LYS A 1 798 ? -27.834 24.367 50.728 1.00 39.66 798 LYS A CA 1
ATOM 6212 C C . LYS A 1 798 ? -26.870 25.518 51.055 1.00 39.66 798 LYS A C 1
ATOM 6214 O O . LYS A 1 798 ? -26.643 25.865 52.209 1.00 39.66 798 LYS A O 1
ATOM 6219 N N . ILE A 1 799 ? -26.364 26.179 50.015 1.00 36.47 799 ILE A N 1
ATOM 6220 C CA . ILE A 1 799 ? -25.908 27.572 50.123 1.00 36.47 799 ILE A CA 1
ATOM 6221 C C . ILE A 1 799 ? -26.736 28.392 49.135 1.00 36.47 799 ILE A C 1
ATOM 6223 O O . ILE A 1 799 ? -26.503 28.352 47.927 1.00 36.47 799 ILE A O 1
ATOM 6227 N N . GLU A 1 800 ? -27.719 29.138 49.646 1.00 44.47 800 GLU A N 1
ATOM 6228 C CA . GLU A 1 800 ? -28.357 30.196 48.864 1.00 44.47 800 GLU A CA 1
ATOM 6229 C C . GLU A 1 800 ? -27.352 31.335 48.669 1.00 44.47 800 GLU A C 1
ATOM 6231 O O . GLU A 1 800 ? -27.137 32.170 49.549 1.00 44.47 800 GLU A O 1
ATOM 6236 N N . TRP A 1 801 ? -26.720 31.377 47.498 1.00 49.12 801 TRP A N 1
ATOM 6237 C CA . TRP A 1 801 ? -25.830 32.475 47.142 1.00 49.12 801 TRP A CA 1
ATOM 6238 C C . TRP A 1 801 ? -26.619 33.788 47.004 1.00 49.12 801 TRP A C 1
ATOM 6240 O O . TRP A 1 801 ? -27.588 33.852 46.238 1.00 49.12 801 TRP A O 1
ATOM 6250 N N . PRO A 1 802 ? -26.203 34.879 47.676 1.00 56.31 802 PRO A N 1
ATOM 6251 C CA . PRO A 1 802 ? -26.823 36.184 47.495 1.00 56.31 802 PRO A CA 1
ATOM 6252 C C . PRO A 1 802 ? -26.820 36.613 46.021 1.00 56.31 802 PRO A C 1
ATOM 6254 O O . PRO A 1 802 ? -25.777 36.619 45.365 1.00 56.31 802 PRO A O 1
ATOM 6257 N N . LYS A 1 803 ? -27.980 37.054 45.510 1.00 50.31 803 LYS A N 1
ATOM 6258 C CA . LYS A 1 803 ? -28.234 37.376 44.083 1.00 50.31 803 LYS A CA 1
ATOM 6259 C C . LYS A 1 803 ? -27.299 38.425 43.444 1.00 50.31 803 LYS A C 1
ATOM 6261 O O . LYS A 1 803 ? -27.398 38.675 42.244 1.00 50.31 803 LYS A O 1
ATOM 6266 N N . TRP A 1 804 ? -26.413 39.057 44.215 1.00 55.31 804 TRP A N 1
ATOM 6267 C CA . TRP A 1 804 ? -25.393 39.980 43.714 1.00 55.31 804 TRP A CA 1
ATOM 6268 C C . TRP A 1 804 ? -24.084 39.288 43.293 1.00 55.31 804 TRP A C 1
ATOM 6270 O O . TRP A 1 804 ? -23.409 39.811 42.412 1.00 55.31 804 TRP A O 1
ATOM 6280 N N . ILE A 1 805 ? -23.759 38.106 43.838 1.00 50.34 805 ILE A N 1
ATOM 6281 C CA . ILE A 1 805 ? -22.559 37.336 43.454 1.00 50.34 805 ILE A CA 1
ATOM 6282 C C . ILE A 1 805 ? -22.745 36.712 42.063 1.00 50.34 805 ILE A C 1
ATOM 6284 O O . ILE A 1 805 ? -21.880 36.858 41.202 1.00 50.34 805 ILE A O 1
ATOM 6288 N N . ILE A 1 806 ? -23.924 36.141 41.791 1.00 52.22 806 ILE A N 1
ATOM 6289 C CA . ILE A 1 806 ? -24.284 35.574 40.476 1.00 52.22 806 ILE A CA 1
ATOM 6290 C C . ILE A 1 806 ? -24.187 36.641 39.364 1.00 52.22 806 ILE A C 1
ATOM 6292 O O . ILE A 1 806 ? -23.620 36.397 38.303 1.00 52.22 806 ILE A O 1
ATOM 6296 N N . ARG A 1 807 ? -24.640 37.875 39.639 1.00 47.44 807 ARG A N 1
ATOM 6297 C CA . ARG A 1 807 ? -24.566 39.007 38.692 1.00 47.44 807 ARG A CA 1
ATOM 6298 C C . ARG A 1 807 ? -23.160 39.571 38.462 1.00 47.44 807 ARG A C 1
ATOM 6300 O O . ARG A 1 807 ? -22.990 40.378 37.548 1.00 47.44 807 ARG A O 1
ATOM 6307 N N . LEU A 1 808 ? -22.176 39.204 39.284 1.00 43.47 808 LEU A N 1
ATOM 6308 C CA . LEU A 1 808 ? -20.782 39.585 39.059 1.00 43.47 808 LEU A CA 1
ATOM 6309 C C . LEU A 1 808 ? -20.095 38.613 38.087 1.00 43.47 808 LEU A C 1
ATOM 6311 O O . LEU A 1 808 ? -19.270 39.043 37.287 1.00 43.47 808 LEU A O 1
ATOM 6315 N N . TRP A 1 809 ? -20.484 37.333 38.107 1.00 38.62 809 TRP A N 1
ATOM 6316 C CA . TRP A 1 809 ? -19.929 36.287 37.241 1.00 38.62 809 TRP A CA 1
ATOM 6317 C C . TRP A 1 809 ? -20.364 36.430 35.771 1.00 38.62 809 TRP A C 1
ATOM 6319 O O . TRP A 1 809 ? -19.520 36.398 34.877 1.00 38.62 809 TRP A O 1
ATOM 6329 N N . GLU A 1 810 ? -21.643 36.726 35.505 1.00 42.56 810 GLU A N 1
ATOM 6330 C CA . GLU A 1 810 ? -22.169 36.933 34.135 1.00 42.56 810 GLU A CA 1
ATOM 6331 C C . GLU A 1 810 ? -21.546 38.129 33.381 1.00 42.56 810 GLU A C 1
ATOM 6333 O O . GLU A 1 810 ? -21.772 38.294 32.182 1.00 42.56 810 GLU A O 1
ATOM 6338 N N . LYS A 1 811 ? -20.771 38.985 34.062 1.00 44.59 811 LYS A N 1
ATOM 6339 C CA . LYS A 1 811 ? -20.125 40.170 33.473 1.00 44.59 811 LYS A CA 1
ATOM 6340 C C . LYS A 1 811 ? -18.632 40.018 33.183 1.00 44.59 811 LYS A C 1
ATOM 6342 O O . LYS A 1 811 ? -18.050 40.954 32.643 1.00 44.59 811 LYS A O 1
ATOM 6347 N N . VAL A 1 812 ? -18.030 38.887 33.553 1.00 42.72 812 VAL A N 1
ATOM 6348 C CA . VAL A 1 812 ? -16.609 38.574 33.298 1.00 42.72 812 VAL A CA 1
ATOM 6349 C C . VAL A 1 812 ? -16.456 37.515 32.194 1.00 42.72 812 VAL A C 1
ATOM 6351 O O . VAL A 1 812 ? -15.377 37.365 31.636 1.00 42.72 812 VAL A O 1
ATOM 6354 N N . TRP A 1 813 ? -17.546 36.831 31.819 1.00 36.50 813 TRP A N 1
ATOM 6355 C CA . TRP A 1 813 ? -17.591 35.841 30.731 1.00 36.50 813 TRP A CA 1
ATOM 6356 C C . TRP A 1 813 ? -18.166 36.403 29.406 1.00 36.50 813 TRP A C 1
ATOM 6358 O O . TRP A 1 813 ? -18.828 35.697 28.644 1.00 36.50 813 TRP A O 1
ATOM 6368 N N . ARG A 1 814 ? -17.949 37.698 29.140 1.00 36.16 814 ARG A N 1
ATOM 6369 C CA . ARG A 1 814 ? -18.194 38.366 27.848 1.00 36.16 814 ARG A CA 1
ATOM 6370 C C . ARG A 1 814 ? -17.074 39.349 27.535 1.00 36.16 814 ARG A C 1
ATOM 6372 O O . ARG A 1 814 ? -16.731 40.116 28.459 1.00 36.16 814 ARG A O 1
#

Secondary structure (DSSP, 8-state):
------------------------------------HHHHHHHHHHHHHHHHHHBSS--EEEE-TT--EEEEEEEEEPPGGGTT-HHHHHHHHHHHTHHHHT-S-HHHHEEEEEE-TTS-EEEEEEEETTEEEET-EEEEEEETTEEEEEEEE--SS--S-SS-SS-HHHHHHHHHHHH-TT-EEEEEEEEEEEETTTTT-S---EEEEEEEEEEETTEEEEEEEETTT--EEEEEEE---S--EEEEEEEEE-SS---TT----TTS-EEEEETTEE-TT--HHHHHHHHHHHHHHHIIIIIS--BSTTSB---EEEEEEE-B---TT---TT--PBP--EEEETTTTSEEEE-TT---HHHHHHHHHHHHHHT-B--TTS--B-SS-SSHHHHHHHHHHHHHHHHHH--SSSEESTT-TTT--S-EESS-GGGGT--SSGGG-----TT---SGGGHHHHHHHHHHHHHHHHHHHHHEEEETTEEEE---HHHHHHHHHHIIIII--TT--HHHHHHHHHHHHHHHHH-SSPPP---EETTEEP--PPPTT----HHHHHHHHHHHHHTTSS-------SS-SSS-TTT-SSTTS--TT---SSSSS--TTT-SSTTSSS-----SS-SSS-TTT-SSTTS--TT---SSSSSS-TTT-SSTTS---SSS-----SSSSSS-TTT-SSSSS--TT----SS-SSS-TTT-S-TT-SS--TTT-SSTTS--TT---SSSSSS-TTT-SSTTS--TT---SS-SSS-TTT-SS--TT--S-------------S-SS-----HHHHHHHTTT--

Foldseek 3Di:
DDDDDDDDDDDDDDDDDDDDDDDDDDDDDPDPPPQPPVRLVVLLVVLVVVQCVQFPDHKDFDADPLRATQKMFTKHFDDCVLPFAQVSVVVCCCQVSVSNRLHDDCVQQWAWDDAAQQRFKTKTWGDDPNATEPPWIKIWGHDGRIGGMIHTDDHHPQPEDPDFPDDQVRLQVLVQVVLPDAKDWDDGWGWHWYAVVSVVDPGRDIAGWTFTWIQHPVAIKTFTAGRHPGDGPDIGGDDPLLAWEFEWEQQAEALQPCPPPPDDPNSGIGGQATSVAGDPSHDPLSRLLRVLVVLLQCCCCPLLVARFLLSQVDYAAEYEQYHFDPPVVDPDPPDRDKDQDWAQDPVNVRYTYYIHPRSDNLSSQLRSLLSNQQNQEADPVRDGGHQFACAAQSVLVNNLLSLLRSCLSPVVDFKHCPVVPDDLQLIAGLQQRVSNVAAQAPVPAQADDDPDAADPVCSRGCSSRPNSNVSPLLCCQAPWDDFQRDGAHHLHDSLSVNLSSCCSRPQGHHHDGLLSSLVSSLVSLLVQQLDPFPPASADDDPNDGHGDGDDPPRGRALSSSLSSLRSCVRRVRDHRDDSDQPCPLRDGLVQQLDSNFRDVVSDQQCPLSHGPRQAQASNDRDRDPAQQCPLSHHCVRALDRNFHDVVNDQQCPLSHHPRRALDSNFNQHDPHGRQDQQCPQSHTCRQALDRNFRDVQSDQDDCNPSRHPRRDQQRNPLPAGPVRALDSHFRDVPQDQQCPQSHGPRQALDSNFHDVVNDQQQPPSHHPRPDPDRDNPHDPPDDDDDDDDDDDDPPPPDDPDDPVVVVVVVVVVD